Protein AF-0000000084874596 (afdb_homodimer)

Secondary structure (DSSP, 8-state):
-HHHHHHHHHHHHHHHHHHHHS-SSPSSPBPTTEEEEE--STTSHHHHHHHHHT--GGGTT--EEEEEE---------GGGG----HHHHHHHHHHHIIIIITTS--S-HHHHHHHHTTSSTTSPPPHHHHHHHHHHHHHHHTTT-HHHHHHHHHHHHHHHHHHHTT--S-HHHHHHHHHHHTTT---SS-TTTSHHHHHHHHHHHHHHHTTTS--TTS-B-HHHHHHHHHHHHHHHHHHHHHHHHHT---S--GGG--PPPP-GGGGTT-TT--HHHHHHHHHHHHHHHHHHHHHH-TT--HHHHHHHHHHHHHHHHHHHHT--GGGSPPSS---HHHHHHHHHHHHHHHHHHSPPTT--GGG--TTSS--HHHHHHHHHHHHHHHHHHHHTT-GGGS-THHHHHHHHHHHHHHHHTT-SSHHHHHHHHHHHHHHHHHHHHHTTT-HHHHHHHHHHH-GGGT-----------------------------------------------------------------------------------------------------GGGGGGG-------/-HHHHHHHHHHHHHHHHHHHHS-SS-SSPBPTTEEEEE--STTSHHHHHHHHHT--GGGTT--EEEEEE---------GGGG----HHHHHHHHHHHIIIIITTS--S-HHHHHHHHTTSSTTSPPPHHHHHHHHHHHHHHHTTT-HHHHHHHHHHHHHHHHHHHTT--S-HHHHHHHHHHHTTT---SS-TTTSHHHHHHHHHHHHHHHTTTS--TTS-B-HHHHHHHHHHHHHHHHHHHHHHHHHT---S--GGG--PPPP-GGGGTT-TT--HHHHHHHHHHHHHHHHHHHHHH-TT--HHHHHHHHHHHHHHHHHHHHT--GGGSPPSS---HHHHHHHHHHHHHHHHHHSPPTT--GGG--TTSS--HHHHHHHHHHHHHHHHHHHHTT-GGGS-THHHHHHHHHHHHHHHHTT-SSHHHHHHHHHHHHHHHHHHHHHTTT-HHHHHHHHHHH-GGGT------------------------------------------------------------------------------------------------------S-TT---------

Sequence (1156 aa):
MQDSAENEETYETRNLADFIGQDLPKIGEISRSERLFFIGTEFSNLNYLVRHRALRMDQKDVMHFGTRRLARKIPSVPEEALKLPPKALADVLVRAYFDHVNRGFPIVDEGEFMEIYTGLDVPKLVSLPLLNAIFLVGAHVLSSTREDCRASAHVFFRRAKLLFDYRFEQHRETYLQVALLLTWQCDNLEDIVSNSWHLVGVASRVAFGMGMHRETRPSTLNALDKRQWVRLWWCLFQFDVVVSASYGRPQAIHLEESDTPMLDESHFQGIPDGNATFAIEHTKLCIIFSRAMKRRVTLKATEADRAAATKQADEELAEFITQLPQSLQLPPSEPNSWQATLHLSYNNFLILLHRPRPHQEPSQFSADAATNLSICNDAAVTINSIFESLRSRNTLCDLWMPSMHVLFTCLLHVATELNSPNPLVAAKSSRMFDSLLHTLREISQYWIYAKSLLRLFEERAMWTKRPRSRTLGPEQRTSPDTDGADTSGFPLQPNPLGDPSSIQNAMQIPGGPAYGFNFDFGGGLGSQDAQQGLSYDAGFVGNDLDMTGDGDAEEMNLLPVPSVLEFLLAGVDNQYDFMQDSAENEETYETRNLADFIGQDLPKIGEISRSERLFFIGTEFSNLNYLVRHRALRMDQKDVMHFGTRRLARKIPSVPEEALKLPPKALADVLVRAYFDHVNRGFPIVDEGEFMEIYTGLDVPKLVSLPLLNAIFLVGAHVLSSTREDCRASAHVFFRRAKLLFDYRFEQHRETYLQVALLLTWQCDNLEDIVSNSWHLVGVASRVAFGMGMHRETRPSTLNALDKRQWVRLWWCLFQFDVVVSASYGRPQAIHLEESDTPMLDESHFQGIPDGNATFAIEHTKLCIIFSRAMKRRVTLKATEADRAAATKQADEELAEFITQLPQSLQLPPSEPNSWQATLHLSYNNFLILLHRPRPHQEPSQFSADAATNLSICNDAAVTINSIFESLRSRNTLCDLWMPSMHVLFTCLLHVATELNSPNPLVAAKSSRMFDSLLHTLREISQYWIYAKSLLRLFEERAMWTKRPRSRTLGPEQRTSPDTDGADTSGFPLQPNPLGDPSSIQNAMQIPGGPAYGFNFDFGGGLGSQDAQQGLSYDAGFVGNDLDMTGDGDAEEMNLLPVPSVLEFLLAGVDNQYDF

pLDDT: mean 72.84, std 29.37, range [15.01, 98.56]

Organism: Fusarium pseudograminearum (strain CS3096) (NCBI:txid1028729)

Solvent-accessible surface area (backbone atoms only — not comparable to full-atom values): 67450 Å² total; per-residue (Å²): 112,69,64,58,52,52,50,50,49,51,51,59,28,47,47,56,35,49,51,69,68,37,76,35,73,60,93,55,64,35,53,91,71,37,33,76,41,46,35,57,36,80,58,3,58,62,27,44,49,44,44,54,72,30,42,52,82,90,41,72,73,44,48,56,39,62,42,73,67,61,76,86,64,74,57,92,67,67,69,75,54,71,64,74,71,59,66,72,58,45,52,52,19,48,50,42,24,49,70,61,42,32,23,56,50,50,64,61,58,45,51,63,48,52,46,33,68,70,49,75,55,70,88,54,73,70,55,60,37,45,50,26,20,39,38,21,44,8,15,45,46,39,30,80,82,30,65,69,31,46,66,42,24,60,55,25,43,51,26,17,50,48,33,53,70,58,50,51,64,83,60,64,66,51,55,31,46,28,31,58,40,47,37,75,70,33,44,49,80,79,44,51,88,60,11,39,58,38,31,43,42,52,22,49,50,41,38,52,52,61,41,50,39,44,61,57,80,69,28,44,60,36,69,65,57,54,26,47,42,47,42,36,46,49,51,50,49,43,51,33,47,54,39,17,38,54,55,16,42,82,61,80,74,58,68,77,75,38,63,46,68,77,79,53,70,77,44,47,69,46,34,83,83,44,37,50,69,56,38,42,52,47,43,54,52,42,51,51,48,46,53,30,51,53,49,48,65,37,77,84,48,44,72,67,50,33,37,50,28,46,52,52,40,50,53,52,50,53,52,47,66,72,64,50,55,77,90,53,48,82,56,92,70,72,58,50,74,66,33,42,52,48,51,40,50,52,32,38,51,49,30,62,63,15,56,74,64,65,82,57,56,74,82,69,58,50,88,82,48,61,50,38,65,66,60,32,51,54,28,38,53,51,44,49,52,50,51,51,44,32,54,75,64,68,49,59,48,61,53,62,66,65,54,56,52,39,50,50,48,41,49,53,55,34,45,67,36,45,70,41,90,49,62,70,55,15,51,53,25,45,53,49,45,50,52,51,49,52,51,36,58,59,47,26,76,77,33,64,45,37,40,20,50,45,56,44,61,64,50,42,74,77,60,50,81,72,80,77,75,77,77,76,65,78,75,69,79,75,72,84,70,80,77,71,74,81,76,80,82,74,83,73,82,85,78,87,78,83,86,85,78,79,80,84,77,86,82,88,83,81,91,82,85,78,83,72,72,74,71,74,80,76,77,84,77,80,85,87,90,86,84,81,75,87,70,79,79,78,76,84,78,90,88,79,86,71,85,73,82,81,78,79,81,80,84,85,81,82,80,86,80,83,82,79,75,72,78,74,72,78,72,78,86,74,89,77,78,132,112,69,63,58,50,52,49,49,50,49,50,57,28,48,48,56,32,49,51,69,68,36,79,35,71,62,97,48,67,34,52,92,71,36,34,75,42,45,34,59,38,80,57,3,58,61,27,45,50,44,44,57,70,33,44,51,83,88,43,72,71,43,46,55,39,61,44,72,68,60,77,85,64,76,56,91,66,67,70,75,52,72,63,73,71,60,65,73,57,46,52,52,19,48,48,42,24,48,70,60,40,32,22,58,52,49,64,59,58,46,49,64,48,52,44,32,68,72,51,75,50,69,88,54,72,70,55,63,37,44,49,27,21,39,39,21,43,8,15,46,46,39,30,82,83,31,65,69,30,46,67,43,24,59,55,25,44,52,26,18,49,49,33,54,69,56,51,50,64,81,59,65,68,50,54,31,44,27,31,57,40,47,37,74,69,33,45,50,81,80,43,50,87,62,11,38,56,38,31,44,42,52,21,48,51,42,37,52,53,60,40,50,40,42,61,58,78,71,28,45,60,35,70,66,57,55,26,47,43,46,42,36,49,51,51,50,49,43,50,33,47,54,38,18,38,53,55,15,41,82,61,79,76,57,69,78,76,38,60,47,68,79,77,54,68,77,43,46,68,45,33,83,82,43,36,51,68,57,38,41,50,49,42,53,52,43,52,49,49,45,55,30,50,52,49,50,66,37,79,84,48,45,72,67,49,32,36,50,30,47,51,52,39,50,54,52,52,54,51,47,65,73,66,50,55,76,90,54,50,82,54,92,71,71,59,50,74,64,32,40,52,47,50,40,50,51,30,41,51,49,30,63,64,16,55,73,64,65,81,56,56,73,83,70,57,50,88,80,47,58,50,38,67,67,60,32,52,53,28,39,53,51,44,49,52,49,51,52,43,31,54,75,66,68,48,59,48,60,52,61,67,66,54,56,53,40,49,49,51,40,51,52,55,33,45,67,35,43,70,41,88,49,61,70,55,15,50,54,25,47,53,49,45,50,52,51,50,51,50,38,57,60,47,27,76,78,32,64,44,37,41,20,50,44,58,44,60,65,49,43,74,77,61,51,81,71,78,76,77,77,80,76,68,81,76,72,77,78,73,79,76,79,75,78,80,83,82,88,84,80,83,78,79,81,87,76,84,88,84,88,93,86,84,74,94,87,80,88,78,83,94,93,92,84,87,78,82,77,78,80,78,81,79,82,80,79,78,78,73,77,78,74,72,88,63,89,75,78,69,77,72,78,87,83,83,70,88,73,83,80,79,78,88,68,78,76,72,80,75,73,79,74,67,93,81,64,71,101,77,69,93,98,84,100,65,102,76,133

Structure (mmCIF, N/CA/C/O backbone):
data_AF-0000000084874596-model_v1
#
loop_
_entity.id
_entity.type
_entity.pdbx_description
1 polymer 'Transcription factor domain-containing protein'
#
loop_
_atom_site.group_PDB
_atom_site.id
_atom_site.type_symbol
_atom_site.label_atom_id
_atom_site.label_alt_id
_atom_site.label_comp_id
_atom_site.label_asym_id
_atom_site.label_entity_id
_atom_site.label_seq_id
_atom_site.pdbx_PDB_ins_code
_atom_site.Cartn_x
_atom_site.Cartn_y
_atom_site.Cartn_z
_atom_site.occupancy
_atom_site.B_iso_or_equiv
_atom_site.auth_seq_id
_atom_site.auth_comp_id
_atom_site.auth_asym_id
_atom_site.auth_atom_id
_atom_site.pdbx_PDB_model_num
ATOM 1 N N . MET A 1 1 ? 1.945 -1.214 -33.562 1 30.42 1 MET A N 1
ATOM 2 C CA . MET A 1 1 ? 1.475 -1.461 -32.219 1 30.42 1 MET A CA 1
ATOM 3 C C . MET A 1 1 ? 1.824 -2.877 -31.766 1 30.42 1 MET A C 1
ATOM 5 O O . MET A 1 1 ? 2.24 -3.086 -30.625 1 30.42 1 MET A O 1
ATOM 9 N N . GLN A 1 2 ? 1.674 -3.83 -32.688 1 35.94 2 GLN A N 1
ATOM 10 C CA . GLN A 1 2 ? 2.062 -5.223 -32.5 1 35.94 2 GLN A CA 1
ATOM 11 C C . GLN A 1 2 ? 3.576 -5.355 -32.344 1 35.94 2 GLN A C 1
ATOM 13 O O . GLN A 1 2 ? 4.059 -6.113 -31.516 1 35.94 2 GLN A O 1
ATOM 18 N N . ASP A 1 3 ? 4.203 -4.609 -33.062 1 39.16 3 ASP A N 1
ATOM 19 C CA . ASP A 1 3 ? 5.66 -4.707 -33.094 1 39.16 3 ASP A CA 1
ATOM 20 C C . ASP A 1 3 ? 6.281 -4.164 -31.812 1 39.16 3 ASP A C 1
ATOM 22 O O . ASP A 1 3 ? 7.258 -4.719 -31.312 1 39.16 3 ASP A O 1
ATOM 26 N N . SER A 1 4 ? 5.605 -3.176 -31.359 1 42.19 4 SER A N 1
ATOM 27 C CA . SER A 1 4 ? 6.148 -2.539 -30.156 1 42.19 4 SER A CA 1
ATOM 28 C C . SER A 1 4 ? 5.934 -3.408 -28.922 1 42.19 4 SER A C 1
ATOM 30 O O . SER A 1 4 ? 6.816 -3.512 -28.078 1 42.19 4 SER A O 1
ATOM 32 N N . ALA A 1 5 ? 4.875 -4.082 -28.812 1 46.53 5 ALA A N 1
ATOM 33 C CA . ALA A 1 5 ? 4.582 -5.039 -27.75 1 46.53 5 ALA A CA 1
ATOM 34 C C . ALA A 1 5 ? 5.5 -6.258 -27.844 1 46.53 5 ALA A C 1
ATOM 36 O O . ALA A 1 5 ? 5.941 -6.785 -26.812 1 46.53 5 ALA A O 1
ATOM 37 N N . GLU A 1 6 ? 5.688 -6.676 -29.031 1 45.22 6 GLU A N 1
ATOM 38 C CA . GLU A 1 6 ? 6.59 -7.805 -29.234 1 45.22 6 GLU A CA 1
ATOM 39 C C . GLU A 1 6 ? 8.008 -7.461 -28.797 1 45.22 6 GLU A C 1
ATOM 41 O O . GLU A 1 6 ? 8.711 -8.305 -28.219 1 45.22 6 GLU A O 1
ATOM 46 N N . ASN A 1 7 ? 8.352 -6.273 -28.984 1 47.41 7 ASN A N 1
ATOM 47 C CA . ASN A 1 7 ? 9.68 -5.82 -28.578 1 47.41 7 ASN A CA 1
ATOM 48 C C . ASN A 1 7 ? 9.797 -5.676 -27.078 1 47.41 7 ASN A C 1
ATOM 50 O O . ASN A 1 7 ? 10.828 -6.027 -26.484 1 47.41 7 ASN A O 1
ATOM 54 N N . GLU A 1 8 ? 8.703 -5.348 -26.531 1 54 8 GLU A N 1
ATOM 55 C CA . GLU A 1 8 ? 8.703 -5.207 -25.078 1 54 8 GLU A CA 1
ATOM 56 C C . GLU A 1 8 ? 8.766 -6.566 -24.391 1 54 8 GLU A C 1
ATOM 58 O O . GLU A 1 8 ? 9.5 -6.742 -23.406 1 54 8 GLU A O 1
ATOM 63 N N . GLU A 1 9 ? 8.07 -7.398 -25 1 55.91 9 GLU A N 1
ATOM 64 C CA . GLU A 1 9 ? 8.047 -8.758 -24.484 1 55.91 9 GLU A CA 1
ATOM 65 C C . GLU A 1 9 ? 9.414 -9.422 -24.609 1 55.91 9 GLU A C 1
ATOM 67 O O . GLU A 1 9 ? 9.859 -10.125 -23.688 1 55.91 9 GLU A O 1
ATOM 72 N N . THR A 1 10 ? 9.953 -9.109 -25.656 1 52.62 10 THR A N 1
ATOM 73 C CA . THR A 1 10 ? 11.266 -9.711 -25.875 1 52.62 10 THR A CA 1
ATOM 74 C C . THR A 1 10 ? 12.297 -9.133 -24.922 1 52.62 10 THR A C 1
ATOM 76 O O . THR A 1 10 ? 13.141 -9.867 -24.391 1 52.62 10 THR A O 1
ATOM 79 N N . TYR A 1 11 ? 12.117 -7.953 -24.688 1 54.91 11 TYR A N 1
ATOM 80 C CA . TYR A 1 11 ? 13.078 -7.301 -23.812 1 54.91 11 TYR A CA 1
ATOM 81 C C . TYR A 1 11 ? 12.898 -7.77 -22.375 1 54.91 11 TYR A C 1
ATOM 83 O O . TYR A 1 11 ? 13.875 -8.055 -21.672 1 54.91 11 TYR A O 1
ATOM 91 N N . GLU A 1 12 ? 11.75 -7.953 -21.984 1 59.94 12 GLU A N 1
ATOM 92 C CA . GLU A 1 12 ? 11.492 -8.344 -20.609 1 59.94 12 GLU A CA 1
ATOM 93 C C . GLU A 1 12 ? 11.938 -9.789 -20.344 1 59.94 12 GLU A C 1
ATOM 95 O O . GLU A 1 12 ? 12.477 -10.094 -19.281 1 59.94 12 GLU A O 1
ATOM 100 N N . THR A 1 13 ? 11.773 -10.602 -21.297 1 56.78 13 THR A N 1
ATOM 101 C CA . THR A 1 13 ? 12.094 -12.016 -21.141 1 56.78 13 THR A CA 1
ATOM 102 C C . THR A 1 13 ? 13.602 -12.234 -21.109 1 56.78 13 THR A C 1
ATOM 104 O O . THR A 1 13 ? 14.094 -13.094 -20.391 1 56.78 13 THR A O 1
ATOM 107 N N . ARG A 1 14 ? 14.297 -11.367 -21.766 1 56.78 14 ARG A N 1
ATOM 108 C CA . ARG A 1 14 ? 15.742 -11.555 -21.859 1 56.78 14 ARG A CA 1
ATOM 109 C C . ARG A 1 14 ? 16.438 -11.031 -20.609 1 56.78 14 ARG A C 1
ATOM 111 O O . ARG A 1 14 ? 17.516 -11.523 -20.25 1 56.78 14 ARG A O 1
ATOM 118 N N . ASN A 1 15 ? 15.695 -10.289 -19.938 1 62.5 15 ASN A N 1
ATOM 119 C CA . ASN A 1 15 ? 16.359 -9.586 -18.844 1 62.5 15 ASN A CA 1
ATOM 120 C C . ASN A 1 15 ? 16.594 -10.508 -17.641 1 62.5 15 ASN A C 1
ATOM 122 O O . ASN A 1 15 ? 17.672 -10.484 -17.047 1 62.5 15 ASN A O 1
ATOM 126 N N . LEU A 1 16 ? 15.703 -11.422 -17.422 1 65.5 16 LEU A N 1
ATOM 127 C CA . LEU A 1 16 ? 15.891 -12.273 -16.25 1 65.5 16 LEU A CA 1
ATOM 128 C C . LEU A 1 16 ? 17 -13.297 -16.5 1 65.5 16 LEU A C 1
ATOM 130 O O . LEU A 1 16 ? 17.859 -13.508 -15.633 1 65.5 16 LEU A O 1
ATOM 134 N N . ALA A 1 17 ? 16.953 -13.836 -17.688 1 64.06 17 ALA A N 1
ATOM 135 C CA . ALA A 1 17 ? 17.938 -14.852 -18.031 1 64.06 17 ALA A CA 1
ATOM 136 C C . ALA A 1 17 ? 19.344 -14.25 -18.078 1 64.06 17 ALA A C 1
ATOM 138 O O . ALA A 1 17 ? 20.312 -14.859 -17.594 1 64.06 17 ALA A O 1
ATOM 139 N N . ASP A 1 18 ? 19.281 -13.094 -18.594 1 67.75 18 ASP A N 1
ATOM 140 C CA . ASP A 1 18 ? 20.578 -12.398 -18.672 1 67.75 18 ASP A CA 1
ATOM 141 C C . ASP A 1 18 ? 21.078 -12.039 -17.281 1 67.75 18 ASP A C 1
ATOM 143 O O . ASP A 1 18 ? 22.281 -12.102 -17.016 1 67.75 18 ASP A O 1
ATOM 147 N N . PHE A 1 19 ? 20.203 -11.766 -16.516 1 67.12 19 PHE A N 1
ATOM 148 C CA . PHE A 1 19 ? 20.578 -11.391 -15.164 1 67.12 19 PHE A CA 1
ATOM 149 C C . PHE A 1 19 ? 21.125 -12.594 -14.406 1 67.12 19 PHE A C 1
ATOM 151 O O . PHE A 1 19 ? 22.156 -12.484 -13.719 1 67.12 19 PHE A O 1
ATOM 158 N N . ILE A 1 20 ? 20.484 -13.664 -14.531 1 66.06 20 ILE A N 1
ATOM 159 C CA . ILE A 1 20 ? 20.875 -14.852 -13.773 1 66.06 20 ILE A CA 1
ATOM 160 C C . ILE A 1 20 ? 22.125 -15.484 -14.398 1 66.06 20 ILE A C 1
ATOM 162 O O . ILE A 1 20 ? 22.953 -16.062 -13.695 1 66.06 20 ILE A O 1
ATOM 166 N N . GLY A 1 21 ? 22.141 -15.328 -15.719 1 60.09 21 GLY A N 1
ATOM 167 C CA . GLY A 1 21 ? 23.25 -15.938 -16.438 1 60.09 21 GLY A CA 1
ATOM 168 C C . GLY A 1 21 ? 24.547 -15.164 -16.312 1 60.09 21 GLY A C 1
ATOM 169 O O . GLY A 1 21 ? 25.625 -15.688 -16.594 1 60.09 21 GLY A O 1
ATOM 170 N N . GLN A 1 22 ? 24.359 -13.945 -16 1 56.81 22 GLN A N 1
ATOM 171 C CA . GLN A 1 22 ? 25.562 -13.141 -15.875 1 56.81 22 GLN A CA 1
ATOM 172 C C . GLN A 1 22 ? 26.281 -13.414 -14.555 1 56.81 22 GLN A C 1
ATOM 174 O O . GLN A 1 22 ? 25.672 -13.938 -13.617 1 56.81 22 GLN A O 1
ATOM 179 N N . ASP A 1 23 ? 27.547 -13.375 -14.602 1 54.03 23 ASP A N 1
ATOM 180 C CA . ASP A 1 23 ? 28.312 -13.43 -13.359 1 54.03 23 ASP A CA 1
ATOM 181 C C . ASP A 1 23 ? 27.844 -12.359 -12.375 1 54.03 23 ASP A C 1
ATOM 183 O O . ASP A 1 23 ? 27.891 -11.164 -12.68 1 54.03 23 ASP A O 1
ATOM 187 N N . LEU A 1 24 ? 26.969 -12.594 -11.562 1 56.19 24 LEU A N 1
ATOM 188 C CA . LEU A 1 24 ? 26.531 -11.672 -10.523 1 56.19 24 LEU A CA 1
ATOM 189 C C . LEU A 1 24 ? 27.359 -11.852 -9.258 1 56.19 24 LEU A C 1
ATOM 191 O O . LEU A 1 24 ? 27.828 -12.953 -8.961 1 56.19 24 LEU A O 1
ATOM 195 N N . PRO A 1 25 ? 27.484 -10.68 -8.461 1 55.28 25 PRO A N 1
ATOM 196 C CA . PRO A 1 25 ? 27.188 -9.305 -8.883 1 55.28 25 PRO A CA 1
ATOM 197 C C . PRO A 1 25 ? 28.219 -8.75 -9.859 1 55.28 25 PRO A C 1
ATOM 199 O O . PRO A 1 25 ? 29.375 -9.195 -9.852 1 55.28 25 PRO A O 1
ATOM 202 N N . LYS A 1 26 ? 27.812 -7.887 -10.836 1 55.97 26 LYS A N 1
ATOM 203 C CA . LYS A 1 26 ? 28.828 -7.148 -11.594 1 55.97 26 LYS A CA 1
ATOM 204 C C . LYS A 1 26 ? 29.875 -6.539 -10.664 1 55.97 26 LYS A C 1
ATOM 206 O O . LYS A 1 26 ? 29.547 -6.062 -9.578 1 55.97 26 LYS A O 1
ATOM 211 N N . ILE A 1 27 ? 31.047 -6.902 -10.961 1 57.97 27 ILE A N 1
ATOM 212 C CA . ILE A 1 27 ? 32.219 -6.305 -10.344 1 57.97 27 ILE A CA 1
ATOM 213 C C . ILE A 1 27 ? 32.188 -4.789 -10.516 1 57.97 27 ILE A C 1
ATOM 215 O O . ILE A 1 27 ? 32.156 -4.289 -11.641 1 57.97 27 ILE A O 1
ATOM 219 N N . GLY A 1 28 ? 31.312 -4.043 -9.617 1 68.31 28 GLY A N 1
ATOM 220 C CA . GLY A 1 28 ? 31.359 -2.588 -9.648 1 68.31 28 GLY A CA 1
ATOM 221 C C . GLY A 1 28 ? 30.141 -1.937 -9.016 1 68.31 28 GLY A C 1
ATOM 222 O O . GLY A 1 28 ? 29.172 -2.617 -8.68 1 68.31 28 GLY A O 1
ATOM 223 N N . GLU A 1 29 ? 30.375 -0.763 -8.93 1 81.06 29 GLU A N 1
ATOM 224 C CA . GLU A 1 29 ? 29.312 0.069 -8.359 1 81.06 29 GLU A CA 1
ATOM 225 C C . GLU A 1 29 ? 28.125 0.174 -9.305 1 81.06 29 GLU A C 1
ATOM 227 O O . GLU A 1 29 ? 28.297 0.285 -10.516 1 81.06 29 GLU A O 1
ATOM 232 N N . ILE A 1 30 ? 27 -0.093 -8.75 1 81.88 30 ILE A N 1
ATOM 233 C CA . ILE A 1 30 ? 25.766 0.062 -9.523 1 81.88 30 ILE A CA 1
ATOM 234 C C . ILE A 1 30 ? 25.547 1.536 -9.852 1 81.88 30 ILE A C 1
ATOM 236 O O . ILE A 1 30 ? 25.453 2.371 -8.945 1 81.88 30 ILE A O 1
ATOM 240 N N . SER A 1 31 ? 25.516 1.821 -11.109 1 75 31 SER A N 1
ATOM 241 C CA . SER A 1 31 ? 25.359 3.205 -11.547 1 75 31 SER A CA 1
ATOM 242 C C . SER A 1 31 ? 23.922 3.688 -11.352 1 75 31 SER A C 1
ATOM 244 O O . SER A 1 31 ? 23 2.877 -11.25 1 75 31 SER A O 1
ATOM 246 N N . ARG A 1 32 ? 23.781 4.98 -11.453 1 74.56 32 ARG A N 1
ATOM 247 C CA . ARG A 1 32 ? 22.484 5.617 -11.25 1 74.56 32 ARG A CA 1
ATOM 248 C C . ARG A 1 32 ? 21.516 5.277 -12.391 1 74.56 32 ARG A C 1
ATOM 250 O O . ARG A 1 32 ? 20.297 5.312 -12.211 1 74.56 32 ARG A O 1
ATOM 257 N N . SER A 1 33 ? 22.078 4.867 -13.461 1 69.25 33 SER A N 1
ATOM 258 C CA . SER A 1 33 ? 21.25 4.633 -14.648 1 69.25 33 SER A CA 1
ATOM 259 C C . SER A 1 33 ? 20.891 3.158 -14.781 1 69.25 33 SER A C 1
ATOM 261 O O . SER A 1 33 ? 20.062 2.791 -15.625 1 69.25 33 SER A O 1
ATOM 263 N N . GLU A 1 34 ? 21.453 2.406 -13.883 1 73.12 34 GLU A N 1
ATOM 264 C CA . GLU A 1 34 ? 21.203 0.973 -13.961 1 73.12 34 GLU A CA 1
ATOM 265 C C . GLU A 1 34 ? 19.906 0.605 -13.234 1 73.12 34 GLU A C 1
ATOM 267 O O . GLU A 1 34 ? 19.5 1.293 -12.289 1 73.12 34 GLU A O 1
ATOM 272 N N . ARG A 1 35 ? 19.375 -0.425 -13.742 1 74.12 35 ARG A N 1
ATOM 273 C CA . ARG A 1 35 ? 18.203 -0.955 -13.055 1 74.12 35 ARG A CA 1
ATOM 274 C C . ARG A 1 35 ? 18.609 -1.749 -11.812 1 74.12 35 ARG A C 1
ATOM 276 O O . ARG A 1 35 ? 19.625 -2.447 -11.828 1 74.12 35 ARG A O 1
ATOM 283 N N . LEU A 1 36 ? 17.891 -1.532 -10.836 1 80.31 36 LEU A N 1
ATOM 284 C CA . LEU A 1 36 ? 18.172 -2.182 -9.562 1 80.31 36 LEU A CA 1
ATOM 285 C C . LEU A 1 36 ? 17.203 -3.332 -9.305 1 80.31 36 LEU A C 1
ATOM 287 O O . LEU A 1 36 ? 16 -3.213 -9.586 1 80.31 36 LEU A O 1
ATOM 291 N N . PHE A 1 37 ? 17.828 -4.461 -8.883 1 80.69 37 PHE A N 1
ATOM 292 C CA . PHE A 1 37 ? 17.016 -5.633 -8.539 1 80.69 37 PHE A CA 1
ATOM 293 C C . PH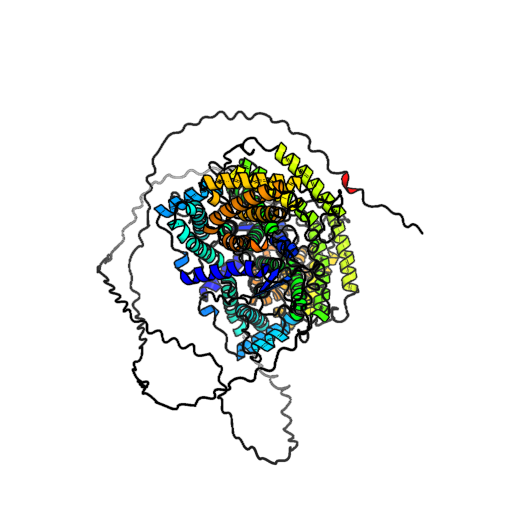E A 1 37 ? 17.141 -5.957 -7.059 1 80.69 37 PHE A C 1
ATOM 295 O O . PHE A 1 37 ? 18.25 -6.02 -6.523 1 80.69 37 PHE A O 1
ATOM 302 N N . PHE A 1 38 ? 16.094 -6.023 -6.469 1 90.19 38 PHE A N 1
ATOM 303 C CA . PHE A 1 38 ? 16.016 -6.477 -5.086 1 90.19 38 PHE A CA 1
ATOM 304 C C . PHE A 1 38 ? 15.516 -7.914 -5.016 1 90.19 38 PHE A C 1
ATOM 306 O O . PHE A 1 38 ? 14.422 -8.219 -5.508 1 90.19 38 PHE A O 1
ATOM 313 N N . ILE A 1 39 ? 16.219 -8.844 -4.367 1 87.25 39 ILE A N 1
ATOM 314 C CA . ILE A 1 39 ? 15.883 -10.258 -4.488 1 87.25 39 ILE A CA 1
ATOM 315 C C . ILE A 1 39 ? 15.016 -10.688 -3.309 1 87.25 39 ILE A C 1
ATOM 317 O O . ILE A 1 39 ? 14.422 -11.766 -3.328 1 87.25 39 ILE A O 1
ATOM 321 N N . GLY A 1 40 ? 14.914 -9.914 -2.266 1 89.75 40 GLY A N 1
ATOM 322 C CA . GLY A 1 40 ? 13.945 -10.172 -1.211 1 89.75 40 GLY A CA 1
ATOM 323 C C . GLY A 1 40 ? 14.375 -11.273 -0.263 1 89.75 40 GLY A C 1
ATOM 324 O O . GLY A 1 40 ? 15.555 -11.391 0.075 1 89.75 40 GLY A O 1
ATOM 325 N N . THR A 1 41 ? 13.391 -12.078 0.191 1 89.12 41 THR A N 1
ATOM 326 C CA . THR A 1 41 ? 13.617 -13.078 1.233 1 89.12 41 THR A CA 1
ATOM 327 C C . THR A 1 41 ? 13.852 -14.453 0.624 1 89.12 41 THR A C 1
ATOM 329 O O . THR A 1 41 ? 13.742 -14.625 -0.593 1 89.12 41 THR A O 1
ATOM 332 N N . GLU A 1 42 ? 14.039 -15.383 1.46 1 86.69 42 GLU A N 1
ATOM 333 C CA . GLU A 1 42 ? 14.414 -16.734 1.056 1 86.69 42 GLU A CA 1
ATOM 334 C C . GLU A 1 42 ? 13.242 -17.453 0.384 1 86.69 42 GLU A C 1
ATOM 336 O O . GLU A 1 42 ? 13.438 -18.469 -0.299 1 86.69 42 GLU A O 1
ATOM 341 N N . PHE A 1 43 ? 12.117 -17 0.519 1 91.5 43 PHE A N 1
ATOM 342 C CA . PHE A 1 43 ? 10.961 -17.672 -0.048 1 91.5 43 PHE A CA 1
ATOM 343 C C . PHE A 1 43 ? 10.836 -17.391 -1.54 1 91.5 43 PHE A C 1
ATOM 345 O O . PHE A 1 43 ? 10.141 -18.109 -2.26 1 91.5 43 PHE A O 1
ATOM 352 N N . SER A 1 44 ? 11.477 -16.328 -1.955 1 91 44 SER A N 1
ATOM 353 C CA . SER A 1 44 ? 11.469 -16.016 -3.381 1 91 44 SER A CA 1
ATOM 354 C C . SER A 1 44 ? 12.398 -16.953 -4.156 1 91 44 SER A C 1
ATOM 356 O O . SER A 1 44 ? 13.523 -17.203 -3.734 1 91 44 SER A O 1
ATOM 358 N N . ASN A 1 45 ? 11.883 -17.453 -5.227 1 89.94 45 ASN A N 1
ATOM 359 C CA . ASN A 1 45 ? 12.688 -18.312 -6.086 1 89.94 45 ASN A CA 1
ATOM 360 C C . ASN A 1 45 ? 13.844 -17.547 -6.723 1 89.94 45 ASN A C 1
ATOM 362 O O . ASN A 1 45 ? 14.914 -18.109 -6.957 1 89.94 45 ASN A O 1
ATOM 366 N N . LEU A 1 46 ? 13.625 -16.328 -6.918 1 84.12 46 LEU A N 1
ATOM 367 C CA . LEU A 1 46 ? 14.695 -15.5 -7.465 1 84.12 46 LEU A CA 1
ATOM 368 C C . LEU A 1 46 ? 15.844 -15.367 -6.473 1 84.12 46 LEU A C 1
ATOM 370 O O . LEU A 1 46 ? 17.016 -15.453 -6.852 1 84.12 46 LEU A O 1
ATOM 374 N N . ASN A 1 47 ? 15.484 -15.07 -5.277 1 87.88 47 ASN A N 1
ATOM 375 C CA . ASN A 1 47 ? 16.5 -15.031 -4.23 1 87.88 47 ASN A CA 1
ATOM 376 C C . ASN A 1 47 ? 17.266 -16.344 -4.152 1 87.88 47 ASN A C 1
ATOM 378 O O . ASN A 1 47 ? 18.5 -16.344 -4.082 1 87.88 47 ASN A O 1
ATOM 382 N N . TYR A 1 48 ? 16.547 -17.391 -4.215 1 87.62 48 TYR A N 1
ATOM 383 C CA . TYR A 1 48 ? 17.156 -18.719 -4.121 1 87.62 48 TYR A CA 1
ATOM 384 C C . TYR A 1 48 ? 18.125 -18.953 -5.273 1 87.62 48 TYR A C 1
ATOM 386 O O . TYR A 1 48 ? 19.234 -19.453 -5.066 1 87.62 48 TYR A O 1
ATOM 394 N N . LEU A 1 49 ? 17.688 -18.578 -6.359 1 83 49 LEU A N 1
ATOM 395 C CA . LEU A 1 49 ? 18.484 -18.797 -7.566 1 83 49 LEU A CA 1
ATOM 396 C C . LEU A 1 49 ? 19.75 -17.938 -7.547 1 83 49 LEU A C 1
ATOM 398 O O . LEU A 1 49 ? 20.828 -18.422 -7.875 1 83 49 LEU A O 1
ATOM 402 N N . VAL A 1 50 ? 19.625 -16.734 -7.23 1 80.75 50 VAL A N 1
ATOM 403 C CA . VAL A 1 50 ? 20.75 -15.82 -7.23 1 80.75 50 VAL A CA 1
ATOM 404 C C . VAL A 1 50 ? 21.766 -16.25 -6.172 1 80.75 50 VAL A C 1
ATOM 406 O O . VAL A 1 50 ? 22.984 -16.219 -6.414 1 80.75 50 VAL A O 1
ATOM 409 N N . ARG A 1 51 ? 21.328 -16.656 -5.105 1 81.88 51 ARG A N 1
ATOM 410 C CA . ARG A 1 51 ? 22.234 -17.062 -4.031 1 81.88 51 ARG A CA 1
ATOM 411 C C . ARG A 1 51 ? 22.922 -18.375 -4.375 1 81.88 51 ARG A C 1
ATOM 413 O O . ARG A 1 51 ? 24.078 -18.594 -3.99 1 81.88 51 ARG A O 1
ATOM 420 N N . HIS A 1 52 ? 22.297 -19.203 -5.008 1 73.88 52 HIS A N 1
ATOM 421 C CA . HIS A 1 52 ? 22.891 -20.469 -5.395 1 73.88 52 HIS A CA 1
ATOM 422 C C . HIS A 1 52 ? 23.906 -20.297 -6.508 1 73.88 52 HIS A C 1
ATOM 424 O O . HIS A 1 52 ? 24.938 -20.969 -6.523 1 73.88 52 HIS A O 1
ATOM 430 N N . ARG A 1 53 ? 23.672 -19.484 -7.32 1 67.19 53 ARG A N 1
ATOM 431 C CA . ARG A 1 53 ? 24.5 -19.438 -8.523 1 67.19 53 ARG A CA 1
ATOM 432 C C . ARG A 1 53 ? 25.5 -18.281 -8.445 1 67.19 53 ARG A C 1
ATOM 434 O O . ARG A 1 53 ? 26.594 -18.359 -9 1 67.19 53 ARG A O 1
ATOM 441 N N . ALA A 1 54 ? 25.016 -17.281 -7.926 1 59.56 54 ALA A N 1
ATOM 442 C CA . ALA A 1 54 ? 25.75 -16.062 -8.266 1 59.56 54 ALA A CA 1
ATOM 443 C C . ALA A 1 54 ? 26.578 -15.57 -7.078 1 59.56 54 ALA A C 1
ATOM 445 O O . ALA A 1 54 ? 27.578 -14.875 -7.254 1 59.56 54 ALA A O 1
ATOM 446 N N . LEU A 1 55 ? 26.188 -15.969 -5.953 1 62.84 55 LEU A N 1
ATOM 447 C CA . LEU A 1 55 ? 26.797 -15.203 -4.875 1 62.84 55 LEU A CA 1
ATOM 448 C C . LEU A 1 55 ? 27.906 -16.016 -4.203 1 62.84 55 LEU A C 1
ATOM 450 O O . LEU A 1 55 ? 27.734 -17.219 -3.971 1 62.84 55 LEU A O 1
ATOM 454 N N . ARG A 1 56 ? 28.969 -15.273 -4.289 1 62.06 56 ARG A N 1
ATOM 455 C CA . ARG A 1 56 ? 30.078 -15.781 -3.479 1 62.06 56 ARG A CA 1
ATOM 456 C C . ARG A 1 56 ? 29.734 -15.742 -1.993 1 62.06 56 ARG A C 1
ATOM 458 O O . ARG A 1 56 ? 28.781 -15.062 -1.592 1 62.06 56 ARG A O 1
ATOM 465 N N . MET A 1 57 ? 30.406 -16.516 -1.334 1 61.62 57 MET A N 1
ATOM 466 C CA . MET A 1 57 ? 30.156 -16.625 0.102 1 61.62 57 MET A CA 1
ATOM 467 C C . MET A 1 57 ? 30.25 -15.258 0.771 1 61.62 57 MET A C 1
ATOM 469 O O . MET A 1 57 ? 29.547 -14.992 1.751 1 61.62 57 MET A O 1
ATOM 473 N N . ASP A 1 58 ? 31.031 -14.352 0.226 1 63.88 58 ASP A N 1
ATOM 474 C CA . ASP A 1 58 ? 31.219 -13.039 0.828 1 63.88 58 ASP A CA 1
ATOM 475 C C . ASP A 1 58 ? 30.047 -12.109 0.513 1 63.88 58 ASP A C 1
ATOM 477 O O . ASP A 1 58 ? 29.922 -11.039 1.11 1 63.88 58 ASP A O 1
ATOM 481 N N . GLN A 1 59 ? 29.188 -12.617 -0.32 1 72 59 GLN A N 1
ATOM 482 C CA . GLN A 1 59 ? 28.078 -11.773 -0.757 1 72 59 GLN A CA 1
ATOM 483 C C . GLN A 1 59 ? 26.75 -12.273 -0.195 1 72 59 GLN A C 1
ATOM 485 O O . GLN A 1 59 ? 25.688 -11.992 -0.753 1 72 59 GLN A O 1
ATOM 490 N N . LYS A 1 60 ? 26.875 -12.891 0.879 1 73.62 60 LYS A N 1
ATOM 491 C CA . LYS A 1 60 ? 25.703 -13.555 1.456 1 73.62 60 LYS A CA 1
ATOM 492 C C . LYS A 1 60 ? 24.672 -12.531 1.911 1 73.62 60 LYS A C 1
ATOM 494 O O . LYS A 1 60 ? 23.469 -12.812 1.896 1 73.62 60 LYS A O 1
ATOM 499 N N . ASP A 1 61 ? 25.109 -11.32 2.145 1 79.38 61 ASP A N 1
ATOM 500 C CA . ASP A 1 61 ? 24.188 -10.352 2.721 1 79.38 61 ASP A CA 1
ATOM 501 C C . ASP A 1 61 ? 23.734 -9.336 1.675 1 79.38 61 ASP A C 1
ATOM 503 O O . ASP A 1 61 ? 22.984 -8.406 1.985 1 79.38 61 ASP A O 1
ATOM 507 N N . VAL A 1 62 ? 24.172 -9.555 0.437 1 83.94 62 VAL A N 1
ATOM 508 C CA . VAL A 1 62 ? 23.812 -8.602 -0.609 1 83.94 62 VAL A CA 1
ATOM 509 C C . VAL A 1 62 ? 22.406 -8.898 -1.118 1 83.94 62 VAL A C 1
ATOM 511 O O . VAL A 1 62 ? 22.094 -10.039 -1.48 1 83.94 62 VAL A O 1
ATOM 514 N N . MET A 1 63 ? 21.609 -7.883 -1.107 1 89 63 MET A N 1
ATOM 515 C CA . MET A 1 63 ? 20.219 -8.07 -1.543 1 89 63 MET A CA 1
ATOM 516 C C . MET A 1 63 ? 19.922 -7.215 -2.766 1 89 63 MET A C 1
ATOM 518 O O . MET A 1 63 ? 18.906 -7.43 -3.443 1 89 63 MET A O 1
ATOM 522 N N . HIS A 1 64 ? 20.719 -6.23 -3.021 1 89.06 64 HIS A N 1
ATOM 523 C CA . HIS A 1 64 ? 20.516 -5.309 -4.133 1 89.06 64 HIS A CA 1
ATOM 524 C C . HIS A 1 64 ? 21.547 -5.531 -5.23 1 89.06 64 HIS A C 1
ATOM 526 O O . HIS A 1 64 ? 22.75 -5.508 -4.965 1 89.06 64 HIS A O 1
ATOM 532 N N . PHE A 1 65 ? 21.016 -5.691 -6.43 1 83.12 65 PHE A N 1
ATOM 533 C CA . PHE A 1 65 ? 21.906 -5.977 -7.559 1 83.12 65 PHE A CA 1
ATOM 534 C C . PHE A 1 65 ? 21.578 -5.07 -8.734 1 83.12 65 PHE A C 1
ATOM 536 O O . PHE A 1 65 ? 20.438 -4.645 -8.914 1 83.12 65 PHE A O 1
ATOM 543 N N . GLY A 1 66 ? 22.609 -4.73 -9.43 1 77.31 66 GLY A N 1
ATOM 544 C CA . GLY A 1 66 ? 22.406 -3.953 -10.641 1 77.31 66 GLY A CA 1
ATOM 545 C C . GLY A 1 66 ? 22.234 -4.812 -11.875 1 77.31 66 GLY A C 1
ATOM 546 O O . GLY A 1 66 ? 22.797 -5.898 -11.977 1 77.31 66 GLY A O 1
ATOM 547 N N . THR A 1 67 ? 21.219 -4.512 -12.578 1 69.38 67 THR A N 1
ATOM 548 C CA . THR A 1 67 ? 21.078 -5.191 -13.859 1 69.38 67 THR A CA 1
ATOM 549 C C . THR A 1 67 ? 21.281 -4.215 -15.016 1 69.38 67 THR A C 1
ATOM 551 O O . THR A 1 67 ? 21.469 -3.016 -14.797 1 69.38 67 THR A O 1
ATOM 554 N N . ARG A 1 68 ? 21.172 -4.812 -16.266 1 61.09 68 ARG A N 1
ATOM 555 C CA . ARG A 1 68 ? 21.453 -4.027 -17.453 1 61.09 68 ARG A CA 1
ATOM 556 C C . ARG A 1 68 ? 20.516 -2.842 -17.578 1 61.09 68 ARG A C 1
ATOM 558 O O . ARG A 1 68 ? 19.453 -2.82 -16.938 1 61.09 68 ARG A O 1
ATOM 565 N N . ARG A 1 69 ? 20.984 -1.914 -18.375 1 56.16 69 ARG A N 1
ATOM 566 C CA . ARG A 1 69 ? 20.406 -0.589 -18.594 1 56.16 69 ARG A CA 1
ATOM 567 C C . ARG A 1 69 ? 18.953 -0.687 -19.031 1 56.16 69 ARG A C 1
ATOM 569 O O . ARG A 1 69 ? 18.578 -1.607 -19.75 1 56.16 69 ARG A O 1
ATOM 576 N N . LEU A 1 70 ? 18.156 -0.049 -18.312 1 53.81 70 LEU A N 1
ATOM 577 C CA . LEU A 1 70 ? 16.719 0.076 -18.562 1 53.81 70 LEU A CA 1
ATOM 578 C C . LEU A 1 70 ? 16.453 0.601 -19.969 1 53.81 70 LEU A C 1
ATOM 580 O O . LEU A 1 70 ? 17.078 1.579 -20.391 1 53.81 70 LEU A O 1
ATOM 584 N N . ALA A 1 71 ? 16.047 -0.271 -20.891 1 52.91 71 ALA A N 1
ATOM 585 C CA . ALA A 1 71 ? 15.594 0.349 -22.141 1 52.91 71 ALA A CA 1
ATOM 586 C C . ALA A 1 71 ? 14.469 1.348 -21.891 1 52.91 71 ALA A C 1
ATOM 588 O O . ALA A 1 71 ? 13.539 1.062 -21.125 1 52.91 71 ALA A O 1
ATOM 589 N N . ARG A 1 72 ? 14.789 2.646 -22.141 1 54.12 72 ARG A N 1
ATOM 590 C CA . ARG A 1 72 ? 13.844 3.732 -21.906 1 54.12 72 ARG A CA 1
ATOM 591 C C . ARG A 1 72 ? 12.547 3.496 -22.688 1 54.12 72 ARG A C 1
ATOM 593 O O . ARG A 1 72 ? 12.562 3.422 -23.922 1 54.12 72 ARG A O 1
ATOM 600 N N . LYS A 1 73 ? 11.469 2.783 -22.125 1 56.88 73 LYS A N 1
ATOM 601 C CA . LYS A 1 73 ? 10.148 2.775 -22.734 1 56.88 73 LYS A CA 1
ATOM 602 C C . LYS A 1 73 ? 9.414 4.09 -22.469 1 56.88 73 LYS A C 1
ATOM 604 O O . LYS A 1 73 ? 9.219 4.473 -21.328 1 56.88 73 LYS A O 1
ATOM 609 N N . ILE A 1 74 ? 9.406 5.008 -23.5 1 60 74 ILE A N 1
ATOM 610 C CA . ILE A 1 74 ? 8.633 6.227 -23.297 1 60 74 ILE A CA 1
ATOM 611 C C . ILE A 1 74 ? 7.18 5.992 -23.719 1 60 74 ILE A C 1
ATOM 613 O O . ILE A 1 74 ? 6.887 5.848 -24.906 1 60 74 ILE A O 1
ATOM 617 N N . PRO A 1 75 ? 6.363 5.77 -22.688 1 67.75 75 PRO A N 1
ATOM 618 C CA . PRO A 1 75 ? 4.945 5.617 -23.031 1 67.75 75 PRO A CA 1
ATOM 619 C C . PRO A 1 75 ? 4.371 6.855 -23.719 1 67.75 75 PRO A C 1
ATOM 621 O O . PRO A 1 75 ? 4.938 7.945 -23.609 1 67.75 75 PRO A O 1
ATOM 624 N N . SER A 1 76 ? 3.363 6.625 -24.453 1 73.44 76 SER A N 1
ATOM 625 C CA . SER A 1 76 ? 2.645 7.742 -25.062 1 73.44 76 SER A CA 1
ATOM 626 C C . SER A 1 76 ? 1.784 8.461 -24.031 1 73.44 76 SER A C 1
ATOM 628 O O . SER A 1 76 ? 0.9 7.859 -23.406 1 73.44 76 SER A O 1
ATOM 630 N N . VAL A 1 77 ? 2.186 9.672 -23.734 1 81.12 77 VAL A N 1
ATOM 631 C CA . VAL A 1 77 ? 1.443 10.469 -22.766 1 81.12 77 VAL A CA 1
ATOM 632 C C . VAL A 1 77 ? 0.813 11.672 -23.469 1 81.12 77 VAL A C 1
ATOM 634 O O . VAL A 1 77 ? 1.28 12.102 -24.531 1 81.12 77 VAL A O 1
ATOM 637 N N . PRO A 1 78 ? -0.29 12.211 -22.906 1 79.75 78 PRO A N 1
ATOM 638 C CA . PRO A 1 78 ? -0.849 13.453 -23.453 1 79.75 78 PRO A CA 1
ATOM 639 C C . PRO A 1 78 ? 0.172 14.586 -23.516 1 79.75 78 PRO A C 1
ATOM 641 O O . PRO A 1 78 ? 1.004 14.719 -22.609 1 79.75 78 PRO A O 1
ATOM 644 N N . GLU A 1 79 ? 0.108 15.414 -24.5 1 83.25 79 GLU A N 1
ATOM 645 C CA . GLU A 1 79 ? 1.074 16.484 -24.75 1 83.25 79 GLU A CA 1
ATOM 646 C C . GLU A 1 79 ? 1.115 17.469 -23.594 1 83.25 79 GLU A C 1
ATOM 648 O O . GLU A 1 79 ? 2.166 18.047 -23.297 1 83.25 79 GLU A O 1
ATOM 653 N N . GLU A 1 80 ? 0.007 17.625 -23 1 85.38 80 GLU A N 1
ATOM 654 C CA . GLU A 1 80 ? -0.068 18.578 -21.891 1 85.38 80 GLU A CA 1
ATOM 655 C C . GLU A 1 80 ? 0.89 18.203 -20.766 1 85.38 80 GLU A C 1
ATOM 657 O O . GLU A 1 80 ? 1.388 19.078 -20.062 1 85.38 80 GLU A O 1
ATOM 662 N N . ALA A 1 81 ? 1.144 16.969 -20.656 1 86.81 81 ALA A N 1
ATOM 663 C CA . ALA A 1 81 ? 1.984 16.484 -19.562 1 86.81 81 ALA A CA 1
ATOM 664 C C . ALA A 1 81 ? 3.455 16.797 -19.828 1 86.81 81 ALA A C 1
ATOM 666 O O . ALA A 1 81 ? 4.273 16.781 -18.891 1 86.81 81 ALA A O 1
ATOM 667 N N . LEU A 1 82 ? 3.781 17.156 -21.062 1 87.88 82 LEU A N 1
ATOM 668 C CA . LEU A 1 82 ? 5.176 17.359 -21.438 1 87.88 82 LEU A CA 1
ATOM 669 C C . LEU A 1 82 ? 5.52 18.844 -21.438 1 87.88 82 LEU A C 1
ATOM 671 O O . LEU A 1 82 ? 6.684 19.219 -21.625 1 87.88 82 LEU A O 1
ATOM 675 N N . LYS A 1 83 ? 4.559 19.672 -21.141 1 88.81 83 LYS A N 1
ATOM 676 C CA . LYS A 1 83 ? 4.777 21.125 -21.141 1 88.81 83 LYS A CA 1
ATOM 677 C C . LYS A 1 83 ? 5.535 21.562 -19.891 1 88.81 83 LYS A C 1
ATOM 679 O O . LYS A 1 83 ? 5.371 20.984 -18.828 1 88.81 83 LYS A O 1
ATOM 684 N N . LEU A 1 84 ? 6.398 22.578 -20.078 1 90.44 84 LEU A N 1
ATOM 685 C CA . LEU A 1 84 ? 7.156 23.156 -18.984 1 90.44 84 LEU A CA 1
ATOM 686 C C . LEU A 1 84 ? 6.859 24.641 -18.844 1 90.44 84 LEU A C 1
ATOM 688 O O . LEU A 1 84 ? 6.555 25.312 -19.844 1 90.44 84 LEU A O 1
ATOM 692 N N . PRO A 1 85 ? 6.91 25.125 -17.703 1 92.38 85 PRO A N 1
ATOM 693 C CA . PRO A 1 85 ? 6.77 26.578 -17.531 1 92.38 85 PRO A CA 1
ATOM 694 C C . PRO A 1 85 ? 7.977 27.344 -18.062 1 92.38 85 PRO A C 1
ATOM 696 O O . PRO A 1 85 ? 9.023 26.75 -18.312 1 92.38 85 PRO A O 1
ATOM 699 N N . PRO A 1 86 ? 7.77 28.688 -18.281 1 91 86 PRO A N 1
ATOM 700 C CA . PRO A 1 86 ? 8.938 29.484 -18.641 1 91 86 PRO A CA 1
ATOM 701 C C . PRO A 1 86 ? 10.102 29.328 -17.672 1 91 86 PRO A C 1
ATOM 703 O O . PRO A 1 86 ? 9.883 29.188 -16.469 1 91 86 PRO A O 1
ATOM 706 N N . LYS A 1 87 ? 11.336 29.438 -18.156 1 91.06 87 LYS A N 1
ATOM 707 C CA . LYS A 1 87 ? 12.539 29.141 -17.391 1 91.06 87 LYS A CA 1
ATOM 708 C C . LYS A 1 87 ? 12.625 30.031 -16.156 1 91.06 87 LYS A C 1
ATOM 710 O O . LYS A 1 87 ? 13.016 29.562 -15.078 1 91.06 87 LYS A O 1
ATOM 715 N N . ALA A 1 88 ? 12.297 31.234 -16.297 1 92.44 88 ALA A N 1
ATOM 716 C CA . ALA A 1 88 ? 12.367 32.188 -15.172 1 92.44 88 ALA A CA 1
ATOM 717 C C . ALA A 1 88 ? 11.461 31.719 -14.031 1 92.44 88 ALA A C 1
ATOM 719 O O . ALA A 1 88 ? 11.859 31.75 -12.867 1 92.44 88 ALA A O 1
ATOM 720 N N . LEU A 1 89 ? 10.312 31.312 -14.414 1 93.69 89 LEU A N 1
ATOM 721 C CA . LEU A 1 89 ? 9.383 30.812 -13.406 1 93.69 89 LEU A CA 1
ATOM 722 C C . LEU A 1 89 ? 9.859 29.484 -12.836 1 93.69 89 LEU A C 1
ATOM 724 O O . LEU A 1 89 ? 9.781 29.25 -11.625 1 93.69 89 LEU A O 1
ATOM 728 N N . ALA A 1 90 ? 10.297 28.625 -13.688 1 94.12 90 ALA A N 1
ATOM 729 C CA . ALA A 1 90 ? 10.805 27.312 -13.273 1 94.12 90 ALA A CA 1
ATOM 730 C C . ALA A 1 90 ? 11.914 27.469 -12.234 1 94.12 90 ALA A C 1
ATOM 732 O O . ALA A 1 90 ? 11.93 26.766 -11.219 1 94.12 90 ALA A O 1
ATOM 733 N N . ASP A 1 91 ? 12.82 28.375 -12.469 1 95.75 91 ASP A N 1
ATOM 734 C CA . ASP A 1 91 ? 13.945 28.594 -11.562 1 95.75 91 ASP A CA 1
ATOM 735 C C . ASP A 1 91 ? 13.469 29.062 -10.195 1 95.75 91 ASP A C 1
ATOM 737 O O . ASP A 1 91 ? 13.992 28.625 -9.164 1 95.75 91 ASP A O 1
ATOM 741 N N . VAL A 1 92 ? 12.516 29.906 -10.25 1 96.56 92 VAL A N 1
ATOM 742 C CA . VAL A 1 92 ? 11.984 30.438 -9 1 96.56 92 VAL A CA 1
ATOM 743 C C . VAL A 1 92 ? 11.289 29.328 -8.219 1 96.56 92 VAL A C 1
ATOM 745 O O . VAL A 1 92 ? 11.445 29.234 -6.996 1 96.56 92 VAL A O 1
ATOM 748 N N . LEU A 1 93 ? 10.547 28.5 -8.891 1 96.94 93 LEU A N 1
ATOM 749 C CA . LEU A 1 93 ? 9.82 27.422 -8.25 1 96.94 93 LEU A CA 1
ATOM 750 C C . LEU A 1 93 ? 10.781 26.391 -7.676 1 96.94 93 LEU A C 1
ATOM 752 O O . LEU A 1 93 ? 10.594 25.906 -6.555 1 96.94 93 LEU A O 1
ATOM 756 N N . VAL A 1 94 ? 11.789 26.031 -8.43 1 97.06 94 VAL A N 1
ATOM 757 C CA . VAL A 1 94 ? 12.789 25.062 -7.996 1 97.06 94 VAL A CA 1
ATOM 758 C C . VAL A 1 94 ? 13.508 25.578 -6.754 1 97.06 94 VAL A C 1
ATOM 760 O O . VAL A 1 94 ? 13.68 24.859 -5.773 1 97.06 94 VAL A O 1
ATOM 763 N N . ARG A 1 95 ? 13.844 26.797 -6.777 1 96.75 95 ARG A N 1
ATOM 764 C CA . ARG A 1 95 ? 14.539 27.391 -5.641 1 96.75 95 ARG A CA 1
ATOM 765 C C . ARG A 1 95 ? 13.641 27.422 -4.406 1 96.75 95 ARG A C 1
ATOM 767 O O . ARG A 1 95 ? 14.102 27.156 -3.293 1 96.75 95 ARG A O 1
ATOM 774 N N . ALA A 1 96 ? 12.445 27.766 -4.617 1 96.44 96 ALA A N 1
ATOM 775 C CA . ALA A 1 96 ? 11.5 27.812 -3.504 1 96.44 96 ALA A CA 1
ATOM 776 C C . ALA A 1 96 ? 11.359 26.453 -2.848 1 96.44 96 ALA A C 1
ATOM 778 O O . ALA A 1 96 ? 11.344 26.344 -1.618 1 96.44 96 ALA A O 1
ATOM 779 N N . TYR A 1 97 ? 11.25 25.438 -3.625 1 97.31 97 TYR A N 1
ATOM 780 C CA . TYR A 1 97 ? 11.133 24.078 -3.102 1 97.31 97 TYR A CA 1
ATOM 781 C C . TYR A 1 97 ? 12.352 23.719 -2.252 1 97.31 97 TYR A C 1
ATOM 783 O O . TYR A 1 97 ? 12.211 23.25 -1.126 1 97.31 97 TYR A O 1
ATOM 791 N N . PHE A 1 98 ? 13.523 23.859 -2.777 1 97.38 98 PHE A N 1
ATOM 792 C CA . PHE A 1 98 ? 14.734 23.406 -2.098 1 97.38 98 PHE A CA 1
ATOM 793 C C . PHE A 1 98 ? 15 24.25 -0.857 1 97.38 98 PHE A C 1
ATOM 795 O O . PHE A 1 98 ? 15.438 23.734 0.173 1 97.38 98 PHE A O 1
ATOM 802 N N . ASP A 1 99 ? 14.656 25.5 -0.857 1 95.62 99 ASP A N 1
ATOM 803 C CA . ASP A 1 99 ? 14.945 26.406 0.255 1 95.62 99 ASP A CA 1
ATOM 804 C C . ASP A 1 99 ? 13.969 26.188 1.406 1 95.62 99 ASP A C 1
ATOM 806 O O . ASP A 1 99 ? 14.352 26.25 2.576 1 95.62 99 ASP A O 1
ATOM 810 N N . HIS A 1 100 ? 12.766 25.906 1.071 1 94.62 100 HIS A N 1
ATOM 811 C CA . HIS A 1 100 ? 11.75 25.984 2.113 1 94.62 100 HIS A CA 1
ATOM 812 C C . HIS A 1 100 ? 11.289 24.578 2.523 1 94.62 100 HIS A C 1
ATOM 814 O O . HIS A 1 100 ? 10.711 24.406 3.598 1 94.62 100 HIS A O 1
ATOM 820 N N . VAL A 1 101 ? 11.5 23.594 1.693 1 95.75 101 VAL A N 1
ATOM 821 C CA . VAL A 1 101 ? 10.93 22.281 1.992 1 95.75 101 VAL A CA 1
ATOM 822 C C . VAL A 1 101 ? 12.039 21.234 2.062 1 95.75 101 VAL A C 1
ATOM 824 O O . VAL A 1 101 ? 12.195 20.547 3.082 1 95.75 101 VAL A O 1
ATOM 827 N N . ASN A 1 102 ? 12.883 21.125 1.097 1 97.69 102 ASN A N 1
ATOM 828 C CA . ASN A 1 102 ? 13.828 20.016 0.932 1 97.69 102 ASN A CA 1
ATOM 829 C C . ASN A 1 102 ? 14.922 20.047 1.998 1 97.69 102 ASN A C 1
ATOM 831 O O . ASN A 1 102 ? 15.57 19.031 2.26 1 97.69 102 ASN A O 1
ATOM 835 N N . ARG A 1 103 ? 15.141 21.156 2.652 1 95.94 103 ARG A N 1
ATOM 836 C CA . ARG A 1 103 ? 16.172 21.266 3.686 1 95.94 103 ARG A CA 1
ATOM 837 C C . ARG A 1 103 ? 15.75 20.5 4.941 1 95.94 103 ARG A C 1
ATOM 839 O O . ARG A 1 103 ? 16.609 20.047 5.703 1 95.94 103 ARG A O 1
ATOM 846 N N . GLY A 1 104 ? 14.469 20.438 5.215 1 95.62 104 GLY A N 1
ATOM 847 C CA . GLY A 1 104 ? 13.953 19.688 6.352 1 95.62 104 GLY A CA 1
ATOM 848 C C . GLY A 1 104 ? 13.461 18.297 5.984 1 95.62 104 GLY A C 1
ATOM 849 O O . GLY A 1 104 ? 13.648 17.359 6.746 1 95.62 104 GLY A O 1
ATOM 850 N N . PHE A 1 105 ? 12.836 18.234 4.852 1 96.38 105 PHE A N 1
ATOM 851 C CA . PHE A 1 105 ? 12.375 16.969 4.281 1 96.38 105 PHE A CA 1
ATOM 852 C C . PHE A 1 105 ? 13.133 16.656 2.996 1 96.38 105 PHE A C 1
ATOM 854 O O . PHE A 1 105 ? 12.602 16.844 1.897 1 96.38 105 PHE A O 1
ATOM 861 N N . PRO A 1 106 ? 14.289 16.078 3.178 1 97.56 106 PRO A N 1
ATOM 862 C CA . PRO A 1 106 ? 15.195 15.906 2.037 1 97.56 106 PRO A CA 1
ATOM 863 C C . PRO A 1 106 ? 14.797 14.742 1.136 1 97.56 106 PRO A C 1
ATOM 865 O O . PRO A 1 106 ? 15.484 13.719 1.105 1 97.56 106 PRO A O 1
ATOM 868 N N . ILE A 1 107 ? 13.836 14.938 0.343 1 97.5 107 ILE A N 1
ATOM 869 C CA . ILE A 1 107 ? 13.281 13.93 -0.549 1 97.5 107 ILE A CA 1
ATOM 870 C C . ILE A 1 107 ? 14.133 13.828 -1.812 1 97.5 107 ILE A C 1
ATOM 872 O O . ILE A 1 107 ? 14.281 12.742 -2.381 1 97.5 107 ILE A O 1
ATOM 876 N N . VAL A 1 108 ? 14.68 14.953 -2.258 1 97 108 VAL A N 1
ATOM 877 C CA . VAL A 1 108 ? 15.461 15.016 -3.488 1 97 108 VAL A CA 1
ATOM 878 C C . VAL A 1 108 ? 16.891 15.438 -3.17 1 97 108 VAL A C 1
ATOM 880 O O . VAL A 1 108 ? 17.109 16.359 -2.387 1 97 108 VAL A O 1
ATOM 883 N N . ASP A 1 109 ? 17.812 14.68 -3.689 1 95.62 109 ASP A N 1
ATOM 884 C CA . ASP A 1 109 ? 19.203 15.133 -3.586 1 95.62 109 ASP A CA 1
ATOM 885 C C . ASP A 1 109 ? 19.422 16.391 -4.422 1 95.62 109 ASP A C 1
ATOM 887 O O . ASP A 1 109 ? 19.531 16.328 -5.645 1 95.62 109 ASP A O 1
ATOM 891 N N . GLU A 1 110 ? 19.578 17.484 -3.775 1 96.38 110 GLU A N 1
ATOM 892 C CA . GLU A 1 110 ? 19.625 18.781 -4.434 1 96.38 110 GLU A CA 1
ATOM 893 C C . GLU A 1 110 ? 20.875 18.906 -5.312 1 96.38 110 GLU A C 1
ATOM 895 O O . GLU A 1 110 ? 20.797 19.438 -6.422 1 96.38 110 GLU A O 1
ATOM 900 N N . GLY A 1 111 ? 22 18.469 -4.766 1 93.19 111 GLY A N 1
ATOM 901 C CA . GLY A 1 111 ? 23.234 18.547 -5.543 1 93.19 111 GLY A CA 1
ATOM 902 C C . GLY A 1 111 ? 23.125 17.859 -6.891 1 93.19 111 GLY A C 1
ATOM 903 O O . GLY A 1 111 ? 23.438 18.453 -7.922 1 93.19 111 GLY A O 1
ATOM 904 N N . GLU A 1 112 ? 22.625 16.656 -6.863 1 89.81 112 GLU A N 1
ATOM 905 C CA . GLU A 1 112 ? 22.484 15.898 -8.102 1 89.81 112 GLU A CA 1
ATOM 906 C C . GLU A 1 112 ? 21.438 16.516 -9.016 1 89.81 112 GLU A C 1
ATOM 908 O O . GLU A 1 112 ? 21.641 16.641 -10.227 1 89.81 112 GLU A O 1
ATOM 913 N N . PHE A 1 113 ? 20.328 16.906 -8.484 1 93 113 PHE A N 1
ATOM 914 C CA . PHE A 1 113 ? 19.219 17.484 -9.258 1 93 113 PHE A CA 1
ATOM 915 C C . PHE A 1 113 ? 19.672 18.766 -9.953 1 93 113 PHE A C 1
ATOM 917 O O . PHE A 1 113 ? 19.391 18.953 -11.141 1 93 113 PHE A O 1
ATOM 924 N N . MET A 1 114 ? 20.312 19.641 -9.219 1 92.12 114 MET A N 1
ATOM 925 C CA . MET A 1 114 ? 20.703 20.938 -9.758 1 92.12 114 MET A CA 1
ATOM 926 C C . MET A 1 114 ? 21.797 20.766 -10.82 1 92.12 114 MET A C 1
ATOM 928 O O . MET A 1 114 ? 21.844 21.531 -11.781 1 92.12 114 MET A O 1
ATOM 932 N N . GLU A 1 115 ? 22.625 19.734 -10.641 1 88.19 115 GLU A N 1
ATOM 933 C CA . GLU A 1 115 ? 23.625 19.438 -11.664 1 88.19 115 GLU A CA 1
ATOM 934 C C . GLU A 1 115 ? 22.969 19.078 -12.992 1 88.19 115 GLU A C 1
ATOM 936 O O . GLU A 1 115 ? 23.406 19.531 -14.055 1 88.19 115 GLU A O 1
ATOM 941 N N . ILE A 1 116 ? 21.922 18.312 -12.875 1 86.12 116 ILE A N 1
ATOM 942 C CA . ILE A 1 116 ? 21.234 17.875 -14.078 1 86.12 116 ILE A CA 1
ATOM 943 C C . ILE A 1 116 ? 20.375 19.016 -14.617 1 86.12 116 ILE A C 1
ATOM 945 O O . ILE A 1 116 ? 20.359 19.281 -15.828 1 86.12 116 ILE A O 1
ATOM 949 N N . TYR A 1 117 ? 19.703 19.719 -13.758 1 89.62 117 TYR A N 1
ATOM 950 C CA . TYR A 1 117 ? 18.766 20.766 -14.109 1 89.62 117 TYR A CA 1
ATOM 951 C C . TYR A 1 117 ? 19.484 21.938 -14.781 1 89.62 117 TYR A C 1
ATOM 953 O O . TYR A 1 117 ? 18.969 22.531 -15.734 1 89.62 117 TYR A O 1
ATOM 961 N N . THR A 1 118 ? 20.594 22.297 -14.398 1 84 118 THR A N 1
ATOM 962 C CA . THR A 1 118 ? 21.312 23.438 -14.945 1 84 118 THR A CA 1
ATOM 963 C C . THR A 1 118 ? 22.188 23.016 -16.125 1 84 118 THR A C 1
ATOM 965 O O . THR A 1 118 ? 22.688 23.859 -16.875 1 84 118 THR A O 1
ATOM 968 N N . GLY A 1 119 ? 21.984 21.859 -16.875 1 69.31 119 GLY A N 1
ATOM 969 C CA . GLY A 1 119 ? 22.516 21.453 -18.172 1 69.31 119 GLY A CA 1
ATOM 970 C C . GLY A 1 119 ? 23.984 21.078 -18.109 1 69.31 119 GLY A C 1
ATOM 971 O O . GLY A 1 119 ? 24.641 20.969 -19.141 1 69.31 119 GLY A O 1
ATOM 972 N N . LEU A 1 120 ? 24.672 21.188 -17.109 1 53.09 120 LEU A N 1
ATOM 973 C CA . LEU A 1 120 ? 26.078 20.953 -17.359 1 53.09 120 LEU A CA 1
ATOM 974 C C . LEU A 1 120 ? 26.297 19.578 -17.984 1 53.09 120 LEU A C 1
ATOM 976 O O . LEU A 1 120 ? 27.219 19.391 -18.797 1 53.09 120 LEU A O 1
ATOM 980 N N . ASP A 1 121 ? 25.812 18.5 -17.625 1 47.91 121 ASP A N 1
ATOM 981 C CA . ASP A 1 121 ? 26.016 17.172 -18.172 1 47.91 121 ASP A CA 1
ATOM 982 C C . ASP A 1 121 ? 24.766 16.672 -18.906 1 47.91 121 ASP A C 1
ATOM 984 O O . ASP A 1 121 ? 23.719 16.5 -18.281 1 47.91 121 ASP A O 1
ATOM 988 N N . VAL A 1 122 ? 24.562 16.984 -20.156 1 44.09 122 VAL A N 1
ATOM 989 C CA . VAL A 1 122 ? 23.5 16.875 -21.156 1 44.09 122 VAL A CA 1
ATOM 990 C C . VAL A 1 122 ? 22.703 15.594 -20.938 1 44.09 122 VAL A C 1
ATOM 992 O O . VAL A 1 122 ? 21.484 15.57 -21.141 1 44.09 122 VAL A O 1
ATOM 995 N N . PRO A 1 123 ? 23.406 14.312 -20.938 1 44.91 123 PRO A N 1
ATOM 996 C CA . PRO A 1 123 ? 22.547 13.195 -21.328 1 44.91 123 PRO A CA 1
ATOM 997 C C . PRO A 1 123 ? 21.469 12.883 -20.297 1 44.91 123 PRO A C 1
ATOM 999 O O . PRO A 1 123 ? 20.531 12.125 -20.578 1 44.91 123 PRO A O 1
ATOM 1002 N N . LYS A 1 124 ? 21.719 13.398 -19.062 1 55.75 124 LYS A N 1
ATOM 1003 C CA . LYS A 1 124 ? 20.812 12.875 -18.047 1 55.75 124 LYS A CA 1
ATOM 1004 C C . LYS A 1 124 ? 19.562 13.758 -17.922 1 55.75 124 LYS A C 1
ATOM 1006 O O . LYS A 1 124 ? 19.672 14.977 -17.812 1 55.75 124 LYS A O 1
ATOM 1011 N N . LEU A 1 125 ? 18.422 13.297 -18.422 1 64.5 125 LEU A N 1
ATOM 1012 C CA . LEU A 1 125 ? 17.156 14.016 -18.438 1 64.5 125 LEU A CA 1
ATOM 1013 C C . LEU A 1 125 ? 16.5 13.992 -17.062 1 64.5 125 LEU A C 1
ATOM 1015 O O . LEU A 1 125 ? 16.594 12.992 -16.344 1 64.5 125 LEU A O 1
ATOM 1019 N N . VAL A 1 126 ? 16.328 15.258 -16.578 1 79.19 126 VAL A N 1
ATOM 1020 C CA . VAL A 1 126 ? 15.578 15.383 -15.336 1 79.19 126 VAL A CA 1
ATOM 1021 C C . VAL A 1 126 ? 14.258 14.633 -15.453 1 79.19 126 VAL A C 1
ATOM 1023 O O . VAL A 1 126 ? 13.617 14.633 -16.516 1 79.19 126 VAL A O 1
ATOM 1026 N N . SER A 1 127 ? 14 13.93 -14.492 1 88.38 127 SER A N 1
ATOM 1027 C CA . SER A 1 127 ? 12.703 13.266 -14.453 1 88.38 127 SER A CA 1
ATOM 1028 C C . SER A 1 127 ? 11.562 14.273 -14.531 1 88.38 127 SER A C 1
ATOM 1030 O O . SER A 1 127 ? 11.398 15.102 -13.633 1 88.38 127 SER A O 1
ATOM 1032 N N . LEU A 1 128 ? 10.758 14.164 -15.531 1 90.88 128 LEU A N 1
ATOM 1033 C CA . LEU A 1 128 ? 9.695 15.133 -15.758 1 90.88 128 LEU A CA 1
ATOM 1034 C C . LEU A 1 128 ? 8.648 15.07 -14.648 1 90.88 128 LEU A C 1
ATOM 1036 O O . LEU A 1 128 ? 8.195 16.094 -14.156 1 90.88 128 LEU A O 1
ATOM 1040 N N . PRO A 1 129 ? 8.203 13.852 -14.266 1 94.31 129 PRO A N 1
ATOM 1041 C CA . PRO A 1 129 ? 7.25 13.82 -13.148 1 94.31 129 PRO A CA 1
ATOM 1042 C C . PRO A 1 129 ? 7.816 14.438 -11.875 1 94.31 129 PRO A C 1
ATOM 1044 O O . PRO A 1 129 ? 7.094 15.133 -11.148 1 94.31 129 PRO A O 1
ATOM 1047 N N . LEU A 1 130 ? 9.07 14.234 -11.625 1 96.12 130 LEU A N 1
ATOM 1048 C CA . LEU A 1 130 ? 9.695 14.82 -10.445 1 96.12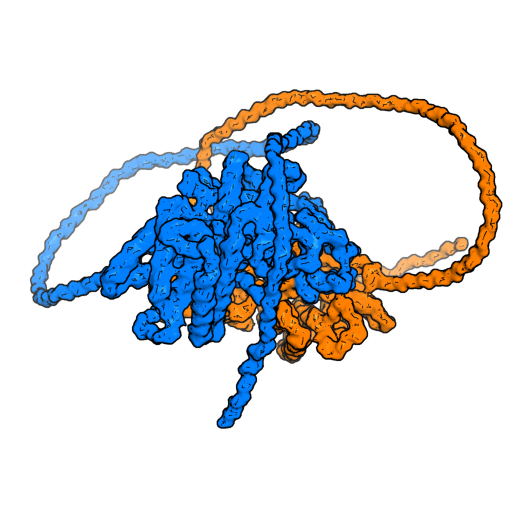 130 LEU A CA 1
ATOM 1049 C C . LEU A 1 130 ? 9.773 16.328 -10.562 1 96.12 130 LEU A C 1
ATOM 1051 O O . LEU A 1 130 ? 9.508 17.047 -9.594 1 96.12 130 LEU A O 1
ATOM 1055 N N . LEU A 1 131 ? 10.148 16.719 -11.711 1 95.94 131 LEU A N 1
ATOM 1056 C CA . LEU A 1 131 ? 10.25 18.156 -11.953 1 95.94 131 LEU A CA 1
ATOM 1057 C C . LEU A 1 131 ? 8.914 18.844 -11.734 1 95.94 131 LEU A C 1
ATOM 1059 O O . LEU A 1 131 ? 8.836 19.875 -11.055 1 95.94 131 LEU A O 1
ATOM 1063 N N . ASN A 1 132 ? 7.867 18.312 -12.305 1 96.31 132 ASN A N 1
ATOM 1064 C CA . ASN A 1 132 ? 6.543 18.891 -12.125 1 96.31 132 ASN A CA 1
ATOM 1065 C C . ASN A 1 132 ? 6.098 18.844 -10.672 1 96.31 132 ASN A C 1
ATOM 1067 O O . ASN A 1 132 ? 5.402 19.734 -10.188 1 96.31 132 ASN A O 1
ATOM 1071 N N . ALA A 1 133 ? 6.453 17.781 -9.984 1 97.25 133 ALA A N 1
ATOM 1072 C CA . ALA A 1 133 ? 6.133 17.688 -8.562 1 97.25 133 ALA A CA 1
ATOM 1073 C C . ALA A 1 133 ? 6.863 18.766 -7.762 1 97.25 133 ALA A C 1
ATOM 1075 O O . ALA A 1 133 ? 6.301 19.344 -6.828 1 97.25 133 ALA A O 1
ATOM 1076 N N . ILE A 1 134 ? 8.125 19 -8.117 1 97.81 134 ILE A N 1
ATOM 1077 C CA . ILE A 1 134 ? 8.906 20.047 -7.477 1 97.81 134 ILE A CA 1
ATOM 1078 C C . ILE A 1 134 ? 8.258 21.406 -7.758 1 97.81 134 ILE A C 1
ATOM 1080 O O . ILE A 1 134 ? 8.141 22.25 -6.855 1 97.81 134 ILE A O 1
ATOM 1084 N N . PHE A 1 135 ? 7.82 21.625 -9.016 1 97.5 135 PHE A N 1
ATOM 1085 C CA . PHE A 1 135 ? 7.113 22.844 -9.359 1 97.5 135 PHE A CA 1
ATOM 1086 C C . PHE A 1 135 ? 5.863 23.016 -8.508 1 97.5 135 PHE A C 1
ATOM 1088 O O . PHE A 1 135 ? 5.547 24.109 -8.062 1 97.5 135 PHE A O 1
ATOM 1095 N N . LEU A 1 136 ? 5.176 21.953 -8.312 1 96.5 136 LEU A N 1
ATOM 1096 C CA . LEU A 1 136 ? 3.955 21.969 -7.516 1 96.5 136 LEU A CA 1
ATOM 1097 C C . LEU A 1 136 ? 4.234 22.484 -6.105 1 96.5 136 LEU A C 1
ATOM 1099 O O . LEU A 1 136 ? 3.551 23.391 -5.621 1 96.5 136 LEU A O 1
ATOM 1103 N N . VAL A 1 137 ? 5.211 21.922 -5.453 1 96.56 137 VAL A N 1
ATOM 1104 C CA . VAL A 1 137 ? 5.52 22.281 -4.074 1 96.56 137 VAL A CA 1
ATOM 1105 C C . VAL A 1 137 ? 6.055 23.719 -4.027 1 96.56 137 VAL A C 1
ATOM 1107 O O . VAL A 1 137 ? 5.727 24.469 -3.115 1 96.56 137 VAL A O 1
ATOM 1110 N N . GLY A 1 138 ? 6.906 24 -5.008 1 97.06 138 GLY A N 1
ATOM 1111 C CA . GLY A 1 138 ? 7.375 25.375 -5.09 1 97.06 138 GLY A CA 1
ATOM 1112 C C . GLY A 1 138 ? 6.25 26.375 -5.25 1 97.06 138 GLY A C 1
ATOM 1113 O O . GLY A 1 138 ? 6.246 27.422 -4.602 1 97.06 138 GLY A O 1
ATOM 1114 N N . ALA A 1 139 ? 5.336 26.062 -6.078 1 95.56 139 ALA A N 1
ATOM 1115 C CA . ALA A 1 139 ? 4.184 26.938 -6.293 1 95.56 139 ALA A CA 1
ATOM 1116 C C . ALA A 1 139 ? 3.354 27.078 -5.02 1 95.56 139 ALA A C 1
ATOM 1118 O O . ALA A 1 139 ? 2.84 28.156 -4.719 1 95.56 139 ALA A O 1
ATOM 1119 N N . HIS A 1 140 ? 3.225 26.047 -4.309 1 93.06 140 HIS A N 1
ATOM 1120 C CA . HIS A 1 140 ? 2.475 26.078 -3.057 1 93.06 140 HIS A CA 1
ATOM 1121 C C . HIS A 1 140 ? 3.139 26.984 -2.035 1 93.06 140 HIS A C 1
ATOM 1123 O O . HIS A 1 140 ? 2.463 27.781 -1.377 1 93.06 140 HIS A O 1
ATOM 1129 N N . VAL A 1 141 ? 4.395 26.875 -1.901 1 93.25 141 VAL A N 1
ATOM 1130 C CA . VAL A 1 141 ? 5.148 27.656 -0.928 1 93.25 141 VAL A CA 1
ATOM 1131 C C . VAL A 1 141 ? 5.039 29.141 -1.266 1 93.25 141 VAL A C 1
ATOM 1133 O O . VAL A 1 141 ? 4.938 29.984 -0.369 1 93.25 141 VAL A O 1
ATOM 1136 N N . LEU A 1 142 ? 5.008 29.391 -2.539 1 93.88 142 LEU A N 1
ATOM 1137 C CA . LEU A 1 142 ? 5 30.781 -2.979 1 93.88 142 LEU A CA 1
ATOM 1138 C C . LEU A 1 142 ? 3.572 31.312 -3.121 1 93.88 142 LEU A C 1
ATOM 1140 O O . LEU A 1 142 ? 3.359 32.469 -3.449 1 93.88 142 LEU A O 1
ATOM 1144 N N . SER A 1 143 ? 2.611 30.5 -2.877 1 89.38 143 SER A N 1
ATOM 1145 C CA . SER A 1 143 ? 1.215 30.844 -3.117 1 89.38 143 SER A CA 1
ATOM 1146 C C . SER A 1 143 ? 0.771 32 -2.229 1 89.38 143 SER A C 1
ATOM 1148 O O . SER A 1 143 ? -0.151 32.75 -2.58 1 89.38 143 SER A O 1
ATOM 1150 N N . SER A 1 144 ? 1.403 32.188 -1.096 1 85.75 144 SER A N 1
ATOM 1151 C CA . SER A 1 144 ? 1.019 33.25 -0.186 1 85.75 144 SER A CA 1
ATOM 1152 C C . SER A 1 144 ? 1.433 34.625 -0.733 1 85.75 144 SER A C 1
ATOM 1154 O O . SER A 1 144 ? 0.777 35.625 -0.462 1 85.75 144 SER A O 1
ATOM 1156 N N . THR A 1 145 ? 2.428 34.656 -1.511 1 87.19 145 THR A N 1
ATOM 1157 C CA . THR A 1 145 ? 2.961 35.938 -1.984 1 87.19 145 THR A CA 1
ATOM 1158 C C . THR A 1 145 ? 2.674 36.125 -3.471 1 87.19 145 THR A C 1
ATOM 1160 O O . THR A 1 145 ? 2.676 37.25 -3.973 1 87.19 145 THR A O 1
ATOM 1163 N N . ARG A 1 146 ? 2.473 35.031 -4.105 1 89.81 146 ARG A N 1
ATOM 1164 C CA . ARG A 1 146 ? 2.311 35.062 -5.555 1 89.81 146 ARG A CA 1
ATOM 1165 C C . ARG A 1 146 ? 1.025 34.375 -5.988 1 89.81 146 ARG A C 1
ATOM 1167 O O . ARG A 1 146 ? 0.963 33.125 -6.023 1 89.81 146 ARG A O 1
ATOM 1174 N N . GLU A 1 147 ? 0.166 35.062 -6.527 1 86.38 147 GLU A N 1
ATOM 1175 C CA . GLU A 1 147 ? -1.128 34.531 -6.945 1 86.38 147 GLU A CA 1
ATOM 1176 C C . GLU A 1 147 ? -0.992 33.688 -8.203 1 86.38 147 GLU A C 1
ATOM 1178 O O . GLU A 1 147 ? -1.745 32.719 -8.391 1 86.38 147 GLU A O 1
ATOM 1183 N N . ASP A 1 148 ? -0.09 34.031 -9.016 1 86.88 148 ASP A N 1
ATOM 1184 C CA . ASP A 1 148 ? 0.143 33.25 -10.234 1 86.88 148 ASP A CA 1
ATOM 1185 C C . ASP A 1 148 ? 0.607 31.844 -9.906 1 86.88 148 ASP A C 1
ATOM 1187 O O . ASP A 1 148 ? 0.225 30.891 -10.578 1 86.88 148 ASP A O 1
ATOM 1191 N N . CYS A 1 149 ? 1.36 31.75 -8.852 1 87.81 149 CYS A N 1
ATOM 1192 C CA . CYS A 1 149 ? 1.834 30.438 -8.422 1 87.81 149 CYS A CA 1
ATOM 1193 C C . CYS A 1 149 ? 0.69 29.609 -7.863 1 87.81 149 CYS A C 1
ATOM 1195 O O . CYS A 1 149 ? 0.622 28.406 -8.102 1 87.81 149 CYS A O 1
ATOM 1197 N N . ARG A 1 150 ? -0.171 30.25 -7.25 1 83.62 150 ARG A N 1
ATOM 1198 C CA . ARG A 1 150 ? -1.327 29.562 -6.695 1 83.62 150 ARG A CA 1
ATOM 1199 C C . ARG A 1 150 ? -2.195 28.969 -7.801 1 83.62 150 ARG A C 1
ATOM 1201 O O . ARG A 1 150 ? -2.654 27.828 -7.695 1 83.62 150 ARG A O 1
ATOM 1208 N N . ALA A 1 151 ? -2.336 29.672 -8.805 1 83.56 151 ALA A N 1
ATOM 1209 C CA . ALA A 1 151 ? -3.186 29.25 -9.914 1 83.56 151 ALA A CA 1
ATOM 1210 C C . ALA A 1 151 ? -2.533 28.125 -10.711 1 83.56 151 ALA A C 1
ATOM 1212 O O . ALA A 1 151 ? -3.227 27.297 -11.289 1 83.56 151 ALA A O 1
ATOM 1213 N N . SER A 1 152 ? -1.229 28.109 -10.648 1 88.56 152 SER A N 1
ATOM 1214 C CA . SER A 1 152 ? -0.508 27.141 -11.469 1 88.56 152 SER A CA 1
ATOM 1215 C C . SER A 1 152 ? -0.281 25.828 -10.727 1 88.56 152 SER A C 1
ATOM 1217 O O . SER A 1 152 ? 0.089 24.828 -11.328 1 88.56 152 SER A O 1
ATOM 1219 N N . ALA A 1 153 ? -0.467 25.844 -9.461 1 89.94 153 ALA A N 1
ATOM 1220 C CA . ALA A 1 153 ? -0.18 24.656 -8.648 1 89.94 153 ALA A CA 1
ATOM 1221 C C . ALA A 1 153 ? -0.971 23.453 -9.141 1 89.94 153 ALA A C 1
ATOM 1223 O O . ALA A 1 153 ? -0.429 22.359 -9.25 1 89.94 153 ALA A O 1
ATOM 1224 N N . HIS A 1 154 ? -2.189 23.688 -9.516 1 87.19 154 HIS A N 1
ATOM 1225 C CA . HIS A 1 154 ? -3.057 22.594 -9.961 1 87.19 154 HIS A CA 1
ATOM 1226 C C . HIS A 1 154 ? -2.582 22.031 -11.297 1 87.19 154 HIS A C 1
ATOM 1228 O O . HIS A 1 154 ? -2.729 20.828 -11.555 1 87.19 154 HIS A O 1
ATOM 1234 N N . VAL A 1 155 ? -2.039 22.875 -12.102 1 92.25 155 VAL A N 1
ATOM 1235 C CA . VAL A 1 155 ? -1.537 22.438 -13.398 1 92.25 155 VAL A CA 1
ATOM 1236 C C . VAL A 1 155 ? -0.345 21.516 -13.211 1 92.25 155 VAL A C 1
ATOM 1238 O O . VAL A 1 155 ? -0.261 20.453 -13.852 1 92.25 155 VAL A O 1
ATOM 1241 N N . PHE A 1 156 ? 0.535 21.906 -12.336 1 95.25 156 PHE A N 1
ATOM 1242 C CA . PHE A 1 156 ? 1.705 21.078 -12.07 1 95.25 156 PHE A CA 1
ATOM 1243 C C . PHE A 1 156 ? 1.298 19.75 -11.422 1 95.25 156 PHE A C 1
ATOM 1245 O O . PHE A 1 156 ? 1.893 18.703 -11.703 1 95.25 156 PHE A O 1
ATOM 1252 N N . PHE A 1 157 ? 0.251 19.828 -10.625 1 93 157 PHE A N 1
ATOM 1253 C CA . PHE A 1 157 ? -0.265 18.609 -10.016 1 93 157 PHE A CA 1
ATOM 1254 C C . PHE A 1 157 ? -0.784 17.656 -11.078 1 93 157 PHE A C 1
ATOM 1256 O O . PHE A 1 157 ? -0.437 16.469 -11.078 1 93 157 PHE A O 1
ATOM 1263 N N . ARG A 1 158 ? -1.556 18.125 -11.891 1 89.94 158 ARG A N 1
ATOM 1264 C CA . ARG A 1 158 ? -2.156 17.297 -12.938 1 89.94 158 ARG A CA 1
ATOM 1265 C C . ARG A 1 158 ? -1.087 16.703 -13.844 1 89.94 158 ARG A C 1
ATOM 1267 O O . ARG A 1 158 ? -1.166 15.531 -14.219 1 89.94 158 ARG A O 1
ATOM 1274 N N . ARG A 1 159 ? -0.141 17.484 -14.164 1 93.25 159 ARG A N 1
ATOM 1275 C CA . ARG A 1 159 ? 0.932 17.016 -15.031 1 93.25 159 ARG A CA 1
ATOM 1276 C C . ARG A 1 159 ? 1.745 15.914 -14.344 1 93.25 159 ARG A C 1
ATOM 1278 O O . ARG A 1 159 ? 2.01 14.867 -14.938 1 93.25 159 ARG A O 1
ATOM 1285 N N . ALA A 1 160 ? 2.17 16.203 -13.117 1 94.12 160 ALA A N 1
ATOM 1286 C CA . ALA A 1 160 ? 2.938 15.211 -12.367 1 94.12 160 ALA A CA 1
ATOM 1287 C C . ALA A 1 160 ? 2.154 13.914 -12.203 1 94.12 160 ALA A C 1
ATOM 1289 O O . ALA A 1 160 ? 2.703 12.828 -12.375 1 94.12 160 ALA A O 1
ATOM 1290 N N . LYS A 1 161 ? 0.882 14.047 -11.914 1 91.38 161 LYS A N 1
ATOM 1291 C CA . LYS A 1 161 ? 0.026 12.883 -11.695 1 91.38 161 LYS A CA 1
ATOM 1292 C C . LYS A 1 161 ? -0.152 12.094 -12.992 1 91.38 161 LYS A C 1
ATOM 1294 O O . LYS A 1 161 ? -0.167 10.859 -12.969 1 91.38 161 LYS A O 1
ATOM 1299 N N . LEU A 1 162 ? -0.348 12.766 -14.055 1 89.25 162 LEU A N 1
ATOM 1300 C CA . LEU A 1 162 ? -0.49 12.109 -15.352 1 89.25 162 LEU A CA 1
ATOM 1301 C C . LEU A 1 162 ? 0.765 11.32 -15.703 1 89.25 162 LEU A C 1
ATOM 1303 O O . LEU A 1 162 ? 0.679 10.156 -16.109 1 89.25 162 LEU A O 1
ATOM 1307 N N . LEU A 1 163 ? 1.871 11.93 -15.578 1 90.94 163 LEU A N 1
ATOM 1308 C CA . LEU A 1 163 ? 3.137 11.266 -15.859 1 90.94 163 LEU A CA 1
ATOM 1309 C C . LEU A 1 163 ? 3.363 10.094 -14.906 1 90.94 163 LEU A C 1
ATOM 1311 O O . LEU A 1 163 ? 3.912 9.062 -15.305 1 90.94 163 LEU A O 1
ATOM 1315 N N . PHE A 1 164 ? 2.934 10.297 -13.734 1 91 164 PHE A N 1
ATOM 1316 C CA . PHE A 1 164 ? 3.014 9.266 -12.719 1 91 164 PHE A CA 1
ATOM 1317 C C . PHE A 1 164 ? 2.164 8.055 -13.102 1 91 164 PHE A C 1
ATOM 1319 O O . PHE A 1 164 ? 2.629 6.918 -13.047 1 91 164 PHE A O 1
ATOM 1326 N N . ASP A 1 165 ? 1.022 8.281 -13.539 1 86.25 165 ASP A N 1
ATOM 1327 C CA . ASP A 1 165 ? 0.07 7.219 -13.852 1 86.25 165 ASP A CA 1
ATOM 1328 C C . ASP A 1 165 ? 0.465 6.484 -15.133 1 86.25 165 ASP A C 1
ATOM 1330 O O . ASP A 1 165 ? 0.222 5.285 -15.266 1 86.25 165 ASP A O 1
ATOM 1334 N N . TYR A 1 166 ? 1.108 7.191 -15.992 1 84.12 166 TYR A N 1
ATOM 1335 C CA . TYR A 1 166 ? 1.531 6.582 -17.25 1 84.12 166 TYR A CA 1
ATOM 1336 C C . TYR A 1 166 ? 2.887 5.902 -17.094 1 84.12 166 TYR A C 1
ATOM 1338 O O . TYR A 1 166 ? 3.441 5.383 -18.062 1 84.12 166 TYR A O 1
ATOM 1346 N N . ARG A 1 167 ? 3.385 5.977 -15.914 1 84.25 167 ARG A N 1
ATOM 1347 C CA . ARG A 1 167 ? 4.676 5.352 -15.641 1 84.25 167 ARG A CA 1
ATOM 1348 C C . ARG A 1 167 ? 5.738 5.844 -16.609 1 84.25 167 ARG A C 1
ATOM 1350 O O . ARG A 1 167 ? 6.426 5.043 -17.25 1 84.25 167 ARG A O 1
ATOM 1357 N N . PHE A 1 168 ? 5.883 7.098 -16.656 1 82.19 168 PHE A N 1
ATOM 1358 C CA . PHE A 1 168 ? 6.75 7.75 -17.625 1 82.19 168 PHE A CA 1
ATOM 1359 C C . PHE A 1 168 ? 8.219 7.539 -17.266 1 82.19 168 PHE A C 1
ATOM 1361 O O . PHE A 1 168 ? 9.086 7.562 -18.156 1 82.19 168 PHE A O 1
ATOM 1368 N N . GLU A 1 169 ? 8.453 7.301 -16 1 78.19 169 GLU A N 1
ATOM 1369 C CA . GLU A 1 169 ? 9.828 7.227 -15.539 1 78.19 169 GLU A CA 1
ATOM 1370 C C . GLU A 1 169 ? 10.281 5.777 -15.375 1 78.19 169 GLU A C 1
ATOM 1372 O O . GLU A 1 169 ? 9.484 4.914 -15 1 78.19 169 GLU A O 1
ATOM 1377 N N . GLN A 1 170 ? 11.539 5.621 -15.57 1 74 170 GLN A N 1
ATOM 1378 C CA . GLN A 1 170 ? 12.102 4.281 -15.43 1 74 170 GLN A CA 1
ATOM 1379 C C . GLN A 1 170 ? 12.656 4.062 -14.023 1 74 170 GLN A C 1
ATOM 1381 O O . GLN A 1 170 ? 12.586 2.951 -13.492 1 74 170 GLN A O 1
ATOM 1386 N N . HIS A 1 171 ? 13.188 5.141 -13.516 1 76.69 171 HIS A N 1
ATOM 1387 C CA . HIS A 1 171 ? 13.719 5.016 -12.164 1 76.69 171 HIS A CA 1
ATOM 1388 C C . HIS A 1 171 ? 12.602 4.957 -11.125 1 76.69 171 HIS A C 1
ATOM 1390 O O . HIS A 1 171 ? 11.891 5.945 -10.922 1 76.69 171 HIS A O 1
ATOM 1396 N N . ARG A 1 172 ? 12.633 3.906 -10.461 1 81.31 172 ARG A N 1
ATOM 1397 C CA . ARG A 1 172 ? 11.469 3.621 -9.625 1 81.31 172 ARG A CA 1
ATOM 1398 C C . ARG A 1 172 ? 11.461 4.492 -8.375 1 81.31 172 ARG A C 1
ATOM 1400 O O . ARG A 1 172 ? 10.406 4.789 -7.824 1 81.31 172 ARG A O 1
ATOM 1407 N N . GLU A 1 173 ? 12.664 4.945 -7.941 1 89.38 173 GLU A N 1
ATOM 1408 C CA . GLU A 1 173 ? 12.711 5.801 -6.762 1 89.38 173 GLU A CA 1
ATOM 1409 C C . GLU A 1 173 ? 11.961 7.109 -6.992 1 89.38 173 GLU A C 1
ATOM 1411 O O . GLU A 1 173 ? 11.453 7.711 -6.047 1 89.38 173 GLU A O 1
ATOM 1416 N N . THR A 1 174 ? 11.891 7.508 -8.266 1 91.81 174 THR A N 1
ATOM 1417 C CA . THR A 1 174 ? 11.203 8.742 -8.625 1 91.81 174 THR A CA 1
ATOM 1418 C C . THR A 1 174 ? 9.727 8.672 -8.258 1 91.81 174 THR A C 1
ATOM 1420 O O . THR A 1 174 ? 9.133 9.672 -7.859 1 91.81 174 THR A O 1
ATOM 1423 N N . TYR A 1 175 ? 9.164 7.527 -8.352 1 93.12 175 TYR A N 1
ATOM 1424 C CA . TYR A 1 175 ? 7.742 7.379 -8.047 1 93.12 175 TYR A CA 1
ATOM 1425 C C . TYR A 1 175 ? 7.484 7.57 -6.559 1 93.12 175 TYR A C 1
ATOM 1427 O O . TYR A 1 175 ? 6.434 8.094 -6.164 1 93.12 175 TYR A O 1
ATOM 1435 N N . LEU A 1 176 ? 8.414 7.145 -5.781 1 96.25 176 LEU A N 1
ATOM 1436 C CA . LEU A 1 176 ? 8.336 7.406 -4.348 1 96.25 176 LEU A CA 1
ATOM 1437 C C . LEU A 1 176 ? 8.438 8.898 -4.059 1 96.25 176 LEU A C 1
ATOM 1439 O O . LEU A 1 176 ? 7.633 9.445 -3.307 1 96.25 176 LEU A O 1
ATOM 1443 N N . GLN A 1 177 ? 9.359 9.539 -4.652 1 97.62 177 GLN A N 1
ATOM 1444 C CA . GLN A 1 177 ? 9.578 10.969 -4.453 1 97.62 177 GLN A CA 1
ATOM 1445 C C . GLN A 1 177 ? 8.367 11.781 -4.918 1 97.62 177 GLN A C 1
ATOM 1447 O O . GLN A 1 177 ? 7.887 12.656 -4.195 1 97.62 177 GLN A O 1
ATOM 1452 N N . VAL A 1 178 ? 7.906 11.43 -6.094 1 97.06 178 VAL A N 1
ATOM 1453 C CA . VAL A 1 178 ? 6.781 12.156 -6.672 1 97.06 178 VAL A CA 1
ATOM 1454 C C . VAL A 1 178 ? 5.539 11.961 -5.801 1 97.06 178 VAL A C 1
ATOM 1456 O O . VAL A 1 178 ? 4.805 12.906 -5.531 1 97.06 178 VAL A O 1
ATOM 1459 N N . ALA A 1 179 ? 5.297 10.75 -5.359 1 96.25 179 ALA A N 1
ATOM 1460 C CA . ALA A 1 179 ? 4.141 10.469 -4.516 1 96.25 179 ALA A CA 1
ATOM 1461 C C . ALA A 1 179 ? 4.164 11.32 -3.252 1 96.25 179 ALA A C 1
ATOM 1463 O O . ALA A 1 179 ? 3.133 11.859 -2.844 1 96.25 179 ALA A O 1
ATOM 1464 N N . LEU A 1 180 ? 5.254 11.469 -2.621 1 96.88 180 LEU A N 1
ATOM 1465 C CA . LEU A 1 180 ? 5.379 12.273 -1.407 1 96.88 180 LEU A CA 1
ATOM 1466 C C . LEU A 1 180 ? 5.137 13.75 -1.704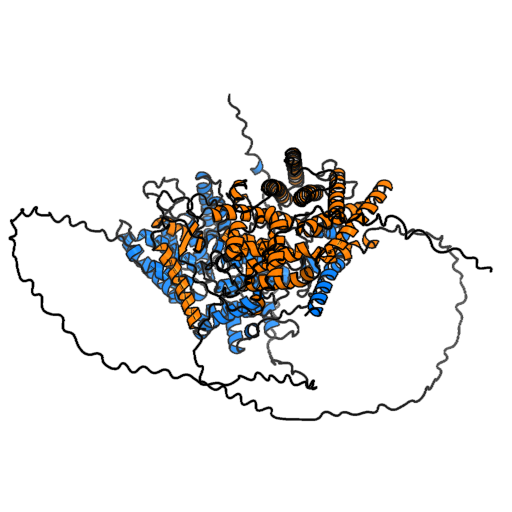 1 96.88 180 LEU A C 1
ATOM 1468 O O . LEU A 1 180 ? 4.453 14.43 -0.942 1 96.88 180 LEU A O 1
ATOM 1472 N N . LEU A 1 181 ? 5.68 14.18 -2.807 1 97.06 181 LEU A N 1
ATOM 1473 C CA . LEU A 1 181 ? 5.547 15.594 -3.145 1 97.06 181 LEU A CA 1
ATOM 1474 C C . LEU A 1 181 ? 4.117 15.914 -3.566 1 97.06 181 LEU A C 1
ATOM 1476 O O . LEU A 1 181 ? 3.629 17.016 -3.316 1 97.06 181 LEU A O 1
ATOM 1480 N N . LEU A 1 182 ? 3.424 14.969 -4.152 1 95.06 182 LEU A N 1
ATOM 1481 C CA . LEU A 1 182 ? 2.043 15.172 -4.574 1 95.06 182 LEU A CA 1
ATOM 1482 C C . LEU A 1 182 ? 1.134 15.398 -3.371 1 95.06 182 LEU A C 1
ATOM 1484 O O . LEU A 1 182 ? 0.035 15.938 -3.51 1 95.06 182 LEU A O 1
ATOM 1488 N N . THR A 1 183 ? 1.553 14.984 -2.184 1 93.31 183 THR A N 1
ATOM 1489 C CA . THR A 1 183 ? 0.74 15.156 -0.985 1 93.31 183 THR A CA 1
ATOM 1490 C C . THR A 1 183 ? 0.585 16.641 -0.646 1 93.31 183 THR A C 1
ATOM 1492 O O . THR A 1 183 ? -0.27 17.016 0.161 1 93.31 183 THR A O 1
ATOM 1495 N N . TRP A 1 184 ? 1.385 17.5 -1.235 1 90.81 184 TRP A N 1
ATOM 1496 C CA . TRP A 1 184 ? 1.323 18.922 -0.978 1 90.81 184 TRP A CA 1
ATOM 1497 C C . TRP A 1 184 ? 0.087 19.547 -1.623 1 90.81 184 TRP A C 1
ATOM 1499 O O . TRP A 1 184 ? -0.236 20.703 -1.374 1 90.81 184 TRP A O 1
ATOM 1509 N N . GLN A 1 185 ? -0.612 18.828 -2.453 1 82.31 185 GLN A N 1
ATOM 1510 C CA . GLN A 1 185 ? -1.873 19.297 -3.008 1 82.31 185 GLN A CA 1
ATOM 1511 C C . GLN A 1 185 ? -2.99 18.281 -2.797 1 82.31 185 GLN A C 1
ATOM 1513 O O . GLN A 1 185 ? -4.168 18.609 -2.947 1 82.31 185 GLN A O 1
ATOM 1518 N N . CYS A 1 186 ? -2.734 17.109 -2.461 1 63.25 186 CYS A N 1
ATOM 1519 C CA . CYS A 1 186 ? -3.752 16.078 -2.389 1 63.25 186 CYS A CA 1
ATOM 1520 C C . CYS A 1 186 ? -4.609 16.234 -1.139 1 63.25 186 CYS A C 1
ATOM 1522 O O . CYS A 1 186 ? -4.207 15.82 -0.049 1 63.25 186 CYS A O 1
ATOM 1524 N N . ASP A 1 187 ? -5.621 17.203 -1.179 1 61.12 187 ASP A N 1
ATOM 1525 C CA . ASP A 1 187 ? -6.215 17.438 0.136 1 61.12 187 ASP A CA 1
ATOM 1526 C C . ASP A 1 187 ? -7.676 16.984 0.161 1 61.12 187 ASP A C 1
ATOM 1528 O O . ASP A 1 187 ? -8.422 17.344 1.076 1 61.12 187 ASP A O 1
ATOM 1532 N N . ASN A 1 188 ? -7.988 15.914 -0.826 1 62.53 188 ASN A N 1
ATOM 1533 C CA . ASN A 1 188 ? -9.359 15.453 -0.624 1 62.53 188 ASN A CA 1
ATOM 1534 C C . ASN A 1 188 ? -9.422 14.328 0.4 1 62.53 188 ASN A C 1
ATOM 1536 O O . ASN A 1 188 ? -8.773 13.289 0.23 1 62.53 188 ASN A O 1
ATOM 1540 N N . LEU A 1 189 ? -9.977 14.664 1.524 1 62.38 189 LEU A N 1
ATOM 1541 C CA . LEU A 1 189 ? -10.031 13.711 2.625 1 62.38 189 LEU A CA 1
ATOM 1542 C C . LEU A 1 189 ? -10.891 12.5 2.252 1 62.38 189 LEU A C 1
ATOM 1544 O O . LEU A 1 189 ? -10.633 11.391 2.717 1 62.38 189 LEU A O 1
ATOM 1548 N N . GLU A 1 190 ? -11.766 12.734 1.377 1 64.56 190 GLU A N 1
ATOM 1549 C CA . GLU A 1 190 ? -12.797 11.719 1.236 1 64.56 190 GLU A CA 1
ATOM 1550 C C . GLU A 1 190 ? -12.406 10.664 0.199 1 64.56 190 GLU A C 1
ATOM 1552 O O . GLU A 1 190 ? -12.844 9.516 0.276 1 64.56 190 GLU A O 1
ATOM 1557 N N . ASP A 1 191 ? -11.57 11.086 -0.631 1 72.56 191 ASP A N 1
ATOM 1558 C CA . ASP A 1 191 ? -11.266 10.125 -1.687 1 72.56 191 ASP A CA 1
ATOM 1559 C C . ASP A 1 191 ? -10.086 9.234 -1.289 1 72.56 191 ASP A C 1
ATOM 1561 O O . ASP A 1 191 ? -8.93 9.602 -1.497 1 72.56 191 ASP A O 1
ATOM 1565 N N . ILE A 1 192 ? -10.406 8.055 -0.895 1 76.81 192 ILE A N 1
ATOM 1566 C CA . ILE A 1 192 ? -9.438 7.148 -0.292 1 76.81 192 ILE A CA 1
ATOM 1567 C C . ILE A 1 192 ? -8.492 6.613 -1.368 1 76.81 192 ILE A C 1
ATOM 1569 O O . ILE A 1 192 ? -7.426 6.078 -1.058 1 76.81 192 ILE A O 1
ATOM 1573 N N . VAL A 1 193 ? -8.805 6.766 -2.613 1 73.75 193 VAL A N 1
ATOM 1574 C CA . VAL A 1 193 ? -7.957 6.195 -3.652 1 73.75 193 VAL A CA 1
ATOM 1575 C C . VAL A 1 193 ? -7.059 7.285 -4.238 1 73.75 193 VAL A C 1
ATOM 1577 O O . VAL A 1 193 ? -6.324 7.039 -5.195 1 73.75 193 VAL A O 1
ATOM 1580 N N . SER A 1 194 ? -7.09 8.461 -3.582 1 77.44 194 SER A N 1
ATOM 1581 C CA . SER A 1 194 ? -6.266 9.516 -4.168 1 77.44 194 SER A CA 1
ATOM 1582 C C . SER A 1 194 ? -5.758 10.477 -3.1 1 77.44 194 SER A C 1
ATOM 1584 O O . SER A 1 194 ? -4.977 11.383 -3.395 1 77.44 194 SER A O 1
ATOM 1586 N N . ASN A 1 195 ? -6.133 10.305 -1.937 1 86.94 195 ASN A N 1
ATOM 1587 C CA . ASN A 1 195 ? -5.723 11.25 -0.906 1 86.94 195 ASN A CA 1
ATOM 1588 C C . ASN A 1 195 ? -4.281 11.008 -0.463 1 86.94 195 ASN A C 1
ATOM 1590 O O . ASN A 1 195 ? -3.592 10.156 -1.026 1 86.94 195 ASN A O 1
ATOM 1594 N N . SER A 1 196 ? -3.855 11.828 0.466 1 90.94 196 SER A N 1
ATOM 1595 C CA . SER A 1 196 ? -2.465 11.766 0.903 1 90.94 196 SER A CA 1
ATOM 1596 C C . SER A 1 196 ? -2.143 10.43 1.555 1 90.94 196 SER A C 1
ATOM 1598 O O . SER A 1 196 ? -1.037 9.906 1.402 1 90.94 196 SER A O 1
ATOM 1600 N N . TRP A 1 197 ? -3.074 9.883 2.338 1 93.19 197 TRP A N 1
ATOM 1601 C CA . TRP A 1 197 ? -2.855 8.578 2.955 1 93.19 197 TRP A CA 1
ATOM 1602 C C . TRP A 1 197 ? -2.617 7.508 1.896 1 93.19 197 TRP A C 1
ATOM 1604 O O . TRP A 1 197 ? -1.725 6.668 2.041 1 93.19 197 TRP A O 1
ATOM 1614 N N . HIS A 1 198 ? -3.412 7.547 0.842 1 92.69 198 HIS A N 1
ATOM 1615 C CA . HIS A 1 198 ? -3.254 6.609 -0.263 1 92.69 198 HIS A CA 1
ATOM 1616 C C . HIS A 1 198 ? -1.892 6.766 -0.928 1 92.69 198 HIS A C 1
ATOM 1618 O O . HIS A 1 198 ? -1.199 5.773 -1.177 1 92.69 198 HIS A O 1
ATOM 1624 N N . LEU A 1 199 ? -1.514 8 -1.215 1 93.75 199 LEU A N 1
ATOM 1625 C CA . LEU A 1 199 ? -0.255 8.273 -1.9 1 93.75 199 LEU A CA 1
ATOM 1626 C C . LEU A 1 199 ? 0.932 7.805 -1.067 1 93.75 199 LEU A C 1
ATOM 1628 O O . LEU A 1 199 ? 1.894 7.254 -1.606 1 93.75 199 LEU A O 1
ATOM 1632 N N . VAL A 1 200 ? 0.852 8.062 0.178 1 96 200 VAL A N 1
ATOM 1633 C CA . VAL A 1 200 ? 1.923 7.617 1.062 1 96 200 VAL A CA 1
ATOM 1634 C C . VAL A 1 200 ? 1.979 6.09 1.075 1 96 200 VAL A C 1
ATOM 1636 O O . VAL A 1 200 ? 3.061 5.504 1.157 1 96 200 VAL A O 1
ATOM 1639 N N . GLY A 1 201 ? 0.81 5.457 1.029 1 95.88 201 GLY A N 1
ATOM 1640 C CA . GLY A 1 201 ? 0.776 4.008 0.905 1 95.88 201 GLY A CA 1
ATOM 1641 C C . GLY A 1 201 ? 1.443 3.502 -0.36 1 95.88 201 GLY A C 1
ATOM 1642 O O . GLY A 1 201 ? 2.213 2.541 -0.321 1 95.88 201 GLY A O 1
ATOM 1643 N N . VAL A 1 202 ? 1.157 4.137 -1.421 1 93.69 202 VAL A N 1
ATOM 1644 C CA . VAL A 1 202 ? 1.763 3.775 -2.699 1 93.69 202 VAL A CA 1
ATOM 1645 C C . VAL A 1 202 ? 3.275 3.975 -2.629 1 93.69 202 VAL A C 1
ATOM 1647 O O . VAL A 1 202 ? 4.039 3.125 -3.09 1 93.69 202 VAL A O 1
ATOM 1650 N N . ALA A 1 203 ? 3.674 5.102 -2.072 1 96.88 203 ALA A N 1
ATOM 1651 C CA . ALA A 1 203 ? 5.098 5.367 -1.903 1 96.88 203 ALA A CA 1
ATOM 1652 C C . ALA A 1 203 ? 5.766 4.277 -1.065 1 96.88 203 ALA A C 1
ATOM 1654 O O . ALA A 1 203 ? 6.879 3.848 -1.371 1 96.88 203 ALA A O 1
ATOM 1655 N N . SER A 1 204 ? 5.098 3.869 -0.024 1 97.38 204 SER A N 1
ATOM 1656 C CA . SER A 1 204 ? 5.637 2.822 0.837 1 97.38 204 SER A CA 1
ATOM 1657 C C . SER A 1 204 ? 5.789 1.508 0.08 1 97.38 204 SER A C 1
ATOM 1659 O O . SER A 1 204 ? 6.77 0.785 0.273 1 97.38 204 SER A O 1
ATOM 1661 N N . ARG A 1 205 ? 4.793 1.239 -0.722 1 95.94 205 ARG A N 1
ATOM 1662 C CA . ARG A 1 205 ? 4.852 0.016 -1.516 1 95.94 205 ARG A CA 1
ATOM 1663 C C . ARG A 1 205 ? 6.043 0.033 -2.463 1 95.94 205 ARG A C 1
ATOM 1665 O O . ARG A 1 205 ? 6.703 -0.991 -2.66 1 95.94 205 ARG A O 1
ATOM 1672 N N . VAL A 1 206 ? 6.301 1.129 -3.059 1 94.88 206 VAL A N 1
ATOM 1673 C CA . VAL A 1 206 ? 7.445 1.28 -3.951 1 94.88 206 VAL A CA 1
ATOM 1674 C C . VAL A 1 206 ? 8.742 1.114 -3.162 1 94.88 206 VAL A C 1
ATOM 1676 O O . VAL A 1 206 ? 9.664 0.434 -3.613 1 94.88 206 VAL A O 1
ATOM 1679 N N . ALA A 1 207 ? 8.797 1.685 -2.012 1 96.88 207 ALA A N 1
ATOM 1680 C CA . ALA A 1 207 ? 9.984 1.586 -1.173 1 96.88 207 ALA A CA 1
ATOM 1681 C C . ALA A 1 207 ? 10.273 0.135 -0.8 1 96.88 207 ALA A C 1
ATOM 1683 O O . ALA A 1 207 ? 11.422 -0.321 -0.897 1 96.88 207 ALA A O 1
ATOM 1684 N N . PHE A 1 208 ? 9.258 -0.601 -0.415 1 96.19 208 PHE A N 1
ATOM 1685 C CA . PHE A 1 208 ? 9.414 -2.014 -0.091 1 96.19 208 PHE A CA 1
ATOM 1686 C C . PHE A 1 208 ? 9.82 -2.811 -1.327 1 96.19 208 PHE A C 1
ATOM 1688 O O . PHE A 1 208 ? 10.617 -3.742 -1.238 1 96.19 208 PHE A O 1
ATOM 1695 N N . GLY A 1 209 ? 9.18 -2.428 -2.42 1 93.56 209 GLY A N 1
ATOM 1696 C CA . GLY A 1 209 ? 9.516 -3.105 -3.664 1 93.56 209 GLY A CA 1
ATOM 1697 C C . GLY A 1 209 ? 10.977 -2.963 -4.047 1 93.56 209 GLY A C 1
ATOM 1698 O O . GLY A 1 209 ? 11.578 -3.895 -4.586 1 93.56 209 GLY A O 1
ATOM 1699 N N . MET A 1 210 ? 11.531 -1.851 -3.715 1 92.69 210 MET A N 1
ATOM 1700 C CA . MET A 1 210 ? 12.93 -1.58 -4.051 1 92.69 210 MET A CA 1
ATOM 1701 C C . MET A 1 210 ? 13.859 -2.121 -2.971 1 92.69 210 MET A C 1
ATOM 1703 O O . MET A 1 210 ? 15.078 -2.154 -3.156 1 92.69 210 MET A O 1
ATOM 1707 N N . GLY A 1 211 ? 13.352 -2.502 -1.85 1 94.69 211 GLY A N 1
ATOM 1708 C CA . GLY A 1 211 ? 14.148 -3.039 -0.76 1 94.69 211 GLY A CA 1
ATOM 1709 C C . GLY A 1 211 ? 14.766 -1.965 0.112 1 94.69 211 GLY A C 1
ATOM 1710 O O . GLY A 1 211 ? 15.789 -2.199 0.765 1 94.69 211 GLY A O 1
ATOM 1711 N N . MET A 1 212 ? 14.133 -0.78 0.173 1 96 212 MET A N 1
ATOM 1712 C CA . MET A 1 212 ? 14.688 0.327 0.946 1 96 212 MET A CA 1
ATOM 1713 C C . MET A 1 212 ? 14.602 0.042 2.441 1 96 212 MET A C 1
ATOM 1715 O O . MET A 1 212 ? 15.258 0.71 3.242 1 96 212 MET A O 1
ATOM 1719 N N . HIS A 1 213 ? 13.766 -0.888 2.871 1 96.5 213 HIS A N 1
ATOM 1720 C CA . HIS A 1 213 ? 13.609 -1.24 4.277 1 96.5 213 HIS A CA 1
ATOM 1721 C C . HIS A 1 213 ? 14.781 -2.098 4.762 1 96.5 213 HIS A C 1
ATOM 1723 O O . HIS A 1 213 ? 14.898 -2.373 5.957 1 96.5 213 HIS A O 1
ATOM 1729 N N . ARG A 1 214 ? 15.617 -2.498 3.803 1 95.06 214 ARG A N 1
ATOM 1730 C CA . ARG A 1 214 ? 16.766 -3.316 4.145 1 95.06 214 ARG A CA 1
ATOM 1731 C C . ARG A 1 214 ? 18.062 -2.516 4.023 1 95.06 214 ARG A C 1
ATOM 1733 O O . ARG A 1 214 ? 18.188 -1.649 3.156 1 95.06 214 ARG A O 1
ATOM 1740 N N . GLU A 1 215 ? 19.016 -2.861 4.836 1 92.44 215 GLU A N 1
ATOM 1741 C CA . GLU A 1 215 ? 20.297 -2.156 4.809 1 92.44 215 GLU A CA 1
ATOM 1742 C C . GLU A 1 215 ? 21.016 -2.361 3.477 1 92.44 215 GLU A C 1
ATOM 1744 O O . GLU A 1 215 ? 21.047 -3.475 2.949 1 92.44 215 GLU A O 1
ATOM 1749 N N . THR A 1 216 ? 21.609 -1.354 2.955 1 92.38 216 THR A N 1
ATOM 1750 C CA . THR A 1 216 ? 22.234 -1.397 1.631 1 92.38 216 THR A CA 1
ATOM 1751 C C . THR A 1 216 ? 23.75 -1.452 1.74 1 92.38 216 THR A C 1
ATOM 1753 O O . THR A 1 216 ? 24.438 -1.598 0.733 1 92.38 216 THR A O 1
ATOM 1756 N N . ARG A 1 217 ? 24.375 -1.438 2.859 1 88 217 ARG A N 1
ATOM 1757 C CA . ARG A 1 217 ? 25.828 -1.368 3.066 1 88 217 ARG A CA 1
ATOM 1758 C C . ARG A 1 217 ? 26.531 -2.543 2.4 1 88 217 ARG A C 1
ATOM 1760 O O . ARG A 1 217 ? 27.562 -2.367 1.756 1 88 217 ARG A O 1
ATOM 1767 N N . PRO A 1 218 ? 25.906 -3.713 2.453 1 85.81 218 PRO A N 1
ATOM 1768 C CA . PRO A 1 218 ? 26.609 -4.844 1.833 1 85.81 218 PRO A CA 1
ATOM 1769 C C . PRO A 1 218 ? 26.562 -4.801 0.308 1 85.81 218 PRO A C 1
ATOM 1771 O O . PRO A 1 218 ? 27.297 -5.527 -0.358 1 85.81 218 PRO A O 1
ATOM 1774 N N . SER A 1 219 ? 25.734 -3.953 -0.224 1 86.19 219 SER A N 1
ATOM 1775 C CA . SER A 1 219 ? 25.578 -3.904 -1.674 1 86.19 219 SER A CA 1
ATOM 1776 C C . SER A 1 219 ? 26.609 -2.986 -2.312 1 86.19 219 SER A C 1
ATOM 1778 O O . SER A 1 219 ? 27.375 -2.311 -1.61 1 86.19 219 SER A O 1
ATOM 1780 N N . THR A 1 220 ? 26.594 -3.01 -3.609 1 84.88 220 THR A N 1
ATOM 1781 C CA . THR A 1 220 ? 27.516 -2.15 -4.348 1 84.88 220 THR A CA 1
ATOM 1782 C C . THR A 1 220 ? 26.797 -0.916 -4.879 1 84.88 220 THR A C 1
ATOM 1784 O O . THR A 1 220 ? 27.188 -0.35 -5.898 1 84.88 220 THR A O 1
ATOM 1787 N N . LEU A 1 221 ? 25.797 -0.593 -4.227 1 87.94 221 LEU A N 1
ATOM 1788 C CA . LEU A 1 221 ? 25.094 0.646 -4.566 1 87.94 221 LEU A CA 1
ATOM 1789 C C . LEU A 1 221 ? 26.031 1.848 -4.398 1 87.94 221 LEU A C 1
ATOM 1791 O O . LEU A 1 221 ? 26.875 1.864 -3.5 1 87.94 221 LEU A O 1
ATOM 1795 N N . ASN A 1 222 ? 25.875 2.787 -5.285 1 88.81 222 ASN A N 1
ATOM 1796 C CA . ASN A 1 222 ? 26.703 3.982 -5.156 1 88.81 222 ASN A CA 1
ATOM 1797 C C . ASN A 1 222 ? 26.375 4.758 -3.885 1 88.81 222 ASN A C 1
ATOM 1799 O O . ASN A 1 222 ? 25.281 4.629 -3.338 1 88.81 222 ASN A O 1
ATOM 1803 N N . ALA A 1 223 ? 27.281 5.539 -3.506 1 90.38 223 ALA A N 1
ATOM 1804 C CA . ALA A 1 223 ? 27.188 6.234 -2.227 1 90.38 223 ALA A CA 1
ATOM 1805 C C . ALA A 1 223 ? 26 7.199 -2.209 1 90.38 223 ALA A C 1
ATOM 1807 O O . ALA A 1 223 ? 25.359 7.375 -1.174 1 90.38 223 ALA A O 1
ATOM 1808 N N . LEU A 1 224 ? 25.766 7.836 -3.256 1 91.25 224 LEU A N 1
ATOM 1809 C CA . LEU A 1 224 ? 24.672 8.789 -3.34 1 91.25 224 LEU A CA 1
ATOM 1810 C C . LEU A 1 224 ? 23.328 8.086 -3.117 1 91.25 224 LEU A C 1
ATOM 1812 O O . LEU A 1 224 ? 22.5 8.555 -2.34 1 91.25 224 LEU A O 1
ATOM 1816 N N . ASP A 1 225 ? 23.172 6.973 -3.779 1 91.69 225 ASP A N 1
ATOM 1817 C CA . ASP A 1 225 ? 21.922 6.219 -3.629 1 91.69 225 ASP A CA 1
ATOM 1818 C C . ASP A 1 225 ? 21.766 5.711 -2.197 1 91.69 225 ASP A C 1
ATOM 1820 O O . ASP A 1 225 ? 20.656 5.719 -1.656 1 91.69 225 ASP A O 1
ATOM 1824 N N . LYS A 1 226 ? 22.812 5.277 -1.631 1 94 226 LYS A N 1
ATOM 1825 C CA . LYS A 1 226 ? 22.75 4.777 -0.261 1 94 226 LYS A CA 1
ATOM 1826 C C . LYS A 1 226 ? 22.281 5.871 0.7 1 94 226 LYS A C 1
ATOM 1828 O O . LYS A 1 226 ? 21.406 5.637 1.535 1 94 226 LYS A O 1
ATOM 1833 N N . ARG A 1 227 ? 22.812 7.031 0.58 1 95.31 227 ARG A N 1
ATOM 1834 C CA . ARG A 1 227 ? 22.422 8.148 1.439 1 95.31 227 ARG A CA 1
ATOM 1835 C C . ARG A 1 227 ? 20.984 8.578 1.164 1 95.31 227 ARG A C 1
ATOM 1837 O O . ARG A 1 227 ? 20.203 8.805 2.096 1 95.31 227 ARG A O 1
ATOM 1844 N N . GLN A 1 228 ? 20.688 8.703 -0.069 1 95.38 228 GLN A N 1
ATOM 1845 C CA . GLN A 1 228 ? 19.359 9.148 -0.455 1 95.38 228 GLN A CA 1
ATOM 1846 C C . GLN A 1 228 ? 18.297 8.172 0.018 1 95.38 228 GLN A C 1
ATOM 1848 O O . GLN A 1 228 ? 17.219 8.578 0.451 1 95.38 228 GLN A O 1
ATOM 1853 N N . TRP A 1 229 ? 18.531 6.879 -0.095 1 96.44 229 TRP A N 1
ATOM 1854 C CA . TRP A 1 229 ? 17.562 5.863 0.298 1 96.44 229 TRP A CA 1
ATOM 1855 C C . TRP A 1 229 ? 17.266 5.945 1.791 1 96.44 229 TRP A C 1
ATOM 1857 O O . TRP A 1 229 ? 16.125 5.793 2.211 1 96.44 229 TRP A O 1
ATOM 1867 N N . VAL A 1 230 ? 18.281 6.168 2.57 1 97.81 230 VAL A N 1
ATOM 1868 C CA . VAL A 1 230 ? 18.078 6.289 4.012 1 97.81 230 VAL A CA 1
ATOM 1869 C C . VAL A 1 230 ? 17.234 7.527 4.312 1 97.81 230 VAL A C 1
ATOM 1871 O O . VAL A 1 230 ? 16.281 7.465 5.094 1 97.81 230 VAL A O 1
ATOM 1874 N N . ARG A 1 231 ? 17.531 8.633 3.678 1 97.56 231 ARG A N 1
ATOM 1875 C CA . ARG A 1 231 ? 16.75 9.859 3.869 1 97.56 231 ARG A CA 1
ATOM 1876 C C . ARG A 1 231 ? 15.305 9.656 3.443 1 97.56 231 ARG A C 1
ATOM 1878 O O . ARG A 1 231 ? 14.383 10.023 4.168 1 97.56 231 ARG A O 1
ATOM 1885 N N . LEU A 1 232 ? 15.164 9.039 2.314 1 97.69 232 LEU A N 1
ATOM 1886 C CA . LEU A 1 232 ? 13.828 8.82 1.764 1 97.69 232 LEU A CA 1
ATOM 1887 C C . LEU A 1 232 ? 13.016 7.902 2.662 1 97.69 232 LEU A C 1
ATOM 1889 O O . LEU A 1 232 ? 11.82 8.133 2.883 1 97.69 232 LEU A O 1
ATOM 1893 N N . TRP A 1 233 ? 13.625 6.879 3.137 1 98.38 233 TRP A N 1
ATOM 1894 C CA . TRP A 1 233 ? 12.938 5.914 3.986 1 98.38 233 TRP A CA 1
ATOM 1895 C C . TRP A 1 233 ? 12.367 6.594 5.227 1 98.38 233 TRP A C 1
ATOM 1897 O O . TRP A 1 233 ? 11.195 6.402 5.562 1 98.38 233 TRP A O 1
ATOM 1907 N N . TRP A 1 234 ? 13.125 7.371 5.848 1 98.5 234 TRP A N 1
ATOM 1908 C CA . TRP A 1 234 ? 12.695 7.984 7.102 1 98.5 234 TRP A CA 1
ATOM 1909 C C . TRP A 1 234 ? 11.734 9.133 6.84 1 98.5 234 TRP A C 1
ATOM 1911 O O . TRP A 1 234 ? 10.82 9.375 7.633 1 98.5 234 TRP A O 1
ATOM 1921 N N . CYS A 1 235 ? 11.945 9.914 5.742 1 97.94 235 CYS A N 1
ATOM 1922 C CA . CYS A 1 235 ? 10.938 10.891 5.348 1 97.94 235 CYS A CA 1
ATOM 1923 C C . CYS A 1 235 ? 9.586 10.211 5.113 1 97.94 235 CYS A C 1
ATOM 1925 O O . CYS A 1 235 ? 8.555 10.703 5.578 1 97.94 235 CYS A O 1
ATOM 1927 N N . LEU A 1 236 ? 9.656 9.109 4.395 1 98.5 236 LEU A N 1
ATOM 1928 C CA . LEU A 1 236 ? 8.461 8.32 4.121 1 98.5 236 LEU A CA 1
ATOM 1929 C C . LEU A 1 236 ? 7.805 7.855 5.418 1 98.5 236 LEU A C 1
ATOM 1931 O O . LEU A 1 236 ? 6.582 7.918 5.559 1 98.5 236 LEU A O 1
ATOM 1935 N N . PHE A 1 237 ? 8.617 7.406 6.387 1 98.44 237 PHE A N 1
ATOM 1936 C CA . PHE A 1 237 ? 8.102 6.945 7.668 1 98.44 237 PHE A CA 1
ATOM 1937 C C . PHE A 1 237 ? 7.402 8.078 8.414 1 98.44 237 PHE A C 1
ATOM 1939 O O . PHE A 1 237 ? 6.328 7.879 8.984 1 98.44 237 PHE A O 1
ATOM 1946 N N . GLN A 1 238 ? 7.988 9.25 8.398 1 98 238 GLN A N 1
ATOM 1947 C CA . GLN A 1 238 ? 7.375 10.406 9.047 1 98 238 GLN A CA 1
ATOM 1948 C C . GLN A 1 238 ? 6.008 10.711 8.445 1 98 238 GLN A C 1
ATOM 1950 O O . GLN A 1 238 ? 5.035 10.922 9.18 1 98 238 GLN A O 1
ATOM 1955 N N . PHE A 1 239 ? 5.973 10.727 7.125 1 97.44 239 PHE A N 1
ATOM 1956 C CA . PHE A 1 239 ? 4.715 10.984 6.434 1 97.44 239 PHE A CA 1
ATOM 1957 C C . PHE A 1 239 ? 3.674 9.93 6.793 1 97.44 239 PHE A C 1
ATOM 1959 O O . PHE A 1 239 ? 2.51 10.25 7.039 1 97.44 239 PHE A O 1
ATOM 1966 N N . ASP A 1 240 ? 4.109 8.719 6.797 1 97.75 240 ASP A N 1
ATOM 1967 C CA . ASP A 1 240 ? 3.211 7.605 7.082 1 97.75 240 ASP A CA 1
ATOM 1968 C C . ASP A 1 240 ? 2.607 7.727 8.477 1 97.75 240 ASP A C 1
ATOM 1970 O O . ASP A 1 240 ? 1.411 7.492 8.664 1 97.75 240 ASP A O 1
ATOM 1974 N N . VAL A 1 241 ? 3.381 8.102 9.453 1 97.75 241 VAL A N 1
ATOM 1975 C CA . VAL A 1 241 ? 2.918 8.227 10.828 1 97.75 241 VAL A CA 1
ATOM 1976 C C . VAL A 1 241 ? 1.86 9.32 10.922 1 97.75 241 VAL A C 1
ATOM 1978 O O . VAL A 1 241 ? 0.782 9.102 11.484 1 97.75 241 VAL A O 1
ATOM 1981 N N . VAL A 1 242 ? 2.162 10.414 10.383 1 94.88 242 VAL A N 1
ATOM 1982 C CA . VAL A 1 242 ? 1.31 11.586 10.539 1 94.88 242 VAL A CA 1
ATOM 1983 C C . VAL A 1 242 ? -0.005 11.375 9.789 1 94.88 242 VAL A C 1
ATOM 1985 O O . VAL A 1 242 ? -1.081 11.656 10.32 1 94.88 242 VAL A O 1
ATOM 1988 N N . VAL A 1 243 ? 0.052 10.859 8.57 1 93.25 243 VAL A N 1
ATOM 1989 C CA . VAL A 1 243 ? -1.167 10.703 7.781 1 93.25 243 VAL A CA 1
ATOM 1990 C C . VAL A 1 243 ? -2.01 9.57 8.359 1 93.25 243 VAL A C 1
ATOM 1992 O O . VAL A 1 243 ? -3.242 9.633 8.352 1 93.25 243 VAL A O 1
ATOM 1995 N N . SER A 1 244 ? -1.36 8.523 8.773 1 95.38 244 SER A N 1
ATOM 1996 C CA . SER A 1 244 ? -2.111 7.418 9.367 1 95.38 244 SER A CA 1
ATOM 1997 C C . SER A 1 244 ? -2.838 7.863 10.633 1 95.38 244 SER A C 1
ATOM 1999 O O . SER A 1 244 ? -3.988 7.484 10.859 1 95.38 244 SER A O 1
ATOM 2001 N N . ALA A 1 245 ? -2.203 8.648 11.453 1 95.06 245 ALA A N 1
ATOM 2002 C CA . ALA A 1 245 ? -2.842 9.188 12.648 1 95.06 245 ALA A CA 1
ATOM 2003 C C . ALA A 1 245 ? -4.008 10.102 12.289 1 95.06 245 ALA A C 1
ATOM 2005 O O . ALA A 1 245 ? -5.086 10.008 12.875 1 95.06 245 ALA A O 1
ATOM 2006 N N . SER A 1 246 ? -3.783 10.961 11.328 1 92.44 246 SER A N 1
ATOM 2007 C CA . SER A 1 246 ? -4.777 11.969 10.953 1 92.44 246 SER A CA 1
ATOM 2008 C C . SER A 1 246 ? -6.012 11.312 10.336 1 92.44 246 SER A C 1
ATOM 2010 O O . SER A 1 246 ? -7.133 11.766 10.562 1 92.44 246 SER A O 1
ATOM 2012 N N . TYR A 1 247 ? -5.789 10.25 9.594 1 90.81 247 TYR A N 1
ATOM 2013 C CA . TYR A 1 247 ? -6.902 9.609 8.898 1 90.81 247 TYR A CA 1
ATOM 2014 C C . TYR A 1 247 ? -7.453 8.445 9.711 1 90.81 247 TYR A C 1
ATOM 2016 O O . TYR A 1 247 ? -8.516 7.906 9.391 1 90.81 247 TYR A O 1
ATOM 2024 N N . GLY A 1 248 ? -6.762 8.086 10.758 1 92.44 248 GLY A N 1
ATOM 2025 C CA . GLY A 1 248 ? -7.207 6.988 11.594 1 92.44 248 GLY A CA 1
ATOM 2026 C C . GLY A 1 248 ? -7.113 5.637 10.914 1 92.44 248 GLY A C 1
ATOM 2027 O O . GLY A 1 248 ? -8.023 4.812 11.023 1 92.44 248 GLY A O 1
ATOM 2028 N N . ARG A 1 249 ? -6.133 5.473 10.172 1 93.88 249 ARG A N 1
ATOM 2029 C CA . ARG A 1 249 ? -5.926 4.234 9.422 1 93.88 249 ARG A CA 1
ATOM 2030 C C . ARG A 1 249 ? -4.566 3.625 9.742 1 93.88 249 ARG A C 1
ATOM 2032 O O . ARG A 1 249 ? -3.684 4.305 10.273 1 93.88 249 ARG A O 1
ATOM 2039 N N . PRO A 1 250 ? -4.383 2.338 9.453 1 93.5 250 PRO A N 1
ATOM 2040 C CA . PRO A 1 250 ? -3.121 1.684 9.805 1 93.5 250 PRO A CA 1
ATOM 2041 C C . PRO A 1 250 ? -1.937 2.215 9.008 1 93.5 250 PRO A C 1
ATOM 2043 O O . PRO A 1 250 ? -2.096 2.598 7.844 1 93.5 250 PRO A O 1
ATOM 2046 N N . GLN A 1 251 ? -0.825 2.189 9.656 1 96.12 251 GLN A N 1
ATOM 2047 C CA . GLN A 1 251 ? 0.418 2.566 8.992 1 96.12 251 GLN A CA 1
ATOM 2048 C C . GLN A 1 251 ? 0.822 1.526 7.953 1 96.12 251 GLN A C 1
ATOM 2050 O O . GLN A 1 251 ? 0.527 0.339 8.102 1 96.12 251 GLN A O 1
ATOM 2055 N N . ALA A 1 252 ? 1.49 1.981 6.934 1 96.5 252 ALA A N 1
ATOM 2056 C CA . ALA A 1 252 ? 2.031 1.089 5.91 1 96.5 252 ALA A CA 1
ATOM 2057 C C . ALA A 1 252 ? 3.35 0.469 6.367 1 96.5 252 ALA A C 1
ATOM 2059 O O . ALA A 1 252 ? 3.676 -0.659 5.988 1 96.5 252 ALA A O 1
ATOM 2060 N N . ILE A 1 253 ? 4.074 1.192 7.176 1 97.31 253 ILE A N 1
ATOM 2061 C CA . ILE A 1 253 ? 5.422 0.765 7.539 1 97.31 253 ILE A CA 1
ATOM 2062 C C . ILE A 1 253 ? 5.434 0.261 8.977 1 97.31 253 ILE A C 1
ATOM 2064 O O . ILE A 1 253 ? 4.969 0.952 9.891 1 97.31 253 ILE A O 1
ATOM 2068 N N . HIS A 1 254 ? 5.902 -0.933 9.141 1 94.31 254 HIS A N 1
ATOM 2069 C CA . HIS A 1 254 ? 6.23 -1.506 10.438 1 94.31 254 HIS A CA 1
ATOM 2070 C C . HIS A 1 254 ? 7.738 -1.61 10.633 1 94.31 254 HIS A C 1
ATOM 2072 O O . HIS A 1 254 ? 8.406 -2.379 9.938 1 94.31 254 HIS A O 1
ATOM 2078 N N . LEU A 1 255 ? 8.211 -0.92 11.578 1 93.94 255 LEU A N 1
ATOM 2079 C CA . LEU A 1 255 ? 9.656 -0.787 11.727 1 93.94 255 LEU A CA 1
ATOM 2080 C C . LEU A 1 255 ? 10.289 -2.123 12.102 1 93.94 255 LEU A C 1
ATOM 2082 O O . LEU A 1 255 ? 11.492 -2.312 11.938 1 93.94 255 LEU A O 1
ATOM 2086 N N . GLU A 1 256 ? 9.523 -3.021 12.594 1 90.69 256 GLU A N 1
ATOM 2087 C CA . GLU A 1 256 ? 10.031 -4.352 12.922 1 90.69 256 GLU A CA 1
ATOM 2088 C C . GLU A 1 256 ? 10.516 -5.078 11.672 1 90.69 256 GLU A C 1
ATOM 2090 O O . GLU A 1 256 ? 11.312 -6.016 11.766 1 90.69 256 GLU A O 1
ATOM 2095 N N . GLU A 1 257 ? 10.039 -4.648 10.578 1 91.38 257 GLU A N 1
ATOM 2096 C CA . GLU A 1 257 ? 10.391 -5.293 9.312 1 91.38 257 GLU A CA 1
ATOM 2097 C C . GLU A 1 257 ? 11.539 -4.559 8.625 1 91.38 257 GLU A C 1
ATOM 2099 O O . GLU A 1 257 ? 11.898 -4.879 7.492 1 91.38 257 GLU A O 1
ATOM 2104 N N . SER A 1 258 ? 12.094 -3.59 9.273 1 95.62 258 SER A N 1
ATOM 2105 C CA . SER A 1 258 ? 13.109 -2.758 8.633 1 95.62 258 SER A CA 1
ATOM 2106 C C . SER A 1 258 ? 14.406 -2.758 9.438 1 95.62 258 SER A C 1
ATOM 2108 O O . SER A 1 258 ? 14.383 -2.768 10.664 1 95.62 258 SER A O 1
ATOM 2110 N N . ASP A 1 259 ? 15.516 -2.85 8.789 1 95.62 259 ASP A N 1
ATOM 2111 C CA . ASP A 1 259 ? 16.828 -2.668 9.414 1 95.62 259 ASP A CA 1
ATOM 2112 C C . ASP A 1 259 ? 17.578 -1.5 8.789 1 95.62 259 ASP A C 1
ATOM 2114 O O . ASP A 1 259 ? 18.812 -1.47 8.805 1 95.62 259 ASP A O 1
ATOM 2118 N N . THR A 1 260 ? 16.828 -0.617 8.125 1 96.62 260 THR A N 1
ATOM 2119 C CA . THR A 1 260 ? 17.422 0.611 7.605 1 96.62 260 THR A CA 1
ATOM 2120 C C . THR A 1 260 ? 18.094 1.409 8.727 1 96.62 260 THR A C 1
ATOM 2122 O O . THR A 1 260 ? 17.5 1.591 9.797 1 96.62 260 THR A O 1
ATOM 2125 N N . PRO A 1 261 ? 19.281 1.888 8.477 1 96.56 261 PRO A N 1
ATOM 2126 C CA . PRO A 1 261 ? 19.953 2.635 9.539 1 96.56 261 PRO A CA 1
ATOM 2127 C C . PRO A 1 261 ? 19.25 3.943 9.891 1 96.56 261 PRO A C 1
ATOM 2129 O O . PRO A 1 261 ? 18.594 4.543 9.031 1 96.56 261 PRO A O 1
ATOM 2132 N N . MET A 1 262 ? 19.469 4.355 11.109 1 97.5 262 MET A N 1
ATOM 2133 C CA . MET A 1 262 ? 18.922 5.641 11.547 1 97.5 262 MET A CA 1
ATOM 2134 C C . MET A 1 262 ? 19.594 6.797 10.812 1 97.5 262 MET A C 1
ATOM 2136 O O . MET A 1 262 ? 20.734 6.676 10.375 1 97.5 262 MET A O 1
ATOM 2140 N N . LEU A 1 263 ? 18.875 7.875 10.703 1 97 263 LEU A N 1
ATOM 2141 C CA . LEU A 1 263 ? 19.406 9.07 10.055 1 97 263 LEU A CA 1
ATOM 2142 C C . LEU A 1 263 ? 20.594 9.617 10.828 1 97 263 LEU A C 1
ATOM 2144 O O . LEU A 1 263 ? 20.609 9.617 12.062 1 97 263 LEU A O 1
ATOM 2148 N N . ASP A 1 264 ? 21.547 10.023 10.07 1 95.62 264 ASP A N 1
ATOM 2149 C CA . ASP A 1 264 ? 22.703 10.711 10.617 1 95.62 264 ASP A CA 1
ATOM 2150 C C . ASP A 1 264 ? 23.172 11.836 9.695 1 95.62 264 ASP A C 1
ATOM 2152 O O . ASP A 1 264 ? 22.688 11.961 8.562 1 95.62 264 ASP A O 1
ATOM 2156 N N . GLU A 1 265 ? 24.047 12.68 10.117 1 95.62 265 GLU A N 1
ATOM 2157 C CA . GLU A 1 265 ? 24.484 13.867 9.383 1 95.62 265 GLU A CA 1
ATOM 2158 C C . GLU A 1 265 ? 25.125 13.492 8.055 1 95.62 265 GLU A C 1
ATOM 2160 O O . GLU A 1 265 ? 25.031 14.234 7.078 1 95.62 265 GLU A O 1
ATOM 2165 N N . SER A 1 266 ? 25.734 12.367 8.008 1 95.38 266 SER A N 1
ATOM 2166 C CA . SER A 1 266 ? 26.422 11.938 6.797 1 95.38 266 SER A CA 1
ATOM 2167 C C . SER A 1 266 ? 25.453 11.688 5.652 1 95.38 266 SER A C 1
ATOM 2169 O O . SER A 1 266 ? 25.828 11.766 4.48 1 95.38 266 SER A O 1
ATOM 2171 N N . HIS A 1 267 ? 24.25 11.414 6.02 1 96.5 267 HIS A N 1
ATOM 2172 C CA . HIS A 1 267 ? 23.25 11.125 5 1 96.5 267 HIS A CA 1
ATOM 2173 C C . HIS A 1 267 ? 22.812 12.398 4.285 1 96.5 267 HIS A C 1
ATOM 2175 O O . HIS A 1 267 ? 22.125 12.336 3.262 1 96.5 267 HIS A O 1
ATOM 2181 N N . PHE A 1 268 ? 23.188 13.555 4.73 1 96.88 268 PHE A N 1
ATOM 2182 C CA . PHE A 1 268 ? 22.734 14.82 4.18 1 96.88 268 PHE A CA 1
ATOM 2183 C C . PHE A 1 268 ? 23.781 15.438 3.273 1 96.88 268 PHE A C 1
ATOM 2185 O O . PHE A 1 268 ? 23.656 16.594 2.848 1 96.88 268 PHE A O 1
ATOM 2192 N N . GLN A 1 269 ? 24.781 14.539 2.988 1 94 269 GLN A N 1
ATOM 2193 C CA . GLN A 1 269 ? 25.703 14.977 1.949 1 94 269 GLN A CA 1
ATOM 2194 C C . GLN A 1 269 ? 24.984 15.172 0.618 1 94 269 GLN A C 1
ATOM 2196 O O . GLN A 1 269 ? 24.25 14.289 0.172 1 94 269 GLN A O 1
ATOM 2201 N N . GLY A 1 270 ? 24.984 16.266 0.027 1 92.12 270 GLY A N 1
ATOM 2202 C CA . GLY A 1 270 ? 24.281 16.562 -1.212 1 92.12 270 GLY A CA 1
ATOM 2203 C C . GLY A 1 270 ? 23.094 17.484 -1.015 1 92.12 270 GLY A C 1
ATOM 2204 O O . GLY A 1 270 ? 22.438 17.875 -1.982 1 92.12 270 GLY A O 1
ATOM 2205 N N . ILE A 1 271 ? 22.797 17.719 0.213 1 96.25 271 ILE A N 1
ATOM 2206 C CA . ILE A 1 271 ? 21.734 18.656 0.562 1 96.25 271 ILE A CA 1
ATOM 2207 C C . ILE A 1 271 ? 22.312 19.922 1.151 1 96.25 271 ILE A C 1
ATOM 2209 O O . ILE A 1 271 ? 22.406 20.078 2.373 1 96.25 271 ILE A O 1
ATOM 2213 N N . PRO A 1 272 ? 22.594 20.875 0.29 1 93.38 272 PRO A N 1
ATOM 2214 C CA . PRO A 1 272 ? 23.125 22.125 0.834 1 93.38 272 PRO A CA 1
ATOM 2215 C C . PRO A 1 272 ? 22.203 22.781 1.861 1 93.38 272 PRO A C 1
ATOM 2217 O O . PRO A 1 272 ? 21 22.859 1.643 1 93.38 272 PRO A O 1
ATOM 2220 N N . ASP A 1 273 ? 22.688 23.141 3.01 1 93 273 ASP A N 1
ATOM 2221 C CA . ASP A 1 273 ? 21.969 23.797 4.094 1 93 273 ASP A CA 1
ATOM 2222 C C . ASP A 1 273 ? 20.859 22.906 4.641 1 93 273 ASP A C 1
ATOM 2224 O O . ASP A 1 273 ? 19.812 23.406 5.051 1 93 273 ASP A O 1
ATOM 2228 N N . GLY A 1 274 ? 21.094 21.656 4.449 1 94 274 GLY A N 1
ATOM 2229 C CA . GLY A 1 274 ? 20.141 20.734 5.02 1 94 274 GLY A CA 1
ATOM 2230 C C . GLY A 1 274 ? 20.047 20.812 6.531 1 94 274 GLY A C 1
ATOM 2231 O O . GLY A 1 274 ? 21.062 21 7.207 1 94 274 GLY A O 1
ATOM 2232 N N . ASN A 1 275 ? 18.812 20.734 7.027 1 95.44 275 ASN A N 1
ATOM 2233 C CA . ASN A 1 275 ? 18.625 20.719 8.477 1 95.44 275 ASN A CA 1
ATOM 2234 C C . ASN A 1 275 ? 18.609 19.297 9.016 1 95.44 275 ASN A C 1
ATOM 2236 O O . ASN A 1 275 ? 17.562 18.797 9.43 1 95.44 275 ASN A O 1
ATOM 2240 N N . ALA A 1 276 ? 19.719 18.734 9.133 1 96.69 276 ALA A N 1
ATOM 2241 C CA . ALA A 1 276 ? 19.875 17.344 9.57 1 96.69 276 ALA A CA 1
ATOM 2242 C C . ALA A 1 276 ? 19.359 17.156 10.992 1 96.69 276 ALA A C 1
ATOM 2244 O O . ALA A 1 276 ? 18.734 16.141 11.297 1 96.69 276 ALA A O 1
ATOM 2245 N N . THR A 1 277 ? 19.641 18.141 11.812 1 97.25 277 THR A N 1
ATOM 2246 C CA . THR A 1 277 ? 19.219 18.047 13.211 1 97.25 277 THR A CA 1
ATOM 2247 C C . THR A 1 277 ? 17.703 17.922 13.305 1 97.25 277 THR A C 1
ATOM 2249 O O . THR A 1 277 ? 17.188 17.094 14.07 1 97.25 277 THR A O 1
ATOM 2252 N N . PHE A 1 278 ? 17.031 18.75 12.562 1 97.5 278 PHE A N 1
ATOM 2253 C CA . PHE A 1 278 ? 15.578 18.672 12.555 1 97.5 278 PHE A CA 1
ATOM 2254 C C . PHE A 1 278 ? 15.109 17.312 12.062 1 97.5 278 PHE A C 1
ATOM 2256 O O . PHE A 1 278 ? 14.25 16.688 12.688 1 97.5 278 PHE A O 1
ATOM 2263 N N . ALA A 1 279 ? 15.641 16.859 10.945 1 97.88 279 ALA A N 1
ATOM 2264 C CA . ALA A 1 279 ? 15.195 15.609 10.344 1 97.88 279 ALA A CA 1
ATOM 2265 C C . ALA A 1 279 ? 15.406 14.438 11.297 1 97.88 279 ALA A C 1
ATOM 2267 O O . ALA A 1 279 ? 14.539 13.57 11.422 1 97.88 279 ALA A O 1
ATOM 2268 N N . ILE A 1 280 ? 16.484 14.414 11.93 1 98.19 280 ILE A N 1
ATOM 2269 C CA . ILE A 1 280 ? 16.844 13.336 12.852 1 98.19 280 ILE A CA 1
ATOM 2270 C C . ILE A 1 280 ? 15.898 13.352 14.047 1 98.19 280 ILE A C 1
ATOM 2272 O O . ILE A 1 280 ? 15.312 12.328 14.398 1 98.19 280 ILE A O 1
ATOM 2276 N N . GLU A 1 281 ? 15.688 14.5 14.633 1 98.31 281 GLU A N 1
ATOM 2277 C CA . GLU A 1 281 ? 14.883 14.594 15.844 1 98.31 281 GLU A CA 1
ATOM 2278 C C . GLU A 1 281 ? 13.398 14.375 15.539 1 98.31 281 GLU A C 1
ATOM 2280 O O . GLU A 1 281 ? 12.688 13.758 16.328 1 98.31 281 GLU A O 1
ATOM 2285 N N . HIS A 1 282 ? 12.977 14.953 14.469 1 98.12 282 HIS A N 1
ATOM 2286 C CA . HIS A 1 282 ? 11.586 14.734 14.094 1 98.12 282 HIS A CA 1
ATOM 2287 C C . HIS A 1 282 ? 11.312 13.258 13.828 1 98.12 282 HIS A C 1
ATOM 2289 O O . HIS A 1 282 ? 10.227 12.758 14.125 1 98.12 282 HIS A O 1
ATOM 2295 N N . THR A 1 283 ? 12.289 12.547 13.258 1 98.38 283 THR A N 1
ATOM 2296 C CA . THR A 1 283 ? 12.172 11.102 13.062 1 98.38 283 THR A CA 1
ATOM 2297 C C . THR A 1 283 ? 12.023 10.391 14.398 1 98.38 283 THR A C 1
ATOM 2299 O O . THR A 1 283 ? 11.164 9.516 14.555 1 98.38 283 THR A O 1
ATOM 2302 N N . LYS A 1 284 ? 12.836 10.75 15.32 1 98.44 284 LYS A N 1
ATOM 2303 C CA . LYS A 1 284 ? 12.75 10.156 16.656 1 98.44 284 LYS A CA 1
ATOM 2304 C C . LYS A 1 284 ? 11.375 10.383 17.266 1 98.44 284 LYS A C 1
ATOM 2306 O O . LYS A 1 284 ? 10.805 9.477 17.891 1 98.44 284 LYS A O 1
ATOM 2311 N N . LEU A 1 285 ? 10.922 11.617 17.125 1 98.56 285 LEU A N 1
ATOM 2312 C CA . LEU A 1 285 ? 9.602 11.961 17.641 1 98.56 285 LEU A CA 1
ATOM 2313 C C . LEU A 1 285 ? 8.523 11.086 17.016 1 98.56 285 LEU A C 1
ATOM 2315 O O . LEU A 1 285 ? 7.648 10.57 17.703 1 98.56 285 LEU A O 1
ATOM 2319 N N . CYS A 1 286 ? 8.602 10.891 15.711 1 98.38 286 CYS A N 1
ATOM 2320 C CA . CYS A 1 286 ? 7.625 10.078 14.992 1 98.38 286 CYS A CA 1
ATOM 2321 C C . CYS A 1 286 ? 7.715 8.617 15.414 1 98.38 286 CYS A C 1
ATOM 2323 O O . CYS A 1 286 ? 6.699 7.922 15.469 1 98.38 286 CYS A O 1
ATOM 2325 N N . ILE A 1 287 ? 8.875 8.109 15.703 1 98.5 287 ILE A N 1
ATOM 2326 C CA . ILE A 1 287 ? 9.055 6.734 16.156 1 98.5 287 ILE A CA 1
ATOM 2327 C C . ILE A 1 287 ? 8.336 6.539 17.484 1 98.5 287 ILE A C 1
ATOM 2329 O O . ILE A 1 287 ? 7.621 5.551 17.672 1 98.5 287 ILE A O 1
ATOM 2333 N N . ILE A 1 288 ? 8.531 7.477 18.391 1 98.44 288 ILE A N 1
ATOM 2334 C CA . ILE A 1 288 ? 7.898 7.41 19.688 1 98.44 288 ILE A CA 1
ATOM 2335 C C . ILE A 1 288 ? 6.379 7.367 19.531 1 98.44 288 ILE A C 1
ATOM 2337 O O . ILE A 1 288 ? 5.711 6.508 20.109 1 98.44 288 ILE A O 1
ATOM 2341 N N . PHE A 1 289 ? 5.887 8.281 18.797 1 97.88 289 PHE A N 1
ATOM 2342 C CA . PHE A 1 289 ? 4.441 8.375 18.641 1 97.88 289 PHE A CA 1
ATOM 2343 C C . PHE A 1 289 ? 3.893 7.145 17.922 1 97.88 289 PHE A C 1
ATOM 2345 O O . PHE A 1 289 ? 2.82 6.645 18.266 1 97.88 289 PHE A O 1
ATOM 2352 N N . SER A 1 290 ? 4.586 6.719 16.875 1 98 290 SER A N 1
ATOM 2353 C CA . SER A 1 290 ? 4.16 5.535 16.141 1 98 290 SER A CA 1
ATOM 2354 C C . SER A 1 290 ? 4.02 4.328 17.062 1 98 290 SER A C 1
ATOM 2356 O O . SER A 1 290 ? 3.045 3.582 16.969 1 98 290 SER A O 1
ATOM 2358 N N . ARG A 1 291 ? 4.93 4.102 17.906 1 96.94 291 ARG A N 1
ATOM 2359 C CA . ARG A 1 291 ? 4.883 2.992 18.859 1 96.94 291 ARG A CA 1
ATOM 2360 C C . ARG A 1 291 ? 3.686 3.117 19.781 1 96.94 291 ARG A C 1
ATOM 2362 O O . ARG A 1 291 ? 2.984 2.135 20.047 1 96.94 291 ARG A O 1
ATOM 2369 N N . ALA A 1 292 ? 3.484 4.277 20.297 1 96.12 292 ALA A N 1
ATOM 2370 C CA . ALA A 1 292 ? 2.355 4.52 21.188 1 96.12 292 ALA A CA 1
ATOM 2371 C C . ALA A 1 292 ? 1.027 4.293 20.469 1 96.12 292 ALA A C 1
ATOM 2373 O O . ALA A 1 292 ? 0.119 3.662 21.016 1 96.12 292 ALA A O 1
ATOM 2374 N N . MET A 1 293 ? 0.941 4.859 19.328 1 95.31 293 MET A N 1
ATOM 2375 C CA . MET A 1 293 ? -0.28 4.75 18.531 1 95.31 293 MET A CA 1
ATOM 2376 C C . MET A 1 293 ? -0.606 3.291 18.234 1 95.31 293 MET A C 1
ATOM 2378 O O . MET A 1 293 ? -1.748 2.857 18.406 1 95.31 293 MET A O 1
ATOM 2382 N N . LYS A 1 294 ? 0.347 2.518 17.844 1 93.94 294 LYS A N 1
ATOM 2383 C CA . LYS 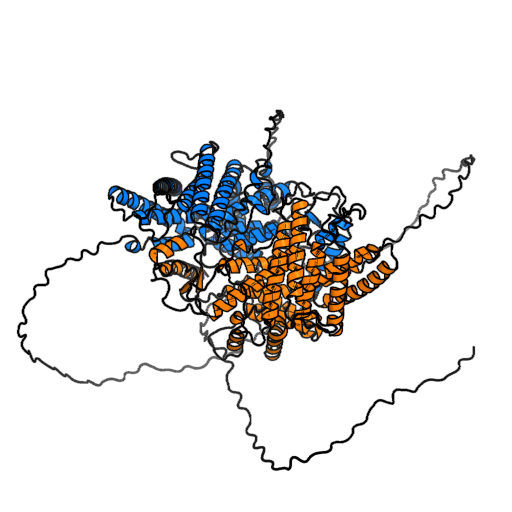A 1 294 ? 0.145 1.112 17.5 1 93.94 294 LYS A CA 1
ATOM 2384 C C . LYS A 1 294 ? -0.313 0.311 18.719 1 93.94 294 LYS A C 1
ATOM 2386 O O . LYS A 1 294 ? -1.214 -0.525 18.609 1 93.94 294 LYS A O 1
ATOM 2391 N N . ARG A 1 295 ? 0.262 0.549 19.828 1 93.62 295 ARG A N 1
ATOM 2392 C CA . ARG A 1 295 ? -0.095 -0.167 21.047 1 93.62 295 ARG A CA 1
ATOM 2393 C C . ARG A 1 295 ? -1.508 0.188 21.5 1 93.62 295 ARG A C 1
ATOM 2395 O O . ARG A 1 295 ? -2.24 -0.67 21.984 1 93.62 295 ARG A O 1
ATOM 2402 N N . ARG A 1 296 ? -1.847 1.385 21.266 1 92.06 296 ARG A N 1
ATOM 2403 C CA . ARG A 1 296 ? -3.146 1.857 21.734 1 92.06 296 ARG A CA 1
ATOM 2404 C C . ARG A 1 296 ? -4.27 1.338 20.844 1 92.06 296 ARG A C 1
ATOM 2406 O O . ARG A 1 296 ? -5.379 1.086 21.312 1 92.06 296 ARG A O 1
ATOM 2413 N N . VAL A 1 297 ? -3.988 1.199 19.594 1 90.88 297 VAL A N 1
ATOM 2414 C CA . VAL A 1 297 ? -5.074 0.884 18.672 1 90.88 297 VAL A CA 1
ATOM 2415 C C . VAL A 1 297 ? -5.117 -0.622 18.406 1 90.88 297 VAL A C 1
ATOM 2417 O O . VAL A 1 297 ? -5.98 -1.109 17.672 1 90.88 297 VAL A O 1
ATOM 2420 N N . THR A 1 298 ? -4.25 -1.33 19.047 1 89.81 298 THR A N 1
ATOM 2421 C CA . THR A 1 298 ? -4.273 -2.779 18.891 1 89.81 298 THR A CA 1
ATOM 2422 C C . THR A 1 298 ? -5.629 -3.35 19.281 1 89.81 298 THR A C 1
ATOM 2424 O O . THR A 1 298 ? -6.188 -2.973 20.312 1 89.81 298 THR A O 1
ATOM 2427 N N . LEU A 1 299 ? -6.227 -4.25 18.516 1 87.94 299 LEU A N 1
ATOM 2428 C CA . LEU A 1 299 ? -7.578 -4.77 18.688 1 87.94 299 LEU A CA 1
ATOM 2429 C C . LEU A 1 299 ? -7.719 -5.512 20.016 1 87.94 299 LEU A C 1
ATOM 2431 O O . LEU A 1 299 ? -8.758 -5.426 20.672 1 87.94 299 LEU A O 1
ATOM 2435 N N . LYS A 1 300 ? -6.762 -6.18 20.547 1 85.19 300 LYS A N 1
ATOM 2436 C CA . LYS A 1 300 ? -6.848 -6.98 21.766 1 85.19 300 LYS A CA 1
ATOM 2437 C C . LYS A 1 300 ? -6.32 -6.207 22.969 1 85.19 300 LYS A C 1
ATOM 2439 O O . LYS A 1 300 ? -6.207 -6.758 24.078 1 85.19 300 LYS A O 1
ATOM 2444 N N . ALA A 1 301 ? -6.148 -4.945 22.734 1 88.19 301 ALA A N 1
ATOM 2445 C CA . ALA A 1 301 ? -5.582 -4.152 23.828 1 88.19 301 ALA A CA 1
ATOM 2446 C C . ALA A 1 301 ? -6.617 -3.904 24.922 1 88.19 301 ALA A C 1
ATOM 2448 O O . ALA A 1 301 ? -7.762 -3.549 24.641 1 88.19 301 ALA A O 1
ATOM 2449 N N . THR A 1 302 ? -6.234 -4.168 26.109 1 89.81 302 THR A N 1
ATOM 2450 C CA . THR A 1 302 ? -7.066 -3.859 27.266 1 89.81 302 THR A CA 1
ATOM 2451 C C . THR A 1 302 ? -6.902 -2.398 27.672 1 89.81 302 THR A C 1
ATOM 2453 O O . THR A 1 302 ? -6.023 -1.7 27.172 1 89.81 302 THR A O 1
ATOM 2456 N N . GLU A 1 303 ? -7.77 -1.959 28.516 1 87.5 303 GLU A N 1
ATOM 2457 C CA . GLU A 1 303 ? -7.645 -0.598 29.031 1 87.5 303 GLU A CA 1
ATOM 2458 C C . GLU A 1 303 ? -6.328 -0.408 29.781 1 87.5 303 GLU A C 1
ATOM 2460 O O . GLU A 1 303 ? -5.734 0.672 29.734 1 87.5 303 GLU A O 1
ATOM 2465 N N . ALA A 1 304 ? -5.938 -1.477 30.422 1 90.56 304 ALA A N 1
ATOM 2466 C CA . ALA A 1 304 ? -4.66 -1.435 31.125 1 90.56 304 ALA A CA 1
ATOM 2467 C C . ALA A 1 304 ? -3.494 -1.308 30.141 1 90.56 304 ALA A C 1
ATOM 2469 O O . ALA A 1 304 ? -2.527 -0.591 30.406 1 90.56 304 ALA A O 1
ATOM 2470 N N . ASP A 1 305 ? -3.574 -1.991 29.031 1 91.12 305 ASP A N 1
ATOM 2471 C CA . ASP A 1 305 ? -2.551 -1.901 28 1 91.12 305 ASP A CA 1
ATOM 2472 C C . ASP A 1 305 ? -2.473 -0.489 27.422 1 91.12 305 ASP A C 1
ATOM 2474 O O . ASP A 1 305 ? -1.381 0.03 27.188 1 91.12 305 ASP A O 1
ATOM 2478 N N . ARG A 1 306 ? -3.604 0.05 27.234 1 90.44 306 ARG A N 1
ATOM 2479 C CA . ARG A 1 306 ? -3.676 1.39 26.656 1 90.44 306 ARG A CA 1
ATOM 2480 C C . ARG A 1 306 ? -3.109 2.43 27.625 1 90.44 306 ARG A C 1
ATOM 2482 O O . ARG A 1 306 ? -2.406 3.352 27.203 1 90.44 306 ARG A O 1
ATOM 2489 N N . ALA A 1 307 ? -3.471 2.297 28.891 1 90.5 307 ALA A N 1
ATOM 2490 C CA . ALA A 1 307 ? -2.924 3.195 29.906 1 90.5 307 ALA A CA 1
ATOM 2491 C C . ALA A 1 307 ? -1.407 3.064 30 1 90.5 307 ALA A C 1
ATOM 2493 O O . ALA A 1 307 ? -0.699 4.062 30.141 1 90.5 307 ALA A O 1
ATOM 2494 N N . ALA A 1 308 ? -0.96 1.834 29.922 1 93.31 308 ALA A N 1
ATOM 2495 C CA . ALA A 1 308 ? 0.479 1.589 29.969 1 93.31 308 ALA A CA 1
ATOM 2496 C C . ALA A 1 308 ? 1.179 2.197 28.766 1 93.31 308 ALA A C 1
ATOM 2498 O O . ALA A 1 308 ? 2.291 2.719 28.875 1 93.31 308 ALA A O 1
ATOM 2499 N N . ALA A 1 309 ? 0.543 2.078 27.641 1 93.25 309 ALA A N 1
ATOM 2500 C CA . ALA A 1 309 ? 1.094 2.658 26.422 1 93.25 309 ALA A CA 1
ATOM 2501 C C . ALA A 1 309 ? 1.212 4.176 26.531 1 93.25 309 ALA A C 1
ATOM 2503 O O . ALA A 1 309 ? 2.207 4.762 26.094 1 93.25 309 ALA A O 1
ATOM 2504 N N . THR A 1 310 ? 0.252 4.809 27.078 1 93.31 310 THR A N 1
ATOM 2505 C CA . THR A 1 310 ? 0.265 6.254 27.266 1 93.31 310 THR A CA 1
ATOM 2506 C C . THR A 1 310 ? 1.352 6.668 28.25 1 93.31 310 THR A C 1
ATOM 2508 O O . THR A 1 310 ? 2.062 7.648 28.031 1 93.31 310 THR A O 1
ATOM 2511 N N . LYS A 1 311 ? 1.446 5.922 29.281 1 94.75 311 LYS A N 1
ATOM 2512 C CA . LYS A 1 311 ? 2.465 6.227 30.297 1 94.75 311 LYS A CA 1
ATOM 2513 C C . LYS A 1 311 ? 3.867 6.129 29.703 1 94.75 311 LYS A C 1
ATOM 2515 O O . LYS A 1 311 ? 4.711 6.992 29.938 1 94.75 311 LYS A O 1
ATOM 2520 N N . GLN A 1 312 ? 4.062 5.094 28.969 1 96.31 312 GLN A N 1
ATOM 2521 C CA . GLN A 1 312 ? 5.359 4.926 28.328 1 96.31 312 GLN A CA 1
ATOM 2522 C C . GLN A 1 312 ? 5.629 6.051 27.344 1 96.31 312 GLN A C 1
ATOM 2524 O O . GLN A 1 312 ? 6.75 6.555 27.25 1 96.31 312 GLN A O 1
ATOM 2529 N N . ALA A 1 313 ? 4.668 6.398 26.578 1 96.56 313 ALA A N 1
ATOM 2530 C CA . ALA A 1 313 ? 4.801 7.496 25.625 1 96.56 313 ALA A CA 1
ATOM 2531 C C . ALA A 1 313 ? 5.129 8.805 26.328 1 96.56 313 ALA A C 1
ATOM 2533 O O . ALA A 1 313 ? 5.953 9.586 25.859 1 96.56 313 ALA A O 1
ATOM 2534 N N . ASP A 1 314 ? 4.504 9.047 27.469 1 96.06 314 ASP A N 1
ATOM 2535 C CA . ASP A 1 314 ? 4.75 10.258 28.25 1 96.06 314 ASP A CA 1
ATOM 2536 C C . ASP A 1 314 ? 6.211 10.328 28.703 1 96.06 314 ASP A C 1
ATOM 2538 O O . ASP A 1 314 ? 6.832 11.391 28.625 1 96.06 314 ASP A O 1
ATOM 2542 N N . GLU A 1 315 ? 6.633 9.211 29.141 1 97.62 315 GLU A N 1
ATOM 2543 C CA . GLU A 1 315 ? 8.023 9.164 29.578 1 97.62 315 GLU A CA 1
ATOM 2544 C C . GLU A 1 315 ? 8.984 9.453 28.438 1 97.62 315 GLU A C 1
ATOM 2546 O O . GLU A 1 315 ? 9.922 10.234 28.578 1 97.62 315 GLU A O 1
ATOM 2551 N N . GLU A 1 316 ? 8.734 8.867 27.328 1 98.12 316 GLU A N 1
ATOM 2552 C CA . GLU A 1 316 ? 9.609 9.039 26.172 1 98.12 316 GLU A CA 1
ATOM 2553 C C . GLU A 1 316 ? 9.508 10.461 25.609 1 98.12 316 GLU A C 1
ATOM 2555 O O . GLU A 1 316 ? 10.516 11.039 25.203 1 98.12 316 GLU A O 1
ATOM 2560 N N . LEU A 1 317 ? 8.336 11.016 25.562 1 97.94 317 LEU A N 1
ATOM 2561 C CA . LEU A 1 317 ? 8.133 12.375 25.062 1 97.94 317 LEU A CA 1
ATOM 2562 C C . LEU A 1 317 ? 8.781 13.398 26 1 97.94 317 LEU A C 1
ATOM 2564 O O . LEU A 1 317 ? 9.336 14.398 25.531 1 97.94 317 LEU A O 1
ATOM 2568 N N . ALA A 1 318 ? 8.633 13.148 27.297 1 97.5 318 ALA A N 1
ATOM 2569 C CA . ALA A 1 318 ? 9.281 14.031 28.266 1 97.5 318 ALA A CA 1
ATOM 2570 C C . ALA A 1 318 ? 10.797 14.023 28.094 1 97.5 318 ALA A C 1
ATOM 2572 O O . ALA A 1 318 ? 11.438 15.078 28.125 1 97.5 318 ALA A O 1
ATOM 2573 N N . GLU A 1 319 ? 11.305 12.82 27.922 1 98.06 319 GLU A N 1
ATOM 2574 C CA . GLU A 1 319 ? 12.742 12.703 27.688 1 98.06 319 GLU A CA 1
ATOM 2575 C C . GLU A 1 319 ? 13.148 13.375 26.391 1 98.06 319 GLU A C 1
ATOM 2577 O O . GLU A 1 319 ? 14.188 14.023 26.312 1 98.06 319 GLU A O 1
ATOM 2582 N N . PHE A 1 320 ? 12.43 13.25 25.391 1 98.19 320 PHE A N 1
ATOM 2583 C CA . PHE A 1 320 ? 12.695 13.812 24.078 1 98.19 320 PHE A CA 1
ATOM 2584 C C . PHE A 1 320 ? 12.797 15.328 24.141 1 98.19 320 PHE A C 1
ATOM 2586 O O . PHE A 1 320 ? 13.766 15.914 23.656 1 98.19 320 PHE A O 1
ATOM 2593 N N . ILE A 1 321 ? 11.797 15.961 24.75 1 97.19 321 ILE A N 1
ATOM 2594 C CA . ILE A 1 321 ? 11.711 17.422 24.734 1 97.19 321 ILE A CA 1
ATOM 2595 C C . ILE A 1 321 ? 12.812 18 25.609 1 97.19 321 ILE A C 1
ATOM 2597 O O . ILE A 1 321 ? 13.328 19.094 25.328 1 97.19 321 ILE A O 1
ATOM 2601 N N . THR A 1 322 ? 13.219 17.297 26.625 1 96.44 322 THR A N 1
ATOM 2602 C CA . THR A 1 322 ? 14.258 17.766 27.531 1 96.44 322 THR A CA 1
ATOM 2603 C C . THR A 1 322 ? 15.633 17.656 26.891 1 96.44 322 THR A C 1
ATOM 2605 O O . THR A 1 322 ? 16.547 18.406 27.219 1 96.44 322 THR A O 1
ATOM 2608 N N . GLN A 1 323 ? 15.773 16.703 25.938 1 96.62 323 GLN A N 1
ATOM 2609 C CA . GLN A 1 323 ? 17.062 16.453 25.312 1 96.62 323 GLN A CA 1
ATOM 2610 C C . GLN A 1 323 ? 17.156 17.125 23.953 1 96.62 323 GLN A C 1
ATOM 2612 O O . GLN A 1 323 ? 18.109 16.922 23.203 1 96.62 323 GLN A O 1
ATOM 2617 N N . LEU A 1 324 ? 16.203 17.891 23.672 1 97 324 LEU A N 1
ATOM 2618 C CA . LEU A 1 324 ? 16.156 18.531 22.359 1 97 324 LEU A CA 1
ATOM 2619 C C . LEU A 1 324 ? 17.344 19.484 22.188 1 97 324 LEU A C 1
ATOM 2621 O O . LEU A 1 324 ? 17.625 20.281 23.062 1 97 324 LEU A O 1
ATOM 2625 N N . PRO A 1 325 ? 18.062 19.375 21.078 1 96.19 325 PRO A N 1
ATOM 2626 C CA . PRO A 1 325 ? 19.141 20.328 20.812 1 96.19 325 PRO A CA 1
ATOM 2627 C C . PRO A 1 325 ? 18.672 21.781 20.859 1 96.19 325 PRO A C 1
ATOM 2629 O O . PRO A 1 325 ? 17.516 22.078 20.531 1 96.19 325 PRO A O 1
ATOM 2632 N N . GLN A 1 326 ? 19.547 22.703 21.141 1 93.88 326 GLN A N 1
ATOM 2633 C CA . GLN A 1 326 ? 19.25 24.109 21.328 1 93.88 326 GLN A CA 1
ATOM 2634 C C . GLN A 1 326 ? 18.656 24.734 20.078 1 93.88 326 GLN A C 1
ATOM 2636 O O . GLN A 1 326 ? 17.75 25.578 20.141 1 93.88 326 GLN A O 1
ATOM 2641 N N . SER A 1 327 ? 19.125 24.281 18.984 1 93.88 327 SER A N 1
ATOM 2642 C CA . SER A 1 327 ? 18.703 24.859 17.719 1 93.88 327 SER A CA 1
ATOM 2643 C C . SER A 1 327 ? 17.234 24.547 17.438 1 93.88 327 SER A C 1
ATOM 2645 O O . SER A 1 327 ? 16.594 25.203 16.609 1 93.88 327 SER A O 1
ATOM 2647 N N . LEU A 1 328 ? 16.656 23.578 18.203 1 96.69 328 LEU A N 1
ATOM 2648 C CA . LEU A 1 328 ? 15.297 23.156 17.906 1 96.69 328 LEU A CA 1
ATOM 2649 C C . LEU A 1 328 ? 14.367 23.484 19.062 1 96.69 328 LEU A C 1
ATOM 2651 O O . LEU A 1 328 ? 13.156 23.234 18.984 1 96.69 328 LEU A O 1
ATOM 2655 N N . GLN A 1 329 ? 14.898 24.062 20.062 1 96.06 329 GLN A N 1
ATOM 2656 C CA . GLN A 1 329 ? 14.039 24.5 21.156 1 96.06 329 GLN A CA 1
ATOM 2657 C C . GLN A 1 329 ? 13.133 25.641 20.734 1 96.06 329 GLN A C 1
ATOM 2659 O O . GLN A 1 329 ? 13.461 26.391 19.828 1 96.06 329 GLN A O 1
ATOM 2664 N N . LEU A 1 330 ? 12.008 25.688 21.312 1 93.44 330 LEU A N 1
ATOM 2665 C CA . LEU A 1 330 ? 11.031 26.719 20.938 1 93.44 330 LEU A CA 1
ATOM 2666 C C . LEU A 1 330 ? 11.469 28.078 21.453 1 93.44 330 LEU A C 1
ATOM 2668 O O . LEU A 1 330 ? 11.617 28.281 22.656 1 93.44 330 LEU A O 1
ATOM 2672 N N . PRO A 1 331 ? 11.641 28.984 20.531 1 88.75 331 PRO A N 1
ATOM 2673 C CA . PRO A 1 331 ? 12 30.328 20.969 1 88.75 331 PRO A CA 1
ATOM 2674 C C . PRO A 1 331 ? 10.812 31.109 21.531 1 88.75 331 PRO A C 1
ATOM 2676 O O . PRO A 1 331 ? 9.656 30.734 21.297 1 88.75 331 PRO A O 1
ATOM 2679 N N . PRO A 1 332 ? 11.07 32.156 22.125 1 81.5 332 PRO A N 1
ATOM 2680 C CA . PRO A 1 332 ? 9.992 32.938 22.75 1 81.5 332 PRO A CA 1
ATOM 2681 C C . PRO A 1 332 ? 9.102 33.625 21.703 1 81.5 332 PRO A C 1
ATOM 2683 O O . PRO A 1 332 ? 7.898 33.781 21.938 1 81.5 332 PRO A O 1
ATOM 2686 N N . SER A 1 333 ? 9.625 34.031 20.594 1 83.81 333 SER A N 1
ATOM 2687 C CA . SER A 1 333 ? 8.68 34.812 19.797 1 83.81 333 SER A CA 1
ATOM 2688 C C . SER A 1 333 ? 8.672 34.375 18.344 1 83.81 333 SER A C 1
ATOM 2690 O O . SER A 1 333 ? 7.633 34.375 17.688 1 83.81 333 SER A O 1
ATOM 2692 N N . GLU A 1 334 ? 9.68 33.906 17.797 1 91.62 334 GLU A N 1
ATOM 2693 C CA . GLU A 1 334 ? 9.68 33.688 16.359 1 91.62 334 GLU A CA 1
ATOM 2694 C C . GLU A 1 334 ? 10.344 32.375 15.992 1 91.62 334 GLU A C 1
ATOM 2696 O O . GLU A 1 334 ? 11.469 32.344 15.484 1 91.62 334 GLU A O 1
ATOM 2701 N N . PRO A 1 335 ? 9.547 31.359 16.109 1 94.12 335 PRO A N 1
ATOM 2702 C CA . PRO A 1 335 ? 10.117 30.078 15.68 1 94.12 335 PRO A CA 1
ATOM 2703 C C . PRO A 1 335 ? 10.258 29.969 14.156 1 94.12 335 PRO A C 1
ATOM 2705 O O . PRO A 1 335 ? 9.391 30.453 13.422 1 94.12 335 PRO A O 1
ATOM 2708 N N . ASN A 1 336 ? 11.375 29.422 13.734 1 92.38 336 ASN A N 1
ATOM 2709 C CA . ASN A 1 336 ? 11.5 29.141 12.305 1 92.38 336 ASN A CA 1
ATOM 2710 C C . ASN A 1 336 ? 10.609 27.969 11.891 1 92.38 336 ASN A C 1
ATOM 2712 O O . ASN A 1 336 ? 9.93 27.375 12.727 1 92.38 336 ASN A O 1
ATOM 2716 N N . SER A 1 337 ? 10.578 27.688 10.664 1 91.94 337 SER A N 1
ATOM 2717 C CA . SER A 1 337 ? 9.656 26.703 10.117 1 91.94 337 SER A CA 1
ATOM 2718 C C . SER A 1 337 ? 9.922 25.312 10.688 1 91.94 337 SER A C 1
ATOM 2720 O O . SER A 1 337 ? 8.992 24.547 10.906 1 91.94 337 SER A O 1
ATOM 2722 N N . TRP A 1 338 ? 11.133 24.953 10.961 1 94.75 338 TRP A N 1
ATOM 2723 C CA . TRP A 1 338 ? 11.492 23.625 11.453 1 94.75 338 TRP A CA 1
ATOM 2724 C C . TRP A 1 338 ? 11.18 23.5 12.938 1 94.75 338 TRP A C 1
ATOM 2726 O O . TRP A 1 338 ? 10.672 22.469 13.383 1 94.75 338 TRP A O 1
ATOM 2736 N N . GLN A 1 339 ? 11.5 24.547 13.68 1 95.88 339 GLN A N 1
ATOM 2737 C CA . GLN A 1 339 ? 11.078 24.594 15.078 1 95.88 339 GLN A CA 1
ATOM 2738 C C . GLN A 1 339 ? 9.562 24.469 15.203 1 95.88 339 GLN A C 1
ATOM 2740 O O . GLN A 1 339 ? 9.062 23.703 16.016 1 95.88 339 GLN A O 1
ATOM 2745 N N . ALA A 1 340 ? 8.93 25.281 14.375 1 96.25 340 ALA A N 1
ATOM 2746 C CA . ALA A 1 340 ? 7.473 25.266 14.398 1 96.25 340 ALA A CA 1
ATOM 2747 C C . ALA A 1 340 ? 6.926 23.875 14.094 1 96.25 340 ALA A C 1
ATOM 2749 O O . ALA A 1 340 ? 6.07 23.375 14.82 1 96.25 340 ALA A O 1
ATOM 2750 N N . THR A 1 341 ? 7.41 23.25 13.023 1 96.25 341 THR A N 1
ATOM 2751 C CA . THR A 1 341 ? 6.934 21.922 12.617 1 96.25 341 THR A CA 1
ATOM 2752 C C . THR A 1 341 ? 7.145 20.906 13.727 1 96.25 341 THR A C 1
ATOM 2754 O O . THR A 1 341 ? 6.25 20.109 14.023 1 96.25 341 THR A O 1
ATOM 2757 N N . LEU A 1 342 ? 8.289 20.875 14.297 1 97.44 342 LEU A N 1
ATOM 2758 C CA . LEU A 1 342 ? 8.617 19.906 15.344 1 97.44 342 LEU A CA 1
ATOM 2759 C C . LEU A 1 342 ? 7.707 20.078 16.547 1 97.44 342 LEU A C 1
ATOM 2761 O O . LEU A 1 342 ? 7.148 19.109 17.062 1 97.44 342 LEU A O 1
ATOM 2765 N N . HIS A 1 343 ? 7.52 21.297 16.984 1 97.56 343 HIS A N 1
ATOM 2766 C CA . HIS A 1 343 ? 6.734 21.562 18.188 1 97.56 343 HIS A CA 1
ATOM 2767 C C . HIS A 1 343 ? 5.242 21.406 17.922 1 97.56 343 HIS A C 1
ATOM 2769 O O . HIS A 1 343 ? 4.477 21.031 18.797 1 97.56 343 HIS A O 1
ATOM 2775 N N . LEU A 1 344 ? 4.848 21.766 16.719 1 97.56 344 LEU A N 1
ATOM 2776 C CA . LEU A 1 344 ? 3.471 21.469 16.344 1 97.56 344 LEU A CA 1
ATOM 2777 C C . LEU A 1 344 ? 3.201 19.969 16.406 1 97.56 344 LEU A C 1
ATOM 2779 O O . LEU A 1 344 ? 2.184 19.531 16.969 1 97.56 344 LEU A O 1
ATOM 2783 N N . SER A 1 345 ? 4.121 19.156 15.906 1 97.56 345 SER A N 1
ATOM 2784 C CA . SER A 1 345 ? 3.973 17.703 15.953 1 97.56 345 SER A CA 1
ATOM 2785 C C . SER A 1 345 ? 3.963 17.188 17.391 1 97.56 345 SER A C 1
ATOM 2787 O O . SER A 1 345 ? 3.104 16.391 17.766 1 97.56 345 SER A O 1
ATOM 2789 N N . TYR A 1 346 ? 4.926 17.688 18.125 1 98.12 346 TYR A N 1
ATOM 2790 C CA . TYR A 1 346 ? 5.055 17.266 19.5 1 98.12 346 TYR A CA 1
ATOM 2791 C C . TYR A 1 346 ? 3.775 17.547 20.281 1 98.12 346 TYR A C 1
ATOM 2793 O O . TYR A 1 346 ? 3.232 16.656 20.938 1 98.12 346 TYR A O 1
ATOM 2801 N N . ASN A 1 347 ? 3.289 18.75 20.234 1 97.94 347 ASN A N 1
ATOM 2802 C CA . ASN A 1 347 ? 2.109 19.141 20.984 1 97.94 347 ASN A CA 1
ATOM 2803 C C . ASN A 1 347 ? 0.845 18.484 20.438 1 97.94 347 ASN A C 1
ATOM 2805 O O . ASN A 1 347 ? -0.078 18.172 21.203 1 97.94 347 ASN A O 1
ATOM 2809 N N . ASN A 1 348 ? 0.8 18.297 19.141 1 97.81 348 ASN A N 1
ATOM 2810 C CA . ASN A 1 348 ? -0.305 17.531 18.578 1 97.81 348 ASN A CA 1
ATOM 2811 C C . ASN A 1 348 ? -0.378 16.125 19.156 1 97.81 348 ASN A C 1
ATOM 2813 O O . ASN A 1 348 ? -1.46 15.648 19.5 1 97.81 348 ASN A O 1
ATOM 2817 N N . PHE A 1 349 ? 0.779 15.461 19.25 1 97.31 349 PHE A N 1
ATOM 2818 C CA . PHE A 1 349 ? 0.84 14.102 19.781 1 97.31 349 PHE A CA 1
ATOM 2819 C C . PHE A 1 349 ? 0.385 14.062 21.234 1 97.31 349 PHE A C 1
ATOM 2821 O O . PHE A 1 349 ? -0.303 13.125 21.656 1 97.31 349 PHE A O 1
ATOM 2828 N N . LEU A 1 350 ? 0.72 15.086 21.953 1 97.31 350 LEU A N 1
ATOM 2829 C CA . LEU A 1 350 ? 0.282 15.172 23.344 1 97.31 350 LEU A CA 1
ATOM 2830 C C . LEU A 1 350 ? -1.238 15.25 23.438 1 97.31 350 LEU A C 1
ATOM 2832 O O . LEU A 1 350 ? -1.856 14.555 24.234 1 97.31 350 LEU A O 1
ATOM 2836 N N . ILE A 1 351 ? -1.855 16.062 22.594 1 96.62 351 ILE A N 1
ATOM 2837 C CA . ILE A 1 351 ? -3.309 16.203 22.641 1 96.62 351 ILE A CA 1
ATOM 2838 C C . ILE A 1 351 ? -3.957 14.883 22.234 1 96.62 351 ILE A C 1
ATOM 2840 O O . ILE A 1 351 ? -4.895 14.414 22.891 1 96.62 351 ILE A O 1
ATOM 2844 N N . LEU A 1 352 ? -3.469 14.273 21.219 1 95.75 352 LEU A N 1
ATOM 2845 C CA . LEU A 1 352 ? -4.051 13.039 20.719 1 95.75 352 LEU A CA 1
ATOM 2846 C C . LEU A 1 352 ? -3.971 11.93 21.75 1 95.75 352 LEU A C 1
ATOM 2848 O O . LEU A 1 352 ? -4.855 11.07 21.828 1 95.75 352 LEU A O 1
ATOM 2852 N N . LEU A 1 353 ? -2.947 11.922 22.578 1 94.88 353 LEU A N 1
ATOM 2853 C CA . LEU A 1 353 ? -2.736 10.867 23.578 1 94.88 353 LEU A CA 1
ATOM 2854 C C . LEU A 1 353 ? -3.582 11.109 24.812 1 94.88 353 LEU A C 1
ATOM 2856 O O . LEU A 1 353 ? -3.963 10.164 25.516 1 94.88 353 LEU A O 1
ATOM 2860 N N . HIS A 1 354 ? -3.967 12.391 25.031 1 93.94 354 HIS A N 1
ATOM 2861 C CA . HIS A 1 354 ? -4.527 12.688 26.359 1 93.94 354 HIS A CA 1
ATOM 2862 C C . HIS A 1 354 ? -5.953 13.211 26.234 1 93.94 354 HIS A C 1
ATOM 2864 O O . HIS A 1 354 ? -6.629 13.414 27.25 1 93.94 354 HIS A O 1
ATOM 2870 N N . ARG A 1 355 ? -6.414 13.461 25.062 1 90.56 355 ARG A N 1
ATOM 2871 C CA . ARG A 1 355 ? -7.762 14.008 24.938 1 90.56 355 ARG A CA 1
ATOM 2872 C C . ARG A 1 355 ? -8.805 13.031 25.469 1 90.56 355 ARG A C 1
ATOM 2874 O O . ARG A 1 355 ? -8.633 11.812 25.359 1 90.56 355 ARG A O 1
ATOM 2881 N N . PRO A 1 356 ? -9.797 13.539 26 1 84.69 356 PRO A N 1
ATOM 2882 C CA . PRO A 1 356 ? -10.836 12.68 26.578 1 84.69 356 PRO A CA 1
ATOM 2883 C C . PRO A 1 356 ? -11.617 11.914 25.5 1 84.69 356 PRO A C 1
ATOM 2885 O O . PRO A 1 356 ? -11.883 12.453 24.422 1 84.69 356 PRO A O 1
ATOM 2888 N N . ARG A 1 357 ? -12.016 10.719 25.891 1 78.56 357 ARG A N 1
ATOM 2889 C CA . ARG A 1 357 ? -12.828 9.922 24.984 1 78.56 357 ARG A CA 1
ATOM 2890 C C . ARG A 1 357 ? -14.219 10.523 24.812 1 78.56 357 ARG A C 1
ATOM 2892 O O . ARG A 1 357 ? -14.766 11.102 25.75 1 78.56 357 ARG A O 1
ATOM 2899 N N . PRO A 1 358 ? -14.742 10.273 23.609 1 71.38 358 PRO A N 1
ATOM 2900 C CA . PRO A 1 358 ? -16.094 10.812 23.406 1 71.38 358 PRO A CA 1
ATOM 2901 C C . PRO A 1 358 ? -17.125 10.195 24.344 1 71.38 358 PRO A C 1
ATOM 2903 O O . PRO A 1 358 ? -17.062 9 24.625 1 71.38 358 PRO A O 1
ATOM 2906 N N . HIS A 1 359 ? -18.109 10.891 24.859 1 62.75 359 HIS A N 1
ATOM 2907 C CA . HIS A 1 359 ? -19.25 10.555 25.703 1 62.75 359 HIS A CA 1
ATOM 2908 C C . HIS A 1 359 ? -18.781 10.156 27.109 1 62.75 359 HIS A C 1
ATOM 2910 O O . HIS A 1 359 ? -19.531 9.516 27.844 1 62.75 359 HIS A O 1
ATOM 2916 N N . GLN A 1 360 ? -17.578 10.234 27.359 1 54.22 360 GLN A N 1
ATOM 2917 C CA . GLN A 1 360 ? -17.219 9.969 28.75 1 54.22 360 GLN A CA 1
ATOM 2918 C C . GLN A 1 360 ? -17.688 11.109 29.656 1 54.22 360 GLN A C 1
ATOM 2920 O O . GLN A 1 360 ? -17.5 12.289 29.328 1 54.22 360 GLN A O 1
ATOM 2925 N N . GLU A 1 361 ? -18.75 10.766 30.391 1 50.47 361 GLU A N 1
ATOM 2926 C CA . GLU A 1 361 ? -19.109 11.734 31.422 1 50.47 361 GLU A CA 1
ATOM 2927 C C . GLU A 1 361 ? -17.875 12.195 32.188 1 50.47 361 GLU A C 1
ATOM 2929 O O . GLU A 1 361 ? -17.031 11.375 32.594 1 50.47 361 GLU A O 1
ATOM 2934 N N . PRO A 1 362 ? -17.625 13.453 32.062 1 47.88 362 PRO A N 1
ATOM 2935 C CA . PRO A 1 362 ? -16.484 13.977 32.812 1 47.88 362 PRO A CA 1
ATOM 2936 C C . PRO A 1 362 ? -16.344 13.352 34.219 1 47.88 362 PRO A C 1
ATOM 2938 O O . PRO A 1 362 ? -15.227 13.211 34.719 1 47.88 362 PRO A O 1
ATOM 2941 N N . SER A 1 363 ? -17.469 13.109 34.812 1 46.56 363 SER A N 1
ATOM 2942 C CA . SER A 1 363 ? -17.438 12.609 36.188 1 46.56 363 SER A CA 1
ATOM 2943 C C . SER A 1 363 ? -16.75 11.25 36.25 1 46.56 363 SER A C 1
ATOM 2945 O O . SER A 1 363 ? -16.406 10.789 37.344 1 46.56 363 SER A O 1
ATOM 2947 N N . GLN A 1 364 ? -16.875 10.539 35.281 1 46.06 364 GLN A N 1
ATOM 2948 C CA . GLN A 1 364 ? -16.297 9.195 35.406 1 46.06 364 GLN A CA 1
ATOM 2949 C C . GLN A 1 364 ? -14.812 9.203 35.062 1 46.06 364 GLN A C 1
ATOM 2951 O O . GLN A 1 364 ? -14.297 8.242 34.5 1 46.06 364 GLN A O 1
ATOM 2956 N N . PHE A 1 365 ? -14.281 10.273 35.094 1 44.38 365 PHE A N 1
ATOM 2957 C CA . PHE A 1 365 ? -12.836 10.375 34.969 1 44.38 365 PHE A CA 1
ATOM 2958 C C . PHE A 1 365 ? -12.141 9.555 36.031 1 44.38 365 PHE A C 1
ATOM 2960 O O . PHE A 1 365 ? -12.156 9.922 37.219 1 44.38 365 PHE A O 1
ATOM 2967 N N . SER A 1 366 ? -12.234 8.375 36.062 1 45.34 366 SER A N 1
ATOM 2968 C CA . SER A 1 366 ? -11.344 7.684 36.969 1 45.34 366 SER A CA 1
ATOM 2969 C C . SER A 1 366 ? -9.914 8.211 36.875 1 45.34 366 SER A C 1
ATOM 2971 O O . SER A 1 366 ? -9.422 8.453 35.75 1 45.34 366 SER A O 1
ATOM 2973 N N . ALA A 1 367 ? -9.398 8.883 37.969 1 44.34 367 ALA A N 1
ATOM 2974 C CA . ALA A 1 367 ? -8.023 9.344 38.188 1 44.34 367 ALA A CA 1
ATOM 2975 C C . ALA A 1 367 ? -7.047 8.594 37.281 1 44.34 367 ALA A C 1
ATOM 2977 O O . ALA A 1 367 ? -6.039 9.156 36.844 1 44.34 367 ALA A O 1
ATOM 2978 N N . ASP A 1 368 ? -7.289 7.348 37.094 1 46.78 368 ASP A N 1
ATOM 2979 C CA . ASP A 1 368 ? -6.328 6.441 36.5 1 46.78 368 ASP A CA 1
ATOM 2980 C C . ASP A 1 368 ? -6.402 6.512 34.969 1 46.78 368 ASP A C 1
ATOM 2982 O O . ASP A 1 368 ? -5.676 5.801 34.281 1 46.78 368 ASP A O 1
ATOM 2986 N N . ALA A 1 369 ? -7.414 7.355 34.531 1 51.72 369 ALA A N 1
ATOM 2987 C CA . ALA A 1 369 ? -7.66 7.344 33.094 1 51.72 369 ALA A CA 1
ATOM 2988 C C . ALA A 1 369 ? -6.645 8.211 32.344 1 51.72 369 ALA A C 1
ATOM 2990 O O . ALA A 1 369 ? -6.18 9.227 32.875 1 51.72 369 ALA A O 1
ATOM 2991 N N . ALA A 1 370 ? -5.883 7.781 31.297 1 59.25 370 ALA A N 1
ATOM 2992 C CA . ALA A 1 370 ? -4.91 8.242 30.312 1 59.25 370 ALA A CA 1
ATOM 2993 C C . ALA A 1 370 ? -5.266 9.633 29.797 1 59.25 370 ALA A C 1
ATOM 2995 O O . ALA A 1 370 ? -4.543 10.203 28.969 1 59.25 370 ALA A O 1
ATOM 2996 N N . THR A 1 371 ? -6.246 10.336 30.5 1 72.06 371 THR A N 1
ATOM 2997 C CA . THR A 1 371 ? -6.648 11.648 30.016 1 72.06 371 THR A CA 1
ATOM 2998 C C . THR A 1 371 ? -6.156 12.75 30.953 1 72.06 371 THR A C 1
ATOM 3000 O O . THR A 1 371 ? -6.238 12.617 32.188 1 72.06 371 THR A O 1
ATOM 3003 N N . ASN A 1 372 ? -5.441 13.656 30.422 1 85.06 372 ASN A N 1
ATOM 3004 C CA . ASN A 1 372 ? -4.918 14.82 31.125 1 85.06 372 ASN A CA 1
ATOM 3005 C C . ASN A 1 372 ? -5.266 16.125 30.406 1 85.06 372 ASN A C 1
ATOM 3007 O O . ASN A 1 372 ? -4.566 16.531 29.484 1 85.06 372 ASN A O 1
ATOM 3011 N N . LEU A 1 373 ? -6.27 16.781 30.906 1 87.12 373 LEU A N 1
ATOM 3012 C CA . LEU A 1 373 ? -6.773 17.984 30.25 1 87.12 373 LEU A CA 1
ATOM 3013 C C . LEU A 1 373 ? -5.762 19.125 30.344 1 87.12 373 LEU A C 1
ATOM 3015 O O . LEU A 1 373 ? -5.684 19.969 29.453 1 87.12 373 LEU A O 1
ATOM 3019 N N . SER A 1 374 ? -5.047 19.156 31.438 1 90.31 374 SER A N 1
ATOM 3020 C CA . SER A 1 374 ? -4.047 20.203 31.594 1 90.31 374 SER A CA 1
ATOM 3021 C C . SER A 1 374 ? -2.971 20.125 30.531 1 90.31 374 SER A C 1
ATOM 3023 O O . SER A 1 374 ? -2.553 21.156 29.984 1 90.31 374 SER A O 1
ATOM 3025 N N . ILE A 1 375 ? -2.58 18.891 30.234 1 94.31 375 ILE A N 1
ATOM 3026 C CA . ILE A 1 375 ? -1.585 18.688 29.188 1 94.31 375 ILE A CA 1
ATOM 3027 C C . ILE A 1 375 ? -2.15 19.141 27.844 1 94.31 375 ILE A C 1
ATOM 3029 O O . ILE A 1 375 ? -1.465 19.812 27.078 1 94.31 375 ILE A O 1
ATOM 3033 N N . CYS A 1 376 ? -3.363 18.812 27.625 1 95 376 CYS A N 1
ATOM 3034 C CA . CYS A 1 376 ? -4.008 19.203 26.375 1 95 376 CYS A CA 1
ATOM 3035 C C . CYS A 1 376 ? -4.121 20.719 26.266 1 95 376 CYS A C 1
ATOM 3037 O O . CYS A 1 376 ? -3.873 21.281 25.203 1 95 376 CYS A O 1
ATOM 3039 N N . ASN A 1 377 ? -4.469 21.406 27.328 1 93.75 377 ASN A N 1
ATOM 3040 C CA . ASN A 1 377 ? -4.613 22.859 27.328 1 93.75 377 ASN A CA 1
ATOM 3041 C C . ASN A 1 377 ? -3.279 23.547 27.062 1 93.75 377 ASN A C 1
ATOM 3043 O O . ASN A 1 377 ? -3.211 24.484 26.266 1 93.75 377 ASN A O 1
ATOM 3047 N N . ASP A 1 378 ? -2.285 23.078 27.75 1 95.69 378 ASP A N 1
ATOM 3048 C CA . ASP A 1 378 ? -0.962 23.672 27.547 1 95.69 378 ASP A CA 1
ATOM 3049 C C . ASP A 1 378 ? -0.493 23.484 26.094 1 95.69 378 ASP A C 1
ATOM 3051 O O . ASP A 1 378 ? 0.094 24.391 25.516 1 95.69 378 ASP A O 1
ATOM 3055 N N . ALA A 1 379 ? -0.712 22.281 25.609 1 97.44 379 ALA A N 1
ATOM 3056 C CA . ALA A 1 379 ? -0.342 22 24.234 1 97.44 379 ALA A CA 1
ATOM 3057 C C . ALA A 1 379 ? -1.102 22.891 23.25 1 97.44 379 ALA A C 1
ATOM 3059 O O . ALA A 1 379 ? -0.529 23.375 22.281 1 97.44 379 ALA A O 1
ATOM 3060 N N . ALA A 1 380 ? -2.346 23.094 23.516 1 97.19 380 ALA A N 1
ATOM 3061 C CA . ALA A 1 380 ? -3.174 23.938 22.656 1 97.19 380 ALA A CA 1
ATOM 3062 C C . ALA A 1 380 ? -2.674 25.375 22.656 1 97.19 380 ALA A C 1
ATOM 3064 O O . ALA A 1 380 ? -2.656 26.031 21.609 1 97.19 380 ALA A O 1
ATOM 3065 N N . VAL A 1 381 ? -2.316 25.875 23.828 1 96.44 381 VAL A N 1
ATOM 3066 C CA . VAL A 1 381 ? -1.801 27.234 23.938 1 96.44 381 VAL A CA 1
ATOM 3067 C C . VAL A 1 381 ? -0.53 27.375 23.109 1 96.44 381 VAL A C 1
ATOM 3069 O O . VAL A 1 381 ? -0.356 28.359 22.391 1 96.44 381 VAL A O 1
ATOM 3072 N N . THR A 1 382 ? 0.325 26.391 23.203 1 97.12 382 THR A N 1
ATOM 3073 C CA . THR A 1 382 ? 1.578 26.406 22.453 1 97.12 382 THR A CA 1
ATOM 3074 C C . THR A 1 382 ? 1.312 26.375 20.953 1 97.12 382 THR A C 1
ATOM 3076 O O . THR A 1 382 ? 1.918 27.125 20.188 1 97.12 382 THR A O 1
ATOM 3079 N N . ILE A 1 383 ? 0.479 25.469 20.484 1 97.81 383 ILE A N 1
ATOM 3080 C CA . ILE A 1 383 ? 0.123 25.359 19.078 1 97.81 383 ILE A CA 1
ATOM 3081 C C . ILE A 1 383 ? -0.421 26.688 18.562 1 97.81 383 ILE A C 1
ATOM 3083 O O . ILE A 1 383 ? -0.003 27.188 17.516 1 97.81 383 ILE A O 1
ATOM 3087 N N . ASN A 1 384 ? -1.316 27.281 19.359 1 97.19 384 ASN A N 1
ATOM 3088 C CA . ASN A 1 384 ? -1.906 28.562 18.969 1 97.19 384 ASN A CA 1
ATOM 3089 C C . ASN A 1 384 ? -0.845 29.641 18.828 1 97.19 384 ASN A C 1
ATOM 3091 O O . ASN A 1 384 ? -0.88 30.438 17.891 1 97.19 384 ASN A O 1
ATOM 3095 N N . SER A 1 385 ? 0.012 29.672 19.781 1 96.62 385 SER A N 1
ATOM 3096 C CA . SER A 1 385 ? 1.071 30.672 19.766 1 96.62 385 SER A CA 1
ATOM 3097 C C . SER A 1 385 ? 1.944 30.531 18.516 1 96.62 385 SER A C 1
ATOM 3099 O O . SER A 1 385 ? 2.328 31.531 17.906 1 96.62 385 SER A O 1
ATOM 3101 N N . ILE A 1 386 ? 2.287 29.359 18.141 1 96.94 386 ILE A N 1
ATOM 3102 C CA . ILE A 1 386 ? 3.115 29.094 16.969 1 96.94 386 ILE A CA 1
ATOM 3103 C C . ILE A 1 386 ? 2.379 29.531 15.711 1 96.94 386 ILE A C 1
ATOM 3105 O O . ILE A 1 386 ? 2.947 30.219 14.859 1 96.94 386 ILE A O 1
ATOM 3109 N N . PHE A 1 387 ? 1.137 29.188 15.609 1 96.62 387 PHE A N 1
ATOM 3110 C CA . PHE A 1 387 ? 0.356 29.531 14.422 1 96.62 387 PHE A CA 1
ATOM 3111 C C . PHE A 1 387 ? 0.188 31.047 14.312 1 96.62 387 PHE A C 1
ATOM 3113 O O . PHE A 1 387 ? 0.224 31.609 13.211 1 96.62 387 PHE A O 1
ATOM 3120 N N . GLU A 1 388 ? -0.018 31.703 15.453 1 95.75 388 GLU A N 1
ATOM 3121 C CA . GLU A 1 388 ? -0.126 33.156 15.438 1 95.75 388 GLU A CA 1
ATOM 3122 C C . GLU A 1 388 ? 1.153 33.812 14.914 1 95.75 388 GLU A C 1
ATOM 3124 O O . GLU A 1 388 ? 1.1 34.75 14.125 1 95.75 388 GLU A O 1
ATOM 3129 N N . SER A 1 389 ? 2.203 33.25 15.391 1 95.69 389 SER A N 1
ATOM 3130 C CA . SER A 1 389 ? 3.492 33.781 14.953 1 95.69 389 SER A CA 1
ATOM 3131 C C . SER A 1 389 ? 3.695 33.562 13.453 1 95.69 389 SER A C 1
ATOM 3133 O O . SER A 1 389 ? 4.113 34.5 12.742 1 95.69 389 SER A O 1
ATOM 3135 N N . LEU A 1 390 ? 3.402 32.406 12.961 1 94.56 390 LEU A N 1
ATOM 3136 C CA . LEU A 1 390 ? 3.568 32.094 11.555 1 94.56 390 LEU A CA 1
ATOM 3137 C C . LEU A 1 390 ? 2.621 32.906 10.688 1 94.56 390 LEU A C 1
ATOM 3139 O O . LEU A 1 390 ? 2.998 33.375 9.609 1 94.56 390 LEU A O 1
ATOM 3143 N N . ARG A 1 391 ? 1.425 33.062 11.133 1 94.06 391 ARG A N 1
ATOM 3144 C CA . ARG A 1 391 ? 0.426 33.844 10.406 1 94.06 391 ARG A CA 1
ATOM 3145 C C . ARG A 1 391 ? 0.855 35.312 10.281 1 94.06 391 ARG A C 1
ATOM 3147 O O . ARG A 1 391 ? 0.739 35.906 9.211 1 94.06 391 ARG A O 1
ATOM 3154 N N . SER A 1 392 ? 1.342 35.844 11.336 1 93.88 392 SER A N 1
ATOM 3155 C CA . SER A 1 392 ? 1.758 37.219 11.344 1 93.88 392 SER A CA 1
ATOM 3156 C C . SER A 1 392 ? 2.926 37.469 10.391 1 93.88 392 SER A C 1
ATOM 3158 O O . SER A 1 392 ? 3.076 38.562 9.844 1 93.88 392 SER A O 1
ATOM 3160 N N . ARG A 1 393 ? 3.678 36.406 10.133 1 92.38 393 ARG A N 1
ATOM 3161 C CA . ARG A 1 393 ? 4.848 36.531 9.266 1 92.38 393 ARG A CA 1
ATOM 3162 C C . ARG A 1 393 ? 4.543 36 7.863 1 92.38 393 ARG A C 1
ATOM 3164 O O . ARG A 1 393 ? 5.43 35.969 7.008 1 92.38 393 ARG A O 1
ATOM 3171 N N . ASN A 1 394 ? 3.402 35.594 7.633 1 89.75 394 ASN A N 1
ATOM 3172 C CA . ASN A 1 394 ? 2.945 35.094 6.344 1 89.75 394 ASN A CA 1
ATOM 3173 C C . ASN A 1 394 ? 3.775 33.906 5.887 1 89.75 394 ASN A C 1
ATOM 3175 O O . ASN A 1 394 ? 4.215 33.844 4.738 1 89.75 394 ASN A O 1
ATOM 3179 N N . THR A 1 395 ? 4.043 32.938 6.832 1 90.81 395 THR A N 1
ATOM 3180 C CA . THR A 1 395 ? 4.883 31.797 6.516 1 90.81 395 THR A CA 1
ATOM 3181 C C . THR A 1 395 ? 4.109 30.5 6.707 1 90.81 395 THR A C 1
ATOM 3183 O O . THR A 1 395 ? 4.707 29.422 6.816 1 90.81 395 THR A O 1
ATOM 3186 N N . LEU A 1 396 ? 2.812 30.562 6.695 1 90.69 396 LEU A N 1
ATOM 3187 C CA . LEU A 1 396 ? 1.979 29.375 6.895 1 90.69 396 LEU A CA 1
ATOM 3188 C C . LEU A 1 396 ? 2.133 28.406 5.73 1 90.69 396 LEU A C 1
ATOM 3190 O O . LEU A 1 396 ? 2.037 27.188 5.918 1 90.69 396 LEU A O 1
ATOM 3194 N N . CYS A 1 397 ? 2.465 28.891 4.598 1 86.62 397 CYS A N 1
ATOM 3195 C CA . CYS A 1 397 ? 2.531 28.078 3.389 1 86.62 397 CYS A CA 1
ATOM 3196 C C . CYS A 1 397 ? 3.789 27.219 3.377 1 86.62 397 CYS A C 1
ATOM 3198 O O . CYS A 1 397 ? 3.902 26.281 2.578 1 86.62 397 CYS A O 1
ATOM 3200 N N . ASP A 1 398 ? 4.668 27.453 4.324 1 85.75 398 ASP A N 1
ATOM 3201 C CA . ASP A 1 398 ? 5.887 26.656 4.422 1 85.75 398 ASP A CA 1
ATOM 3202 C C . ASP A 1 398 ? 5.621 25.328 5.125 1 85.75 398 ASP A C 1
ATOM 3204 O O . ASP A 1 398 ? 6.453 24.422 5.082 1 85.75 398 ASP A O 1
ATOM 3208 N N . LEU A 1 399 ? 4.457 25.328 5.672 1 87.69 399 LEU A N 1
ATOM 3209 C CA . LEU A 1 399 ? 4.145 24.141 6.445 1 87.69 399 LEU A CA 1
ATOM 3210 C C . LEU A 1 399 ? 3.473 23.078 5.566 1 87.69 399 LEU A C 1
ATOM 3212 O O . LEU A 1 399 ? 2.656 23.422 4.703 1 87.69 399 LEU A O 1
ATOM 3216 N N . TRP A 1 400 ? 3.877 21.875 5.781 1 85.69 400 TRP A N 1
ATOM 3217 C CA . TRP A 1 400 ? 3.264 20.75 5.098 1 85.69 400 TRP A CA 1
ATOM 3218 C C . TRP A 1 400 ? 1.876 20.453 5.66 1 85.69 400 TRP A C 1
ATOM 3220 O O . TRP A 1 400 ? 1.466 21.047 6.656 1 85.69 400 TRP A O 1
ATOM 3230 N N . MET A 1 401 ? 1.16 19.469 5.102 1 81.5 401 MET A N 1
ATOM 3231 C CA . MET A 1 401 ? -0.245 19.125 5.312 1 81.5 401 MET A CA 1
ATOM 3232 C C . MET A 1 401 ? -0.509 18.766 6.773 1 81.5 401 MET A C 1
ATOM 3234 O O . MET A 1 401 ? -1.55 19.141 7.324 1 81.5 401 MET A O 1
ATOM 3238 N N . PRO A 1 402 ? 0.35 18.203 7.52 1 82.38 402 PRO A N 1
ATOM 3239 C CA . PRO A 1 402 ? 0.06 17.844 8.906 1 82.38 402 PRO A CA 1
ATOM 3240 C C . PRO A 1 402 ? -0.292 19.047 9.773 1 82.38 402 PRO A C 1
ATOM 3242 O O . PRO A 1 402 ? -0.974 18.906 10.789 1 82.38 402 PRO A O 1
ATOM 3245 N N . SER A 1 403 ? 0.18 20.203 9.375 1 89.12 403 SER A N 1
ATOM 3246 C CA . SER A 1 403 ? -0.134 21.391 10.156 1 89.12 403 SER A CA 1
ATOM 3247 C C . SER A 1 403 ? -1.636 21.656 10.188 1 89.12 403 SER A C 1
ATOM 3249 O O . SER A 1 403 ? -2.17 22.125 11.188 1 89.12 403 SER A O 1
ATOM 3251 N N . MET A 1 404 ? -2.271 21.359 9.203 1 89.38 404 MET A N 1
ATOM 3252 C CA . MET A 1 404 ? -3.723 21.516 9.148 1 89.38 404 MET A CA 1
ATOM 3253 C C . MET A 1 404 ? -4.41 20.547 10.117 1 89.38 404 MET A C 1
ATOM 3255 O O . MET A 1 404 ? -5.402 20.906 10.75 1 89.38 404 MET A O 1
ATOM 3259 N N . HIS A 1 405 ? -3.896 19.422 10.148 1 91.19 405 HIS A N 1
ATOM 3260 C CA . HIS A 1 405 ? -4.469 18.453 11.07 1 91.19 405 HIS A CA 1
ATOM 3261 C C . HIS A 1 405 ? -4.195 18.844 12.523 1 91.19 405 HIS A C 1
ATOM 3263 O O . HIS A 1 405 ? -5.016 18.578 13.406 1 91.19 405 HIS A O 1
ATOM 3269 N N . VAL A 1 406 ? -3.031 19.422 12.703 1 96.06 406 VAL A N 1
ATOM 3270 C CA . VAL A 1 406 ? -2.721 19.938 14.031 1 96.06 406 VAL A CA 1
ATOM 3271 C C . VAL A 1 406 ? -3.709 21.031 14.406 1 96.06 406 VAL A C 1
ATOM 3273 O O . VAL A 1 406 ? -4.211 21.062 15.531 1 96.06 406 VAL A O 1
ATOM 3276 N N . LEU A 1 407 ? -3.934 21.891 13.438 1 95.62 407 LEU A N 1
ATOM 3277 C CA . LEU A 1 407 ? -4.906 22.953 13.648 1 95.62 407 LEU A CA 1
ATOM 3278 C C . LEU A 1 407 ? -6.289 22.391 13.938 1 95.62 407 LEU A C 1
ATOM 3280 O O . LEU A 1 407 ? -6.996 22.875 14.82 1 95.62 407 LEU A O 1
ATOM 3284 N N . PHE A 1 408 ? -6.66 21.375 13.227 1 93.56 408 PHE A N 1
ATOM 3285 C CA . PHE A 1 408 ? -7.93 20.688 13.43 1 93.56 408 PHE A CA 1
ATOM 3286 C C . PHE A 1 408 ? -8.023 20.125 14.844 1 93.56 408 PHE A C 1
ATOM 3288 O O . PHE A 1 408 ? -9.031 20.312 15.531 1 93.56 408 PHE A O 1
ATOM 3295 N N . THR A 1 409 ? -6.977 19.469 15.281 1 95.56 409 THR A N 1
ATOM 3296 C CA . THR A 1 409 ? -6.918 18.891 16.609 1 95.56 409 THR A CA 1
ATOM 3297 C C . THR A 1 409 ? -7.09 19.969 17.672 1 95.56 409 THR A C 1
ATOM 3299 O O . THR A 1 409 ? -7.855 19.812 18.625 1 95.56 409 THR A O 1
ATOM 3302 N N . CYS A 1 410 ? -6.402 21.016 17.469 1 96.31 410 CYS A N 1
ATOM 3303 C CA . CYS A 1 410 ? -6.426 22.109 18.438 1 96.31 410 CYS A CA 1
ATOM 3304 C C . CYS A 1 410 ? -7.797 22.781 18.469 1 96.31 410 CYS A C 1
ATOM 3306 O O . CYS A 1 410 ? -8.328 23.062 19.547 1 96.31 410 CYS A O 1
ATOM 3308 N N . LEU A 1 411 ? -8.359 23.031 17.328 1 94.5 411 LEU A N 1
ATOM 3309 C CA . LEU A 1 411 ? -9.68 23.641 17.25 1 94.5 411 LEU A CA 1
ATOM 3310 C C . LEU A 1 411 ? -10.727 22.766 17.922 1 94.5 411 LEU A C 1
ATOM 3312 O O . LEU A 1 411 ? -11.609 23.281 18.625 1 94.5 411 LEU A O 1
ATOM 3316 N N . LEU A 1 412 ? -10.656 21.516 17.703 1 91.56 412 LEU A N 1
ATOM 3317 C CA . LEU A 1 412 ? -11.594 20.594 18.328 1 91.56 412 LEU A CA 1
ATOM 3318 C C . LEU A 1 412 ? -11.461 20.625 19.844 1 91.56 412 LEU A C 1
ATOM 3320 O O . LEU A 1 412 ? -12.461 20.625 20.562 1 91.56 412 LEU A O 1
ATOM 3324 N N . HIS A 1 413 ? -10.266 20.594 20.297 1 92.12 413 HIS A N 1
ATOM 3325 C CA . HIS A 1 413 ? -10.039 20.641 21.734 1 92.12 413 HIS A CA 1
ATOM 3326 C C . HIS A 1 413 ? -10.586 21.938 22.344 1 92.12 413 HIS A C 1
ATOM 3328 O O . HIS A 1 413 ? -11.281 21.906 23.359 1 92.12 413 HIS A O 1
ATOM 3334 N N . VAL A 1 414 ? -10.305 23.031 21.719 1 93.38 414 VAL A N 1
ATOM 3335 C CA . VAL A 1 414 ? -10.727 24.328 22.234 1 93.38 414 VAL A CA 1
ATOM 3336 C C . VAL A 1 414 ? -12.25 24.453 22.141 1 93.38 414 VAL A C 1
ATOM 3338 O O . VAL A 1 414 ? -12.875 25.047 23.016 1 93.38 414 VAL A O 1
ATOM 3341 N N . ALA A 1 415 ? -12.781 23.875 21.125 1 88.25 415 ALA A N 1
ATOM 3342 C CA . ALA A 1 415 ? -14.227 23.906 20.953 1 88.25 415 ALA A CA 1
ATOM 3343 C C . ALA A 1 415 ? -14.938 23.203 22.094 1 88.25 415 ALA A C 1
ATOM 3345 O O . ALA A 1 415 ? -16.016 23.609 22.516 1 88.25 415 ALA A O 1
ATOM 3346 N N . THR A 1 416 ? -14.383 22.141 22.562 1 83.31 416 THR A N 1
ATOM 3347 C CA . THR A 1 416 ? -14.984 21.422 23.672 1 83.31 416 THR A CA 1
ATOM 3348 C C . THR A 1 416 ? -14.93 22.25 24.953 1 83.31 416 THR A C 1
ATOM 3350 O O . THR A 1 416 ? -15.742 22.047 25.859 1 83.31 416 THR A O 1
ATOM 3353 N N . GLU A 1 417 ? -14.047 23.203 25.016 1 85.12 417 GLU A N 1
ATOM 3354 C CA . GLU A 1 417 ? -13.836 24 26.219 1 85.12 417 GLU A CA 1
ATOM 3355 C C . GLU A 1 417 ? -14.625 25.312 26.172 1 85.12 417 GLU A C 1
ATOM 3357 O O . GLU A 1 417 ? -14.672 26.047 27.141 1 85.12 417 GLU A O 1
ATOM 3362 N N . LEU A 1 418 ? -15.242 25.547 25.062 1 86.25 418 LEU A N 1
ATOM 3363 C CA . LEU A 1 418 ? -16 26.766 24.906 1 86.25 418 LEU A CA 1
ATOM 3364 C C . LEU A 1 418 ? -17.156 26.828 25.891 1 86.25 418 LEU A C 1
ATOM 3366 O O . LEU A 1 418 ? -17.562 27.906 26.328 1 86.25 418 LEU A O 1
ATOM 3370 N N . ASN A 1 419 ? -17.641 25.609 26.266 1 81.31 419 ASN A N 1
ATOM 3371 C CA . ASN A 1 419 ? -18.812 25.547 27.141 1 81.31 419 ASN A CA 1
ATOM 3372 C C . ASN A 1 419 ? -18.406 25.219 28.578 1 81.31 419 ASN A C 1
ATOM 3374 O O . ASN A 1 419 ? -19.203 24.703 29.359 1 81.31 419 ASN A O 1
ATOM 3378 N N . SER A 1 420 ? -17.234 25.484 28.859 1 83.06 420 SER A N 1
ATOM 3379 C CA . SER A 1 420 ? -16.766 25.266 30.219 1 83.06 420 SER A CA 1
ATOM 3380 C C . SER A 1 420 ? -17.562 26.109 31.219 1 83.06 420 SER A C 1
ATOM 3382 O O . SER A 1 420 ? -17.891 27.266 30.953 1 83.06 420 SER A O 1
ATOM 3384 N N . PRO A 1 421 ? -17.938 25.516 32.344 1 86.25 421 PRO A N 1
ATOM 3385 C CA . PRO A 1 421 ? -18.656 26.266 33.375 1 86.25 421 PRO A CA 1
ATOM 3386 C C . PRO A 1 421 ? -17.828 27.391 33.969 1 86.25 421 PRO A C 1
ATOM 3388 O O . PRO A 1 421 ? -18.375 28.359 34.531 1 86.25 421 PRO A O 1
ATOM 3391 N N . ASN A 1 422 ? -16.562 27.281 33.906 1 89 422 ASN A N 1
ATOM 3392 C CA . ASN A 1 422 ? -15.68 28.359 34.375 1 89 422 ASN A CA 1
ATOM 3393 C C . ASN A 1 422 ? -15.586 29.484 33.344 1 89 422 ASN A C 1
ATOM 3395 O O . ASN A 1 422 ? -15.008 29.297 32.25 1 89 422 ASN A O 1
ATOM 3399 N N . PRO A 1 423 ? -16.109 30.609 33.688 1 89.31 423 PRO A N 1
ATOM 3400 C CA . PRO A 1 423 ? -16.172 31.703 32.719 1 89.31 423 PRO A CA 1
ATOM 3401 C C . PRO A 1 423 ? -14.789 32.125 32.219 1 89.31 423 PRO A C 1
ATOM 3403 O O . PRO A 1 423 ? -14.648 32.594 31.078 1 89.31 423 PRO A O 1
ATOM 3406 N N . LEU A 1 424 ? -13.82 32.094 33.125 1 90.25 424 LEU A N 1
ATOM 3407 C CA . LEU A 1 424 ? -12.469 32.5 32.719 1 90.25 424 LEU A CA 1
ATOM 3408 C C . LEU A 1 424 ? -11.93 31.547 31.656 1 90.25 424 LEU A C 1
ATOM 3410 O O . LEU A 1 424 ? -11.281 31.969 30.703 1 90.25 424 LEU A O 1
ATOM 3414 N N . VAL A 1 425 ? -12.211 30.312 31.906 1 86.88 425 VAL A N 1
ATOM 3415 C CA . VAL A 1 425 ? -11.773 29.297 30.953 1 86.88 425 VAL A CA 1
ATOM 3416 C C . VAL A 1 425 ? -12.555 29.453 29.656 1 86.88 425 VAL A C 1
ATOM 3418 O O . VAL A 1 425 ? -11.984 29.328 28.562 1 86.88 425 VAL A O 1
ATOM 3421 N N . ALA A 1 426 ? -13.75 29.672 29.688 1 89.06 426 ALA A N 1
ATOM 3422 C CA . ALA A 1 426 ? -14.602 29.844 28.516 1 89.06 426 ALA A CA 1
ATOM 3423 C C . ALA A 1 426 ? -14.156 31.047 27.672 1 89.06 426 ALA A C 1
ATOM 3425 O O . ALA A 1 426 ? -14.125 30.969 26.438 1 89.06 426 ALA A O 1
ATOM 3426 N N . ALA A 1 427 ? -13.844 32.156 28.359 1 92.06 427 ALA A N 1
ATOM 3427 C CA . ALA A 1 427 ? -13.406 33.344 27.656 1 92.06 427 ALA A CA 1
ATOM 3428 C C . ALA A 1 427 ? -12.07 33.125 26.953 1 92.06 427 ALA A C 1
ATOM 3430 O O . ALA A 1 427 ? -11.891 33.531 25.812 1 92.06 427 ALA A O 1
ATOM 3431 N N . LYS A 1 428 ? -11.141 32.562 27.672 1 91.94 428 LYS A N 1
ATOM 3432 C CA . LYS A 1 428 ? -9.836 32.25 27.094 1 91.94 428 LYS A CA 1
ATOM 3433 C C . LYS A 1 428 ? -9.984 31.344 25.875 1 91.94 428 LYS A C 1
ATOM 3435 O O . LYS A 1 428 ? -9.312 31.531 24.859 1 91.94 428 LYS A O 1
ATOM 3440 N N . SER A 1 429 ? -10.828 30.359 26.047 1 91.88 429 SER A N 1
ATOM 3441 C CA . SER A 1 429 ? -11.062 29.422 24.953 1 91.88 429 SER A CA 1
ATOM 3442 C C . SER A 1 429 ? -11.719 30.109 23.766 1 91.88 429 SER A C 1
ATOM 3444 O O . SER A 1 429 ? -11.422 29.766 22.609 1 91.88 429 SER A O 1
ATOM 3446 N N . SER A 1 430 ? -12.57 30.969 24.016 1 92.81 430 SER A N 1
ATOM 3447 C CA . SER A 1 430 ? -13.234 31.703 22.953 1 92.81 430 SER A CA 1
ATOM 3448 C C . SER A 1 430 ? -12.234 32.531 22.141 1 92.81 430 SER A C 1
ATOM 3450 O O . SER A 1 430 ? -12.281 32.562 20.906 1 92.81 430 SER A O 1
ATOM 3452 N N . ARG A 1 431 ? -11.383 33.219 22.828 1 95 431 ARG A N 1
ATOM 3453 C CA . ARG A 1 431 ? -10.359 34 22.156 1 95 431 ARG A CA 1
ATOM 3454 C C . ARG A 1 431 ? -9.438 33.125 21.328 1 95 431 ARG A C 1
ATOM 3456 O O . ARG A 1 431 ? -9.086 33.469 20.188 1 95 431 ARG A O 1
ATOM 3463 N N . MET A 1 432 ? -9.047 32.062 21.922 1 95.75 432 MET A N 1
ATOM 3464 C CA . MET A 1 432 ? -8.188 31.125 21.219 1 95.75 432 MET A CA 1
ATOM 3465 C C . MET A 1 432 ? -8.891 30.547 20 1 95.75 432 MET A C 1
ATOM 3467 O O . MET A 1 432 ? -8.281 30.391 18.938 1 95.75 432 MET A O 1
ATOM 3471 N N . PHE A 1 433 ? -10.117 30.203 20.203 1 95.12 433 PHE A N 1
ATOM 3472 C CA . PHE A 1 433 ? -10.922 29.672 19.109 1 95.12 433 PHE A CA 1
ATOM 3473 C C . PHE A 1 433 ? -10.953 30.656 17.938 1 95.12 433 PHE A C 1
ATOM 3475 O O . PHE A 1 433 ? -10.766 30.25 16.781 1 95.12 433 PHE A O 1
ATOM 3482 N N . ASP A 1 434 ? -11.125 31.875 18.234 1 95.44 434 ASP A N 1
ATOM 3483 C CA . ASP A 1 434 ? -11.172 32.906 17.188 1 95.44 434 ASP A CA 1
ATOM 3484 C C . ASP A 1 434 ? -9.828 33.031 16.484 1 95.44 434 ASP A C 1
ATOM 3486 O O . ASP A 1 434 ? -9.766 33.219 15.273 1 95.44 434 ASP A O 1
ATOM 3490 N N . SER A 1 435 ? -8.836 33 17.266 1 96.81 435 SER A N 1
ATOM 3491 C CA . SER A 1 435 ? -7.492 33.062 16.703 1 96.81 435 SER A CA 1
ATOM 3492 C C . SER A 1 435 ? -7.211 31.891 15.773 1 96.81 435 SER A C 1
ATOM 3494 O O . SER A 1 435 ? -6.676 32.094 14.672 1 96.81 435 SER A O 1
ATOM 3496 N N . LEU A 1 436 ? -7.531 30.75 16.203 1 96.75 436 LEU A N 1
ATOM 3497 C CA . LEU A 1 436 ? -7.312 29.547 15.422 1 96.75 436 LEU A CA 1
ATOM 3498 C C . LEU A 1 436 ? -8.18 29.547 14.164 1 96.75 436 LEU A C 1
ATOM 3500 O O . LEU A 1 436 ? -7.742 29.109 13.102 1 96.75 436 LEU A O 1
ATOM 3504 N N . LEU A 1 437 ? -9.344 30.031 14.305 1 95.12 437 LEU A N 1
ATOM 3505 C CA . LEU A 1 437 ? -10.234 30.141 13.148 1 95.12 437 LEU A CA 1
ATOM 3506 C C . LEU A 1 437 ? -9.656 31.094 12.117 1 95.12 437 LEU A C 1
ATOM 3508 O O . LEU A 1 437 ? -9.797 30.875 10.914 1 95.12 437 LEU A O 1
ATOM 3512 N N . HIS A 1 438 ? -9.117 32.125 12.625 1 96.06 438 HIS A N 1
ATOM 3513 C CA . HIS A 1 438 ? -8.469 33.062 11.727 1 96.06 438 HIS A CA 1
ATOM 3514 C C . HIS A 1 438 ? -7.32 32.406 10.969 1 96.06 438 HIS A C 1
ATOM 3516 O O . HIS A 1 438 ? -7.145 32.625 9.773 1 96.06 438 HIS A O 1
ATOM 3522 N N . THR A 1 439 ? -6.555 31.641 11.688 1 96.12 439 THR A N 1
ATOM 3523 C CA . THR A 1 439 ? -5.484 30.875 11.055 1 96.12 439 THR A CA 1
ATOM 3524 C C . THR A 1 439 ? -6.043 29.922 10 1 96.12 439 THR A C 1
ATOM 3526 O O . THR A 1 439 ? -5.488 29.797 8.906 1 96.12 439 THR A O 1
ATOM 3529 N N . LEU A 1 440 ? -7.094 29.25 10.328 1 94.12 440 LEU A N 1
ATOM 3530 C CA . LEU A 1 440 ? -7.734 28.312 9.414 1 94.12 440 LEU A CA 1
ATOM 3531 C C . LEU A 1 440 ? -8.219 29.031 8.156 1 94.12 440 LEU A C 1
ATOM 3533 O O . LEU A 1 440 ? -8.125 28.484 7.055 1 94.12 440 LEU A O 1
ATOM 3537 N N . ARG A 1 441 ? -8.742 30.188 8.312 1 94.19 441 ARG A N 1
ATOM 3538 C CA . ARG A 1 441 ? -9.195 30.984 7.18 1 94.19 441 ARG A CA 1
ATOM 3539 C C . ARG A 1 441 ? -8.031 31.312 6.242 1 94.19 441 ARG A C 1
ATOM 3541 O O . ARG A 1 441 ? -8.172 31.234 5.02 1 94.19 441 ARG A O 1
ATOM 3548 N N . GLU A 1 442 ? -6.957 31.594 6.824 1 92.5 442 GLU A N 1
ATOM 3549 C CA . GLU A 1 442 ? -5.781 31.906 6.016 1 92.5 442 GLU A CA 1
ATOM 3550 C C . GLU A 1 442 ? -5.285 30.656 5.277 1 92.5 442 GLU A C 1
ATOM 3552 O O . GLU A 1 442 ? -4.961 30.719 4.09 1 92.5 442 GLU A O 1
ATOM 3557 N N . ILE A 1 443 ? -5.25 29.594 5.961 1 90.44 443 ILE A N 1
ATOM 3558 C CA . ILE A 1 443 ? -4.746 28.344 5.387 1 90.44 443 ILE A CA 1
ATOM 3559 C C . ILE A 1 443 ? -5.719 27.828 4.328 1 90.44 443 ILE A C 1
ATOM 3561 O O . ILE A 1 443 ? -5.312 27.172 3.371 1 90.44 443 ILE A O 1
ATOM 3565 N N . SER A 1 444 ? -6.992 28.109 4.457 1 88.38 444 SER A N 1
ATOM 3566 C CA . SER A 1 444 ? -8.031 27.625 3.557 1 88.38 444 SER A CA 1
ATOM 3567 C C . SER A 1 444 ? -7.852 28.188 2.15 1 88.38 444 SER A C 1
ATOM 3569 O O . SER A 1 444 ? -8.414 27.656 1.188 1 88.38 444 SER A O 1
ATOM 3571 N N . GLN A 1 445 ? -7.016 29.125 2.021 1 84.5 445 GLN A N 1
ATOM 3572 C CA . GLN A 1 445 ? -6.75 29.719 0.711 1 84.5 445 GLN A CA 1
ATOM 3573 C C . GLN A 1 445 ? -5.859 28.812 -0.127 1 84.5 445 GLN A C 1
ATOM 3575 O O . GLN A 1 445 ? -5.859 28.891 -1.357 1 84.5 445 GLN A O 1
ATOM 3580 N N . TYR A 1 446 ? -5.188 27.969 0.66 1 82.5 446 TYR A N 1
ATOM 3581 C CA . TYR A 1 446 ? -4.176 27.188 -0.044 1 82.5 446 TYR A CA 1
ATOM 3582 C C . TYR A 1 446 ? -4.48 25.703 0.028 1 82.5 446 TYR A C 1
ATOM 3584 O O . TYR A 1 446 ? -3.939 24.906 -0.748 1 82.5 446 TYR A O 1
ATOM 3592 N N . TRP A 1 447 ? -5.238 25.328 0.977 1 82.75 447 TRP A N 1
ATOM 3593 C CA . TRP A 1 447 ? -5.598 23.922 1.162 1 82.75 447 TRP A CA 1
ATOM 3594 C C . TRP A 1 447 ? -7.109 23.734 1.053 1 82.75 447 TRP A C 1
ATOM 3596 O O . TRP A 1 447 ? -7.875 24.359 1.783 1 82.75 447 TRP A O 1
ATOM 3606 N N . ILE A 1 448 ? -7.512 22.844 0.194 1 76.56 448 ILE A N 1
ATOM 3607 C CA . ILE A 1 448 ? -8.938 22.625 -0.02 1 76.56 448 ILE A CA 1
ATOM 3608 C C . ILE A 1 448 ? -9.555 22.016 1.239 1 76.56 448 ILE A C 1
ATOM 3610 O O . ILE A 1 448 ? -10.695 22.328 1.587 1 76.56 448 ILE A O 1
ATOM 3614 N N . TYR A 1 449 ? -8.906 21.188 1.894 1 78.75 449 TYR A N 1
ATOM 3615 C CA . TYR A 1 449 ? -9.422 20.578 3.113 1 78.75 449 TYR A CA 1
ATOM 3616 C C . TYR A 1 449 ? -9.688 21.625 4.184 1 78.75 449 TYR A C 1
ATOM 3618 O O . TYR A 1 449 ? -10.648 21.5 4.949 1 78.75 449 TYR A O 1
ATOM 3626 N N . ALA A 1 450 ? -8.859 22.578 4.262 1 85.38 450 ALA A N 1
ATOM 3627 C CA . ALA A 1 450 ? -9.031 23.641 5.246 1 85.38 450 ALA A CA 1
ATOM 3628 C C . ALA A 1 450 ? -10.312 24.422 4.988 1 85.38 450 ALA A C 1
ATOM 3630 O O . ALA A 1 450 ? -10.953 24.922 5.926 1 85.38 450 ALA A O 1
ATOM 3631 N N . LYS A 1 451 ? -10.695 24.453 3.76 1 82.5 451 LYS A N 1
ATOM 3632 C CA . LYS A 1 451 ? -11.953 25.109 3.432 1 82.5 451 LYS A CA 1
ATOM 3633 C C . LYS A 1 451 ? -13.141 24.328 3.998 1 82.5 451 LYS A C 1
ATOM 3635 O O . LYS A 1 451 ? -14.094 24.922 4.496 1 82.5 451 LYS A O 1
ATOM 3640 N N . SER A 1 452 ? -13.031 23.094 3.869 1 80.31 452 SER A N 1
ATOM 3641 C CA . SER A 1 452 ? -14.086 22.25 4.422 1 80.31 452 SER A CA 1
ATOM 3642 C C . SER A 1 452 ? -14.148 22.359 5.941 1 80.31 452 SER A C 1
ATOM 3644 O O . SER A 1 452 ? -15.234 22.406 6.52 1 80.31 452 SER A O 1
ATOM 3646 N N . LEU A 1 453 ? -13.055 22.438 6.559 1 84.38 453 LEU A N 1
ATOM 3647 C CA . LEU A 1 453 ? -12.992 22.578 8.008 1 84.38 453 LEU A CA 1
ATOM 3648 C C . LEU A 1 453 ? -13.523 23.938 8.445 1 84.38 453 LEU A C 1
ATOM 3650 O O . LEU A 1 453 ? -14.188 24.047 9.484 1 84.38 453 LEU A O 1
ATOM 3654 N N . LEU A 1 454 ? -13.172 24.906 7.633 1 87.81 454 LEU A N 1
ATOM 3655 C CA . LEU A 1 454 ? -13.633 26.25 7.953 1 87.81 454 LEU A CA 1
ATOM 3656 C C . LEU A 1 454 ? -15.156 26.312 7.973 1 87.81 454 LEU A C 1
ATOM 3658 O O . LEU A 1 454 ? -15.742 26.922 8.867 1 87.81 454 LEU A O 1
ATOM 3662 N N . ARG A 1 455 ? -15.727 25.672 7.051 1 82.69 455 ARG A N 1
ATOM 3663 C CA . ARG A 1 455 ? -17.188 25.641 7 1 82.69 455 ARG A CA 1
ATOM 3664 C C . ARG A 1 455 ? -17.766 24.922 8.219 1 82.69 455 ARG A C 1
ATOM 3666 O O . ARG A 1 455 ? -18.781 25.344 8.766 1 82.69 455 ARG A O 1
ATOM 3673 N N . LEU A 1 456 ? -17.125 23.969 8.602 1 81.12 456 LEU A N 1
ATOM 3674 C CA . LEU A 1 456 ? -17.562 23.172 9.75 1 81.12 456 LEU A CA 1
ATOM 3675 C C . LEU A 1 456 ? -17.5 24 11.031 1 81.12 456 LEU A C 1
ATOM 3677 O O . LEU A 1 456 ? -18.438 24 11.82 1 81.12 456 LEU A O 1
ATOM 3681 N N . PHE A 1 457 ? -16.5 24.766 11.227 1 86.5 457 PHE A N 1
ATOM 3682 C CA . PHE A 1 457 ? -16.281 25.453 12.5 1 86.5 457 PHE A CA 1
ATOM 3683 C C . PHE A 1 457 ? -16.953 26.812 12.492 1 86.5 457 PHE A C 1
ATOM 3685 O O . PHE A 1 457 ? -17.234 27.375 13.555 1 86.5 457 PHE A O 1
ATOM 3692 N N . GLU A 1 458 ? -17.156 27.312 11.328 1 82.25 458 GLU A N 1
ATOM 3693 C CA . GLU A 1 458 ? -17.859 28.594 11.266 1 82.25 458 GLU A CA 1
ATOM 3694 C C . GLU A 1 458 ? -19.344 28.422 11.602 1 82.25 458 GLU A C 1
ATOM 3696 O O . GLU A 1 458 ? -20 29.375 12.031 1 82.25 458 GLU A O 1
ATOM 3701 N N . GLU A 1 459 ? -19.844 27.312 11.32 1 71.75 459 GLU A N 1
ATOM 3702 C CA . GLU A 1 459 ? -21.188 27.062 11.82 1 71.75 459 GLU A CA 1
ATOM 3703 C C . GLU A 1 459 ? -21.188 26.891 13.336 1 71.75 459 GLU A C 1
ATOM 3705 O O . GLU A 1 459 ? -21.406 25.781 13.836 1 71.75 459 GLU A O 1
ATOM 3710 N N . ARG A 1 460 ? -20.859 28.031 14.094 1 57.16 460 ARG A N 1
ATOM 3711 C CA . ARG A 1 460 ? -20.562 28.141 15.523 1 57.16 460 ARG A CA 1
ATOM 3712 C C . ARG A 1 460 ? -21.703 27.594 16.359 1 57.16 460 ARG A C 1
ATOM 3714 O O . ARG A 1 460 ? -21.469 27.031 17.438 1 57.16 460 ARG A O 1
ATOM 3721 N N . ALA A 1 461 ? -22.875 27.922 15.852 1 53.91 461 ALA A N 1
ATOM 3722 C CA . ALA A 1 461 ? -24.078 27.484 16.578 1 53.91 461 ALA A CA 1
ATOM 3723 C C . ALA A 1 461 ? -24 26 16.922 1 53.91 461 ALA A C 1
ATOM 3725 O O . ALA A 1 461 ? -24.594 25.562 17.906 1 53.91 461 ALA A O 1
ATOM 3726 N N . MET A 1 462 ? -23.156 25.406 16.234 1 60.38 462 MET A N 1
ATOM 3727 C CA . MET A 1 462 ? -23.031 23.969 16.453 1 60.38 462 MET A CA 1
ATOM 3728 C C . MET A 1 462 ? -22.203 23.688 17.703 1 60.38 462 MET A C 1
ATOM 3730 O O . MET A 1 462 ? -22.328 22.625 18.312 1 60.38 462 MET A O 1
ATOM 3734 N N . TRP A 1 463 ? -21.406 24.734 18.078 1 65.19 463 TRP A N 1
ATOM 3735 C CA . TRP A 1 463 ? -20.469 24.469 19.172 1 65.19 463 TRP A CA 1
ATOM 3736 C C . TRP A 1 463 ? -20.875 25.203 20.438 1 65.19 463 TRP A C 1
ATOM 3738 O O . TRP A 1 463 ? -20.344 24.938 21.516 1 65.19 463 TRP A O 1
ATOM 3748 N N . THR A 1 464 ? -21.859 26.219 20.391 1 59.84 464 THR A N 1
ATOM 3749 C CA . THR A 1 464 ? -22.328 26.953 21.547 1 59.84 464 THR A CA 1
ATOM 3750 C C . THR A 1 464 ? -23.734 26.5 21.953 1 59.84 464 THR A C 1
ATOM 3752 O O . THR A 1 464 ? -24.625 26.391 21.109 1 59.84 464 THR A O 1
ATOM 3755 N N . LYS A 1 465 ? -23.938 25.641 22.922 1 54.41 465 LYS A N 1
ATOM 3756 C CA . LYS A 1 465 ? -25.234 25.359 23.516 1 54.41 465 LYS A CA 1
ATOM 3757 C C . LYS A 1 465 ? -25.953 26.641 23.906 1 54.41 465 LYS A C 1
ATOM 3759 O O . LYS A 1 465 ? -25.484 27.391 24.75 1 54.41 465 LYS A O 1
ATOM 3764 N N . ARG A 1 466 ? -26.641 27.438 23.234 1 44 466 ARG A N 1
ATOM 3765 C CA . ARG A 1 466 ? -27.516 28.406 23.875 1 44 466 ARG A CA 1
ATOM 3766 C C . ARG A 1 466 ? -28.406 27.734 24.922 1 44 466 ARG A C 1
ATOM 3768 O O . ARG A 1 466 ? -29.031 26.719 24.656 1 44 466 ARG A O 1
ATOM 3775 N N . PRO A 1 467 ? -28.219 28.016 26.234 1 38.94 467 PRO A N 1
ATOM 3776 C CA . PRO A 1 467 ? -29.266 27.594 27.172 1 38.94 467 PRO A CA 1
ATOM 3777 C C . PRO A 1 467 ? -30.672 27.922 26.688 1 38.94 467 PRO A C 1
ATOM 3779 O O . PRO A 1 467 ? -30.969 29.062 26.312 1 38.94 467 PRO A O 1
ATOM 3782 N N . ARG A 1 468 ? -31.344 27.125 26.016 1 37.78 468 ARG A N 1
ATOM 3783 C CA . ARG A 1 468 ? -32.781 27.375 25.922 1 37.78 468 ARG A CA 1
ATOM 3784 C C . ARG A 1 468 ? -33.344 27.75 27.281 1 37.78 468 ARG A C 1
ATOM 3786 O O . ARG A 1 468 ? -33.312 26.938 28.219 1 37.78 468 ARG A O 1
ATOM 3793 N N . SER A 1 469 ? -33.312 28.969 27.781 1 31.44 469 SER A N 1
ATOM 3794 C CA . SER A 1 469 ? -34.188 29.484 28.812 1 31.44 469 SER A CA 1
ATOM 3795 C C . SER A 1 469 ? -35.625 29.016 28.609 1 31.44 469 SER A C 1
ATOM 3797 O O . SER A 1 469 ? -36.25 29.297 27.578 1 31.44 469 SER A O 1
ATOM 3799 N N . ARG A 1 470 ? -35.969 27.875 29.109 1 33.47 470 ARG A N 1
ATOM 3800 C CA . ARG A 1 470 ? -37.344 27.516 29.344 1 33.47 470 ARG A CA 1
ATOM 3801 C C . ARG A 1 470 ? -38.094 28.609 30.125 1 33.47 470 ARG A C 1
ATOM 3803 O O . ARG A 1 470 ? -37.875 28.75 31.328 1 33.47 470 ARG A O 1
ATOM 3810 N N . THR A 1 471 ? -38.344 29.891 29.719 1 30.53 471 THR A N 1
ATOM 3811 C CA . THR A 1 471 ? -39.375 30.766 30.281 1 30.53 471 THR A CA 1
ATOM 3812 C C . THR A 1 471 ? -40.719 30.016 30.422 1 30.53 471 THR A C 1
ATOM 3814 O O . THR A 1 471 ? -41.312 29.641 29.422 1 30.53 471 THR A O 1
ATOM 3817 N N . LEU A 1 472 ? -40.781 29.219 31.531 1 31.39 472 LEU A N 1
ATOM 3818 C CA . LEU A 1 472 ? -42.031 28.703 32.094 1 31.39 472 LEU A CA 1
ATOM 3819 C C . LEU A 1 472 ? -43.031 29.828 32.312 1 31.39 472 LEU A C 1
ATOM 3821 O O . LEU A 1 472 ? -42.938 30.578 33.281 1 31.39 472 LEU A O 1
ATOM 3825 N N . GLY A 1 473 ? -43.25 30.703 31.375 1 26.44 473 GLY A N 1
ATOM 3826 C CA . GLY A 1 473 ? -44.344 31.641 31.625 1 26.44 473 GLY A CA 1
ATOM 3827 C C . GLY A 1 473 ? -45.625 30.969 32.125 1 26.44 473 GLY A C 1
ATOM 3828 O O . GLY A 1 473 ? -45.844 29.797 31.828 1 26.44 473 GLY A O 1
ATOM 3829 N N . PRO A 1 474 ? -46.031 31.375 33.344 1 28.97 474 PRO A N 1
ATOM 3830 C CA . PRO A 1 474 ? -47.219 30.859 34.031 1 28.97 474 PRO A CA 1
ATOM 3831 C C . PRO A 1 474 ? -48.438 30.75 33.094 1 28.97 474 PRO A C 1
ATOM 3833 O O . PRO A 1 474 ? -48.812 31.734 32.438 1 28.97 474 PRO A O 1
ATOM 3836 N N . GLU A 1 475 ? -48.469 29.766 32.344 1 26.33 475 GLU A N 1
ATOM 3837 C CA . GLU A 1 475 ? -49.625 29.609 31.469 1 26.33 475 GLU A CA 1
ATOM 3838 C C . GLU A 1 475 ? -50.938 29.766 32.219 1 26.33 475 GLU A C 1
ATOM 3840 O O . GLU A 1 475 ? -51.219 29.016 33.156 1 26.33 475 GLU A O 1
ATOM 3845 N N . GLN A 1 476 ? -51.25 31.094 32.562 1 21.55 476 GLN A N 1
ATOM 3846 C CA . GLN A 1 476 ? -52.594 31.438 33.031 1 21.55 476 GLN A CA 1
ATOM 3847 C C . GLN A 1 476 ? -53.656 30.609 32.344 1 21.55 476 GLN A C 1
ATOM 3849 O O . GLN A 1 476 ? -53.688 30.547 31.109 1 21.55 476 GLN A O 1
ATOM 3854 N N . ARG A 1 477 ? -54.25 29.797 33.219 1 24.78 477 ARG A N 1
ATOM 3855 C CA . ARG A 1 477 ? -55.406 28.938 32.906 1 24.78 477 ARG A CA 1
ATOM 3856 C C . ARG A 1 477 ? -56.531 29.734 32.312 1 24.78 477 ARG A C 1
ATOM 3858 O O . ARG A 1 477 ? -57.375 30.281 33.031 1 24.78 477 ARG A O 1
ATOM 3865 N N . THR A 1 478 ? -56.188 30.859 31.453 1 21.61 478 THR A N 1
ATOM 3866 C CA . THR A 1 478 ? -57.375 31.672 31.156 1 21.61 478 THR A CA 1
ATOM 3867 C C . THR A 1 478 ? -58.531 30.797 30.703 1 21.61 478 THR A C 1
ATOM 3869 O O . THR A 1 478 ? -58.344 29.781 30.047 1 21.61 478 THR A O 1
ATOM 3872 N N . SER A 1 479 ? -59.656 30.969 31.375 1 21.7 479 SER A N 1
ATOM 3873 C CA . SER A 1 479 ? -61.031 30.484 31.453 1 21.7 479 SER A CA 1
ATOM 3874 C C . SER A 1 479 ? -61.656 30.359 30.062 1 21.7 479 SER A C 1
ATOM 3876 O O . SER A 1 479 ? -61.188 31 29.109 1 21.7 479 SER A O 1
ATOM 3878 N N . PRO A 1 480 ? -62.719 29.453 29.953 1 23.69 480 PRO A N 1
ATOM 3879 C CA . PRO A 1 480 ? -63.375 28.781 28.844 1 23.69 480 PRO A CA 1
ATOM 3880 C C . PRO A 1 480 ? -64.062 29.766 27.859 1 23.69 480 PRO A C 1
ATOM 3882 O O . PRO A 1 480 ? -64.688 29.344 26.922 1 23.69 480 PRO A O 1
ATOM 3885 N N . ASP A 1 481 ? -63.719 31.062 28.031 1 20.98 481 ASP A N 1
ATOM 3886 C CA . ASP A 1 481 ? -64.938 31.812 27.656 1 20.98 481 ASP A CA 1
ATOM 3887 C C . ASP A 1 481 ? -65.438 31.391 26.281 1 20.98 481 ASP A C 1
ATOM 3889 O O . ASP A 1 481 ? -64.688 30.891 25.453 1 20.98 481 ASP A O 1
ATOM 3893 N N . THR A 1 482 ? -66.812 31.516 26.156 1 20.55 482 THR A N 1
ATOM 3894 C CA . THR A 1 482 ? -67.938 31.156 25.328 1 20.55 482 THR A CA 1
ATOM 3895 C C . THR A 1 482 ? -67.875 31.781 23.938 1 20.55 482 THR A C 1
ATOM 3897 O O . THR A 1 482 ? -68.188 32.938 23.766 1 20.55 482 THR A O 1
ATOM 3900 N N . ASP A 1 483 ? -66.688 31.703 23.344 1 19.03 483 ASP A N 1
ATOM 3901 C CA . ASP A 1 483 ? -66.438 32.562 22.188 1 19.03 483 ASP A CA 1
ATOM 3902 C C . ASP A 1 483 ? -67.5 32.375 21.125 1 19.03 483 ASP A C 1
ATOM 3904 O O . ASP A 1 483 ? -67.812 31.25 20.719 1 19.03 483 ASP A O 1
ATOM 3908 N N . GLY A 1 484 ? -68.375 33.312 21.109 1 17.09 484 GLY A N 1
ATOM 3909 C CA . GLY A 1 484 ? -69.5 33.531 20.219 1 17.09 484 GLY A CA 1
ATOM 3910 C C . GLY A 1 484 ? -69.188 33.312 18.766 1 17.09 484 GLY A C 1
ATOM 3911 O O . GLY A 1 484 ? -68.062 33.344 18.359 1 17.09 484 GLY A O 1
ATOM 3912 N N . ALA A 1 485 ? -70.125 32.719 18.078 1 18.33 485 ALA A N 1
ATOM 3913 C CA . ALA A 1 485 ? -70.375 32.094 16.781 1 18.33 485 ALA A CA 1
ATOM 3914 C C . ALA A 1 485 ? -70.125 33.062 15.648 1 18.33 485 ALA A C 1
ATOM 3916 O O . ALA A 1 485 ? -70.375 32.781 14.484 1 18.33 485 ALA A O 1
ATOM 3917 N N . ASP A 1 486 ? -69.25 34.125 15.773 1 15.67 486 ASP A N 1
ATOM 3918 C CA . ASP A 1 486 ? -69.688 35.062 14.727 1 15.67 486 ASP A CA 1
ATOM 3919 C C . ASP A 1 486 ? -69.562 34.438 13.344 1 15.67 486 ASP A C 1
ATOM 3921 O O . ASP A 1 486 ? -68.562 33.781 13.047 1 15.67 486 ASP A O 1
ATOM 3925 N N . THR A 1 487 ? -70.625 34.5 12.508 1 16.36 487 THR A N 1
ATOM 3926 C CA . THR A 1 487 ? -71.25 33.906 11.32 1 16.36 487 THR A CA 1
ATOM 3927 C C . THR A 1 487 ? -70.5 34.344 10.062 1 16.36 487 THR A C 1
ATOM 3929 O O . THR A 1 487 ? -70.688 33.812 8.977 1 16.36 487 THR A O 1
ATOM 3932 N N . SER A 1 488 ? -69.562 35.469 10.148 1 15.59 488 SER A N 1
ATOM 3933 C CA . SER A 1 488 ? -69.812 36.281 8.969 1 15.59 488 SER A CA 1
ATOM 3934 C C . SER A 1 488 ? -69.562 35.531 7.684 1 15.59 488 SER A C 1
ATOM 3936 O O . SER A 1 488 ? -68.938 34.469 7.711 1 15.59 488 SER A O 1
ATOM 3938 N N . GLY A 1 489 ? -69.188 36.375 6.574 1 15.52 489 GLY A N 1
ATOM 3939 C CA . GLY A 1 489 ? -69.625 36.75 5.23 1 15.52 489 GLY A CA 1
ATOM 3940 C C . GLY A 1 489 ? -68.875 36 4.145 1 15.52 489 GLY A C 1
ATOM 3941 O O . GLY A 1 489 ? -67.625 35.875 4.223 1 15.52 489 GLY A O 1
ATOM 3942 N N . PHE A 1 490 ? -69.438 35.125 3.439 1 16.31 490 PHE A N 1
ATOM 3943 C CA . PHE A 1 490 ? -69.125 34.125 2.422 1 16.31 490 PHE A CA 1
ATOM 3944 C C . PHE A 1 490 ? -68.625 34.781 1.148 1 16.31 490 PHE A C 1
ATOM 3946 O O . PHE A 1 490 ? -68.25 34.094 0.201 1 16.31 490 PHE A O 1
ATOM 3953 N N . PRO A 1 491 ? -68.125 36.094 1.039 1 16.38 491 PRO A N 1
ATOM 3954 C CA . PRO A 1 491 ? -68.562 36.5 -0.295 1 16.38 491 PRO A CA 1
ATOM 3955 C C . PRO A 1 491 ? -67.938 35.688 -1.407 1 16.38 491 PRO A C 1
ATOM 3957 O O . PRO A 1 491 ? -66.75 35.344 -1.314 1 16.38 491 PRO A O 1
ATOM 3960 N N . LEU A 1 492 ? -68.688 35.062 -2.326 1 15.87 492 LEU A N 1
ATOM 3961 C CA . LEU A 1 492 ? -68.625 34.094 -3.398 1 15.87 492 LEU A CA 1
ATOM 3962 C C . LEU A 1 492 ? -67.938 34.656 -4.633 1 15.87 492 LEU A C 1
ATOM 3964 O O . LEU A 1 492 ? -67.75 33.938 -5.613 1 15.87 492 LEU A O 1
ATOM 3968 N N . GLN A 1 493 ? -67.5 35.938 -4.695 1 16.17 493 GLN A N 1
ATOM 3969 C CA . GLN A 1 493 ? -67.812 36.406 -6.035 1 16.17 493 GLN A CA 1
ATOM 3970 C C . GLN A 1 493 ? -67.062 35.625 -7.098 1 16.17 493 GLN A C 1
ATOM 3972 O O . GLN A 1 493 ? -65.938 35.125 -6.84 1 16.17 493 GLN A O 1
ATOM 3977 N N . PRO A 1 494 ? -67.438 35.844 -8.375 1 16.42 494 PRO A N 1
ATOM 3978 C CA . PRO A 1 494 ? -67.625 35.156 -9.656 1 16.42 494 PRO A CA 1
ATOM 3979 C C . PRO A 1 494 ? -66.312 34.969 -10.422 1 16.42 494 PRO A C 1
ATOM 3981 O O . PRO A 1 494 ? -65.312 35.656 -10.125 1 16.42 494 PRO A O 1
ATOM 3984 N N . ASN A 1 495 ? -66.312 34.156 -11.508 1 16.84 495 ASN A N 1
ATOM 3985 C CA . ASN A 1 495 ? -65.625 33.219 -12.391 1 16.84 495 ASN A CA 1
ATOM 3986 C C . ASN A 1 495 ? -64.938 33.906 -13.539 1 16.84 495 ASN A C 1
ATOM 3988 O O . ASN A 1 495 ? -64.5 33.25 -14.508 1 16.84 495 ASN A O 1
ATOM 3992 N N . PRO A 1 496 ? -64.625 35.188 -13.57 1 16.33 496 PRO A N 1
ATOM 3993 C CA . PRO A 1 496 ? -64.75 35.594 -14.977 1 16.33 496 PRO A CA 1
ATOM 3994 C C . PRO A 1 496 ? -63.688 34.906 -15.867 1 16.33 496 PRO A C 1
ATOM 3996 O O . PRO A 1 496 ? -62.625 34.5 -15.391 1 16.33 496 PRO A O 1
ATOM 3999 N N . LEU A 1 497 ? -63.938 34.844 -17.25 1 16.81 497 LEU A N 1
ATOM 4000 C CA . LEU A 1 497 ? -63.75 34.031 -18.453 1 16.81 497 LEU A CA 1
ATOM 4001 C C . LEU A 1 497 ? -62.375 34.281 -19.078 1 16.81 497 LEU A C 1
ATOM 4003 O O . LEU A 1 497 ? -61.688 33.344 -19.484 1 16.81 497 LEU A O 1
ATOM 4007 N N . GLY A 1 498 ? -61.938 35.625 -19.344 1 15.8 498 GLY A N 1
ATOM 4008 C CA . GLY A 1 498 ? -61.844 35.844 -20.781 1 15.8 498 GLY A CA 1
ATOM 4009 C C . GLY A 1 498 ? -60.562 35.312 -21.406 1 15.8 498 GLY A C 1
ATOM 4010 O O . GLY A 1 498 ? -60.375 34.094 -21.5 1 15.8 498 GLY A O 1
ATOM 4011 N N . ASP A 1 499 ? -59.656 36.188 -22.031 1 17.31 499 ASP A N 1
ATOM 4012 C CA . ASP A 1 499 ? -59.281 36.344 -23.438 1 17.31 499 ASP A CA 1
ATOM 4013 C C . ASP A 1 499 ? -57.969 35.594 -23.75 1 17.31 499 ASP A C 1
ATOM 4015 O O . ASP A 1 499 ? -57.062 35.594 -22.938 1 17.31 499 ASP A O 1
ATOM 4019 N N . PRO A 1 500 ? -57.844 34.844 -24.938 1 17.23 500 PRO A N 1
ATOM 4020 C CA . PRO A 1 500 ? -57.125 33.688 -25.516 1 17.23 500 PRO A CA 1
ATOM 4021 C C . PRO A 1 500 ? -55.688 34.062 -25.953 1 17.23 500 PRO A C 1
ATOM 4023 O O . PRO A 1 500 ? -55 33.219 -26.5 1 17.23 500 PRO A O 1
ATOM 4026 N N . SER A 1 501 ? -55.219 35.312 -25.641 1 16.78 501 SER A N 1
ATOM 4027 C CA . SER A 1 501 ? -54.438 35.844 -26.766 1 16.78 501 SER A CA 1
ATOM 4028 C C . SER A 1 501 ? -53.281 34.906 -27.125 1 16.78 501 SER A C 1
ATOM 4030 O O . SER A 1 501 ? -52.844 34.094 -26.297 1 16.78 501 SER A O 1
ATOM 4032 N N . SER A 1 502 ? -52.469 35.281 -28.281 1 16.41 502 SER A N 1
ATOM 4033 C CA . SER A 1 502 ? -51.875 34.875 -29.547 1 16.41 502 SER A CA 1
ATOM 4034 C C . SER A 1 502 ? -50.438 34.406 -29.375 1 16.41 502 SER A C 1
ATOM 4036 O O . SER A 1 502 ? -49.5 35.156 -29.641 1 16.41 502 SER A O 1
ATOM 4038 N N . ILE A 1 503 ? -50.125 33.812 -28.328 1 16.83 503 ILE A N 1
ATOM 4039 C CA . ILE A 1 503 ? -48.719 33.562 -28.141 1 16.83 503 ILE A CA 1
ATOM 4040 C C . ILE A 1 503 ? -48.156 32.812 -29.344 1 16.83 503 ILE A C 1
ATOM 4042 O O . ILE A 1 503 ? -48.594 31.688 -29.641 1 16.83 503 ILE A O 1
ATOM 4046 N N . GLN A 1 504 ? -47.688 33.688 -30.344 1 16.19 504 GLN A N 1
ATOM 4047 C CA . GLN A 1 504 ? -47.125 33.406 -31.656 1 16.19 504 GLN A CA 1
ATOM 4048 C C . GLN A 1 504 ? -46.156 32.219 -31.609 1 16.19 504 GLN A C 1
ATOM 4050 O O . GLN A 1 504 ? -45.25 32.188 -30.781 1 16.19 504 GLN A O 1
ATOM 4055 N N . ASN A 1 505 ? -46.469 31.156 -32.312 1 15.8 505 ASN A N 1
ATOM 4056 C CA . ASN A 1 505 ? -46.281 29.719 -32.5 1 15.8 505 ASN A CA 1
ATOM 4057 C C . ASN A 1 505 ? -44.844 29.406 -32.938 1 15.8 505 ASN A C 1
ATOM 4059 O O . ASN A 1 505 ? -44.219 28.484 -32.438 1 15.8 505 ASN A O 1
ATOM 4063 N N . ALA A 1 506 ? -44.312 29.906 -34.125 1 15.72 506 ALA A N 1
ATOM 4064 C CA . ALA A 1 506 ? -44.219 29.031 -35.312 1 15.72 506 ALA A CA 1
ATOM 4065 C C . ALA A 1 506 ? -42.969 28.172 -35.281 1 15.72 506 ALA A C 1
ATOM 4067 O O . ALA A 1 506 ? -41.969 28.547 -34.625 1 15.72 506 ALA A O 1
ATOM 4068 N N . MET A 1 507 ? -42.719 27.141 -36.406 1 16.84 507 MET A N 1
ATOM 4069 C CA . MET A 1 507 ? -42.312 25.781 -36.719 1 16.84 507 MET A CA 1
ATOM 4070 C C . MET A 1 507 ? -40.844 25.734 -37.094 1 16.84 507 MET A C 1
ATOM 4072 O O . MET A 1 507 ? -40.188 24.688 -37.031 1 16.84 507 MET A O 1
ATOM 4076 N N . GLN A 1 508 ? -40.125 26.828 -37.531 1 16.28 508 GLN A N 1
ATOM 4077 C CA . GLN A 1 508 ? -39.406 26.688 -38.781 1 16.28 508 GLN A CA 1
ATOM 4078 C C . GLN A 1 508 ? -38.281 25.703 -38.688 1 16.28 508 GLN A C 1
ATOM 4080 O O . GLN A 1 508 ? -37.531 25.719 -37.688 1 16.28 508 GLN A O 1
ATOM 4085 N N . ILE A 1 509 ? -38.156 24.781 -39.75 1 17.14 509 ILE A N 1
ATOM 4086 C CA . ILE A 1 509 ? -37.719 23.422 -40.094 1 17.14 509 ILE A CA 1
ATOM 4087 C C . ILE A 1 509 ? -36.188 23.359 -40.094 1 17.14 509 ILE A C 1
ATOM 4089 O O . ILE A 1 509 ? -35.594 22.5 -39.406 1 17.14 509 ILE A O 1
ATOM 4093 N N . PRO A 1 510 ? -35.375 23.953 -41.125 1 17.02 510 PRO A N 1
ATOM 4094 C CA . PRO A 1 510 ? -34.906 23.156 -42.25 1 17.02 510 PRO A CA 1
ATOM 4095 C C . PRO A 1 510 ? -33.469 22.703 -42.125 1 17.02 510 PRO A C 1
ATOM 4097 O O . PRO A 1 510 ? -33.125 21.578 -42.5 1 17.02 510 PRO A O 1
ATOM 4100 N N . GLY A 1 511 ? -32.406 23.656 -42.062 1 17.02 511 GLY A N 1
ATOM 4101 C CA . GLY A 1 511 ? -31.359 23.734 -43.062 1 17.02 511 GLY A CA 1
ATOM 4102 C C . GLY A 1 511 ? -30.312 22.641 -42.906 1 17.02 511 GLY A C 1
ATOM 4103 O O . GLY A 1 511 ? -30.141 22.109 -41.812 1 17.02 511 GLY A O 1
ATOM 4104 N N . GLY A 1 512 ? -29.719 22.047 -44.062 1 16.91 512 GLY A N 1
ATOM 4105 C CA . GLY A 1 512 ? -29.234 20.812 -44.656 1 16.91 512 GLY A CA 1
ATOM 4106 C C . GLY A 1 512 ? -27.875 20.375 -44.125 1 16.91 512 GLY A C 1
ATOM 4107 O O . GLY A 1 512 ? -27.781 19.391 -43.375 1 16.91 512 GLY A O 1
ATOM 4108 N N . PRO A 1 513 ? -26.75 20.969 -44.625 1 16.94 513 PRO A N 1
ATOM 4109 C CA . PRO A 1 513 ? -25.828 20.281 -45.531 1 16.94 513 PRO A CA 1
ATOM 4110 C C . PRO A 1 513 ? -24.703 19.547 -44.812 1 16.94 513 PRO A C 1
ATOM 4112 O O . PRO A 1 513 ? -24.406 19.844 -43.656 1 16.94 513 PRO A O 1
ATOM 4115 N N . ALA A 1 514 ? -24.062 18.594 -45.469 1 17.56 514 ALA A N 1
ATOM 4116 C CA . ALA A 1 514 ? -23.391 17.312 -45.5 1 17.56 514 ALA A CA 1
ATOM 4117 C C . ALA A 1 514 ? -21.906 17.453 -45.156 1 17.56 514 ALA A C 1
ATOM 4119 O O . ALA A 1 514 ? -21.172 18.203 -45.812 1 17.56 514 ALA A O 1
ATOM 4120 N N . TYR A 1 515 ? -21.562 17.406 -44 1 16.7 515 TYR A N 1
ATOM 4121 C CA . TYR A 1 515 ? -20.266 17.781 -43.438 1 16.7 515 TYR A CA 1
ATOM 4122 C C . TYR A 1 515 ? -19.156 16.875 -43.938 1 16.7 515 TYR A C 1
ATOM 4124 O O . TYR A 1 515 ? -19.109 15.688 -43.625 1 16.7 515 TYR A O 1
ATOM 4132 N N . GLY A 1 516 ? -18.844 17.016 -45.219 1 16.94 516 GLY A N 1
ATOM 4133 C CA . GLY A 1 516 ? -17.984 16.219 -46.062 1 16.94 516 GLY A CA 1
ATOM 4134 C C . GLY A 1 516 ? -16.578 16.047 -45.531 1 16.94 516 GLY A C 1
ATOM 4135 O O . GLY A 1 516 ? -15.898 17.031 -45.219 1 16.94 516 GLY A O 1
ATOM 4136 N N . PHE A 1 517 ? -16.5 15.094 -44.875 1 17.62 517 PHE A N 1
ATOM 4137 C CA . PHE A 1 517 ? -15.312 14.773 -44.125 1 17.62 517 PHE A CA 1
ATOM 4138 C C . PHE A 1 517 ? -14.156 14.398 -45.031 1 17.62 517 PHE A C 1
ATOM 4140 O O . PHE A 1 517 ? -13.266 13.641 -44.656 1 17.62 517 PHE A O 1
ATOM 4147 N N . ASN A 1 518 ? -13.906 15.195 -46 1 17.64 518 ASN A N 1
ATOM 4148 C CA . ASN A 1 518 ? -13.078 14.602 -47.031 1 17.64 518 ASN A CA 1
ATOM 4149 C C . ASN A 1 518 ? -11.633 14.445 -46.594 1 17.64 518 ASN A C 1
ATOM 4151 O O . ASN A 1 518 ? -10.906 15.438 -46.469 1 17.64 518 ASN A O 1
ATOM 4155 N N . PHE A 1 519 ? -11.344 13.898 -45.625 1 16.94 519 PHE A N 1
ATOM 4156 C CA . PHE A 1 519 ? -9.977 14.133 -45.156 1 16.94 519 PHE A CA 1
ATOM 4157 C C . PHE A 1 519 ? -8.977 13.461 -46.094 1 16.94 519 PHE A C 1
ATOM 4159 O O . PHE A 1 519 ? -9.078 12.258 -46.375 1 16.94 519 PHE A O 1
ATOM 4166 N N . ASP A 1 520 ? -8.609 14.172 -47.031 1 17.06 520 ASP A N 1
ATOM 4167 C CA . ASP A 1 520 ? -7.719 13.703 -48.094 1 17.06 520 ASP A CA 1
ATOM 4168 C C . ASP A 1 520 ? -6.32 13.414 -47.562 1 17.06 520 ASP A C 1
ATOM 4170 O O . ASP A 1 520 ? -5.66 14.297 -47.031 1 17.06 520 ASP A O 1
ATOM 4174 N N . PHE A 1 521 ? -6.188 12.352 -47.031 1 17.7 521 PHE A N 1
ATOM 4175 C CA . PHE A 1 521 ? -4.977 11.867 -46.375 1 17.7 521 PHE A CA 1
ATOM 4176 C C . PHE A 1 521 ? -3.816 11.812 -47.375 1 17.7 521 PHE A C 1
ATOM 4178 O O . PHE A 1 521 ? -3.729 10.898 -48.188 1 17.7 521 PHE A O 1
ATOM 4185 N N . GLY A 1 522 ? -3.527 13.117 -47.844 1 16.28 522 GLY A N 1
ATOM 4186 C CA . GLY A 1 522 ? -2.518 13.125 -48.906 1 16.28 522 GLY A CA 1
ATOM 4187 C C . GLY A 1 522 ? -1.208 12.492 -48.469 1 16.28 522 GLY A C 1
ATOM 4188 O O . GLY A 1 522 ? -0.937 12.359 -47.281 1 16.28 522 GLY A O 1
ATOM 4189 N N . GLY A 1 523 ? -0.455 11.719 -49.344 1 17.64 523 GLY A N 1
ATOM 4190 C CA . GLY A 1 523 ? 0.646 10.781 -49.5 1 17.64 523 GLY A CA 1
ATOM 4191 C C . GLY A 1 523 ? 1.987 11.375 -49.094 1 17.64 523 GLY A C 1
ATOM 4192 O O . GLY A 1 523 ? 2.863 10.664 -48.594 1 17.64 523 GLY A O 1
ATOM 4193 N N . GLY A 1 524 ? 2.301 12.688 -49.25 1 16.73 524 GLY A N 1
ATOM 4194 C CA . GLY A 1 524 ? 3.65 12.742 -49.812 1 16.73 524 GLY A CA 1
ATOM 4195 C C . GLY A 1 524 ? 4.719 12.727 -48.719 1 16.73 524 GLY A C 1
ATOM 4196 O O . GLY A 1 524 ? 4.559 13.344 -47.656 1 16.73 524 GLY A O 1
ATOM 4197 N N . LEU A 1 525 ? 5.539 11.695 -48.469 1 18.61 525 LEU A N 1
ATOM 4198 C CA . LEU A 1 525 ? 6.691 11.211 -47.719 1 18.61 525 LEU A CA 1
ATOM 4199 C C . LEU A 1 525 ? 7.844 12.211 -47.812 1 18.61 525 LEU A C 1
ATOM 4201 O O . LEU A 1 525 ? 8.992 11.852 -47.531 1 18.61 525 LEU A O 1
ATOM 4205 N N . GLY A 1 526 ? 7.516 13.664 -47.938 1 16.33 526 GLY A N 1
ATOM 4206 C CA . GLY A 1 526 ? 8.828 14.18 -48.281 1 16.33 526 GLY A CA 1
ATOM 4207 C C . GLY A 1 526 ? 9.836 14.086 -47.156 1 16.33 526 GLY A C 1
ATOM 4208 O O . GLY A 1 526 ? 9.469 13.82 -46 1 16.33 526 GLY A O 1
ATOM 4209 N N . SER A 1 527 ? 11.188 14.742 -47.188 1 17.38 527 SER A N 1
ATOM 4210 C CA . SER A 1 527 ? 12.617 14.539 -47 1 17.38 527 SER A CA 1
ATOM 4211 C C . SER A 1 527 ? 13.086 15.117 -45.656 1 17.38 527 SER A C 1
ATOM 4213 O O . SER A 1 527 ? 13.859 14.492 -44.938 1 17.38 527 SER A O 1
ATOM 4215 N N . GLN A 1 528 ? 12.836 16.562 -45.219 1 16.52 528 GLN A N 1
ATOM 4216 C CA . GLN A 1 528 ? 14.078 17.281 -44.938 1 16.52 528 GLN A CA 1
ATOM 4217 C C . GLN A 1 528 ? 14.477 17.141 -43.5 1 16.52 528 GLN A C 1
ATOM 4219 O O . GLN A 1 528 ? 13.711 16.625 -42.688 1 16.52 528 GLN A O 1
ATOM 4224 N N . ASP A 1 529 ? 14.797 18.391 -42.625 1 17.3 529 ASP A N 1
ATOM 4225 C CA . ASP A 1 529 ? 16 18.969 -42.031 1 17.3 529 ASP A CA 1
ATOM 4226 C C . ASP A 1 529 ? 16.047 18.734 -40.531 1 17.3 529 ASP A C 1
ATOM 4228 O O . ASP A 1 529 ? 15.016 18.484 -39.906 1 17.3 529 ASP A O 1
ATOM 4232 N N . ALA A 1 530 ? 17.328 18.891 -39.812 1 18.72 530 ALA A N 1
ATOM 4233 C CA . ALA A 1 530 ? 18.266 18.609 -38.75 1 18.72 530 ALA A CA 1
ATOM 4234 C C . ALA A 1 530 ? 17.922 19.422 -37.5 1 18.72 530 ALA A C 1
ATOM 4236 O O . ALA A 1 530 ? 17.938 20.656 -37.531 1 18.72 530 ALA A O 1
ATOM 4237 N N . GLN A 1 531 ? 17.188 18.969 -36.5 1 17.53 531 GLN A N 1
ATOM 4238 C CA . GLN A 1 531 ? 16.594 19.578 -35.312 1 17.53 531 GLN A CA 1
ATOM 4239 C C . GLN A 1 531 ? 17.656 20.156 -34.375 1 17.53 531 GLN A C 1
ATOM 4241 O O . GLN A 1 531 ? 18.562 19.438 -33.938 1 17.53 531 GLN A O 1
ATOM 4246 N N . GLN A 1 532 ? 17.922 21.469 -34.406 1 19.08 532 GLN A N 1
ATOM 4247 C CA . GLN A 1 532 ? 18.844 22.328 -33.656 1 19.08 532 GLN A CA 1
ATOM 4248 C C . GLN A 1 532 ? 18.609 22.25 -32.156 1 19.08 532 GLN A C 1
ATOM 4250 O O . GLN A 1 532 ? 17.469 22.234 -31.703 1 19.08 532 GLN A O 1
ATOM 4255 N N . GLY A 1 533 ? 19.625 21.75 -31.375 1 19.59 533 GLY A N 1
ATOM 4256 C CA . GLY A 1 533 ? 19.953 21.484 -29.984 1 19.59 533 GLY A CA 1
ATOM 4257 C C . GLY A 1 533 ? 19.766 22.688 -29.078 1 19.59 533 GLY A C 1
ATOM 4258 O O . GLY A 1 533 ? 20.125 23.812 -29.469 1 19.59 533 GLY A O 1
ATOM 4259 N N . LEU A 1 534 ? 18.656 22.812 -28.438 1 19.17 534 LEU A N 1
ATOM 4260 C CA . LEU A 1 534 ? 18.375 24 -27.656 1 19.17 534 LEU A CA 1
ATOM 4261 C C . LEU A 1 534 ? 19.422 24.203 -26.562 1 19.17 534 LEU A C 1
ATOM 4263 O O . LEU A 1 534 ? 19.578 23.375 -25.672 1 19.17 534 LEU A O 1
ATOM 4267 N N . SER A 1 535 ? 20.734 24.719 -26.875 1 19.7 535 SER A N 1
ATOM 4268 C CA . SER A 1 535 ? 21.906 24.953 -26.031 1 19.7 535 SER A CA 1
ATOM 4269 C C . SER A 1 535 ? 21.641 26.047 -25.016 1 19.7 535 SER A C 1
ATOM 4271 O O . SER A 1 535 ? 21.281 27.172 -25.375 1 19.7 535 SER A O 1
ATOM 4273 N N . TYR A 1 536 ? 20.969 25.891 -23.953 1 17.8 536 TYR A N 1
ATOM 4274 C CA . TYR A 1 536 ? 21.047 27.062 -23.094 1 17.8 536 TYR A CA 1
ATOM 4275 C C . TYR A 1 536 ? 22.484 27.328 -22.656 1 17.8 536 TYR A C 1
ATOM 4277 O O . TYR A 1 536 ? 23.219 26.406 -22.328 1 17.8 536 TYR A O 1
ATOM 4285 N N . ASP A 1 537 ? 23.297 28.312 -23.125 1 17.98 537 ASP A N 1
ATOM 4286 C CA . ASP A 1 537 ? 24.672 28.812 -23.016 1 17.98 537 ASP A CA 1
ATOM 4287 C C . ASP A 1 537 ? 24.984 29.234 -21.578 1 17.98 537 ASP A C 1
ATOM 4289 O O . ASP A 1 537 ? 25.188 30.422 -21.312 1 17.98 537 ASP A O 1
ATOM 4293 N N . ALA A 1 538 ? 24.781 28.469 -20.547 1 18.53 538 ALA A N 1
ATOM 4294 C CA . ALA A 1 538 ? 25.125 29.047 -19.25 1 18.53 538 ALA A CA 1
ATOM 4295 C C . ALA A 1 538 ? 26.641 29.25 -19.109 1 18.53 538 ALA A C 1
ATOM 4297 O O . ALA A 1 538 ? 27.406 28.297 -19.203 1 18.53 538 ALA A O 1
ATOM 4298 N N . GLY A 1 539 ? 27.281 30.312 -19.438 1 17.44 539 GLY A N 1
ATOM 4299 C CA . GLY A 1 539 ? 28.656 30.75 -19.219 1 17.44 539 GLY A CA 1
ATOM 4300 C C . GLY A 1 539 ? 29.016 30.875 -17.75 1 17.44 539 GLY A C 1
ATOM 4301 O O . GLY A 1 539 ? 29.578 31.891 -17.328 1 17.44 539 GLY A O 1
ATOM 4302 N N . PHE A 1 540 ? 28.531 30 -16.844 1 16.92 540 PHE A N 1
ATOM 4303 C CA . PHE A 1 540 ? 28.766 30.438 -15.477 1 16.92 540 PHE A CA 1
ATOM 4304 C C . PHE A 1 540 ? 30.25 30.422 -15.148 1 16.92 540 PHE A C 1
ATOM 4306 O O . PHE A 1 540 ? 30.953 29.469 -15.461 1 16.92 540 PHE A O 1
ATOM 4313 N N . VAL A 1 541 ? 30.812 31.469 -14.602 1 17.56 541 VAL A N 1
ATOM 4314 C CA . VAL A 1 541 ? 32.156 32.031 -14.367 1 17.56 541 VAL A CA 1
ATOM 4315 C C . VAL A 1 541 ? 32.844 31.266 -13.242 1 17.56 541 VAL A C 1
ATOM 4317 O O . VAL A 1 541 ? 33.969 30.797 -13.398 1 17.56 541 VAL A O 1
ATOM 4320 N N . GLY A 1 542 ? 32.625 31.609 -11.797 1 17.34 542 GLY A N 1
ATOM 4321 C CA . GLY A 1 542 ? 33.656 32.281 -11.008 1 17.34 542 GLY A CA 1
ATOM 4322 C C . GLY A 1 542 ? 34.594 31.297 -10.32 1 17.34 542 GLY A C 1
ATOM 4323 O O . GLY A 1 542 ? 34.406 30.078 -10.422 1 17.34 542 GLY A O 1
ATOM 4324 N N . ASN A 1 543 ? 35 31.578 -8.797 1 18.44 543 ASN A N 1
ATOM 4325 C CA . ASN A 1 543 ? 36.219 31.859 -8.023 1 18.44 543 ASN A CA 1
ATOM 4326 C C . ASN A 1 543 ? 36.75 30.609 -7.328 1 18.44 543 ASN A C 1
ATOM 4328 O O . ASN A 1 543 ? 36 29.641 -7.16 1 18.44 543 ASN A O 1
ATOM 4332 N N . ASP A 1 544 ? 38 30.656 -6.633 1 19.27 544 ASP A N 1
ATOM 4333 C CA . ASP A 1 544 ? 39.219 30 -6.203 1 19.27 544 ASP A CA 1
ATOM 4334 C C . ASP A 1 544 ? 39.062 29.359 -4.832 1 19.27 544 ASP A C 1
ATOM 4336 O O . ASP A 1 544 ? 40.031 28.984 -4.188 1 19.27 544 ASP A O 1
ATOM 4340 N N . LEU A 1 545 ? 37.812 29.125 -4.145 1 18.66 545 LEU A N 1
ATOM 4341 C CA . LEU A 1 545 ? 38.031 29.109 -2.699 1 18.66 545 LEU A CA 1
ATOM 4342 C C . LEU A 1 545 ? 38.844 27.891 -2.285 1 18.66 545 LEU A C 1
ATOM 4344 O O . LEU A 1 545 ? 38.562 26.766 -2.699 1 18.66 545 LEU A O 1
ATOM 4348 N N . ASP A 1 546 ? 40.062 28.047 -1.698 1 19.86 546 ASP A N 1
ATOM 4349 C CA . ASP A 1 546 ? 41.219 27.328 -1.207 1 19.86 546 ASP A CA 1
ATOM 4350 C C . ASP A 1 546 ? 40.906 26.562 0.067 1 19.86 546 ASP A C 1
ATOM 4352 O O . ASP A 1 546 ? 41.781 26 0.713 1 19.86 546 ASP A O 1
ATOM 4356 N N . MET A 1 547 ? 39.656 26.172 0.48 1 18.97 547 MET A N 1
ATOM 4357 C CA . MET A 1 547 ? 39.562 25.906 1.913 1 18.97 547 MET A CA 1
ATOM 4358 C C . MET A 1 547 ? 40.406 24.703 2.303 1 18.97 547 MET A C 1
ATOM 4360 O O . MET A 1 547 ? 40.219 23.609 1.781 1 18.97 547 MET A O 1
ATOM 4364 N N . THR A 1 548 ? 41.594 24.844 2.926 1 19.45 548 THR A N 1
ATOM 4365 C CA . THR A 1 548 ? 42.656 23.953 3.404 1 19.45 548 THR A CA 1
ATOM 4366 C C . THR A 1 548 ? 42.219 23.219 4.66 1 19.45 548 THR A C 1
ATOM 4368 O O . THR A 1 548 ? 43 22.484 5.266 1 19.45 548 THR A O 1
ATOM 4371 N N . GLY A 1 549 ? 40.938 23.266 5.156 1 18.97 549 GLY A N 1
ATOM 4372 C CA . GLY A 1 549 ? 40.875 23.031 6.59 1 18.97 549 GLY A CA 1
ATOM 4373 C C . GLY A 1 549 ? 41.375 21.656 6.992 1 18.97 549 GLY A C 1
ATOM 4374 O O . GLY A 1 549 ? 41.281 20.703 6.207 1 18.97 549 GLY A O 1
ATOM 4375 N N . ASP A 1 550 ? 42.25 21.531 8.008 1 19.84 550 ASP A N 1
ATOM 4376 C CA . ASP A 1 550 ? 43.062 20.594 8.773 1 19.84 550 ASP A CA 1
ATOM 4377 C C . ASP A 1 550 ? 42.188 19.656 9.594 1 19.84 550 ASP A C 1
ATOM 4379 O O . ASP A 1 550 ? 41.406 20.094 10.453 1 19.84 550 ASP A O 1
ATOM 4383 N N . GLY A 1 551 ? 41.625 18.578 9.125 1 19.11 551 GLY A N 1
ATOM 4384 C CA . GLY A 1 551 ? 40.719 17.562 9.617 1 19.11 551 GLY A CA 1
ATOM 4385 C C . GLY A 1 551 ? 41.25 16.797 10.812 1 19.11 551 GLY A C 1
ATOM 4386 O O . GLY A 1 551 ? 41.719 15.672 10.672 1 19.11 551 GLY A O 1
ATOM 4387 N N . ASP A 1 552 ? 41.562 17.375 11.961 1 18.7 552 ASP A N 1
ATOM 4388 C CA . ASP A 1 552 ? 42.094 16.562 13.047 1 18.7 552 ASP A CA 1
ATOM 4389 C C . ASP A 1 552 ? 41.062 15.562 13.539 1 18.7 552 ASP A C 1
ATOM 4391 O O . ASP A 1 552 ? 39.906 15.938 13.844 1 18.7 552 ASP A O 1
ATOM 4395 N N . ALA A 1 553 ? 41.156 14.242 13.352 1 19.22 553 ALA A N 1
ATOM 4396 C CA . ALA A 1 553 ? 40.438 12.984 13.539 1 19.22 553 ALA A CA 1
ATOM 4397 C C . ALA A 1 553 ? 40.25 12.664 15.023 1 19.22 553 ALA A C 1
ATOM 4399 O O . ALA A 1 553 ? 41.188 12.18 15.672 1 19.22 553 ALA A O 1
ATOM 4400 N N . GLU A 1 554 ? 39.781 13.523 15.992 1 17.94 554 GLU A N 1
ATOM 4401 C CA . GLU A 1 554 ? 39.844 13.07 17.375 1 17.94 554 GLU A CA 1
ATOM 4402 C C . GLU A 1 554 ? 39 11.82 17.594 1 17.94 554 GLU A C 1
ATOM 4404 O O . GLU A 1 554 ? 38.031 11.594 16.891 1 17.94 554 GLU A O 1
ATOM 4409 N N . GLU A 1 555 ? 39.312 10.836 18.656 1 18.92 555 GLU A N 1
ATOM 4410 C CA . GLU A 1 555 ? 39.25 9.469 19.156 1 18.92 555 GLU A CA 1
ATOM 4411 C C . GLU A 1 555 ? 37.906 9.203 19.859 1 18.92 555 GLU A C 1
ATOM 4413 O O . GLU A 1 555 ? 37.844 9.234 21.094 1 18.92 555 GLU A O 1
ATOM 4418 N N . MET A 1 556 ? 36.688 9.633 19.391 1 18.86 556 MET A N 1
ATOM 4419 C CA . MET A 1 556 ? 35.594 9.539 20.375 1 18.86 556 MET A CA 1
ATOM 4420 C C . MET A 1 556 ? 35.406 8.102 20.844 1 18.86 556 MET A C 1
ATOM 4422 O O . MET A 1 556 ? 35.469 7.172 20.031 1 18.86 556 MET A O 1
ATOM 4426 N N . ASN A 1 557 ? 35.312 7.805 22.188 1 19.12 557 ASN A N 1
ATOM 4427 C CA . ASN A 1 557 ? 35.219 6.734 23.172 1 19.12 557 ASN A CA 1
ATOM 4428 C C . ASN A 1 557 ? 33.906 5.965 23.062 1 19.12 557 ASN A C 1
ATOM 4430 O O . ASN A 1 557 ? 32.844 6.57 22.984 1 19.12 557 ASN A O 1
ATOM 4434 N N . LEU A 1 558 ? 33.812 4.723 22.641 1 19.3 558 LEU A N 1
ATOM 4435 C CA . LEU A 1 558 ? 32.906 3.656 22.266 1 19.3 558 LEU A CA 1
ATOM 4436 C C . LEU A 1 558 ? 32.062 3.232 23.453 1 19.3 558 LEU A C 1
ATOM 4438 O O . LEU A 1 558 ? 32.594 2.738 24.453 1 19.3 558 LEU A O 1
ATOM 4442 N N . LEU A 1 559 ? 30.969 3.99 23.922 1 18.73 559 LEU A N 1
ATOM 4443 C CA . LEU A 1 559 ? 30.234 3.568 25.109 1 18.73 559 LEU A CA 1
ATOM 4444 C C . LEU A 1 559 ? 29.656 2.168 24.922 1 18.73 559 LEU A C 1
ATOM 4446 O O . LEU A 1 559 ? 29.266 1.799 23.812 1 18.73 559 LEU A O 1
ATOM 4450 N N . PRO A 1 560 ? 29.625 1.178 25.969 1 20.41 560 PRO A N 1
ATOM 4451 C CA . PRO A 1 560 ? 29.359 -0.26 26.047 1 20.41 560 PRO A CA 1
ATOM 4452 C C . PRO A 1 560 ? 27.859 -0.585 25.969 1 20.41 560 PRO A C 1
ATOM 4454 O O . PRO A 1 560 ? 27.047 0.077 26.625 1 20.41 560 PRO A O 1
ATOM 4457 N N . VAL A 1 561 ? 27.219 -0.954 24.906 1 21.17 561 VAL A N 1
ATOM 4458 C CA . VAL A 1 561 ? 25.812 -1.261 24.656 1 21.17 561 VAL A CA 1
ATOM 4459 C C . VAL A 1 561 ? 25.391 -2.479 25.469 1 21.17 561 VAL A C 1
ATOM 4461 O O . VAL A 1 561 ? 25.984 -3.549 25.359 1 21.17 561 VAL A O 1
ATOM 4464 N N . PRO A 1 562 ? 24.578 -2.354 26.609 1 21.19 562 PRO A N 1
ATOM 4465 C CA . PRO A 1 562 ? 24.172 -3.441 27.5 1 21.19 562 PRO A CA 1
ATOM 4466 C C . PRO A 1 562 ? 23.359 -4.516 26.781 1 21.19 562 PRO A C 1
ATOM 4468 O O . PRO A 1 562 ? 22.766 -4.246 25.75 1 21.19 562 PRO A O 1
ATOM 4471 N N . SER A 1 563 ? 23.516 -5.859 27.172 1 20.28 563 SER A N 1
ATOM 4472 C CA . SER A 1 563 ? 23.125 -7.18 26.688 1 20.28 563 SER A CA 1
ATOM 4473 C C . SER A 1 563 ? 21.641 -7.422 26.891 1 20.28 563 SER A C 1
ATOM 4475 O O . SER A 1 563 ? 21.109 -7.234 27.984 1 20.28 563 SER A O 1
ATOM 4477 N N . VAL A 1 564 ? 20.719 -7.25 25.969 1 20.53 564 VAL A N 1
ATOM 4478 C CA . VAL A 1 564 ? 19.266 -7.355 25.922 1 20.53 564 VAL A CA 1
ATOM 4479 C C . VAL A 1 564 ? 18.828 -8.789 26.203 1 20.53 564 VAL A C 1
ATOM 4481 O O . VAL A 1 564 ? 17.656 -9.141 26.062 1 20.53 564 VAL A O 1
ATOM 4484 N N . LEU A 1 565 ? 19.547 -9.805 26.797 1 20.02 565 LEU A N 1
ATOM 4485 C CA . LEU A 1 565 ? 19.109 -11.172 27 1 20.02 565 LEU A CA 1
ATOM 4486 C C . LEU A 1 565 ? 17.922 -11.219 27.969 1 20.02 565 LEU A C 1
ATOM 4488 O O . LEU A 1 565 ? 17.031 -12.062 27.828 1 20.02 565 LEU A O 1
ATOM 4492 N N . GLU A 1 566 ? 17.766 -10.445 29.016 1 21.47 566 GLU A N 1
ATOM 4493 C CA . GLU A 1 566 ? 17 -10.82 30.203 1 21.47 566 GLU A CA 1
ATOM 4494 C C . GLU A 1 566 ? 15.508 -10.844 29.922 1 21.47 566 GLU A C 1
ATOM 4496 O O . GLU A 1 566 ? 14.766 -11.602 30.547 1 21.47 566 GLU A O 1
ATOM 4501 N N . PHE A 1 567 ? 14.945 -10.055 29.109 1 21.8 567 PHE A N 1
ATOM 4502 C CA . PHE A 1 567 ? 13.531 -9.836 29.406 1 21.8 567 PHE A CA 1
ATOM 4503 C C . PHE A 1 567 ? 12.68 -10.969 28.844 1 21.8 567 PHE A C 1
ATOM 4505 O O . PHE A 1 567 ? 11.445 -10.914 28.922 1 21.8 567 PHE A O 1
ATOM 4512 N N . LEU A 1 568 ? 13.133 -11.984 28.219 1 20.66 568 LEU A N 1
ATOM 4513 C CA . LEU A 1 568 ? 12.25 -12.945 27.578 1 20.66 568 LEU A CA 1
ATOM 4514 C C . LEU A 1 568 ? 11.492 -13.773 28.609 1 20.66 568 LEU A C 1
ATOM 4516 O O . LEU A 1 568 ? 10.5 -14.422 28.281 1 20.66 568 LEU A O 1
ATOM 4520 N N . LEU A 1 569 ? 11.867 -14.047 29.859 1 21.64 569 LEU A N 1
ATOM 4521 C CA . LEU A 1 569 ? 11.461 -15.211 30.641 1 21.64 569 LEU A CA 1
ATOM 4522 C C . LEU A 1 569 ? 10.047 -15.023 31.188 1 21.64 569 LEU A C 1
ATOM 4524 O O . LEU A 1 569 ? 9.523 -15.891 31.875 1 21.64 569 LEU A O 1
ATOM 4528 N N . ALA A 1 570 ? 9.32 -13.945 31.234 1 22.39 570 ALA A N 1
ATOM 4529 C CA . ALA A 1 570 ? 8.297 -13.898 32.281 1 22.39 570 ALA A CA 1
ATOM 4530 C C . ALA A 1 570 ? 7.059 -14.688 31.859 1 22.39 570 ALA A C 1
ATOM 4532 O O . ALA A 1 570 ? 6.012 -14.602 32.5 1 22.39 570 ALA A O 1
ATOM 4533 N N . GLY A 1 571 ? 6.836 -15.477 30.875 1 21.08 571 GLY A N 1
ATOM 4534 C CA . GLY A 1 571 ? 5.492 -15.961 30.594 1 21.08 571 GLY A CA 1
ATOM 4535 C C . GLY A 1 571 ? 5.039 -17.047 31.547 1 21.08 571 GLY A C 1
ATOM 4536 O O . GLY A 1 571 ? 3.865 -17.422 31.562 1 21.08 571 GLY A O 1
ATOM 4537 N N . VAL A 1 572 ? 5.672 -18.031 32.188 1 22.7 572 VAL A N 1
ATOM 4538 C CA . VAL A 1 572 ? 5.105 -19.375 32.25 1 22.7 572 VAL A CA 1
ATOM 4539 C C . VAL A 1 572 ? 4.133 -19.469 33.438 1 22.7 572 VAL A C 1
ATOM 4541 O O . VAL A 1 572 ? 4.34 -20.25 34.344 1 22.7 572 VAL A O 1
ATOM 4544 N N . ASP A 1 573 ? 3.467 -18.609 34.094 1 21.11 573 ASP A N 1
ATOM 4545 C CA . ASP A 1 573 ? 2.902 -19.125 35.344 1 21.11 573 ASP A CA 1
ATOM 4546 C C . ASP A 1 573 ? 1.851 -20.203 35.062 1 21.11 573 ASP A C 1
ATOM 4548 O O . ASP A 1 573 ? 1.044 -20.062 34.125 1 21.11 573 ASP A O 1
ATOM 4552 N N . ASN A 1 574 ? 1.841 -21.531 35.688 1 21.44 574 ASN A N 1
ATOM 4553 C CA . ASN A 1 574 ? 1.377 -22.906 35.812 1 21.44 574 ASN A CA 1
ATOM 4554 C C . ASN A 1 574 ? -0.019 -22.984 36.406 1 21.44 574 ASN A C 1
ATOM 4556 O O . ASN A 1 574 ? -0.628 -24.047 36.469 1 21.44 574 ASN A O 1
ATOM 4560 N N . GLN A 1 575 ? -0.721 -22.125 37.312 1 21.28 575 GLN A N 1
ATOM 4561 C CA . GLN A 1 575 ? -1.492 -22.734 38.406 1 21.28 575 GLN A CA 1
ATOM 4562 C C . GLN A 1 575 ? -2.797 -23.328 37.875 1 21.28 575 GLN A C 1
ATOM 4564 O O . GLN A 1 575 ? -3.641 -22.609 37.344 1 21.28 575 GLN A O 1
ATOM 4569 N N . TYR A 1 576 ? -2.848 -24.641 37.469 1 20.22 576 TYR A N 1
ATOM 4570 C CA . TYR A 1 576 ? -3.979 -25.562 37.375 1 20.22 576 TYR A CA 1
ATOM 4571 C C . TYR A 1 576 ? -4.66 -25.719 38.719 1 20.22 576 TYR A C 1
ATOM 4573 O O . TYR A 1 576 ? -4.164 -26.438 39.594 1 20.22 576 TYR A O 1
ATOM 4581 N N . ASP A 1 577 ? -5.062 -24.75 39.594 1 20.66 577 ASP A N 1
ATOM 4582 C CA . ASP A 1 577 ? -5.801 -25.234 40.75 1 20.66 577 ASP A CA 1
ATOM 4583 C C . ASP A 1 577 ? -7.105 -25.906 40.344 1 20.66 577 ASP A C 1
ATOM 4585 O O . ASP A 1 577 ? -7.801 -25.438 39.438 1 20.66 577 ASP A O 1
ATOM 4589 N N . PHE A 1 578 ? -7.391 -27.141 40.875 1 20.94 578 PHE A N 1
ATOM 4590 C CA . PHE A 1 578 ? -8.539 -27.984 41.156 1 20.94 578 PHE A CA 1
ATOM 4591 C C . PHE A 1 578 ? -9.57 -27.25 41.969 1 20.94 578 PHE A C 1
ATOM 4593 O O . PHE A 1 578 ? -9.219 -26.422 42.844 1 20.94 578 PHE A O 1
ATOM 4600 N N . MET B 1 1 ? -13.047 25.016 -17.641 1 30.73 1 MET B N 1
ATOM 4601 C CA . MET B 1 1 ? -12.086 24.219 -16.891 1 30.73 1 MET B CA 1
ATOM 4602 C C . MET B 1 1 ? -11.977 24.703 -15.445 1 30.73 1 MET B C 1
ATOM 4604 O O . MET B 1 1 ? -11.906 23.906 -14.516 1 30.73 1 MET B O 1
ATOM 4608 N N . GLN B 1 2 ? -12 26.047 -15.305 1 36 2 GLN B N 1
ATOM 4609 C CA . GLN B 1 2 ? -12.023 26.719 -14.016 1 36 2 GLN B CA 1
ATOM 4610 C C . GLN B 1 2 ? -13.336 26.453 -13.281 1 36 2 GLN B C 1
ATOM 4612 O O . GLN B 1 2 ? -13.336 26.219 -12.07 1 36 2 GLN B O 1
ATOM 4617 N N . ASP B 1 3 ? -14.297 26.391 -13.984 1 39.34 3 ASP B N 1
ATOM 4618 C CA . ASP B 1 3 ? -15.633 26.25 -13.398 1 39.34 3 ASP B CA 1
ATOM 4619 C C . ASP B 1 3 ? -15.852 24.844 -12.859 1 39.34 3 ASP B C 1
ATOM 4621 O O . ASP B 1 3 ? -16.469 24.672 -11.812 1 39.34 3 ASP B O 1
ATOM 4625 N N . SER B 1 4 ? -15.266 23.984 -13.586 1 42.06 4 SER B N 1
ATOM 4626 C CA . SER B 1 4 ? -15.445 22.594 -13.188 1 42.06 4 SER B CA 1
ATOM 4627 C C . SER B 1 4 ? -14.648 22.281 -11.922 1 42.06 4 SER B C 1
ATOM 4629 O O . SER B 1 4 ? -15.133 21.562 -11.047 1 42.06 4 SER B O 1
ATOM 4631 N N . ALA B 1 5 ? -13.516 22.812 -11.773 1 45.78 5 ALA B N 1
ATOM 4632 C CA . ALA B 1 5 ? -12.703 22.703 -10.57 1 45.78 5 ALA B CA 1
ATOM 4633 C C . ALA B 1 5 ? -13.367 23.391 -9.383 1 45.78 5 ALA B C 1
ATOM 4635 O O . ALA B 1 5 ? -13.32 22.906 -8.258 1 45.78 5 ALA B O 1
ATOM 4636 N N . GLU B 1 6 ? -13.875 24.516 -9.688 1 44.59 6 GLU B N 1
ATOM 4637 C CA . GLU B 1 6 ? -14.594 25.25 -8.648 1 44.59 6 GLU B CA 1
ATOM 4638 C C . GLU B 1 6 ? -15.797 24.469 -8.148 1 44.59 6 GLU B C 1
ATOM 4640 O O . GLU B 1 6 ? -16.109 24.484 -6.953 1 44.59 6 GLU B O 1
ATOM 4645 N N . ASN B 1 7 ? -16.375 23.766 -9.023 1 46.97 7 ASN B N 1
ATOM 4646 C CA . ASN B 1 7 ? -17.547 22.969 -8.656 1 46.97 7 ASN B CA 1
ATOM 4647 C C . ASN B 1 7 ? -17.141 21.734 -7.863 1 46.97 7 ASN B C 1
ATOM 4649 O O . ASN B 1 7 ? -17.812 21.359 -6.906 1 46.97 7 ASN B O 1
ATOM 4653 N N . GLU B 1 8 ? -16.016 21.281 -8.211 1 53.56 8 GLU B N 1
ATOM 4654 C CA . GLU B 1 8 ? -15.531 20.109 -7.488 1 53.56 8 GLU B CA 1
ATOM 4655 C C . GLU B 1 8 ? -15.117 20.484 -6.066 1 53.56 8 GLU B C 1
ATOM 4657 O O . GLU B 1 8 ? -15.414 19.75 -5.117 1 53.56 8 GLU B O 1
ATOM 4662 N N . GLU B 1 9 ? -14.562 21.594 -6.055 1 55.69 9 GLU B N 1
ATOM 4663 C CA . GLU B 1 9 ? -14.117 22.094 -4.758 1 55.69 9 GLU B CA 1
ATOM 4664 C C . GLU B 1 9 ? -15.312 22.391 -3.848 1 55.69 9 GLU B C 1
ATOM 4666 O O . GLU B 1 9 ? -15.273 22.094 -2.652 1 55.69 9 GLU B O 1
ATOM 4671 N N . THR B 1 10 ? -16.234 22.875 -4.496 1 52.53 10 THR B N 1
ATOM 4672 C CA . THR B 1 10 ? -17.422 23.219 -3.715 1 52.53 10 THR B CA 1
ATOM 4673 C C . THR B 1 10 ? -18.125 21.969 -3.225 1 52.53 10 THR B C 1
ATOM 4675 O O . THR B 1 10 ? -18.594 21.906 -2.082 1 52.53 10 THR B O 1
ATOM 4678 N N . TYR B 1 11 ? -18.078 21.047 -4.043 1 54.59 11 TYR B N 1
ATOM 4679 C CA . TYR B 1 11 ? -18.766 19.812 -3.684 1 54.59 11 TYR B CA 1
ATOM 4680 C C . TYR B 1 11 ? -18.016 19.078 -2.578 1 54.59 11 TYR B C 1
ATOM 4682 O O . TYR B 1 11 ? -18.625 18.578 -1.63 1 54.59 11 TYR B O 1
ATOM 4690 N N . GLU B 1 12 ? -16.812 19.078 -2.623 1 59.69 12 GLU B N 1
ATOM 4691 C CA . GLU B 1 12 ? -16.031 18.359 -1.631 1 59.69 12 GLU B CA 1
ATOM 4692 C C . GLU B 1 12 ? -16.094 19.031 -0.266 1 59.69 12 GLU B C 1
ATOM 4694 O O . GLU B 1 12 ? -16.188 18.359 0.763 1 59.69 12 GLU B O 1
ATOM 4699 N N . THR B 1 13 ? -16.125 20.312 -0.272 1 56.78 13 THR B N 1
ATOM 4700 C CA . THR B 1 13 ? -16.125 21.062 0.974 1 56.78 13 THR B CA 1
ATOM 4701 C C . THR B 1 13 ? -17.469 20.938 1.68 1 56.78 13 THR B C 1
ATOM 4703 O O . THR B 1 13 ? -17.531 20.859 2.908 1 56.78 13 THR B O 1
ATOM 4706 N N . ARG B 1 14 ? -18.484 20.766 0.891 1 57 14 ARG B N 1
ATOM 4707 C CA . ARG B 1 14 ? -19.828 20.703 1.472 1 57 14 ARG B CA 1
ATOM 4708 C C . ARG B 1 14 ? -20.109 19.328 2.051 1 57 14 ARG B C 1
ATOM 4710 O O . ARG B 1 14 ? -20.875 19.188 3.004 1 57 14 ARG B O 1
ATOM 4717 N N . ASN B 1 15 ? -19.328 18.438 1.609 1 62.31 15 ASN B N 1
ATOM 4718 C CA . ASN B 1 15 ? -19.641 17.062 1.956 1 62.31 15 ASN B CA 1
ATOM 4719 C C . ASN B 1 15 ? -19.281 16.734 3.402 1 62.31 15 ASN B C 1
ATOM 4721 O O . ASN B 1 15 ? -20.047 16.109 4.121 1 62.31 15 ASN B O 1
ATOM 4725 N N . LEU B 1 16 ? -18.234 17.297 3.887 1 65.25 16 LEU B N 1
ATOM 4726 C CA . LEU B 1 16 ? -17.844 16.969 5.25 1 65.25 16 LEU B CA 1
ATOM 4727 C C . LEU B 1 16 ? -18.75 17.641 6.266 1 65.25 16 LEU B C 1
ATOM 4729 O O . LEU B 1 16 ? -19.203 17.016 7.227 1 65.25 16 LEU B O 1
ATOM 4733 N N . ALA B 1 17 ? -19.047 18.906 5.961 1 64.19 17 ALA B N 1
ATOM 4734 C CA . ALA B 1 17 ? -19.906 19.656 6.875 1 64.19 17 ALA B CA 1
ATOM 4735 C C . ALA B 1 17 ? -21.312 19.062 6.918 1 64.19 17 ALA B C 1
ATOM 4737 O O . ALA B 1 17 ? -21.922 18.953 7.988 1 64.19 17 ALA B O 1
ATOM 4738 N N . ASP B 1 18 ? -21.656 18.688 5.758 1 67.25 18 ASP B N 1
ATOM 4739 C CA . ASP B 1 18 ? -22.984 18.094 5.672 1 67.25 18 ASP B CA 1
ATOM 4740 C C . ASP B 1 18 ? -23.016 16.734 6.379 1 67.25 18 ASP B C 1
ATOM 4742 O O . ASP B 1 18 ? -24 16.391 7.016 1 67.25 18 ASP B O 1
ATOM 4746 N N . PHE B 1 19 ? -21.969 16.125 6.289 1 66.56 19 PHE B N 1
ATOM 4747 C CA . PHE B 1 19 ? -21.875 14.82 6.93 1 66.56 19 PHE B CA 1
ATOM 4748 C C . PHE B 1 19 ? -21.906 14.953 8.445 1 66.56 19 PHE B C 1
ATOM 4750 O O . PHE B 1 19 ? -22.609 14.203 9.125 1 66.56 19 PHE B O 1
ATOM 4757 N N . ILE B 1 20 ? -21.172 15.859 8.922 1 65.5 20 ILE B N 1
ATOM 4758 C CA . ILE B 1 20 ? -21.047 16.016 10.367 1 65.5 20 ILE B CA 1
ATOM 4759 C C . ILE B 1 20 ? -22.312 16.672 10.922 1 65.5 20 ILE B C 1
ATOM 4761 O O . ILE B 1 20 ? -22.734 16.391 12.047 1 65.5 20 ILE B O 1
ATOM 4765 N N . GLY B 1 21 ? -22.812 17.594 10.078 1 59.75 21 GLY B N 1
ATOM 4766 C CA . GLY B 1 21 ? -23.984 18.328 10.516 1 59.75 21 GLY B CA 1
ATOM 4767 C C . GLY B 1 21 ? -25.266 17.5 10.477 1 59.75 21 GLY B C 1
ATOM 4768 O O . GLY B 1 21 ? -26.266 17.859 11.109 1 59.75 21 GLY B O 1
ATOM 4769 N N . GLN B 1 22 ? -25.219 16.547 9.625 1 55.59 22 GLN B N 1
ATOM 4770 C CA . GLN B 1 22 ? -26.406 15.719 9.539 1 55.59 22 GLN B CA 1
ATOM 4771 C C . GLN B 1 22 ? -26.531 14.789 10.742 1 55.59 22 GLN B C 1
ATOM 4773 O O . GLN B 1 22 ? -25.547 14.492 11.414 1 55.59 22 GLN B O 1
ATOM 4778 N N . ASP B 1 23 ? -27.703 14.672 11.25 1 53.22 23 ASP B N 1
ATOM 4779 C CA . ASP B 1 23 ? -27.953 13.664 12.266 1 53.22 23 ASP B CA 1
ATOM 4780 C C . ASP B 1 23 ? -27.391 12.305 11.859 1 53.22 23 ASP B C 1
ATOM 4782 O O . ASP B 1 23 ? -27.891 11.672 10.922 1 53.22 23 ASP B O 1
ATOM 4786 N N . LEU B 1 24 ? -26.219 12.055 11.953 1 55.12 24 LEU B N 1
ATOM 4787 C CA . LEU B 1 24 ? -25.609 10.75 11.695 1 55.12 24 LEU B CA 1
ATOM 4788 C C . LEU B 1 24 ? -25.891 9.781 12.844 1 55.12 24 LEU B C 1
ATOM 4790 O O . LEU B 1 24 ? -26.016 10.203 13.992 1 55.12 24 LEU B O 1
ATOM 4794 N N . PRO B 1 25 ? -25.891 8.344 12.477 1 53.75 25 PRO B N 1
ATOM 4795 C CA . PRO B 1 25 ? -26.016 7.734 11.156 1 53.75 25 PRO B CA 1
ATOM 4796 C C . PRO B 1 25 ? -27.438 7.848 10.594 1 53.75 25 PRO B C 1
ATOM 4798 O O . PRO B 1 25 ? -28.406 7.938 11.352 1 53.75 25 PRO B O 1
ATOM 4801 N N . LYS B 1 26 ? -27.578 7.984 9.32 1 56 26 LYS B N 1
ATOM 4802 C CA . LYS B 1 26 ? -28.891 7.816 8.719 1 56 26 LYS B CA 1
ATOM 4803 C C . LYS B 1 26 ? -29.562 6.535 9.203 1 56 26 LYS B C 1
ATOM 4805 O O . LYS B 1 26 ? -28.922 5.488 9.289 1 56 26 LYS B O 1
ATOM 4810 N N . ILE B 1 27 ? -30.578 6.629 9.969 1 57.62 27 ILE B N 1
ATOM 4811 C CA . ILE B 1 27 ? -31.375 5.539 10.5 1 57.62 27 ILE B CA 1
ATOM 4812 C C . ILE B 1 27 ? -31.625 4.496 9.414 1 57.62 27 ILE B C 1
ATOM 4814 O O . ILE B 1 27 ? -31.906 3.332 9.719 1 57.62 27 ILE B O 1
ATOM 4818 N N . GLY B 1 28 ? -30.875 4.621 8.25 1 68.62 28 GLY B N 1
ATOM 4819 C CA . GLY B 1 28 ? -31.219 3.668 7.199 1 68.62 28 GLY B CA 1
ATOM 4820 C C . GLY B 1 28 ? -30 2.945 6.645 1 68.62 28 GLY B C 1
ATOM 4821 O O . GLY B 1 28 ? -28.859 3.291 6.973 1 68.62 28 GLY B O 1
ATOM 4822 N N . GLU B 1 29 ? -30.406 1.832 6.074 1 81.19 29 GLU B N 1
ATOM 4823 C CA . GLU B 1 29 ? -29.391 1.022 5.406 1 81.19 29 GLU B CA 1
ATOM 4824 C C . GLU B 1 29 ? -28.641 1.837 4.359 1 81.19 29 GLU B C 1
ATOM 4826 O O . GLU B 1 29 ? -29.234 2.643 3.643 1 81.19 29 GLU B O 1
ATOM 4831 N N . ILE B 1 30 ? -27.359 1.728 4.469 1 82 30 ILE B N 1
ATOM 4832 C CA . ILE B 1 30 ? -26.531 2.387 3.473 1 82 30 ILE B CA 1
ATOM 4833 C C . ILE B 1 30 ? -26.688 1.693 2.123 1 82 30 ILE B C 1
ATOM 4835 O O . ILE B 1 30 ? -26.422 0.497 1.995 1 82 30 ILE B O 1
ATOM 4839 N N . SER B 1 31 ? -27.156 2.447 1.173 1 75.19 31 SER B N 1
ATOM 4840 C CA . SER B 1 31 ? -27.406 1.883 -0.15 1 75.19 31 SER B CA 1
ATOM 4841 C C . SER B 1 31 ? -26.094 1.666 -0.912 1 75.19 31 SER B C 1
ATOM 4843 O O . SER B 1 31 ? -25.078 2.27 -0.584 1 75.19 31 SER B O 1
ATOM 4845 N N . ARG B 1 32 ? -26.234 0.914 -1.98 1 74.5 32 ARG B N 1
ATOM 4846 C CA . ARG B 1 32 ? -25.078 0.567 -2.805 1 74.5 32 ARG B CA 1
ATOM 4847 C C . ARG B 1 32 ? -24.547 1.79 -3.543 1 74.5 32 ARG B C 1
ATOM 4849 O O . ARG B 1 32 ? -23.359 1.839 -3.906 1 74.5 32 ARG B O 1
ATOM 4856 N N . SER B 1 33 ? -25.359 2.762 -3.658 1 69.44 33 SER B N 1
ATOM 4857 C CA . SER B 1 33 ? -24.984 3.928 -4.453 1 69.44 33 SER B CA 1
ATOM 4858 C C . SER B 1 33 ? -24.453 5.051 -3.572 1 69.44 33 SER B C 1
ATOM 4860 O O . SER B 1 33 ? -23.953 6.055 -4.078 1 69.44 33 SER B O 1
ATOM 4862 N N . GLU B 1 34 ? -24.516 4.777 -2.301 1 73.25 34 GLU B N 1
ATOM 4863 C CA . GLU B 1 34 ? -24.062 5.82 -1.384 1 73.25 34 GLU B CA 1
ATOM 4864 C C . GLU B 1 34 ? -22.562 5.738 -1.156 1 73.25 34 GLU B C 1
ATOM 4866 O O . GLU B 1 34 ? -21.969 4.664 -1.274 1 73.25 34 GLU B O 1
ATOM 4871 N N . ARG B 1 35 ? -22.078 6.887 -0.862 1 74.19 35 ARG B N 1
ATOM 4872 C CA . ARG B 1 35 ? -20.672 6.918 -0.497 1 74.19 35 ARG B CA 1
ATOM 4873 C C . ARG B 1 35 ? -20.469 6.453 0.94 1 74.19 35 ARG B C 1
ATOM 4875 O O . ARG B 1 35 ? -21.281 6.742 1.815 1 74.19 35 ARG B O 1
ATOM 4882 N N . LEU B 1 36 ? -19.484 5.715 1.087 1 80.19 36 LEU B N 1
ATOM 4883 C CA . LEU B 1 36 ? -19.188 5.141 2.395 1 80.19 36 LEU B CA 1
ATOM 4884 C C . LEU B 1 36 ? -18 5.863 3.041 1 80.19 36 LEU B C 1
ATOM 4886 O O . LEU B 1 36 ? -17.031 6.191 2.367 1 80.19 36 LEU B O 1
ATOM 4890 N N . PHE B 1 37 ? -18.219 6.184 4.352 1 80.69 37 PHE B N 1
ATOM 4891 C CA . PHE B 1 37 ? -17.172 6.824 5.125 1 80.69 37 PHE B CA 1
ATOM 4892 C C . PHE B 1 37 ? -16.703 5.914 6.254 1 80.69 37 PHE B C 1
ATOM 4894 O O . PHE B 1 37 ? -17.516 5.363 6.996 1 80.69 37 PHE B O 1
ATOM 4901 N N . PHE B 1 38 ? -15.508 5.707 6.277 1 90.06 38 PHE B N 1
ATOM 4902 C CA . PHE B 1 38 ? -14.867 4.988 7.371 1 90.06 38 PHE B CA 1
ATOM 4903 C C . PHE B 1 38 ? -14.141 5.957 8.297 1 90.06 38 PHE B C 1
ATOM 4905 O O . PHE B 1 38 ? -13.266 6.711 7.859 1 90.06 38 PHE B O 1
ATOM 4912 N N . ILE B 1 39 ? -14.414 5.977 9.602 1 87.06 39 ILE B N 1
ATOM 4913 C CA . ILE B 1 39 ? -13.891 7.031 10.461 1 87.06 39 ILE B CA 1
ATOM 4914 C C . ILE B 1 39 ? -12.609 6.559 11.133 1 87.06 39 ILE B C 1
ATOM 4916 O O . ILE B 1 39 ? -11.852 7.367 11.68 1 87.06 39 ILE B O 1
ATOM 4920 N N . GLY B 1 40 ? -12.297 5.305 11.156 1 89.31 40 GLY B N 1
ATOM 4921 C CA . GLY B 1 40 ? -10.992 4.828 11.586 1 89.31 40 GLY B CA 1
ATOM 4922 C C . GLY B 1 40 ? -10.836 4.789 13.094 1 89.31 40 GLY B C 1
ATOM 4923 O O . GLY B 1 40 ? -11.781 4.438 13.805 1 89.31 40 GLY B O 1
ATOM 4924 N N . THR B 1 41 ? -9.633 5.148 13.578 1 88.88 41 THR B N 1
ATOM 4925 C CA . THR B 1 41 ? -9.273 4.992 14.984 1 88.88 41 THR B CA 1
ATOM 4926 C C . THR B 1 41 ? -9.492 6.301 15.742 1 88.88 41 THR B C 1
ATOM 4928 O O . THR B 1 41 ? -9.812 7.328 15.148 1 88.88 41 THR B O 1
ATOM 4931 N N . GLU B 1 42 ? -9.203 6.254 16.969 1 86.62 42 GLU B N 1
ATOM 4932 C CA . GLU B 1 42 ? -9.469 7.367 17.875 1 86.62 42 GLU B CA 1
ATOM 4933 C C . GLU B 1 42 ? -8.523 8.531 17.609 1 86.62 42 GLU B C 1
ATOM 4935 O O . GLU B 1 42 ? -8.773 9.656 18.047 1 86.62 42 GLU B O 1
ATOM 4940 N N . PHE B 1 43 ? -7.516 8.32 16.953 1 91.5 43 PHE B N 1
ATOM 4941 C CA . PHE B 1 43 ? -6.539 9.383 16.719 1 91.5 43 PHE B CA 1
ATOM 4942 C C . PHE B 1 43 ? -7.012 10.32 15.617 1 91.5 43 PHE B C 1
ATOM 4944 O O . PHE B 1 43 ? -6.504 11.438 15.484 1 91.5 43 PHE B O 1
ATOM 4951 N N . SER B 1 44 ? -7.926 9.836 14.828 1 91 44 SER B N 1
ATOM 4952 C CA . SER B 1 44 ? -8.477 10.688 13.781 1 91 44 SER B CA 1
ATOM 4953 C C . SER B 1 44 ? -9.445 11.719 14.359 1 91 44 SER B C 1
ATOM 4955 O O . SER B 1 44 ? -10.297 11.383 15.188 1 91 44 SER B O 1
ATOM 4957 N N . ASN B 1 45 ? -9.273 12.938 13.945 1 90 45 ASN B N 1
ATOM 4958 C CA . ASN B 1 45 ? -10.172 14 14.383 1 90 45 ASN B CA 1
ATOM 4959 C C . ASN B 1 45 ? -11.594 13.773 13.867 1 90 45 ASN B C 1
ATOM 4961 O O . ASN B 1 45 ? -12.562 14.141 14.539 1 90 45 ASN B O 1
ATOM 4965 N N . LEU B 1 46 ? -11.672 13.141 12.773 1 84.06 46 LEU B N 1
ATOM 4966 C CA . LEU B 1 46 ? -12.992 12.844 12.242 1 84.06 46 LEU B CA 1
ATOM 4967 C C . LEU B 1 46 ? -13.719 11.828 13.125 1 84.06 46 LEU B C 1
ATOM 4969 O O . LEU B 1 46 ? -14.914 11.969 13.383 1 84.06 46 LEU B O 1
ATOM 4973 N N . ASN B 1 47 ? -13.016 10.812 13.461 1 87.81 47 ASN B N 1
ATOM 4974 C CA . ASN B 1 47 ? -13.586 9.844 14.398 1 87.81 47 ASN B CA 1
ATOM 4975 C C . ASN B 1 47 ? -14.039 10.523 15.688 1 87.81 47 ASN B C 1
ATOM 4977 O O . ASN B 1 47 ? -15.148 10.266 16.172 1 87.81 47 ASN B O 1
ATOM 4981 N N . TYR B 1 48 ? -13.219 11.359 16.172 1 87.5 48 TYR B N 1
ATOM 4982 C CA . TYR B 1 48 ? -13.508 12.055 17.422 1 87.5 48 TYR B CA 1
ATOM 4983 C C . TYR B 1 48 ? -14.758 12.914 17.297 1 87.5 48 TYR B C 1
ATOM 4985 O O . TYR B 1 48 ? -15.617 12.898 18.172 1 87.5 48 TYR B O 1
ATOM 4993 N N . LEU B 1 49 ? -14.805 13.547 16.234 1 83 49 LEU B N 1
ATOM 4994 C CA . LEU B 1 49 ? -15.922 14.453 15.977 1 83 49 LEU B CA 1
ATOM 4995 C C . LEU B 1 49 ? -17.234 13.68 15.812 1 83 49 LEU B C 1
ATOM 4997 O O . LEU B 1 49 ? -18.25 14.062 16.375 1 83 49 LEU B O 1
ATOM 5001 N N . VAL B 1 50 ? -17.219 12.672 15.062 1 80.38 50 VAL B N 1
ATOM 5002 C CA . VAL B 1 50 ? -18.406 11.883 14.789 1 80.38 50 VAL B CA 1
ATOM 5003 C C . VAL B 1 50 ? -18.891 11.211 16.078 1 80.38 50 VAL B C 1
ATOM 5005 O O . VAL B 1 50 ? -20.094 11.156 16.344 1 80.38 50 VAL B O 1
ATOM 5008 N N . ARG B 1 51 ? -18.047 10.758 16.828 1 81.94 51 ARG B N 1
ATOM 5009 C CA . ARG B 1 51 ? -18.422 10.078 18.062 1 81.94 51 ARG B CA 1
ATOM 5010 C C . ARG B 1 51 ? -18.953 11.07 19.094 1 81.94 51 ARG B C 1
ATOM 5012 O O . ARG B 1 51 ? -19.844 10.734 19.891 1 81.94 51 ARG B O 1
ATOM 5019 N N . HIS B 1 52 ? -18.469 12.172 19.125 1 73.69 52 HIS B N 1
ATOM 5020 C CA . HIS B 1 52 ? -18.938 13.188 20.062 1 73.69 52 HIS B CA 1
ATOM 5021 C C . HIS B 1 52 ? -20.297 13.734 19.656 1 73.69 52 HIS B C 1
ATOM 5023 O O . HIS B 1 52 ? -21.141 14.008 20.516 1 73.69 52 HIS B O 1
ATOM 5029 N N . ARG B 1 53 ? -20.484 13.859 18.516 1 66.38 53 ARG B N 1
ATOM 5030 C CA . ARG B 1 53 ? -21.672 14.594 18.078 1 66.38 53 ARG B CA 1
ATOM 5031 C C . ARG B 1 53 ? -22.766 13.633 17.609 1 66.38 53 ARG B C 1
ATOM 5033 O O . ARG B 1 53 ? -23.953 13.938 17.734 1 66.38 53 ARG B O 1
ATOM 5040 N N . ALA B 1 54 ? -22.312 12.648 17.031 1 58.78 54 ALA B N 1
ATOM 5041 C CA . ALA B 1 54 ? -23.328 11.992 16.203 1 58.78 54 ALA B CA 1
ATOM 5042 C C . ALA B 1 54 ? -23.75 10.656 16.797 1 58.78 54 ALA B C 1
ATOM 5044 O O . ALA B 1 54 ? -24.859 10.172 16.547 1 58.78 54 ALA B O 1
ATOM 5045 N N . LEU B 1 55 ? -22.906 10.148 17.562 1 62.59 55 LEU B N 1
ATOM 5046 C CA . LEU B 1 55 ? -23.234 8.75 17.828 1 62.59 55 LEU B CA 1
ATOM 5047 C C . LEU B 1 55 ? -23.859 8.578 19.203 1 62.59 55 LEU B C 1
ATOM 5049 O O . LEU B 1 55 ? -23.406 9.195 20.172 1 62.59 55 LEU B O 1
ATOM 5053 N N . ARG B 1 56 ? -25 7.992 19 1 62.38 56 ARG B N 1
ATOM 5054 C CA . ARG B 1 56 ? -25.625 7.516 20.219 1 62.38 56 ARG B CA 1
ATOM 5055 C C . ARG B 1 56 ? -24.781 6.449 20.906 1 62.38 56 ARG B C 1
ATOM 5057 O O . ARG B 1 56 ? -23.891 5.867 20.281 1 62.38 56 ARG B O 1
ATOM 5064 N N . MET B 1 57 ? -25.016 6.359 22.078 1 61.94 57 MET B N 1
ATOM 5065 C CA . MET B 1 57 ? -24.266 5.402 22.875 1 61.94 57 MET B CA 1
ATOM 5066 C C . MET B 1 57 ? -24.344 4.004 22.281 1 61.94 57 MET B C 1
ATOM 5068 O O . MET B 1 57 ? -23.406 3.219 22.391 1 61.94 57 MET B O 1
ATOM 5072 N N . ASP B 1 58 ? -25.406 3.707 21.594 1 64.69 58 ASP B N 1
ATOM 5073 C CA . ASP B 1 58 ? -25.609 2.375 21.031 1 64.69 58 ASP B CA 1
ATOM 5074 C C . ASP B 1 58 ? -24.797 2.195 19.75 1 64.69 58 ASP B C 1
ATOM 5076 O O . ASP B 1 58 ? -24.656 1.077 19.25 1 64.69 58 ASP B O 1
ATOM 5080 N N . GLN B 1 59 ? -24.203 3.27 19.328 1 72.31 59 GLN B N 1
ATOM 5081 C CA . GLN B 1 59 ? -23.484 3.219 18.062 1 72.31 59 GLN B CA 1
ATOM 5082 C C . GLN B 1 59 ? -21.984 3.354 18.281 1 72.31 59 GLN B C 1
ATOM 5084 O O . GLN B 1 59 ? -21.25 3.775 17.375 1 72.31 59 GLN B O 1
ATOM 5089 N N . LYS B 1 60 ? -21.609 2.947 19.391 1 74 60 LYS B N 1
ATOM 5090 C CA . LYS B 1 60 ? -20.219 3.146 19.797 1 74 60 LYS B CA 1
ATOM 5091 C C . LYS B 1 60 ? -19.281 2.316 18.922 1 74 60 LYS B C 1
ATOM 5093 O O . LYS B 1 60 ? -18.125 2.709 18.688 1 74 60 LYS B O 1
ATOM 5098 N N . ASP B 1 61 ? -19.812 1.27 18.328 1 79.56 61 ASP B N 1
ATOM 5099 C CA . ASP B 1 61 ? -18.922 0.364 17.609 1 79.56 61 ASP B CA 1
ATOM 5100 C C . ASP B 1 61 ? -19.062 0.543 16.094 1 79.56 61 ASP B C 1
ATOM 5102 O O . ASP B 1 61 ? -18.438 -0.174 15.32 1 79.56 61 ASP B O 1
ATOM 5106 N N . VAL B 1 62 ? -19.875 1.529 15.703 1 84.19 62 VAL B N 1
ATOM 5107 C CA . VAL B 1 62 ? -20.094 1.737 14.273 1 84.19 62 VAL B CA 1
ATOM 5108 C C . VAL B 1 62 ? -18.922 2.541 13.695 1 84.19 62 VAL B C 1
ATOM 5110 O O . VAL B 1 62 ? -18.578 3.605 14.211 1 84.19 62 VAL B O 1
ATOM 5113 N N . MET B 1 63 ? -18.359 1.996 12.664 1 89.12 63 MET B N 1
ATOM 5114 C CA . MET B 1 63 ? -17.203 2.67 12.055 1 89.12 63 MET B CA 1
ATOM 5115 C C . MET B 1 63 ? -17.516 3.066 10.617 1 89.12 63 MET B C 1
ATOM 5117 O O . MET B 1 63 ? -16.797 3.881 10.023 1 89.12 63 MET B O 1
ATOM 5121 N N . HIS B 1 64 ? -18.5 2.477 10.023 1 89.19 64 HIS B N 1
ATOM 5122 C CA . HIS B 1 64 ? -18.875 2.73 8.633 1 89.19 64 HIS B CA 1
ATOM 5123 C C . HIS B 1 64 ? -20.172 3.52 8.547 1 89.19 64 HIS B C 1
ATOM 5125 O O . HIS B 1 64 ? -21.188 3.105 9.094 1 89.19 64 HIS B O 1
ATOM 5131 N N . PHE B 1 65 ? -20.078 4.617 7.797 1 83.19 65 PHE B N 1
ATOM 5132 C CA . PHE B 1 65 ? -21.234 5.496 7.684 1 83.19 65 PHE B CA 1
ATOM 5133 C C . PHE B 1 65 ? -21.516 5.828 6.227 1 83.19 65 PHE B C 1
ATOM 5135 O O . PHE B 1 65 ? -20.609 5.855 5.398 1 83.19 65 PHE B O 1
ATOM 5142 N N . GLY B 1 66 ? -22.766 5.957 5.945 1 77.44 66 GLY B N 1
ATOM 5143 C CA . GLY B 1 66 ? -23.156 6.375 4.605 1 77.44 66 GLY B CA 1
ATOM 5144 C C . GLY B 1 66 ? -23.297 7.879 4.469 1 77.44 66 GLY B C 1
ATOM 5145 O O . GLY B 1 66 ? -23.672 8.562 5.422 1 77.44 66 GLY B O 1
ATOM 5146 N N . THR B 1 67 ? -22.672 8.375 3.482 1 69.62 67 THR B N 1
ATOM 5147 C CA . THR B 1 67 ? -22.906 9.789 3.197 1 69.62 67 THR B CA 1
ATOM 5148 C C . THR B 1 67 ? -23.688 9.961 1.902 1 69.62 67 THR B C 1
ATOM 5150 O O . THR B 1 67 ? -24.016 8.977 1.229 1 69.62 67 THR B O 1
ATOM 5153 N N . ARG B 1 68 ? -23.891 11.289 1.553 1 61.25 68 ARG B N 1
ATOM 5154 C CA . ARG B 1 68 ? -24.734 11.617 0.409 1 61.25 68 ARG B CA 1
ATOM 5155 C C . ARG B 1 68 ? -24.156 11.039 -0.879 1 61.25 68 ARG B C 1
ATOM 5157 O O . ARG B 1 68 ? -22.984 10.672 -0.932 1 61.25 68 ARG B O 1
ATOM 5164 N N . ARG B 1 69 ? -25.047 11 -1.81 1 56.72 69 ARG B N 1
ATOM 5165 C CA . ARG B 1 69 ? -24.875 10.367 -3.113 1 56.72 69 ARG B CA 1
ATOM 5166 C C . ARG B 1 69 ? -23.656 10.914 -3.828 1 56.72 69 ARG B C 1
ATOM 5168 O O . ARG B 1 69 ? -23.328 12.102 -3.715 1 56.72 69 ARG B O 1
ATOM 5175 N N . LEU B 1 70 ? -22.859 10.023 -4.262 1 55.28 70 LEU B N 1
ATOM 5176 C CA . LEU B 1 70 ? -21.625 10.266 -5.023 1 55.28 70 LEU B CA 1
ATOM 5177 C C . LEU B 1 70 ? -21.922 11.086 -6.277 1 55.28 70 LEU B C 1
ATOM 5179 O O . LEU B 1 70 ? -22.859 10.766 -7.027 1 55.28 70 LEU B O 1
ATOM 5183 N N . ALA B 1 71 ? -21.641 12.406 -6.242 1 53.44 71 ALA B N 1
ATOM 5184 C CA . ALA B 1 71 ? -21.75 13.07 -7.539 1 53.44 71 ALA B CA 1
ATOM 5185 C C . ALA B 1 71 ? -20.797 12.438 -8.555 1 53.44 71 ALA B C 1
ATOM 5187 O O . ALA B 1 71 ? -19.625 12.203 -8.258 1 53.44 71 ALA B O 1
ATOM 5188 N N . ARG B 1 72 ? -21.422 11.742 -9.562 1 54.56 72 ARG B N 1
ATOM 5189 C CA . ARG B 1 72 ? -20.656 11.039 -10.594 1 54.56 72 ARG B CA 1
ATOM 5190 C C . ARG B 1 72 ? -19.703 11.992 -11.312 1 54.56 72 ARG B C 1
ATOM 5192 O O . ARG B 1 72 ? -20.156 12.953 -11.953 1 54.56 72 ARG B O 1
ATOM 5199 N N . LYS B 1 73 ? -18.406 12.25 -10.844 1 56.84 73 LYS B N 1
ATOM 5200 C CA . LYS B 1 73 ? -17.391 12.938 -11.648 1 56.84 73 LYS B CA 1
ATOM 5201 C C . LYS B 1 73 ? -16.828 12.008 -12.719 1 56.84 73 LYS B C 1
ATOM 5203 O O . LYS B 1 73 ? -16.297 10.945 -12.406 1 56.84 73 LYS B O 1
ATOM 5208 N N . ILE B 1 74 ? -17.312 12.18 -14.008 1 59.84 74 ILE B N 1
ATOM 5209 C CA . ILE B 1 74 ? -16.719 11.359 -15.055 1 59.84 74 ILE B CA 1
ATOM 5210 C C . ILE B 1 74 ? -15.492 12.078 -15.625 1 59.84 74 ILE B C 1
ATOM 5212 O O . ILE B 1 74 ? -15.625 13.102 -16.297 1 59.84 74 ILE B O 1
ATOM 5216 N N . PRO B 1 75 ? -14.336 11.617 -15.164 1 68.06 75 PRO B N 1
ATOM 5217 C CA . PRO B 1 75 ? -13.133 12.211 -15.75 1 68.06 75 PRO B CA 1
ATOM 5218 C C . PRO B 1 75 ? -13.055 12.008 -17.266 1 68.06 75 PRO B C 1
ATOM 5220 O O . PRO B 1 75 ? -13.719 11.125 -17.812 1 68.06 75 PRO B O 1
ATOM 5223 N N . SER B 1 76 ? -12.359 12.875 -17.875 1 73.31 76 SER B N 1
ATOM 5224 C CA . SER B 1 76 ? -12.102 12.711 -19.297 1 73.31 76 SER B CA 1
ATOM 5225 C C . SER B 1 76 ? -11.07 11.625 -19.562 1 73.31 76 SER B C 1
ATOM 5227 O O . SER B 1 76 ? -9.938 11.711 -19.078 1 73.31 76 SER B O 1
ATOM 5229 N N . VAL B 1 77 ? -11.555 10.562 -20.156 1 81.31 77 VAL B N 1
ATOM 5230 C CA . VAL B 1 77 ? -10.672 9.445 -20.469 1 81.31 77 VAL B CA 1
ATOM 5231 C C . VAL B 1 77 ? -10.555 9.289 -21.984 1 81.31 77 VAL B C 1
ATOM 5233 O O . VAL B 1 77 ? -11.43 9.719 -22.734 1 81.31 77 VAL B O 1
ATOM 5236 N N . PRO B 1 78 ? -9.438 8.727 -22.484 1 79.94 78 PRO B N 1
ATOM 5237 C CA . PRO B 1 78 ? -9.336 8.414 -23.906 1 79.94 78 PRO B CA 1
ATOM 5238 C C . PRO B 1 78 ? -10.492 7.547 -24.406 1 79.94 78 PRO B C 1
ATOM 5240 O O . PRO B 1 78 ? -10.953 6.656 -23.703 1 79.94 78 PRO B O 1
ATOM 5243 N N . GLU B 1 79 ? -10.922 7.762 -25.609 1 83.44 79 GLU B N 1
ATOM 5244 C CA . GLU B 1 79 ? -12.086 7.094 -26.203 1 83.44 79 GLU B CA 1
ATOM 5245 C C . GLU B 1 79 ? -11.883 5.582 -26.266 1 83.44 79 GLU B C 1
ATOM 5247 O O . GLU B 1 79 ? -12.836 4.816 -26.141 1 83.44 79 GLU B O 1
ATOM 5252 N N . GLU B 1 80 ? -10.688 5.234 -26.422 1 85.5 80 GLU B N 1
ATOM 5253 C CA . GLU B 1 80 ? -10.391 3.811 -26.547 1 85.5 80 GLU B CA 1
ATOM 5254 C C . GLU B 1 80 ? -10.805 3.059 -25.281 1 85.5 80 GLU B C 1
ATOM 5256 O O . GLU B 1 80 ? -11.156 1.878 -25.344 1 85.5 80 GLU B O 1
ATOM 5261 N N . ALA B 1 81 ? -10.781 3.723 -24.203 1 87 81 ALA B N 1
ATOM 5262 C CA . ALA B 1 81 ? -11.078 3.092 -22.922 1 87 81 ALA B CA 1
ATOM 5263 C C . ALA B 1 81 ? -12.57 2.83 -22.766 1 87 81 ALA B C 1
ATOM 5265 O O . ALA B 1 81 ? -12.984 2.029 -21.938 1 87 81 ALA B O 1
ATOM 5266 N N . LEU B 1 82 ? -13.359 3.482 -23.609 1 87.88 82 LEU B N 1
ATOM 5267 C CA . LEU B 1 82 ? -14.812 3.387 -23.469 1 87.88 82 LEU B CA 1
ATOM 5268 C C . LEU B 1 82 ? -15.383 2.373 -24.453 1 87.88 82 LEU B C 1
ATOM 5270 O O . LEU B 1 82 ? -16.578 2.078 -24.422 1 87.88 82 LEU B O 1
ATOM 5274 N N . LYS B 1 83 ? -14.539 1.77 -25.234 1 88.75 83 LYS B N 1
ATOM 5275 C CA . LYS B 1 83 ? -14.984 0.793 -26.219 1 88.75 83 LYS B CA 1
ATOM 5276 C C . LYS B 1 83 ? -15.312 -0.545 -25.562 1 88.75 83 LYS B C 1
ATOM 5278 O O . LYS B 1 83 ? -14.68 -0.927 -24.578 1 88.75 83 LYS B O 1
ATOM 5283 N N . LEU B 1 84 ? -16.344 -1.207 -26.109 1 90.44 84 LEU B N 1
ATOM 5284 C CA . LEU B 1 84 ? -16.75 -2.529 -25.641 1 90.44 84 LEU B CA 1
ATOM 5285 C C . LEU B 1 84 ? -16.688 -3.551 -26.766 1 90.44 84 LEU B C 1
ATOM 5287 O O . LEU B 1 84 ? -16.875 -3.203 -27.938 1 90.44 84 LEU B O 1
ATOM 5291 N N . PRO B 1 85 ? -16.375 -4.715 -26.453 1 92.38 85 PRO B N 1
ATOM 5292 C CA . PRO B 1 85 ? -16.438 -5.758 -27.484 1 92.38 85 PRO B CA 1
ATOM 5293 C C . PRO B 1 85 ? -17.859 -6.078 -27.922 1 92.38 85 PRO B C 1
ATOM 5295 O O . PRO B 1 85 ? -18.812 -5.68 -27.25 1 92.38 85 PRO B O 1
ATOM 5298 N N . PRO B 1 86 ? -17.984 -6.754 -29.109 1 91 86 PRO B N 1
ATOM 5299 C CA . PRO B 1 86 ? -19.328 -7.195 -29.5 1 91 86 PRO B CA 1
ATOM 5300 C C . PRO B 1 86 ? -20.016 -8.016 -28.406 1 91 86 PRO B C 1
ATOM 5302 O O . PRO B 1 86 ? -19.359 -8.773 -27.688 1 91 86 PRO B O 1
ATOM 5305 N N . LYS B 1 87 ? -21.328 -7.914 -28.328 1 91.25 87 LYS B N 1
ATOM 5306 C CA . LYS B 1 87 ? -22.125 -8.5 -27.25 1 91.25 87 LYS B CA 1
ATOM 5307 C C . LYS B 1 87 ? -21.906 -10.008 -27.156 1 91.25 87 LYS B C 1
ATOM 5309 O O . LYS B 1 87 ? -21.797 -10.562 -26.062 1 91.25 87 LYS B O 1
ATOM 5314 N N . ALA B 1 88 ? -21.844 -10.641 -28.25 1 92 88 ALA B N 1
ATOM 5315 C CA . ALA B 1 88 ? -21.656 -12.086 -28.266 1 92 88 ALA B CA 1
ATOM 5316 C C . ALA B 1 88 ? -20.344 -12.484 -27.609 1 92 88 ALA B C 1
ATOM 5318 O O . ALA B 1 88 ? -20.297 -13.438 -26.828 1 92 88 ALA B O 1
ATOM 5319 N N . LEU B 1 89 ? -19.375 -11.742 -27.938 1 93.69 89 LEU B N 1
ATOM 5320 C CA . LEU B 1 89 ? -18.078 -12.008 -27.328 1 93.69 89 LEU B CA 1
ATOM 5321 C C . LEU B 1 89 ? -18.094 -11.641 -25.859 1 93.69 89 LEU B C 1
ATOM 5323 O O . LEU B 1 89 ? -17.547 -12.375 -25.031 1 93.69 89 LEU B O 1
ATOM 5327 N N . ALA B 1 90 ? -18.656 -10.539 -25.547 1 94.25 90 ALA B N 1
ATOM 5328 C CA . ALA B 1 90 ? -18.75 -10.086 -24.156 1 94.25 90 ALA B CA 1
ATOM 5329 C C . ALA B 1 90 ? -19.422 -11.141 -23.281 1 94.25 90 ALA B C 1
ATOM 5331 O O . ALA B 1 90 ? -18.953 -11.43 -22.188 1 94.25 90 ALA B O 1
ATOM 5332 N N . ASP B 1 91 ? -20.484 -11.703 -23.766 1 95.81 91 ASP B N 1
ATOM 5333 C CA . ASP B 1 91 ? -21.234 -12.703 -23 1 95.81 91 ASP B CA 1
ATOM 5334 C C . ASP B 1 91 ? -20.375 -13.945 -22.75 1 95.81 91 ASP B C 1
ATOM 5336 O O . ASP B 1 91 ? -20.422 -14.516 -21.656 1 95.81 91 ASP B O 1
ATOM 5340 N N . VAL B 1 92 ? -19.656 -14.289 -23.734 1 96.5 92 VAL B N 1
ATOM 5341 C CA . VAL B 1 92 ? -18.812 -15.469 -23.625 1 96.5 92 VAL B CA 1
ATOM 5342 C C . VAL B 1 92 ? -17.703 -15.211 -22.594 1 96.5 92 VAL B C 1
ATOM 5344 O O . VAL B 1 92 ? -17.391 -16.078 -21.781 1 96.5 92 VAL B O 1
ATOM 5347 N N . LEU B 1 93 ? -17.125 -14.047 -22.641 1 96.94 93 LEU B N 1
ATOM 5348 C CA . LEU B 1 93 ? -16.047 -13.695 -21.719 1 96.94 93 LEU B CA 1
ATOM 5349 C C . LEU B 1 93 ? -16.547 -13.602 -20.281 1 96.94 93 LEU B C 1
ATOM 5351 O O . LEU B 1 93 ? -15.898 -14.094 -19.359 1 96.94 93 LEU B O 1
ATOM 5355 N N . VAL B 1 94 ? -17.688 -12.992 -20.109 1 97.12 94 VAL B N 1
ATOM 5356 C CA . VAL B 1 94 ? -18.281 -12.852 -18.781 1 97.12 94 VAL B CA 1
ATOM 5357 C C . VAL B 1 94 ? -18.594 -14.227 -18.203 1 97.12 94 VAL B C 1
ATOM 5359 O O . VAL B 1 94 ? -18.266 -14.5 -17.047 1 97.12 94 VAL B O 1
ATOM 5362 N N . ARG B 1 95 ? -19.109 -15.047 -18.984 1 96.69 95 ARG B N 1
ATOM 5363 C CA . ARG B 1 95 ? -19.438 -16.391 -18.531 1 96.69 95 ARG B CA 1
ATOM 5364 C C . ARG B 1 95 ? -18.188 -17.172 -18.172 1 96.69 95 ARG B C 1
ATOM 5366 O O . ARG B 1 95 ? -18.156 -17.906 -17.172 1 96.69 95 ARG B O 1
ATOM 5373 N N . ALA B 1 96 ? -17.219 -17.047 -18.984 1 96.38 96 ALA B N 1
ATOM 5374 C CA . ALA B 1 96 ? -15.953 -17.734 -18.719 1 96.38 96 ALA B CA 1
ATOM 5375 C C . ALA B 1 96 ? -15.367 -17.312 -17.375 1 96.38 96 ALA B C 1
ATOM 5377 O O . ALA B 1 96 ? -14.891 -18.141 -16.609 1 96.38 96 ALA B O 1
ATOM 5378 N N . TYR B 1 97 ? -15.367 -16.062 -17.125 1 97.31 97 TYR B N 1
ATOM 5379 C CA . TYR B 1 97 ? -14.852 -15.547 -15.859 1 97.31 97 TYR B CA 1
ATOM 5380 C C . TYR B 1 97 ? -15.602 -16.141 -14.672 1 97.31 97 TYR B C 1
ATOM 5382 O O . TYR B 1 97 ? -14.992 -16.641 -13.727 1 97.31 97 TYR B O 1
ATOM 5390 N N . PHE B 1 98 ? -16.891 -16.062 -14.648 1 97.31 98 PHE B N 1
ATOM 5391 C CA . PHE B 1 98 ? -17.688 -16.469 -13.5 1 97.31 98 PHE B CA 1
ATOM 5392 C C . PHE B 1 98 ? -17.625 -17.984 -13.32 1 97.31 98 PHE B C 1
ATOM 5394 O O . PHE B 1 98 ? -17.562 -18.484 -12.195 1 97.31 98 PHE B O 1
ATOM 5401 N N . ASP B 1 99 ? -17.516 -18.734 -14.367 1 95.56 99 ASP B N 1
ATOM 5402 C CA . ASP B 1 99 ? -17.547 -20.188 -14.297 1 95.56 99 ASP B CA 1
ATOM 5403 C C . ASP B 1 99 ? -16.188 -20.734 -13.828 1 95.56 99 ASP B C 1
ATOM 5405 O O . ASP B 1 99 ? -16.141 -21.703 -13.07 1 95.56 99 ASP B O 1
ATOM 5409 N N . HIS B 1 100 ? -15.164 -20.094 -14.25 1 94.56 100 HIS B N 1
ATOM 5410 C CA . HIS B 1 100 ? -13.867 -20.734 -14.07 1 94.56 100 HIS B CA 1
ATOM 5411 C C . HIS B 1 100 ? -13.062 -20.062 -12.969 1 94.56 100 HIS B C 1
ATOM 5413 O O . HIS B 1 100 ? -12.117 -20.641 -12.43 1 94.56 100 HIS B O 1
ATOM 5419 N N . VAL B 1 101 ? -13.383 -18.844 -12.633 1 95.69 101 VAL B N 1
ATOM 5420 C CA . VAL B 1 101 ? -12.531 -18.109 -11.703 1 95.69 101 VAL B CA 1
ATOM 5421 C C . VAL B 1 101 ? -13.344 -17.672 -10.484 1 95.69 101 VAL B C 1
ATOM 5423 O O . VAL B 1 101 ? -13.008 -18.016 -9.352 1 95.69 101 VAL B O 1
ATOM 5426 N N . ASN B 1 102 ? -14.461 -17.031 -10.648 1 97.69 102 ASN B N 1
ATOM 5427 C CA . ASN B 1 102 ? -15.195 -16.344 -9.586 1 97.69 102 ASN B CA 1
ATOM 5428 C C . ASN B 1 102 ? -15.828 -17.344 -8.617 1 97.69 102 ASN B C 1
ATOM 5430 O O . ASN B 1 102 ? -16.156 -16.984 -7.48 1 97.69 102 ASN B O 1
ATOM 5434 N N . ARG B 1 103 ? -15.977 -18.578 -8.984 1 95.94 103 ARG B N 1
ATOM 5435 C CA . ARG B 1 103 ? -16.562 -19.578 -8.109 1 95.94 103 ARG B CA 1
ATOM 5436 C C . ARG B 1 103 ? -15.609 -19.953 -6.98 1 95.94 103 ARG B C 1
ATOM 5438 O O . ARG B 1 103 ? -16.047 -20.391 -5.906 1 95.94 103 ARG B O 1
ATOM 5445 N N . GLY B 1 104 ? -14.32 -19.891 -7.242 1 95.62 104 GLY B N 1
ATOM 5446 C CA . GLY B 1 104 ? -13.32 -20.172 -6.223 1 95.62 104 GLY B CA 1
ATOM 5447 C C . GLY B 1 104 ? -12.766 -18.906 -5.578 1 95.62 104 GLY B C 1
ATOM 5448 O O . GLY B 1 104 ? -12.508 -18.891 -4.371 1 95.62 104 GLY B O 1
ATOM 5449 N N . PHE B 1 105 ? -12.578 -17.922 -6.398 1 96.38 105 PHE B N 1
ATOM 5450 C CA . PHE B 1 105 ? -12.148 -16.594 -5.949 1 96.38 105 PHE B CA 1
ATOM 5451 C C . PHE B 1 105 ? -13.25 -15.57 -6.176 1 96.38 105 PHE B C 1
ATOM 5453 O O . PHE B 1 105 ? -13.203 -14.797 -7.133 1 96.38 105 PHE B O 1
ATOM 5460 N N . PRO B 1 106 ? -14.164 -15.523 -5.234 1 97.56 106 PRO B N 1
ATOM 5461 C CA . PRO B 1 106 ? -15.375 -14.719 -5.434 1 97.56 106 PRO B CA 1
ATOM 5462 C C . PRO B 1 106 ? -15.141 -13.227 -5.227 1 97.56 106 PRO B C 1
ATOM 5464 O O . PRO B 1 106 ? -15.602 -12.656 -4.238 1 97.56 106 PRO B O 1
ATOM 5467 N N . ILE B 1 107 ? -14.578 -12.602 -6.164 1 97.5 107 ILE B N 1
ATOM 5468 C CA . ILE B 1 107 ? -14.211 -11.195 -6.125 1 97.5 107 ILE B CA 1
ATOM 5469 C C . ILE B 1 107 ? -15.43 -10.336 -6.465 1 97.5 107 ILE B C 1
ATOM 5471 O O . ILE B 1 107 ? -15.586 -9.234 -5.93 1 97.5 107 ILE B O 1
ATOM 5475 N N . VAL B 1 108 ? -16.266 -10.828 -7.359 1 96.94 108 VAL B N 1
ATOM 5476 C CA . VAL B 1 108 ? -17.438 -10.094 -7.828 1 96.94 108 VAL B CA 1
ATOM 5477 C C . VAL B 1 108 ? -18.703 -10.844 -7.445 1 96.94 108 VAL B C 1
ATOM 5479 O O . VAL B 1 108 ? -18.797 -12.062 -7.602 1 96.94 108 VAL B O 1
ATOM 5482 N N . ASP B 1 109 ? -19.625 -10.109 -6.844 1 95.69 109 ASP B N 1
ATOM 5483 C CA . ASP B 1 109 ? -20.938 -10.719 -6.629 1 95.69 109 ASP B CA 1
ATOM 5484 C C . ASP B 1 109 ? -21.641 -10.961 -7.957 1 95.69 109 ASP B C 1
ATOM 5486 O O . ASP B 1 109 ? -22.172 -10.023 -8.57 1 95.69 109 ASP B O 1
ATOM 5490 N N . GLU B 1 110 ? -21.734 -12.172 -8.336 1 96.31 110 GLU B N 1
ATOM 5491 C CA . GLU B 1 110 ? -22.234 -12.539 -9.656 1 96.31 110 GLU B CA 1
ATOM 5492 C C . GLU B 1 110 ? -23.719 -12.18 -9.805 1 96.31 110 GLU B C 1
ATOM 5494 O O . GLU B 1 110 ? -24.141 -11.688 -10.852 1 96.31 110 GLU B O 1
ATOM 5499 N N . GLY B 1 111 ? -24.484 -12.492 -8.781 1 93.25 111 GLY B N 1
ATOM 5500 C CA . GLY B 1 111 ? -25.906 -12.172 -8.844 1 93.25 111 GLY B CA 1
ATOM 5501 C C . GLY B 1 111 ? -26.172 -10.703 -9.141 1 93.25 111 GLY B C 1
ATOM 5502 O O . GLY B 1 111 ? -26.922 -10.375 -10.055 1 93.25 111 GLY B O 1
ATOM 5503 N N . GLU B 1 112 ? -25.5 -9.867 -8.406 1 89.94 112 GLU B N 1
ATOM 5504 C CA . GLU B 1 112 ? -25.688 -8.43 -8.594 1 89.94 112 GLU B CA 1
ATOM 5505 C C . GLU B 1 112 ? -25.156 -7.977 -9.953 1 89.94 112 GLU B C 1
ATOM 5507 O O . GLU B 1 112 ? -25.797 -7.188 -10.641 1 89.94 112 GLU B O 1
ATOM 5512 N N . PHE B 1 113 ? -24 -8.438 -10.336 1 93.12 113 PHE B N 1
ATOM 5513 C CA . PHE B 1 113 ? -23.375 -8.055 -11.586 1 93.12 113 PHE B CA 1
ATOM 5514 C C . PHE B 1 113 ? -24.25 -8.445 -12.773 1 93.12 113 PHE B C 1
ATOM 5516 O O . PHE B 1 113 ? -24.453 -7.641 -13.688 1 93.12 113 PHE B O 1
ATOM 5523 N N . MET B 1 114 ? -24.75 -9.664 -12.766 1 92.12 114 MET B N 1
ATOM 5524 C CA . MET B 1 114 ? -25.516 -10.164 -13.898 1 92.12 114 MET B CA 1
ATOM 5525 C C . MET B 1 114 ? -26.859 -9.461 -13.992 1 92.12 114 MET B C 1
ATOM 5527 O O . MET B 1 114 ? -27.391 -9.258 -15.094 1 92.12 114 MET B O 1
ATOM 5531 N N . GLU B 1 115 ? -27.391 -9.047 -12.82 1 88.44 115 GLU B N 1
ATOM 5532 C CA . GLU B 1 115 ? -28.625 -8.273 -12.828 1 88.44 115 GLU B CA 1
ATOM 5533 C C . GLU B 1 115 ? -28.438 -6.938 -13.547 1 88.44 115 GLU B C 1
ATOM 5535 O O . GLU B 1 115 ? -29.297 -6.523 -14.328 1 88.44 115 GLU B O 1
ATOM 5540 N N . ILE B 1 116 ? -27.312 -6.355 -13.297 1 86.12 116 ILE B N 1
ATOM 5541 C CA . ILE B 1 116 ? -27.016 -5.062 -13.914 1 86.12 116 ILE B CA 1
ATOM 5542 C C . ILE B 1 116 ? -26.625 -5.266 -15.375 1 86.12 116 ILE B C 1
ATOM 5544 O O . ILE B 1 116 ? -27.094 -4.539 -16.266 1 86.12 116 ILE B O 1
ATOM 5548 N N . TYR B 1 117 ? -25.828 -6.25 -15.633 1 89.69 117 TYR B N 1
ATOM 5549 C CA . TYR B 1 117 ? -25.266 -6.523 -16.953 1 89.69 117 TYR B CA 1
ATOM 5550 C C . TYR B 1 117 ? -26.359 -6.906 -17.938 1 89.69 117 TYR B C 1
ATOM 5552 O O . TYR B 1 117 ? -26.328 -6.512 -19.094 1 89.69 117 TYR B O 1
ATOM 5560 N N . THR B 1 118 ? -27.344 -7.59 -17.562 1 84.44 118 THR B N 1
ATOM 5561 C CA . THR B 1 118 ? -28.406 -8.055 -18.453 1 84.44 118 THR B CA 1
ATOM 5562 C C . THR B 1 118 ? -29.547 -7.051 -18.5 1 84.44 118 THR B C 1
ATOM 5564 O O . THR B 1 118 ? -30.438 -7.152 -19.344 1 84.44 118 THR B O 1
ATOM 5567 N N . GLY B 1 119 ? -29.359 -5.695 -18.109 1 70.31 119 GLY B N 1
ATOM 5568 C CA . GLY B 1 119 ? -30.266 -4.578 -18.312 1 70.31 119 GLY B CA 1
ATOM 5569 C C . GLY B 1 119 ? -31.5 -4.656 -17.453 1 70.31 119 GLY B C 1
ATOM 5570 O O . GLY B 1 119 ? -32.469 -3.908 -17.672 1 70.31 119 GLY B O 1
ATOM 5571 N N . LEU B 1 120 ? -31.719 -5.598 -16.703 1 54.59 120 LEU B N 1
ATOM 5572 C CA . LEU B 1 120 ? -33 -5.594 -16.031 1 54.59 120 LEU B CA 1
ATOM 5573 C C . LEU B 1 120 ? -33.188 -4.328 -15.188 1 54.59 120 LEU B C 1
ATOM 5575 O O . LEU B 1 120 ? -34.312 -3.838 -15.016 1 54.59 120 LEU B O 1
ATOM 5579 N N . ASP B 1 121 ? -32.344 -3.826 -14.508 1 49.62 121 ASP B N 1
ATOM 5580 C CA . ASP B 1 121 ? -32.469 -2.617 -13.703 1 49.62 121 ASP B CA 1
ATOM 5581 C C . ASP B 1 121 ? -31.578 -1.496 -14.258 1 49.62 121 ASP B C 1
ATOM 5583 O O . ASP B 1 121 ? -30.344 -1.581 -14.195 1 49.62 121 ASP B O 1
ATOM 5587 N N . VAL B 1 122 ? -32 -0.745 -15.234 1 44.88 122 VAL B N 1
ATOM 5588 C CA . VAL B 1 122 ? -31.484 0.256 -16.156 1 44.88 122 VAL B CA 1
ATOM 5589 C C . VAL B 1 122 ? -30.469 1.148 -15.43 1 44.88 122 VAL B C 1
ATOM 5591 O O . VAL B 1 122 ? -29.453 1.532 -15.992 1 44.88 122 VAL B O 1
ATOM 5594 N N . PRO B 1 123 ? -30.891 1.806 -14.203 1 45.41 123 PRO B N 1
ATOM 5595 C CA . PRO B 1 123 ? -30.094 2.992 -13.898 1 45.41 123 PRO B CA 1
ATOM 5596 C C . PRO B 1 123 ? -28.656 2.645 -13.484 1 45.41 123 PRO B C 1
ATOM 5598 O O . PRO B 1 123 ? -27.797 3.527 -13.43 1 45.41 123 PRO B O 1
ATOM 5601 N N . LYS B 1 124 ? -28.5 1.354 -13.156 1 56.06 124 LYS B N 1
ATOM 5602 C CA . LYS B 1 124 ? -27.188 1.121 -12.547 1 56.06 124 LYS B CA 1
ATOM 5603 C C . LYS B 1 124 ? -26.172 0.688 -13.594 1 56.06 124 LYS B C 1
ATOM 5605 O O . LYS B 1 124 ? -26.422 -0.211 -14.391 1 56.06 124 LYS B O 1
ATOM 5610 N N . LEU B 1 125 ? -25.234 1.571 -13.945 1 64.75 125 LEU B N 1
ATOM 5611 C CA . LEU B 1 125 ? -24.203 1.342 -14.953 1 64.75 125 LEU B CA 1
ATOM 5612 C C . LEU B 1 125 ? -23.094 0.446 -14.406 1 64.75 125 LEU B C 1
ATOM 5614 O O . LEU B 1 125 ? -22.75 0.528 -13.227 1 64.75 125 LEU B O 1
ATOM 5618 N N . VAL B 1 126 ? -22.984 -0.697 -15.141 1 79.12 126 VAL B N 1
ATOM 5619 C CA . VAL B 1 126 ? -21.859 -1.578 -14.812 1 79.12 126 VAL B CA 1
ATOM 5620 C C . VAL B 1 126 ? -20.562 -0.779 -14.789 1 79.12 126 VAL B C 1
ATOM 5622 O O . VAL B 1 126 ? -20.359 0.108 -15.625 1 79.12 126 VAL B O 1
ATOM 5625 N N . SER B 1 127 ? -19.859 -0.998 -13.812 1 88.5 127 SER B N 1
ATOM 5626 C CA . SER B 1 127 ? -18.547 -0.377 -13.766 1 88.5 127 SER B CA 1
ATOM 5627 C C . SER B 1 127 ? -17.703 -0.781 -14.961 1 88.5 127 SER B C 1
ATOM 5629 O O . SER B 1 127 ? -17.359 -1.956 -15.125 1 88.5 127 SER B O 1
ATOM 5631 N N . LEU B 1 128 ? -17.297 0.163 -15.75 1 91 128 LEU B N 1
ATOM 5632 C CA . LEU B 1 128 ? -16.562 -0.122 -16.984 1 91 128 LEU B CA 1
ATOM 5633 C C . LEU B 1 128 ? -15.188 -0.724 -16.672 1 91 128 LEU B C 1
ATOM 5635 O O . LEU B 1 128 ? -14.773 -1.689 -17.312 1 91 128 LEU B O 1
ATOM 5639 N N . PRO B 1 129 ? -14.438 -0.14 -15.711 1 94.25 129 PRO B N 1
ATOM 5640 C CA . PRO B 1 129 ? -13.156 -0.784 -15.398 1 94.25 129 PRO B CA 1
ATOM 5641 C C . PRO B 1 129 ? -13.328 -2.227 -14.922 1 94.25 129 PRO B C 1
ATOM 5643 O O . PRO B 1 129 ? -12.523 -3.094 -15.281 1 94.25 129 PRO B O 1
ATOM 5646 N N . LEU B 1 130 ? -14.359 -2.488 -14.18 1 96.12 130 LEU B N 1
ATOM 5647 C CA . LEU B 1 130 ? -14.609 -3.846 -13.711 1 96.12 130 LEU B CA 1
ATOM 5648 C C . LEU B 1 130 ? -14.977 -4.762 -14.867 1 96.12 130 LEU B C 1
ATOM 5650 O O . LEU B 1 130 ? -14.508 -5.898 -14.945 1 96.12 130 LEU B O 1
ATOM 5654 N N . LEU B 1 131 ? -15.797 -4.223 -15.68 1 96.06 131 LEU B N 1
ATOM 5655 C CA . LEU B 1 131 ? -16.219 -4.996 -16.844 1 96.06 131 LEU B CA 1
ATOM 5656 C C . LEU B 1 131 ? -15.031 -5.383 -17.703 1 96.06 131 LEU B C 1
ATOM 5658 O O . LEU B 1 131 ? -14.891 -6.539 -18.109 1 96.06 131 LEU B O 1
ATOM 5662 N N . ASN B 1 132 ? -14.188 -4.434 -18.016 1 96.38 132 ASN B N 1
ATOM 5663 C CA . ASN B 1 132 ? -13.008 -4.727 -18.812 1 96.38 132 ASN B CA 1
ATOM 5664 C C . ASN B 1 132 ? -12.07 -5.691 -18.094 1 96.38 132 ASN B C 1
ATOM 5666 O O . ASN B 1 132 ? -11.406 -6.512 -18.734 1 96.38 132 ASN B O 1
ATOM 5670 N N . ALA B 1 133 ? -11.969 -5.57 -16.797 1 97.31 133 ALA B N 1
ATOM 5671 C CA . ALA B 1 133 ? -11.148 -6.508 -16.031 1 97.31 133 ALA B CA 1
ATOM 5672 C C . ALA B 1 133 ? -11.711 -7.922 -16.125 1 97.31 133 ALA B C 1
ATOM 5674 O O . ALA B 1 133 ? -10.961 -8.891 -16.219 1 97.31 133 ALA B O 1
ATOM 5675 N N . ILE B 1 134 ? -13.039 -8.016 -16.031 1 97.81 134 ILE B N 1
ATOM 5676 C CA . ILE B 1 134 ? -13.703 -9.312 -16.172 1 97.81 134 ILE B CA 1
ATOM 5677 C C . ILE B 1 134 ? -13.445 -9.875 -17.578 1 97.81 134 ILE B C 1
ATOM 5679 O O . ILE B 1 134 ? -13.148 -11.062 -17.719 1 97.81 134 ILE B O 1
ATOM 5683 N N . PHE B 1 135 ? -13.523 -9.016 -18.594 1 97.56 135 PHE B N 1
ATOM 5684 C CA . PHE B 1 135 ? -13.203 -9.438 -19.953 1 97.56 135 PHE B CA 1
ATOM 5685 C C . PHE B 1 135 ? -11.773 -9.961 -20.047 1 97.56 135 PHE B C 1
ATOM 5687 O O . PHE B 1 135 ? -11.516 -10.961 -20.719 1 97.56 135 PHE B O 1
ATOM 5694 N N . LEU B 1 136 ? -10.891 -9.305 -19.391 1 96.5 136 LEU B N 1
ATOM 5695 C CA . LEU B 1 136 ? -9.492 -9.703 -19.391 1 96.5 136 LEU B CA 1
ATOM 5696 C C . LEU B 1 136 ? -9.328 -11.125 -18.859 1 96.5 136 LEU B C 1
ATOM 5698 O O . LEU B 1 136 ? -8.68 -11.961 -19.5 1 96.5 136 LEU B O 1
ATOM 5702 N N . VAL B 1 137 ? -9.891 -11.398 -17.719 1 96.62 137 VAL B N 1
ATOM 5703 C CA . VAL B 1 137 ? -9.742 -12.711 -17.094 1 96.62 137 VAL B CA 1
ATOM 5704 C C . VAL B 1 137 ? -10.461 -13.766 -17.922 1 96.62 137 VAL B C 1
ATOM 5706 O O . VAL B 1 137 ? -9.953 -14.883 -18.094 1 96.62 137 VAL B O 1
ATOM 5709 N N . GLY B 1 138 ? -11.641 -13.375 -18.391 1 97.06 138 GLY B N 1
ATOM 5710 C CA . GLY B 1 138 ? -12.336 -14.289 -19.297 1 97.06 138 GLY B CA 1
ATOM 5711 C C . GLY B 1 138 ? -11.523 -14.633 -20.531 1 97.06 138 GLY B C 1
ATOM 5712 O O . GLY B 1 138 ? -11.469 -15.797 -20.938 1 97.06 138 GLY B O 1
ATOM 5713 N N . ALA B 1 139 ? -10.93 -13.656 -21.094 1 95.56 139 ALA B N 1
ATOM 5714 C CA . ALA B 1 139 ? -10.094 -13.875 -22.266 1 95.56 139 ALA B CA 1
ATOM 5715 C C . ALA B 1 139 ? -8.898 -14.766 -21.938 1 95.56 139 ALA B C 1
ATOM 5717 O O . ALA B 1 139 ? -8.5 -15.602 -22.75 1 95.56 139 ALA B O 1
ATOM 5718 N N . HIS B 1 140 ? -8.359 -14.602 -20.828 1 93 140 HIS B N 1
ATOM 5719 C CA . HIS B 1 140 ? -7.227 -15.414 -20.391 1 93 140 HIS B CA 1
ATOM 5720 C C . HIS B 1 140 ? -7.625 -16.875 -20.25 1 93 140 HIS B C 1
ATOM 5722 O O . HIS B 1 140 ? -6.902 -17.766 -20.703 1 93 140 HIS B O 1
ATOM 5728 N N . VAL B 1 141 ? -8.703 -17.109 -19.641 1 93.25 141 VAL B N 1
ATOM 5729 C CA . VAL B 1 141 ? -9.18 -18.469 -19.391 1 93.25 141 VAL B CA 1
ATOM 5730 C C . VAL B 1 141 ? -9.453 -19.172 -20.734 1 93.25 141 VAL B C 1
ATOM 5732 O O . VAL B 1 141 ? -9.188 -20.359 -20.875 1 93.25 141 VAL B O 1
ATOM 5735 N N . LEU B 1 142 ? -9.922 -18.391 -21.656 1 93.75 142 LEU B N 1
ATOM 5736 C CA . LEU B 1 142 ? -10.305 -18.969 -22.938 1 93.75 142 LEU B CA 1
ATOM 5737 C C . LEU B 1 142 ? -9.133 -18.953 -23.922 1 93.75 142 LEU B C 1
ATOM 5739 O O . LEU B 1 142 ? -9.25 -19.438 -25.047 1 93.75 142 LEU B O 1
ATOM 5743 N N . SER B 1 143 ? -8.023 -18.453 -23.531 1 89.25 143 SER B N 1
ATOM 5744 C CA . SER B 1 143 ? -6.887 -18.266 -24.422 1 89.25 143 SER B CA 1
ATOM 5745 C C . SER B 1 143 ? -6.355 -19.594 -24.922 1 89.25 143 SER B C 1
ATOM 5747 O O . SER B 1 143 ? -5.758 -19.656 -26 1 89.25 143 SER B O 1
ATOM 5749 N N . SER B 1 144 ? -6.562 -20.656 -24.188 1 85.38 144 SER B N 1
ATOM 5750 C CA . SER B 1 144 ? -6.062 -21.969 -24.594 1 85.38 144 SER B CA 1
ATOM 5751 C C . SER B 1 144 ? -6.871 -22.531 -25.766 1 85.38 144 SER B C 1
ATOM 5753 O O . SER B 1 144 ? -6.344 -23.266 -26.594 1 85.38 144 SER B O 1
ATOM 5755 N N . THR B 1 145 ? -8.07 -22.141 -25.891 1 86.69 145 THR B N 1
ATOM 5756 C CA . THR B 1 145 ? -8.945 -22.703 -26.906 1 86.69 145 THR B CA 1
ATOM 5757 C C . THR B 1 145 ? -9.258 -21.688 -27.984 1 86.69 145 THR B C 1
ATOM 5759 O O . THR B 1 145 ? -9.625 -22.047 -29.109 1 86.69 145 THR B O 1
ATOM 5762 N N . ARG B 1 146 ? -9.125 -20.453 -27.609 1 89.5 146 ARG B N 1
ATOM 5763 C CA . ARG B 1 146 ? -9.508 -19.391 -28.531 1 89.5 146 ARG B CA 1
ATOM 5764 C C . ARG B 1 146 ? -8.367 -18.406 -28.719 1 89.5 146 ARG B C 1
ATOM 5766 O O . ARG B 1 146 ? -8.109 -17.562 -27.844 1 89.5 146 ARG B O 1
ATOM 5773 N N . GLU B 1 147 ? -7.867 -18.312 -29.859 1 86.12 147 GLU B N 1
ATOM 5774 C CA . GLU B 1 147 ? -6.742 -17.438 -30.172 1 86.12 147 GLU B CA 1
ATOM 5775 C C . GLU B 1 147 ? -7.172 -15.969 -30.203 1 86.12 147 GLU B C 1
ATOM 5777 O O . GLU B 1 147 ? -6.387 -15.078 -29.875 1 86.12 147 GLU B O 1
ATOM 5782 N N . ASP B 1 148 ? -8.352 -15.758 -30.625 1 86.62 148 ASP B N 1
ATOM 5783 C CA . ASP B 1 148 ? -8.867 -14.398 -30.656 1 86.62 148 ASP B CA 1
ATOM 5784 C C . ASP B 1 148 ? -8.938 -13.797 -29.25 1 86.62 148 ASP B C 1
ATOM 5786 O O . ASP B 1 148 ? -8.664 -12.609 -29.062 1 86.62 148 ASP B O 1
ATOM 5790 N N . CYS B 1 149 ? -9.242 -14.641 -28.312 1 87.69 149 CYS B N 1
ATOM 5791 C CA . CYS B 1 149 ? -9.305 -14.188 -26.922 1 87.69 149 CYS B CA 1
ATOM 5792 C C . CYS B 1 149 ? -7.91 -13.859 -26.391 1 87.69 149 CYS B C 1
ATOM 5794 O O . CYS B 1 149 ? -7.73 -12.883 -25.672 1 87.69 149 CYS B O 1
ATOM 5796 N N . ARG B 1 150 ? -7.008 -14.602 -26.828 1 83.62 150 ARG B N 1
ATOM 5797 C CA . ARG B 1 150 ? -5.633 -14.367 -26.422 1 83.62 150 ARG B CA 1
ATOM 5798 C C . ARG B 1 150 ? -5.133 -13.016 -26.922 1 83.62 150 ARG B C 1
ATOM 5800 O O . ARG B 1 150 ? -4.48 -12.281 -26.172 1 83.62 150 ARG B O 1
ATOM 5807 N N . ALA B 1 151 ? -5.473 -12.711 -28.078 1 83.44 151 ALA B N 1
ATOM 5808 C CA . ALA B 1 151 ? -5.023 -11.469 -28.703 1 83.44 151 ALA B CA 1
ATOM 5809 C C . ALA B 1 151 ? -5.719 -10.258 -28.078 1 83.44 151 ALA B C 1
ATOM 5811 O O . ALA B 1 151 ? -5.152 -9.164 -28.047 1 83.44 151 ALA B O 1
ATOM 5812 N N . SER B 1 152 ? -6.898 -10.516 -27.562 1 88.69 152 SER B N 1
ATOM 5813 C CA . SER B 1 152 ? -7.695 -9.398 -27.062 1 88.69 152 SER B CA 1
ATOM 5814 C C . SER B 1 152 ? -7.41 -9.141 -25.578 1 88.69 152 SER B C 1
ATOM 5816 O O . SER B 1 152 ? -7.797 -8.102 -25.047 1 88.69 152 SER B O 1
ATOM 5818 N N . ALA B 1 153 ? -6.785 -10.062 -24.938 1 89.94 153 ALA B N 1
ATOM 5819 C CA . ALA B 1 153 ? -6.559 -9.938 -23.5 1 89.94 153 ALA B CA 1
ATOM 5820 C C . ALA B 1 153 ? -5.801 -8.648 -23.172 1 89.94 153 ALA B C 1
ATOM 5822 O O . ALA B 1 153 ? -6.152 -7.941 -22.219 1 89.94 153 ALA B O 1
ATOM 5823 N N . HIS B 1 154 ? -4.848 -8.32 -24 1 87.19 154 HIS B N 1
ATOM 5824 C CA . HIS B 1 154 ? -4.031 -7.133 -23.766 1 87.19 154 HIS B CA 1
ATOM 5825 C C . HIS B 1 154 ? -4.848 -5.859 -23.938 1 87.19 154 HIS B C 1
ATOM 5827 O O . HIS B 1 154 ? -4.602 -4.863 -23.25 1 87.19 154 HIS B O 1
ATOM 5833 N N . VAL B 1 155 ? -5.773 -5.918 -24.828 1 92.25 155 VAL B N 1
ATOM 5834 C CA . VAL B 1 155 ? -6.629 -4.762 -25.062 1 92.25 155 VAL B CA 1
ATOM 5835 C C . VAL B 1 155 ? -7.496 -4.492 -23.844 1 92.25 155 VAL B C 1
ATOM 5837 O O . VAL B 1 155 ? -7.625 -3.346 -23.406 1 92.25 155 VAL B O 1
ATOM 5840 N N . PHE B 1 156 ? -8.062 -5.535 -23.312 1 95.31 156 PHE B N 1
ATOM 5841 C CA . PHE B 1 156 ? -8.906 -5.387 -22.125 1 95.31 156 PHE B CA 1
ATOM 5842 C C . PHE B 1 156 ? -8.078 -4.93 -20.922 1 95.31 156 PHE B C 1
ATOM 5844 O O . PHE B 1 156 ? -8.547 -4.141 -20.109 1 95.31 156 PHE B O 1
ATOM 5851 N N . PHE B 1 157 ? -6.848 -5.41 -20.906 1 93 157 PHE B N 1
ATOM 5852 C CA . PHE B 1 157 ? -5.949 -4.98 -19.844 1 93 157 PHE B CA 1
ATOM 5853 C C . PHE B 1 157 ? -5.688 -3.482 -19.922 1 93 157 PHE B C 1
ATOM 5855 O O . PHE B 1 157 ? -5.801 -2.773 -18.922 1 93 157 PHE B O 1
ATOM 5862 N N . ARG B 1 158 ? -5.348 -3.049 -21.016 1 90.06 158 ARG B N 1
ATOM 5863 C CA . ARG B 1 158 ? -5.031 -1.639 -21.219 1 90.06 158 ARG B CA 1
ATOM 5864 C C . ARG B 1 158 ? -6.238 -0.757 -20.906 1 90.06 158 ARG B C 1
ATOM 5866 O O . ARG B 1 158 ? -6.102 0.294 -20.281 1 90.06 158 ARG B O 1
ATOM 5873 N N . ARG B 1 159 ? -7.352 -1.2 -21.328 1 93.38 159 ARG B N 1
ATOM 5874 C CA . ARG B 1 159 ? -8.57 -0.431 -21.094 1 93.38 159 ARG B CA 1
ATOM 5875 C C . ARG B 1 159 ? -8.883 -0.362 -19.594 1 93.38 159 ARG B C 1
ATOM 5877 O O . ARG B 1 159 ? -9.164 0.715 -19.062 1 93.38 159 ARG B O 1
ATOM 5884 N N . ALA B 1 160 ? -8.883 -1.526 -18.953 1 94.19 160 ALA B N 1
ATOM 5885 C CA . ALA B 1 160 ? -9.156 -1.567 -17.516 1 94.19 160 ALA B CA 1
ATOM 5886 C C . ALA B 1 160 ? -8.156 -0.711 -16.75 1 94.19 160 ALA B C 1
ATOM 5888 O O . ALA B 1 160 ? -8.531 0.032 -15.844 1 94.19 160 ALA B O 1
ATOM 5889 N N . LYS B 1 161 ? -6.898 -0.807 -17.141 1 91.44 161 LYS B N 1
ATOM 5890 C CA . LYS B 1 161 ? -5.84 -0.062 -16.469 1 91.44 161 LYS B CA 1
ATOM 5891 C C . LYS B 1 161 ? -6.004 1.44 -16.672 1 91.44 161 LYS B C 1
ATOM 5893 O O . LYS B 1 161 ? -5.773 2.23 -15.758 1 91.44 161 LYS B O 1
ATOM 5898 N N . LEU B 1 162 ? -6.32 1.829 -17.859 1 89.25 162 LEU B N 1
ATOM 5899 C CA . LEU B 1 162 ? -6.539 3.238 -18.156 1 89.25 162 LEU B CA 1
ATOM 5900 C C . LEU B 1 162 ? -7.684 3.803 -17.328 1 89.25 162 LEU B C 1
ATOM 5902 O O . LEU B 1 162 ? -7.555 4.875 -16.734 1 89.25 162 LEU B O 1
ATOM 5906 N N . LEU B 1 163 ? -8.758 3.117 -17.297 1 91.12 163 LEU B N 1
ATOM 5907 C CA . LEU B 1 163 ? -9.914 3.549 -16.516 1 91.12 163 LEU B CA 1
ATOM 5908 C C . LEU B 1 163 ? -9.586 3.562 -15.023 1 91.12 163 LEU B C 1
ATOM 5910 O O . LEU B 1 163 ? -10.055 4.434 -14.289 1 91.12 163 LEU B O 1
ATOM 5914 N N . PHE B 1 164 ? -8.805 2.637 -14.664 1 91 164 PHE B N 1
ATOM 5915 C CA . PHE B 1 164 ? -8.336 2.543 -13.289 1 91 164 PHE B CA 1
ATOM 5916 C C . PHE B 1 164 ? -7.488 3.756 -12.922 1 91 164 PHE B C 1
ATOM 5918 O O . PHE B 1 164 ? -7.703 4.375 -11.875 1 91 164 PHE B O 1
ATOM 5925 N N . ASP B 1 165 ? -6.629 4.125 -13.742 1 86.25 165 ASP B N 1
ATOM 5926 C CA . ASP B 1 165 ? -5.688 5.207 -13.477 1 86.25 165 ASP B CA 1
ATOM 5927 C C . ASP B 1 165 ? -6.383 6.566 -13.523 1 86.25 165 ASP B C 1
ATOM 5929 O O . ASP B 1 165 ? -6.004 7.488 -12.797 1 86.25 165 ASP B O 1
ATOM 5933 N N . TYR B 1 166 ? -7.406 6.633 -14.305 1 84.25 166 TYR B N 1
ATOM 5934 C CA . TYR B 1 166 ? -8.133 7.891 -14.422 1 84.25 166 TYR B CA 1
ATOM 5935 C C . TYR B 1 166 ? -9.211 7.996 -13.344 1 84.25 166 TYR B C 1
ATOM 5937 O O . TYR B 1 166 ? -9.977 8.961 -13.312 1 84.25 166 TYR B O 1
ATOM 5945 N N . ARG B 1 167 ? -9.266 6.977 -12.547 1 84.19 167 ARG B N 1
ATOM 5946 C CA . ARG B 1 167 ? -10.242 6.973 -11.461 1 84.19 167 ARG B CA 1
ATOM 5947 C C . ARG B 1 167 ? -11.656 7.195 -12 1 84.19 167 ARG B C 1
ATOM 5949 O O . ARG B 1 167 ? -12.375 8.07 -11.523 1 84.19 167 ARG B O 1
ATOM 5956 N N . PHE B 1 168 ? -12.008 6.398 -12.898 1 82.25 168 PHE B N 1
ATOM 5957 C CA . PHE B 1 168 ? -13.258 6.547 -13.625 1 82.25 168 PHE B CA 1
ATOM 5958 C C . PHE B 1 168 ? -14.445 6.184 -12.742 1 82.25 168 PHE B C 1
ATOM 5960 O O . PHE B 1 168 ? -15.555 6.684 -12.945 1 82.25 168 PHE B O 1
ATOM 5967 N N . GLU B 1 169 ? -14.172 5.348 -11.766 1 78.19 169 GLU B N 1
ATOM 5968 C CA . GLU B 1 169 ? -15.266 4.824 -10.945 1 78.19 169 GLU B CA 1
ATOM 5969 C C . GLU B 1 169 ? -15.367 5.578 -9.617 1 78.19 169 GLU B C 1
ATOM 5971 O O . GLU B 1 169 ? -14.352 5.996 -9.055 1 78.19 169 GLU B O 1
ATOM 5976 N N . GLN B 1 170 ? -16.547 5.613 -9.156 1 74 170 GLN B N 1
ATOM 5977 C CA . GLN B 1 170 ? -16.781 6.289 -7.887 1 74 170 GLN B CA 1
ATOM 5978 C C . GLN B 1 170 ? -16.75 5.301 -6.723 1 74 170 GLN B C 1
ATOM 5980 O O . GLN B 1 170 ? -16.312 5.641 -5.621 1 74 170 GLN B O 1
ATOM 5985 N N . HIS B 1 171 ? -17.25 4.125 -7.043 1 76.75 171 HIS B N 1
ATOM 5986 C CA . HIS B 1 171 ? -17.25 3.121 -5.984 1 76.75 171 HIS B CA 1
ATOM 5987 C C . HIS B 1 171 ? -15.836 2.576 -5.754 1 76.75 171 HIS B C 1
ATOM 5989 O O . HIS B 1 171 ? -15.281 1.892 -6.613 1 76.75 171 HIS B O 1
ATOM 5995 N N . ARG B 1 172 ? -15.445 2.762 -4.586 1 81.44 172 ARG B N 1
ATOM 5996 C CA . ARG B 1 172 ? -14.031 2.521 -4.316 1 81.44 172 ARG B CA 1
ATOM 5997 C C . ARG B 1 172 ? -13.734 1.026 -4.25 1 81.44 172 ARG B C 1
ATOM 5999 O O . ARG B 1 172 ? -12.609 0.601 -4.531 1 81.44 172 ARG B O 1
ATOM 6006 N N . GLU B 1 173 ? -14.766 0.221 -3.912 1 89.44 173 GLU B N 1
ATOM 6007 C CA . GLU B 1 173 ? -14.547 -1.221 -3.855 1 89.44 173 GLU B CA 1
ATOM 6008 C C . GLU B 1 173 ? -14.156 -1.775 -5.223 1 89.44 173 GLU B C 1
ATOM 6010 O O . GLU B 1 173 ? -13.453 -2.781 -5.316 1 89.44 173 GLU B O 1
ATOM 6015 N N . THR B 1 174 ? -14.602 -1.075 -6.27 1 91.75 174 THR B N 1
ATOM 6016 C CA . THR B 1 174 ? -14.312 -1.492 -7.637 1 91.75 174 THR B CA 1
ATOM 6017 C C . THR B 1 174 ? -12.805 -1.477 -7.898 1 91.75 174 THR B C 1
ATOM 6019 O O . THR B 1 174 ? -12.289 -2.326 -8.625 1 91.75 174 THR B O 1
ATOM 6022 N N . TYR B 1 175 ? -12.133 -0.573 -7.316 1 93.12 175 TYR B N 1
ATOM 6023 C CA . TYR B 1 175 ? -10.695 -0.471 -7.543 1 93.12 175 TYR B CA 1
ATOM 6024 C C . TYR B 1 175 ? -9.961 -1.654 -6.922 1 93.12 175 TYR B C 1
ATOM 6026 O O . TYR B 1 175 ? -8.945 -2.111 -7.457 1 93.12 175 TYR B O 1
ATOM 6034 N N . LEU B 1 176 ? -10.469 -2.104 -5.828 1 96.25 176 LEU B N 1
ATOM 6035 C CA . LEU B 1 176 ? -9.93 -3.32 -5.234 1 96.25 176 LEU B CA 1
ATOM 6036 C C . LEU B 1 176 ? -10.172 -4.523 -6.137 1 96.25 176 LEU B C 1
ATOM 6038 O O . LEU B 1 176 ? -9.258 -5.301 -6.402 1 96.25 176 LEU B O 1
ATOM 6042 N N . GLN B 1 177 ? -11.344 -4.648 -6.617 1 97.56 177 GLN B N 1
ATOM 6043 C CA . GLN B 1 177 ? -11.711 -5.762 -7.488 1 97.56 177 GLN B CA 1
ATOM 6044 C C . GLN B 1 177 ? -10.898 -5.738 -8.781 1 97.56 177 GLN B C 1
ATOM 6046 O O . GLN B 1 177 ? -10.344 -6.762 -9.188 1 97.56 177 GLN B O 1
ATOM 6051 N N . VAL B 1 178 ? -10.844 -4.57 -9.367 1 97.06 178 VAL B N 1
ATOM 6052 C CA . VAL B 1 178 ? -10.133 -4.426 -10.633 1 97.06 178 VAL B CA 1
ATOM 6053 C C . VAL B 1 178 ? -8.648 -4.73 -10.438 1 97.06 178 VAL B C 1
ATOM 6055 O O . VAL B 1 178 ? -8.039 -5.434 -11.25 1 97.06 178 VAL B O 1
ATOM 6058 N N . ALA B 1 179 ? -8.062 -4.23 -9.383 1 96.25 179 ALA B N 1
ATOM 6059 C CA . ALA B 1 179 ? -6.652 -4.477 -9.109 1 96.25 179 ALA B CA 1
ATOM 6060 C C . ALA B 1 179 ? -6.363 -5.973 -9.008 1 96.25 179 ALA B C 1
ATOM 6062 O O . ALA B 1 179 ? -5.363 -6.453 -9.555 1 96.25 179 ALA B O 1
ATOM 6063 N N . LEU B 1 180 ? -7.164 -6.719 -8.359 1 96.94 180 LEU B N 1
ATOM 6064 C CA . LEU B 1 180 ? -6.977 -8.156 -8.219 1 96.94 180 LEU B CA 1
ATOM 6065 C C . LEU B 1 180 ? -7.113 -8.859 -9.57 1 96.94 180 LEU B C 1
ATOM 6067 O O . LEU B 1 180 ? -6.328 -9.75 -9.891 1 96.94 180 LEU B O 1
ATOM 6071 N N . LEU B 1 181 ? -8.078 -8.406 -10.312 1 97.06 181 LEU B N 1
ATOM 6072 C CA . LEU B 1 181 ? -8.312 -9.055 -11.602 1 97.06 181 LEU B CA 1
ATOM 6073 C C . LEU B 1 181 ? -7.207 -8.711 -12.594 1 97.06 181 LEU B C 1
ATOM 6075 O O . LEU B 1 181 ? -6.855 -9.531 -13.445 1 97.06 181 LEU B O 1
ATOM 6079 N N . LEU B 1 182 ? -6.621 -7.547 -12.484 1 95.12 182 LEU B N 1
ATOM 6080 C CA . LEU B 1 182 ? -5.539 -7.141 -13.367 1 95.12 182 LEU B CA 1
ATOM 6081 C C . LEU B 1 182 ? -4.312 -8.023 -13.172 1 95.12 182 LEU B C 1
ATOM 6083 O O . LEU B 1 182 ? -3.445 -8.094 -14.047 1 95.12 182 LEU B O 1
ATOM 6087 N N . THR B 1 183 ? -4.191 -8.703 -12.039 1 93.38 183 THR B N 1
ATOM 6088 C CA . THR B 1 183 ? -3.047 -9.562 -11.773 1 93.38 183 THR B CA 1
ATOM 6089 C C . THR B 1 183 ? -3.035 -10.758 -12.727 1 93.38 183 THR B C 1
ATOM 6091 O O . THR B 1 183 ? -2.023 -11.453 -12.852 1 93.38 183 THR B O 1
ATOM 6094 N N . TRP B 1 184 ? -4.117 -11 -13.414 1 90.81 184 TRP B N 1
ATOM 6095 C CA . TRP B 1 184 ? -4.211 -12.117 -14.352 1 90.81 184 TRP B CA 1
ATOM 6096 C C . TRP B 1 184 ? -3.408 -11.828 -15.617 1 90.81 184 TRP B C 1
ATOM 6098 O O . TRP B 1 184 ? -3.215 -12.719 -16.453 1 90.81 184 TRP B O 1
ATOM 6108 N N . GLN B 1 185 ? -2.938 -10.625 -15.797 1 82.56 185 GLN B N 1
ATOM 6109 C CA . GLN B 1 185 ? -2.057 -10.32 -16.922 1 82.56 185 GLN B CA 1
ATOM 6110 C C . GLN B 1 185 ? -0.782 -9.625 -16.453 1 82.56 185 GLN B C 1
ATOM 6112 O O . GLN B 1 185 ? 0.184 -9.508 -17.203 1 82.56 185 GLN B O 1
ATOM 6117 N N . CYS B 1 186 ? -0.703 -9.141 -15.312 1 63.25 186 CYS B N 1
ATOM 6118 C CA . CYS B 1 186 ? 0.434 -8.344 -14.859 1 63.25 186 CYS B CA 1
ATOM 6119 C C . CYS B 1 186 ? 1.624 -9.234 -14.523 1 63.25 186 CYS B C 1
ATOM 6121 O O . CYS B 1 186 ? 1.733 -9.742 -13.406 1 63.25 186 CYS B O 1
ATOM 6123 N N . ASP B 1 187 ? 2.381 -9.664 -15.625 1 61.66 187 ASP B N 1
ATOM 6124 C CA . ASP B 1 187 ? 3.342 -10.695 -15.227 1 61.66 187 ASP B CA 1
ATOM 6125 C C . ASP B 1 187 ? 4.773 -10.211 -15.438 1 61.66 187 ASP B C 1
ATOM 6127 O O . ASP B 1 187 ? 5.707 -11.016 -15.484 1 61.66 187 ASP B O 1
ATOM 6131 N N . ASN B 1 188 ? 4.902 -8.727 -15.32 1 62.81 188 ASN B N 1
ATOM 6132 C CA . ASN B 1 188 ? 6.312 -8.344 -15.367 1 62.81 188 ASN B CA 1
ATOM 6133 C C . ASN B 1 188 ? 6.938 -8.352 -13.969 1 62.81 188 ASN B C 1
ATOM 6135 O O . ASN B 1 188 ? 6.477 -7.645 -13.078 1 62.81 188 ASN B O 1
ATOM 6139 N N . LEU B 1 189 ? 7.785 -9.297 -13.781 1 62.66 189 LEU B N 1
ATOM 6140 C CA . LEU B 1 189 ? 8.398 -9.477 -12.469 1 62.66 189 LEU B CA 1
ATOM 6141 C C . LEU B 1 189 ? 9.258 -8.273 -12.102 1 62.66 189 LEU B C 1
ATOM 6143 O O . LEU B 1 189 ? 9.383 -7.922 -10.922 1 62.66 189 LEU B O 1
ATOM 6147 N N . GLU B 1 190 ? 9.711 -7.641 -13.086 1 64.75 190 GLU B N 1
ATOM 6148 C CA . GLU B 1 190 ? 10.781 -6.695 -12.797 1 64.75 190 GLU B CA 1
ATOM 6149 C C . GLU B 1 190 ? 10.227 -5.312 -12.477 1 64.75 190 GLU B C 1
ATOM 6151 O O . GLU B 1 190 ? 10.852 -4.539 -11.75 1 64.75 190 GLU B O 1
ATOM 6156 N N . ASP B 1 191 ? 9.094 -5.113 -12.953 1 73.25 191 ASP B N 1
ATOM 6157 C CA . ASP B 1 191 ? 8.586 -3.76 -12.742 1 73.25 191 ASP B CA 1
ATOM 6158 C C . ASP B 1 191 ? 7.805 -3.666 -11.43 1 73.25 191 ASP B C 1
ATOM 6160 O O . ASP B 1 191 ? 6.605 -3.943 -11.398 1 73.25 191 ASP B O 1
ATOM 6164 N N . ILE B 1 192 ? 8.438 -3.141 -10.445 1 77.38 192 ILE B N 1
ATOM 6165 C CA . ILE B 1 192 ? 7.918 -3.152 -9.078 1 77.38 192 ILE B CA 1
ATOM 6166 C C . ILE B 1 192 ? 6.758 -2.166 -8.961 1 77.38 192 ILE B C 1
ATOM 6168 O O . ILE B 1 192 ? 5.988 -2.221 -8 1 77.38 192 ILE B O 1
ATOM 6172 N N . VAL B 1 193 ? 6.566 -1.293 -9.898 1 74.06 193 VAL B N 1
ATOM 6173 C CA . VAL B 1 193 ? 5.508 -0.299 -9.766 1 74.06 193 VAL B CA 1
ATOM 6174 C C . VAL B 1 193 ? 4.289 -0.726 -10.586 1 74.06 193 VAL B C 1
ATOM 6176 O O . VAL B 1 193 ? 3.307 0.012 -10.68 1 74.06 193 VAL B O 1
ATOM 6179 N N . SER B 1 194 ? 4.355 -1.973 -11.109 1 77.5 194 SER B N 1
ATOM 6180 C CA . SER B 1 194 ? 3.213 -2.361 -11.93 1 77.5 194 SER B CA 1
ATOM 6181 C C . SER B 1 194 ? 2.963 -3.865 -11.852 1 77.5 194 SER B C 1
ATOM 6183 O O . SER B 1 194 ? 1.983 -4.367 -12.406 1 77.5 194 SER B O 1
ATOM 6185 N N . ASN B 1 195 ? 3.752 -4.547 -11.195 1 87 195 ASN B N 1
ATOM 6186 C CA . ASN B 1 195 ? 3.58 -5.996 -11.164 1 87 195 ASN B CA 1
ATOM 6187 C C . ASN B 1 195 ? 2.457 -6.406 -10.211 1 87 195 ASN B C 1
ATOM 6189 O O . ASN B 1 195 ? 1.765 -5.551 -9.656 1 87 195 ASN B O 1
ATOM 6193 N N . SER B 1 196 ? 2.254 -7.699 -10.133 1 91 196 SER B N 1
ATOM 6194 C CA . SER B 1 196 ? 1.143 -8.219 -9.344 1 91 196 SER B CA 1
ATOM 6195 C C . SER B 1 196 ? 1.307 -7.883 -7.863 1 91 196 SER B C 1
ATOM 6197 O O . SER B 1 196 ? 0.323 -7.617 -7.172 1 91 196 SER B O 1
ATOM 6199 N N . TRP B 1 197 ? 2.527 -7.945 -7.355 1 93.25 197 TRP B N 1
ATOM 6200 C CA . TRP B 1 197 ? 2.766 -7.594 -5.957 1 93.25 197 TRP B CA 1
ATOM 6201 C C . TRP B 1 197 ? 2.35 -6.152 -5.684 1 93.25 197 TRP B C 1
ATOM 6203 O O . TRP B 1 197 ? 1.724 -5.867 -4.66 1 93.25 197 TRP B O 1
ATOM 6213 N N . HIS B 1 198 ? 2.703 -5.262 -6.594 1 92.88 198 HIS B N 1
ATOM 6214 C CA . HIS B 1 198 ? 2.322 -3.859 -6.473 1 92.88 198 HIS B CA 1
ATOM 6215 C C . HIS B 1 198 ? 0.806 -3.695 -6.484 1 92.88 198 HIS B C 1
ATOM 6217 O O . HIS B 1 198 ? 0.246 -2.982 -5.648 1 92.88 198 HIS B O 1
ATOM 6223 N N . LEU B 1 199 ? 0.151 -4.363 -7.422 1 93.75 199 LEU B N 1
ATOM 6224 C CA . LEU B 1 199 ? -1.296 -4.246 -7.57 1 93.75 199 LEU B CA 1
ATOM 6225 C C . LEU B 1 199 ? -2.012 -4.754 -6.324 1 93.75 199 LEU B C 1
ATOM 6227 O O . LEU B 1 199 ? -2.996 -4.16 -5.879 1 93.75 199 LEU B O 1
ATOM 6231 N N . VAL B 1 200 ? -1.54 -5.832 -5.828 1 96.06 200 VAL B N 1
ATOM 6232 C CA . VAL B 1 200 ? -2.135 -6.375 -4.613 1 96.06 200 VAL B CA 1
ATOM 6233 C C . VAL B 1 200 ? -1.925 -5.402 -3.455 1 96.06 200 VAL B C 1
ATOM 6235 O O . VAL B 1 200 ? -2.791 -5.262 -2.59 1 96.06 200 VAL B O 1
ATOM 6238 N N . GLY B 1 201 ? -0.754 -4.754 -3.438 1 95.88 201 GLY B N 1
ATOM 6239 C CA . GLY B 1 201 ? -0.527 -3.711 -2.449 1 95.88 201 GLY B CA 1
ATOM 6240 C C . GLY B 1 201 ? -1.509 -2.559 -2.561 1 95.88 201 GLY B C 1
ATOM 6241 O O . GLY B 1 201 ? -2.039 -2.09 -1.551 1 95.88 201 GLY B O 1
ATOM 6242 N N . VAL B 1 202 ? -1.734 -2.145 -3.736 1 93.75 202 VAL B N 1
ATOM 6243 C CA . VAL B 1 202 ? -2.688 -1.068 -3.98 1 93.75 202 VAL B CA 1
ATOM 6244 C C . VAL B 1 202 ? -4.086 -1.505 -3.545 1 93.75 202 VAL B C 1
ATOM 6246 O O . VAL B 1 202 ? -4.809 -0.74 -2.904 1 93.75 202 VAL B O 1
ATOM 6249 N N . ALA B 1 203 ? -4.434 -2.715 -3.908 1 96.88 203 ALA B N 1
ATOM 6250 C CA . ALA B 1 203 ? -5.727 -3.254 -3.496 1 96.88 203 ALA B CA 1
ATOM 6251 C C . ALA B 1 203 ? -5.855 -3.275 -1.977 1 96.88 203 ALA B C 1
ATOM 6253 O O . ALA B 1 203 ? -6.914 -2.951 -1.432 1 96.88 203 ALA B O 1
ATOM 6254 N N . SER B 1 204 ? -4.801 -3.672 -1.323 1 97.38 204 SER B N 1
ATOM 6255 C CA . SER B 1 204 ? -4.812 -3.717 0.136 1 97.38 204 SER B CA 1
ATOM 6256 C C . SER B 1 204 ? -5 -2.324 0.73 1 97.38 204 SER B C 1
ATOM 6258 O O . SER B 1 204 ? -5.711 -2.16 1.725 1 97.38 204 SER B O 1
ATOM 6260 N N . ARG B 1 205 ? -4.32 -1.391 0.107 1 95.94 205 ARG B N 1
ATOM 6261 C CA . ARG B 1 205 ? -4.449 -0.015 0.577 1 95.94 205 ARG B CA 1
ATOM 6262 C C . ARG B 1 205 ? -5.887 0.475 0.456 1 95.94 205 ARG B C 1
ATOM 6264 O O . ARG B 1 205 ? -6.387 1.177 1.338 1 95.94 205 ARG B O 1
ATOM 6271 N N . VAL B 1 206 ? -6.527 0.147 -0.598 1 94.81 206 VAL B N 1
ATOM 6272 C CA . VAL B 1 206 ? -7.926 0.519 -0.807 1 94.81 206 VAL B CA 1
ATOM 6273 C C . VAL B 1 206 ? -8.805 -0.174 0.232 1 94.81 206 VAL B C 1
ATOM 6275 O O . VAL B 1 206 ? -9.695 0.448 0.81 1 94.81 206 VAL B O 1
ATOM 6278 N N . ALA B 1 207 ? -8.539 -1.404 0.492 1 96.88 207 ALA B N 1
ATOM 6279 C CA . ALA B 1 207 ? -9.32 -2.16 1.472 1 96.88 207 ALA B CA 1
ATOM 6280 C C . ALA B 1 207 ? -9.203 -1.538 2.859 1 96.88 207 ALA B C 1
ATOM 6282 O O . ALA B 1 207 ? -10.211 -1.361 3.553 1 96.88 207 ALA B O 1
ATOM 6283 N N . PHE B 1 208 ? -8 -1.167 3.258 1 96.12 208 PHE B N 1
ATOM 6284 C CA . PHE B 1 208 ? -7.797 -0.513 4.543 1 96.12 208 PHE B CA 1
ATOM 6285 C C . PHE B 1 208 ? -8.469 0.854 4.57 1 96.12 208 PHE B C 1
ATOM 6287 O O . PHE B 1 208 ? -9.016 1.263 5.598 1 96.12 208 PHE B O 1
ATOM 6294 N N . GLY B 1 209 ? -8.344 1.515 3.434 1 93.5 209 GLY B N 1
ATOM 6295 C CA . GLY B 1 209 ? -8.977 2.82 3.346 1 93.5 209 GLY B CA 1
ATOM 6296 C C . GLY B 1 209 ? -10.477 2.766 3.547 1 93.5 209 GLY B C 1
ATOM 6297 O O . GLY B 1 209 ? -11.062 3.674 4.145 1 93.5 209 GLY B O 1
ATOM 6298 N N . MET B 1 210 ? -11.055 1.702 3.119 1 92.62 210 MET B N 1
ATOM 6299 C CA . MET B 1 210 ? -12.508 1.54 3.229 1 92.62 210 MET B CA 1
ATOM 6300 C C . MET B 1 210 ? -12.883 0.936 4.578 1 92.62 210 MET B C 1
ATOM 6302 O O . MET B 1 210 ? -14.062 0.891 4.93 1 92.62 210 MET B O 1
ATOM 6306 N N . GLY B 1 211 ? -11.953 0.437 5.309 1 94.62 211 GLY B N 1
ATOM 6307 C CA . GLY B 1 211 ? -12.203 -0.155 6.613 1 94.62 211 GLY B CA 1
ATOM 6308 C C . GLY B 1 211 ? -12.648 -1.604 6.535 1 94.62 211 GLY B C 1
ATOM 6309 O O . GLY B 1 211 ? -13.312 -2.105 7.445 1 94.62 211 GLY B O 1
ATOM 6310 N N . MET B 1 212 ? -12.25 -2.316 5.469 1 95.94 212 MET B N 1
ATOM 6311 C CA . MET B 1 212 ? -12.672 -3.703 5.289 1 95.94 212 MET B CA 1
ATOM 6312 C C . MET B 1 212 ? -12.008 -4.609 6.324 1 95.94 212 MET B C 1
ATOM 6314 O O . MET B 1 212 ? -12.438 -5.75 6.52 1 95.94 212 MET B O 1
ATOM 6318 N N . HIS B 1 213 ? -10.93 -4.18 6.953 1 96.44 213 HIS B N 1
ATOM 6319 C CA . HIS B 1 213 ? -10.227 -4.969 7.965 1 96.44 213 HIS B CA 1
ATOM 6320 C C . HIS B 1 213 ? -10.984 -4.961 9.289 1 96.44 213 HIS B C 1
ATOM 6322 O O . HIS B 1 213 ? -10.617 -5.684 10.219 1 96.44 213 HIS B O 1
ATOM 6328 N N . ARG B 1 214 ? -12.023 -4.125 9.336 1 95.06 214 ARG B N 1
ATOM 6329 C CA . ARG B 1 214 ? -12.82 -4.035 10.555 1 95.06 214 ARG B CA 1
ATOM 6330 C C . ARG B 1 214 ? -14.195 -4.68 10.352 1 95.06 214 ARG B C 1
ATOM 6332 O O . ARG B 1 214 ? -14.758 -4.613 9.258 1 95.06 214 ARG B O 1
ATOM 6339 N N . GLU B 1 215 ? -14.727 -5.223 11.414 1 92.56 215 GLU B N 1
ATOM 6340 C CA . GLU B 1 215 ? -16.031 -5.875 11.336 1 92.56 215 GLU B CA 1
ATOM 6341 C C . GLU B 1 215 ? -17.125 -4.875 10.984 1 92.56 215 GLU B C 1
ATOM 6343 O O . GLU B 1 215 ? -17.156 -3.766 11.523 1 92.56 215 GLU B O 1
ATOM 6348 N N . THR B 1 216 ? -18.031 -5.242 10.156 1 92.5 216 THR B N 1
ATOM 6349 C CA . THR B 1 216 ? -19.047 -4.336 9.648 1 92.5 216 THR B CA 1
ATOM 6350 C C . THR B 1 216 ? -20.406 -4.629 10.297 1 92.5 216 THR B C 1
ATOM 6352 O O . THR B 1 216 ? -21.375 -3.904 10.078 1 92.5 216 THR B O 1
ATOM 6355 N N . ARG B 1 217 ? -20.594 -5.566 11.156 1 88.44 217 ARG B N 1
ATOM 6356 C CA . ARG B 1 217 ? -21.859 -6.004 11.742 1 88.44 217 ARG B CA 1
ATOM 6357 C C . ARG B 1 217 ? -22.547 -4.863 12.477 1 88.44 217 ARG B C 1
ATOM 6359 O O . ARG B 1 217 ? -23.75 -4.672 12.344 1 88.44 217 ARG B O 1
ATOM 6366 N N . PRO B 1 218 ? -21.75 -4.039 13.156 1 86.12 218 PRO B N 1
ATOM 6367 C CA . PRO B 1 218 ? -22.422 -2.959 13.891 1 86.12 218 PRO B CA 1
ATOM 6368 C C . PRO B 1 218 ? -22.922 -1.852 12.969 1 86.12 218 PRO B C 1
ATOM 6370 O O . PRO B 1 218 ? -23.719 -1.007 13.398 1 86.12 218 PRO B O 1
ATOM 6373 N N . SER B 1 219 ? -22.5 -1.87 11.742 1 86.56 219 SER B N 1
ATOM 6374 C CA . SER B 1 219 ? -22.891 -0.805 10.828 1 86.56 219 SER B CA 1
ATOM 6375 C C . SER B 1 219 ? -24.219 -1.109 10.148 1 86.56 219 SER B C 1
ATOM 6377 O O . SER B 1 219 ? -24.781 -2.195 10.328 1 86.56 219 SER B O 1
ATOM 6379 N N . THR B 1 220 ? -24.672 -0.13 9.422 1 85.25 220 THR B N 1
ATOM 6380 C CA . THR B 1 220 ? -25.922 -0.302 8.695 1 85.25 220 THR B CA 1
ATOM 6381 C C . THR B 1 220 ? -25.672 -0.594 7.223 1 85.25 220 THR B C 1
ATOM 6383 O O . THR B 1 220 ? -26.5 -0.28 6.367 1 85.25 220 THR B O 1
ATOM 6386 N N . LEU B 1 221 ? -24.562 -1.124 6.988 1 88.06 221 LEU B N 1
ATOM 6387 C CA . LEU B 1 221 ? -24.266 -1.562 5.633 1 88.06 221 LEU B CA 1
ATOM 6388 C C . LEU B 1 221 ? -25.25 -2.627 5.168 1 88.06 221 LEU B C 1
ATOM 6390 O O . LEU B 1 221 ? -25.703 -3.449 5.969 1 88.06 221 LEU B O 1
ATOM 6394 N N . ASN B 1 222 ? -25.578 -2.549 3.92 1 88.94 222 ASN B N 1
ATOM 6395 C CA . ASN B 1 222 ? -26.5 -3.561 3.404 1 88.94 222 ASN B CA 1
ATOM 6396 C C . ASN B 1 222 ? -25.875 -4.953 3.438 1 88.94 222 ASN B C 1
ATOM 6398 O O . ASN B 1 222 ? -24.656 -5.086 3.449 1 88.94 222 ASN B O 1
ATOM 6402 N N . ALA B 1 223 ? -26.703 -5.898 3.395 1 90.62 223 ALA B N 1
ATOM 6403 C CA . ALA B 1 223 ? -26.281 -7.285 3.576 1 90.62 223 ALA B CA 1
ATOM 6404 C C . ALA B 1 223 ? -25.344 -7.727 2.449 1 90.62 223 ALA B C 1
ATOM 6406 O O . ALA B 1 223 ? -24.406 -8.5 2.674 1 90.62 223 ALA B O 1
ATOM 6407 N N . LEU B 1 224 ? -25.609 -7.32 1.301 1 91.38 224 LEU B N 1
ATOM 6408 C CA . LEU B 1 224 ? -24.781 -7.691 0.156 1 91.38 224 LEU B CA 1
ATOM 6409 C C . LEU B 1 224 ? -23.359 -7.176 0.323 1 91.38 224 LEU B C 1
ATOM 6411 O O . LEU B 1 224 ? -22.406 -7.918 0.115 1 91.38 224 LEU B O 1
ATOM 6415 N N . ASP B 1 225 ? -23.266 -5.934 0.706 1 91.75 225 ASP B N 1
ATOM 6416 C CA . ASP B 1 225 ? -21.938 -5.348 0.906 1 91.75 225 ASP B CA 1
ATOM 6417 C C . ASP B 1 225 ? -21.188 -6.051 2.035 1 91.75 225 ASP B C 1
ATOM 6419 O O . ASP B 1 225 ? -19.984 -6.277 1.939 1 91.75 225 ASP B O 1
ATOM 6423 N N . LYS B 1 226 ? -21.875 -6.367 3.061 1 94 226 LYS B N 1
ATOM 6424 C CA . LYS B 1 226 ? -21.234 -7.043 4.188 1 94 226 LYS B CA 1
ATOM 6425 C C . LYS B 1 226 ? -20.656 -8.391 3.76 1 94 226 LYS B C 1
ATOM 6427 O O . LYS B 1 226 ? -19.516 -8.711 4.094 1 94 226 LYS B O 1
ATOM 6432 N N . ARG B 1 227 ? -21.375 -9.141 3.025 1 95.31 227 ARG B N 1
ATOM 6433 C CA . ARG B 1 227 ? -20.906 -10.445 2.553 1 95.31 227 ARG B CA 1
ATOM 6434 C C . ARG B 1 227 ? -19.766 -10.281 1.562 1 95.31 227 ARG B C 1
ATOM 6436 O O . ARG B 1 227 ? -18.75 -10.984 1.648 1 95.31 227 ARG B O 1
ATOM 6443 N N . GLN B 1 228 ? -19.953 -9.398 0.659 1 95.38 228 GLN B N 1
ATOM 6444 C CA . GLN B 1 228 ? -18.938 -9.18 -0.369 1 95.38 228 GLN B CA 1
ATOM 6445 C C . GLN B 1 228 ? -17.625 -8.711 0.245 1 95.38 228 GLN B C 1
ATOM 6447 O O . GLN B 1 228 ? -16.547 -9.117 -0.197 1 95.38 228 GLN B O 1
ATOM 6452 N N . TRP B 1 229 ? -17.672 -7.828 1.221 1 96.38 229 TRP B N 1
ATOM 6453 C CA . TRP B 1 229 ? -16.469 -7.297 1.847 1 96.38 229 TRP B CA 1
ATOM 6454 C C . TRP B 1 229 ? -15.68 -8.406 2.531 1 96.38 229 TRP B C 1
ATOM 6456 O O . TRP B 1 229 ? -14.445 -8.422 2.469 1 96.38 229 TRP B O 1
ATOM 6466 N N . VAL B 1 230 ? -16.375 -9.305 3.168 1 97.81 230 VAL B N 1
ATOM 6467 C CA . VAL B 1 230 ? -15.688 -10.414 3.824 1 97.81 230 VAL B CA 1
ATOM 6468 C C . VAL B 1 230 ? -15.016 -11.297 2.777 1 97.81 230 VAL B C 1
ATOM 6470 O O . VAL B 1 230 ? -13.852 -11.68 2.93 1 97.81 230 VAL B O 1
ATOM 6473 N N . ARG B 1 231 ? -15.703 -11.602 1.709 1 97.56 231 ARG B N 1
ATOM 6474 C CA . ARG B 1 231 ? -15.125 -12.406 0.636 1 97.56 231 ARG B CA 1
ATOM 6475 C C . ARG B 1 231 ? -13.906 -11.719 0.027 1 97.56 231 ARG B C 1
ATOM 6477 O O . ARG B 1 231 ? -12.867 -12.344 -0.165 1 97.56 231 ARG B O 1
ATOM 6484 N N . LEU B 1 232 ? -14.086 -10.453 -0.22 1 97.69 232 LEU B N 1
ATOM 6485 C CA . LEU B 1 232 ? -13.023 -9.688 -0.849 1 97.69 232 LEU B CA 1
ATOM 6486 C C . LEU B 1 232 ? -11.797 -9.617 0.056 1 97.69 232 LEU B C 1
ATOM 6488 O O . LEU B 1 232 ? -10.664 -9.742 -0.416 1 97.69 232 LEU B O 1
ATOM 6492 N N . TRP B 1 233 ? -12.016 -9.406 1.304 1 98.38 233 TRP B N 1
ATOM 6493 C CA . TRP B 1 233 ? -10.914 -9.289 2.256 1 98.38 233 TRP B CA 1
ATOM 6494 C C . TRP B 1 233 ? -10.062 -10.555 2.258 1 98.38 233 TRP B C 1
ATOM 6496 O O . TRP B 1 233 ? -8.836 -10.492 2.174 1 98.38 233 TRP B O 1
ATOM 6506 N N . TRP B 1 234 ? -10.672 -11.656 2.301 1 98.5 234 TRP B N 1
ATOM 6507 C CA . TRP B 1 234 ? -9.938 -12.914 2.408 1 98.5 234 TRP B CA 1
ATOM 6508 C C . TRP B 1 234 ? -9.336 -13.305 1.062 1 98.5 234 TRP B C 1
ATOM 6510 O O . TRP B 1 234 ? -8.258 -13.898 1.008 1 98.5 234 TRP B O 1
ATOM 6520 N N . CYS B 1 235 ? -10.047 -13.031 -0.065 1 97.94 235 CYS B N 1
ATOM 6521 C CA . CYS B 1 235 ? -9.422 -13.195 -1.371 1 97.94 235 CYS B CA 1
ATOM 6522 C C . CYS B 1 235 ? -8.156 -12.359 -1.482 1 97.94 235 CYS B C 1
ATOM 6524 O O . CYS B 1 235 ? -7.121 -12.844 -1.944 1 97.94 235 CYS B O 1
ATOM 6526 N N . LEU B 1 236 ? -8.289 -11.125 -1.046 1 98.5 236 LEU B N 1
ATOM 6527 C CA . LEU B 1 236 ? -7.152 -10.211 -1.048 1 98.5 236 LEU B CA 1
ATOM 6528 C C . LEU B 1 236 ? -6.012 -10.758 -0.196 1 98.5 236 LEU B C 1
ATOM 6530 O O . LEU B 1 236 ? -4.848 -10.695 -0.598 1 98.5 236 LEU B O 1
ATOM 6534 N N . PHE B 1 237 ? -6.352 -11.32 0.985 1 98.5 237 PHE B N 1
ATOM 6535 C CA . PHE B 1 237 ? -5.34 -11.883 1.875 1 98.5 237 PHE B CA 1
ATOM 6536 C C . PHE B 1 237 ? -4.621 -13.055 1.21 1 98.5 237 PHE B C 1
ATOM 6538 O O . PHE B 1 237 ? -3.398 -13.164 1.301 1 98.5 237 PHE B O 1
ATOM 6545 N N . GLN B 1 238 ? -5.355 -13.898 0.538 1 98 238 GLN B N 1
ATOM 6546 C CA . GLN B 1 238 ? -4.754 -15.023 -0.167 1 98 238 GLN B CA 1
ATOM 6547 C C . GLN B 1 238 ? -3.764 -14.547 -1.224 1 98 238 GLN B C 1
ATOM 6549 O O . GLN B 1 238 ? -2.645 -15.055 -1.309 1 98 238 GLN B O 1
ATOM 6554 N N . PHE B 1 239 ? -4.199 -13.578 -2.006 1 97.5 239 PHE B N 1
ATOM 6555 C CA . PHE B 1 239 ? -3.334 -13.016 -3.037 1 97.5 239 PHE B CA 1
ATOM 6556 C C . PHE B 1 239 ? -2.074 -12.422 -2.422 1 97.5 239 PHE B C 1
ATOM 6558 O O . PHE B 1 239 ? -0.973 -12.617 -2.938 1 97.5 239 PHE B O 1
ATOM 6565 N N . ASP B 1 240 ? -2.277 -11.711 -1.373 1 97.75 240 ASP B N 1
ATOM 6566 C CA . ASP B 1 240 ? -1.161 -11.039 -0.709 1 97.75 240 ASP B CA 1
ATOM 6567 C C . ASP B 1 240 ? -0.128 -12.055 -0.22 1 97.75 240 ASP B C 1
ATOM 6569 O O . ASP B 1 240 ? 1.077 -11.844 -0.37 1 97.75 240 ASP B O 1
ATOM 6573 N N . VAL B 1 241 ? -0.55 -13.148 0.335 1 97.75 241 VAL B N 1
ATOM 6574 C CA . VAL B 1 241 ? 0.348 -14.172 0.865 1 97.75 241 VAL B CA 1
ATOM 6575 C C . VAL B 1 241 ? 1.169 -14.773 -0.271 1 97.75 241 VAL B C 1
ATOM 6577 O O . VAL B 1 241 ? 2.396 -14.867 -0.179 1 97.75 241 VAL B O 1
ATOM 6580 N N . VAL B 1 242 ? 0.516 -15.133 -1.28 1 94.94 242 VAL B N 1
ATOM 6581 C CA . VAL B 1 242 ? 1.156 -15.875 -2.365 1 94.94 242 VAL B CA 1
ATOM 6582 C C . VAL B 1 242 ? 2.131 -14.961 -3.105 1 94.94 242 VAL B C 1
ATOM 6584 O O . VAL B 1 242 ? 3.264 -15.352 -3.395 1 94.94 242 VAL B O 1
ATOM 6587 N N . VAL B 1 243 ? 1.731 -13.727 -3.41 1 93.38 243 VAL B N 1
ATOM 6588 C CA . VAL B 1 243 ? 2.594 -12.836 -4.18 1 93.38 243 VAL B CA 1
ATOM 6589 C C . VAL B 1 243 ? 3.768 -12.383 -3.312 1 93.38 243 VAL B C 1
ATOM 6591 O O . VAL B 1 243 ? 4.883 -12.211 -3.811 1 93.38 243 VAL B O 1
ATOM 6594 N N . SER B 1 244 ? 3.488 -12.125 -2.068 1 95.44 244 SER B N 1
ATOM 6595 C CA . SER B 1 244 ? 4.578 -11.719 -1.184 1 95.44 244 SER B CA 1
ATOM 6596 C C . SER B 1 244 ? 5.621 -12.82 -1.052 1 95.44 244 SER B C 1
ATOM 6598 O O . SER B 1 244 ? 6.824 -12.547 -1.05 1 95.44 244 SER B O 1
ATOM 6600 N N . ALA B 1 245 ? 5.199 -14.039 -0.941 1 95.12 245 ALA B N 1
ATOM 6601 C CA . ALA B 1 245 ? 6.125 -15.172 -0.884 1 95.12 245 ALA B CA 1
ATOM 6602 C C . ALA B 1 245 ? 6.914 -15.305 -2.184 1 95.12 245 ALA B C 1
ATOM 6604 O O . ALA B 1 245 ? 8.133 -15.484 -2.164 1 95.12 245 ALA B O 1
ATOM 6605 N N . SER B 1 246 ? 6.223 -15.188 -3.289 1 92.5 246 SER B N 1
ATOM 6606 C CA . SER B 1 246 ? 6.832 -15.391 -4.598 1 92.5 246 SER B CA 1
ATOM 6607 C C . SER B 1 246 ? 7.855 -14.297 -4.906 1 92.5 246 SER B C 1
ATOM 6609 O O . SER B 1 246 ? 8.891 -14.57 -5.516 1 92.5 246 SER B O 1
ATOM 6611 N N . TYR B 1 247 ? 7.57 -13.102 -4.465 1 90.94 247 TYR B N 1
ATOM 6612 C CA . TYR B 1 247 ? 8.453 -11.984 -4.777 1 90.94 247 TYR B CA 1
ATOM 6613 C C . TYR B 1 247 ? 9.445 -11.734 -3.646 1 90.94 247 TYR B C 1
ATOM 6615 O O . TYR B 1 247 ? 10.398 -10.969 -3.803 1 90.94 247 TYR B O 1
ATOM 6623 N N . GLY B 1 248 ? 9.234 -12.391 -2.543 1 92.56 248 GLY B N 1
ATOM 6624 C CA . GLY B 1 248 ? 10.133 -12.227 -1.408 1 92.56 248 GLY B CA 1
ATOM 6625 C C . GLY B 1 248 ? 10.031 -10.852 -0.764 1 92.56 248 GLY B C 1
ATOM 6626 O O . GLY B 1 248 ? 11.039 -10.25 -0.405 1 92.56 248 GLY B O 1
ATOM 6627 N N . ARG B 1 249 ? 8.883 -10.352 -0.723 1 94 249 ARG B N 1
ATOM 6628 C CA . ARG B 1 249 ? 8.641 -9.031 -0.155 1 94 249 ARG B CA 1
ATOM 6629 C C . ARG B 1 249 ? 7.602 -9.102 0.961 1 94 249 ARG B C 1
ATOM 6631 O O . ARG B 1 249 ? 6.859 -10.078 1.068 1 94 249 ARG B O 1
ATOM 6638 N N . PRO B 1 250 ? 7.551 -8.094 1.814 1 93.56 250 PRO B N 1
ATOM 6639 C CA . PRO B 1 250 ? 6.629 -8.141 2.951 1 93.56 250 PRO B CA 1
ATOM 6640 C C . PRO B 1 250 ? 5.164 -8.094 2.523 1 93.56 250 PRO B C 1
ATOM 6642 O O . PRO B 1 250 ? 4.828 -7.449 1.525 1 93.56 250 PRO B O 1
ATOM 6645 N N . GLN B 1 251 ? 4.375 -8.734 3.314 1 96.19 251 GLN B N 1
ATOM 6646 C CA . GLN B 1 251 ? 2.93 -8.703 3.105 1 96.19 251 GLN B CA 1
ATOM 6647 C C . GLN B 1 251 ? 2.363 -7.32 3.428 1 96.19 251 GLN B C 1
ATOM 6649 O O . GLN B 1 251 ? 2.893 -6.609 4.285 1 96.19 251 GLN B O 1
ATOM 6654 N N . ALA B 1 252 ? 1.308 -6.98 2.74 1 96.5 252 ALA B N 1
ATOM 6655 C CA . ALA B 1 252 ? 0.596 -5.738 3.016 1 96.5 252 ALA B CA 1
ATOM 6656 C C . ALA B 1 252 ? -0.345 -5.895 4.207 1 96.5 252 ALA B C 1
ATOM 6658 O O . ALA B 1 252 ? -0.594 -4.934 4.941 1 96.5 252 ALA B O 1
ATOM 6659 N N . ILE B 1 253 ? -0.835 -7.09 4.402 1 97.31 253 ILE B N 1
ATOM 6660 C CA . ILE B 1 253 ? -1.87 -7.305 5.406 1 97.31 253 ILE B CA 1
ATOM 6661 C C . ILE B 1 253 ? -1.281 -8.047 6.602 1 97.31 253 ILE B C 1
ATOM 6663 O O . ILE B 1 253 ? -0.648 -9.094 6.438 1 97.31 253 ILE B O 1
ATOM 6667 N N . HIS B 1 254 ? -1.451 -7.469 7.75 1 94.38 254 HIS B N 1
ATOM 6668 C CA . HIS B 1 254 ? -1.192 -8.117 9.031 1 94.38 254 HIS B CA 1
ATOM 6669 C C . HIS B 1 254 ? -2.494 -8.445 9.758 1 94.38 254 HIS B C 1
ATOM 6671 O O . HIS B 1 254 ? -3.223 -7.535 10.164 1 94.38 254 HIS B O 1
ATOM 6677 N N . LEU B 1 255 ? -2.705 -9.672 9.961 1 93.94 255 LEU B N 1
ATOM 6678 C CA . LEU B 1 255 ? -4 -10.117 10.461 1 93.94 255 LEU B CA 1
ATOM 6679 C C . LEU B 1 255 ? -4.223 -9.633 11.891 1 93.94 255 LEU B C 1
ATOM 6681 O O . LEU B 1 255 ? -5.359 -9.586 12.367 1 93.94 255 LEU B O 1
ATOM 6685 N N . GLU B 1 256 ? -3.199 -9.273 12.562 1 90.69 256 GLU B N 1
ATOM 6686 C CA . GLU B 1 256 ? -3.328 -8.742 13.914 1 90.69 256 GLU B CA 1
ATOM 6687 C C . GLU B 1 256 ? -4.094 -7.418 13.914 1 90.69 256 GLU B C 1
ATOM 6689 O O . GLU B 1 256 ? -4.633 -7.008 14.945 1 90.69 256 GLU B O 1
ATOM 6694 N N . GLU B 1 257 ? -4.125 -6.812 12.805 1 91.31 257 GLU B N 1
ATOM 6695 C CA . GLU B 1 257 ? -4.797 -5.523 12.688 1 91.31 257 GLU B CA 1
ATOM 6696 C C . GLU B 1 257 ? -6.219 -5.684 12.156 1 91.31 257 GLU B C 1
ATOM 6698 O O . GLU B 1 257 ? -6.898 -4.695 11.875 1 91.31 257 GLU B O 1
ATOM 6703 N N . SER B 1 258 ? -6.652 -6.887 12.008 1 95.62 258 SER B N 1
ATOM 6704 C CA . SER B 1 258 ? -7.953 -7.121 11.391 1 95.62 258 SER B CA 1
ATOM 6705 C C . SER B 1 258 ? -8.859 -7.934 12.305 1 95.62 258 SER B C 1
ATOM 6707 O O . SER B 1 258 ? -8.398 -8.836 13.008 1 95.62 258 SER B O 1
ATOM 6709 N N . ASP B 1 259 ? -10.102 -7.582 12.406 1 95.69 259 ASP B N 1
ATOM 6710 C CA . ASP B 1 259 ? -11.102 -8.383 13.094 1 95.69 259 ASP B CA 1
ATOM 6711 C C . ASP B 1 259 ? -12.219 -8.805 12.141 1 95.69 259 ASP B C 1
ATOM 6713 O O . ASP B 1 259 ? -13.352 -9.039 12.57 1 95.69 259 ASP B O 1
ATOM 6717 N N . THR B 1 260 ? -11.914 -8.758 10.852 1 96.62 260 THR B N 1
ATOM 6718 C CA . THR B 1 260 ? -12.852 -9.273 9.859 1 96.62 260 THR B CA 1
ATOM 6719 C C . THR B 1 260 ? -13.195 -10.727 10.141 1 96.62 260 THR B C 1
ATOM 6721 O O . THR B 1 260 ? -12.305 -11.539 10.406 1 96.62 260 THR B O 1
ATOM 6724 N N . PRO B 1 261 ? -14.453 -11.062 10.07 1 96.62 261 PRO B N 1
ATOM 6725 C CA . PRO B 1 261 ? -14.828 -12.445 10.359 1 96.62 261 PRO B CA 1
ATOM 6726 C C . PRO B 1 261 ? -14.273 -13.438 9.344 1 96.62 261 PRO B C 1
ATOM 6728 O O . PRO B 1 261 ? -14.078 -13.086 8.18 1 96.62 261 PRO B O 1
ATOM 6731 N N . MET B 1 262 ? -14.109 -14.656 9.805 1 97.5 262 MET B N 1
ATOM 6732 C CA . MET B 1 262 ? -13.664 -15.727 8.914 1 97.5 262 MET B CA 1
ATOM 6733 C C . MET B 1 262 ? -14.742 -16.047 7.875 1 97.5 262 MET B C 1
ATOM 6735 O O . MET B 1 262 ? -15.93 -15.836 8.117 1 97.5 262 MET B O 1
ATOM 6739 N N . LEU B 1 263 ? -14.305 -16.547 6.758 1 97 263 LEU B N 1
ATOM 6740 C CA . LEU B 1 263 ? -15.219 -16.938 5.691 1 97 263 LEU B CA 1
ATOM 6741 C C . LEU B 1 263 ? -16.141 -18.062 6.152 1 97 263 LEU B C 1
ATOM 6743 O O . LEU B 1 263 ? -15.703 -18.969 6.852 1 97 263 LEU B O 1
ATOM 6747 N N . ASP B 1 264 ? -17.344 -17.906 5.766 1 95.62 264 ASP B N 1
ATOM 6748 C CA . ASP B 1 264 ? -18.328 -18.969 5.98 1 95.62 264 ASP B CA 1
ATOM 6749 C C . ASP B 1 264 ? -19.266 -19.094 4.781 1 95.62 264 ASP B C 1
ATOM 6751 O O . ASP B 1 264 ? -19.25 -18.25 3.879 1 95.62 264 ASP B O 1
ATOM 6755 N N . GLU B 1 265 ? -20.078 -20.109 4.723 1 95.62 265 GLU B N 1
ATOM 6756 C CA . GLU B 1 265 ? -20.938 -20.406 3.582 1 95.62 265 GLU B CA 1
ATOM 6757 C C . GLU B 1 265 ? -21.938 -19.281 3.334 1 95.62 265 GLU B C 1
ATOM 6759 O O . GLU B 1 265 ? -22.328 -19.016 2.189 1 95.62 265 GLU B O 1
ATOM 6764 N N . SER B 1 266 ? -22.312 -18.609 4.348 1 95.38 266 SER B N 1
ATOM 6765 C CA . SER B 1 266 ? -23.312 -17.547 4.223 1 95.38 266 SER B CA 1
ATOM 6766 C C . SER B 1 266 ? -22.781 -16.375 3.406 1 95.38 266 SER B C 1
ATOM 6768 O O . SER B 1 266 ? -23.562 -15.633 2.809 1 95.38 266 SER B O 1
ATOM 6770 N N . HIS B 1 267 ? -21.516 -16.266 3.396 1 96.5 267 HIS B N 1
ATOM 6771 C CA . HIS B 1 267 ? -20.906 -15.156 2.668 1 96.5 267 HIS B CA 1
ATOM 6772 C C . HIS B 1 267 ? -20.969 -15.383 1.162 1 96.5 267 HIS B C 1
ATOM 6774 O O . HIS B 1 267 ? -20.703 -14.477 0.38 1 96.5 267 HIS B O 1
ATOM 6780 N N . PHE B 1 268 ? -21.359 -16.531 0.691 1 96.88 268 PHE B N 1
ATOM 6781 C CA . PHE B 1 268 ? -21.344 -16.875 -0.727 1 96.88 268 PHE B CA 1
ATOM 6782 C C . PHE B 1 268 ? -22.734 -16.781 -1.323 1 96.88 268 PHE B C 1
ATOM 6784 O O . PHE B 1 268 ? -22.953 -17.188 -2.467 1 96.88 268 PHE B O 1
ATOM 6791 N N . GLN B 1 269 ? -23.609 -16.156 -0.461 1 94.12 269 GLN B N 1
ATOM 6792 C CA . GLN B 1 269 ? -24.906 -15.836 -1.051 1 94.12 269 GLN B CA 1
ATOM 6793 C C . GLN B 1 269 ? -24.75 -14.852 -2.207 1 94.12 269 GLN B C 1
ATOM 6795 O O . GLN B 1 269 ? -24.078 -13.82 -2.07 1 94.12 269 GLN B O 1
ATOM 6800 N N . GLY B 1 270 ? -25.141 -15.117 -3.355 1 92.19 270 GLY B N 1
ATOM 6801 C CA . GLY B 1 270 ? -25 -14.281 -4.535 1 92.19 270 GLY B CA 1
ATOM 6802 C C . GLY B 1 270 ? -23.984 -14.828 -5.527 1 92.19 270 GLY B C 1
ATOM 6803 O O . GLY B 1 270 ? -23.797 -14.25 -6.602 1 92.19 270 GLY B O 1
ATOM 6804 N N . ILE B 1 271 ? -23.312 -15.844 -5.113 1 96.25 271 ILE B N 1
ATOM 6805 C CA . ILE B 1 271 ? -22.359 -16.516 -5.98 1 96.25 271 ILE B CA 1
ATOM 6806 C C . ILE B 1 271 ? -22.906 -17.891 -6.379 1 96.25 271 ILE B C 1
ATOM 6808 O O . ILE B 1 271 ? -22.578 -18.906 -5.754 1 96.25 271 ILE B O 1
ATOM 6812 N N . PRO B 1 272 ? -23.625 -17.922 -7.473 1 93.25 272 PRO B N 1
ATOM 6813 C CA . PRO B 1 272 ? -24.141 -19.234 -7.887 1 93.25 272 PRO B CA 1
ATOM 6814 C C . PRO B 1 272 ? -23.031 -20.25 -8.117 1 93.25 272 PRO B C 1
ATOM 6816 O O . PRO B 1 272 ? -22.016 -19.938 -8.734 1 93.25 272 PRO B O 1
ATOM 6819 N N . ASP B 1 273 ? -23.125 -21.422 -7.547 1 92.88 273 ASP B N 1
ATOM 6820 C CA . ASP B 1 273 ? -22.188 -22.531 -7.68 1 92.88 273 ASP B CA 1
ATOM 6821 C C . ASP B 1 273 ? -20.812 -22.172 -7.109 1 92.88 273 ASP B C 1
ATOM 6823 O O . ASP B 1 273 ? -19.781 -22.609 -7.617 1 92.88 273 ASP B O 1
ATOM 6827 N N . GLY B 1 274 ? -20.891 -21.234 -6.203 1 94 274 GLY B N 1
ATOM 6828 C CA . GLY B 1 274 ? -19.641 -20.891 -5.535 1 94 274 GLY B CA 1
ATOM 6829 C C . GLY B 1 274 ? -19.031 -22.047 -4.766 1 94 274 GLY B C 1
ATOM 6830 O O . GLY B 1 274 ? -19.75 -22.844 -4.156 1 94 274 GLY B O 1
ATOM 6831 N N . ASN B 1 275 ? -17.719 -22.172 -4.875 1 95.31 275 ASN B N 1
ATOM 6832 C CA . ASN B 1 275 ? -17.016 -23.203 -4.105 1 95.31 275 ASN B CA 1
ATOM 6833 C C . ASN B 1 275 ? -16.578 -22.672 -2.744 1 95.31 275 ASN B C 1
ATOM 6835 O O . ASN B 1 275 ? -15.375 -22.469 -2.514 1 95.31 275 ASN B O 1
ATOM 6839 N N . ALA B 1 276 ? -17.453 -22.578 -1.858 1 96.69 276 ALA B N 1
ATOM 6840 C CA . ALA B 1 276 ? -17.219 -22.031 -0.528 1 96.69 276 ALA B CA 1
ATOM 6841 C C . ALA B 1 276 ? -16.203 -22.875 0.24 1 96.69 276 ALA B C 1
ATOM 6843 O O . ALA B 1 276 ? -15.344 -22.328 0.946 1 96.69 276 ALA B O 1
ATOM 6844 N N . THR B 1 277 ? -16.328 -24.172 0.07 1 97.19 277 THR B N 1
ATOM 6845 C CA . THR B 1 277 ? -15.414 -25.062 0.784 1 97.19 277 THR B CA 1
ATOM 6846 C C . THR B 1 277 ? -13.969 -24.797 0.385 1 97.19 277 THR B C 1
ATOM 6848 O O . THR B 1 277 ? -13.086 -24.734 1.242 1 97.19 277 THR B O 1
ATOM 6851 N N . PHE B 1 278 ? -13.773 -24.688 -0.89 1 97.5 278 PHE B N 1
ATOM 6852 C CA . PHE B 1 278 ? -12.422 -24.375 -1.365 1 97.5 278 PHE B CA 1
ATOM 6853 C C . PHE B 1 278 ? -11.938 -23.047 -0.801 1 97.5 278 PHE B C 1
ATOM 6855 O O . PHE B 1 278 ? -10.82 -22.953 -0.291 1 97.5 278 PHE B O 1
ATOM 6862 N N . ALA B 1 279 ? -12.75 -22.016 -0.914 1 97.88 279 ALA B N 1
ATOM 6863 C CA . ALA B 1 279 ? -12.352 -20.688 -0.489 1 97.88 279 ALA B CA 1
ATOM 6864 C C . ALA B 1 279 ? -12 -20.656 0.997 1 97.88 279 ALA B C 1
ATOM 6866 O O . ALA B 1 279 ? -11.016 -20.047 1.4 1 97.88 279 ALA B O 1
ATOM 6867 N N . ILE B 1 280 ? -12.758 -21.297 1.766 1 98.19 280 ILE B N 1
ATOM 6868 C CA . ILE B 1 280 ? -12.57 -21.344 3.211 1 98.19 280 ILE B CA 1
ATOM 6869 C C . ILE B 1 280 ? -11.281 -22.078 3.547 1 98.19 280 ILE B C 1
ATOM 6871 O O . ILE B 1 280 ? -10.445 -21.578 4.297 1 98.19 280 ILE B O 1
ATOM 6875 N N . GLU B 1 281 ? -11.078 -23.219 2.957 1 98.31 281 GLU B N 1
ATOM 6876 C CA . GLU B 1 281 ? -9.914 -24.047 3.283 1 98.31 281 GLU B CA 1
ATOM 6877 C C . GLU B 1 281 ? -8.625 -23.422 2.742 1 98.31 281 GLU B C 1
ATOM 6879 O O . GLU B 1 281 ? -7.582 -23.484 3.393 1 98.31 281 GLU B O 1
ATOM 6884 N N . HIS B 1 282 ? -8.727 -22.938 1.546 1 98.12 282 HIS B N 1
ATOM 6885 C CA . HIS B 1 282 ? -7.543 -22.266 0.997 1 98.12 282 HIS B CA 1
ATOM 6886 C C . HIS B 1 282 ? -7.141 -21.062 1.841 1 98.12 282 HIS B C 1
ATOM 6888 O O . HIS B 1 282 ? -5.949 -20.781 1.988 1 98.12 282 HIS B O 1
ATOM 6894 N N . THR B 1 283 ? -8.125 -20.344 2.396 1 98.38 283 THR B N 1
ATOM 6895 C CA . THR B 1 283 ? -7.844 -19.25 3.314 1 98.38 283 THR B CA 1
ATOM 6896 C C . THR B 1 283 ? -7.105 -19.75 4.551 1 98.38 283 THR B C 1
ATOM 6898 O O . THR B 1 283 ? -6.113 -19.156 4.977 1 98.38 283 THR B O 1
ATOM 6901 N N . LYS B 1 284 ? -7.578 -20.797 5.094 1 98.44 284 LYS B N 1
ATOM 6902 C CA . LYS B 1 284 ? -6.926 -21.375 6.266 1 98.44 284 LYS B CA 1
ATOM 6903 C C . LYS B 1 284 ? -5.48 -21.766 5.957 1 98.44 284 LYS B C 1
ATOM 6905 O O . LYS B 1 284 ? -4.586 -21.531 6.777 1 98.44 284 LYS B O 1
ATOM 6910 N N . LEU B 1 285 ? -5.328 -22.375 4.797 1 98.56 285 LEU B N 1
ATOM 6911 C CA . LEU B 1 285 ? -3.988 -22.766 4.367 1 98.56 285 LEU B CA 1
ATOM 6912 C C . LEU B 1 285 ? -3.076 -21.547 4.266 1 98.56 285 LEU B C 1
ATOM 6914 O O . LEU B 1 285 ? -1.936 -21.578 4.734 1 98.56 285 LEU B O 1
ATOM 6918 N N . CYS B 1 286 ? -3.58 -20.469 3.688 1 98.38 286 CYS B N 1
ATOM 6919 C CA . CYS B 1 286 ? -2.803 -19.25 3.531 1 98.38 286 CYS B CA 1
ATOM 6920 C C . CYS B 1 286 ? -2.484 -18.625 4.887 1 98.38 286 CYS B C 1
ATOM 6922 O O . CYS B 1 286 ? -1.414 -18.047 5.07 1 98.38 286 CYS B O 1
ATOM 6924 N N . ILE B 1 287 ? -3.367 -18.719 5.852 1 98.56 287 ILE B N 1
ATOM 6925 C CA . ILE B 1 287 ? -3.133 -18.188 7.191 1 98.56 287 ILE B CA 1
ATOM 6926 C C . ILE B 1 287 ? -1.966 -18.922 7.84 1 98.56 287 ILE B C 1
ATOM 6928 O O . ILE B 1 287 ? -1.073 -18.297 8.422 1 98.56 287 ILE B O 1
ATOM 6932 N N . ILE B 1 288 ? -1.983 -20.219 7.715 1 98.44 288 ILE B N 1
ATOM 6933 C CA . ILE B 1 288 ? -0.921 -21.047 8.281 1 98.44 288 ILE B CA 1
ATOM 6934 C C . ILE B 1 288 ? 0.423 -20.641 7.68 1 98.44 288 ILE B C 1
ATOM 6936 O O . ILE B 1 288 ? 1.389 -20.406 8.406 1 98.44 288 ILE B O 1
ATOM 6940 N N . PHE B 1 289 ? 0.453 -20.609 6.406 1 97.88 289 PHE B N 1
ATOM 6941 C CA . PHE B 1 289 ? 1.709 -20.312 5.73 1 97.88 289 PHE B CA 1
ATOM 6942 C C . PHE B 1 289 ? 2.162 -18.891 6.039 1 97.88 289 PHE B C 1
ATOM 6944 O O . PHE B 1 289 ? 3.355 -18.625 6.223 1 97.88 289 PHE B O 1
ATOM 6951 N N . SER B 1 290 ? 1.226 -17.953 6.004 1 98 290 SER B N 1
ATOM 6952 C CA . SER B 1 290 ? 1.551 -16.562 6.309 1 98 290 SER B CA 1
ATOM 6953 C C . SER B 1 290 ? 2.213 -16.438 7.676 1 98 290 SER B C 1
ATOM 6955 O O . SER B 1 290 ? 3.205 -15.719 7.828 1 98 290 SER B O 1
ATOM 6957 N N . ARG B 1 291 ? 1.725 -17.062 8.656 1 97 291 ARG B N 1
ATOM 6958 C CA . ARG B 1 291 ? 2.293 -17.047 10 1 97 291 ARG B CA 1
ATOM 6959 C C . ARG B 1 291 ? 3.707 -17.609 10.008 1 97 291 ARG B C 1
ATOM 6961 O O . ARG B 1 291 ? 4.605 -17.047 10.633 1 97 291 ARG B O 1
ATOM 6968 N N . ALA B 1 292 ? 3.875 -18.688 9.352 1 96.12 292 ALA B N 1
ATOM 6969 C CA . ALA B 1 292 ? 5.191 -19.328 9.281 1 96.12 292 ALA B CA 1
ATOM 6970 C C . ALA B 1 292 ? 6.191 -18.422 8.562 1 96.12 292 ALA B C 1
ATOM 6972 O O . ALA B 1 292 ? 7.328 -18.266 9.016 1 96.12 292 ALA B O 1
ATOM 6973 N N . MET B 1 293 ? 5.762 -17.922 7.461 1 95.38 293 MET B N 1
ATOM 6974 C CA . MET B 1 293 ? 6.613 -17.062 6.652 1 95.38 293 MET B CA 1
ATOM 6975 C C . MET B 1 293 ? 7.055 -15.836 7.445 1 95.38 293 MET B C 1
ATOM 6977 O O . MET B 1 293 ? 8.234 -15.492 7.453 1 95.38 293 MET B O 1
ATOM 6981 N N . LYS B 1 294 ? 6.176 -15.211 8.148 1 94 294 LYS B N 1
ATOM 6982 C CA . LYS B 1 294 ? 6.477 -14.016 8.922 1 94 294 LYS B CA 1
ATOM 6983 C C . LYS B 1 294 ? 7.469 -14.312 10.039 1 94 294 LYS B C 1
ATOM 6985 O O . LYS B 1 294 ? 8.398 -13.539 10.273 1 94 294 LYS B O 1
ATOM 6990 N N . ARG B 1 295 ? 7.301 -15.391 10.695 1 93.62 295 ARG B N 1
ATOM 6991 C CA . ARG B 1 295 ? 8.188 -15.766 11.789 1 93.62 295 ARG B CA 1
ATOM 6992 C C . ARG B 1 295 ? 9.586 -16.094 11.273 1 93.62 295 ARG B C 1
ATOM 6994 O O . ARG B 1 295 ? 10.578 -15.773 11.93 1 93.62 295 ARG B O 1
ATOM 7001 N N . ARG B 1 296 ? 9.602 -16.625 10.133 1 92.19 296 ARG B N 1
ATOM 7002 C CA . ARG B 1 296 ? 10.883 -17.062 9.586 1 92.19 296 ARG B CA 1
ATOM 7003 C C . ARG B 1 296 ? 11.688 -15.883 9.055 1 92.19 296 ARG B C 1
ATOM 7005 O O . ARG B 1 296 ? 12.922 -15.883 9.117 1 92.19 296 ARG B O 1
ATOM 7012 N N . VAL B 1 297 ? 10.992 -14.906 8.547 1 90.88 297 VAL B N 1
ATOM 7013 C CA . VAL B 1 297 ? 11.711 -13.836 7.867 1 90.88 297 VAL B CA 1
ATOM 7014 C C . VAL B 1 297 ? 11.922 -12.664 8.82 1 90.88 297 VAL B C 1
ATOM 7016 O O . VAL B 1 297 ? 12.523 -11.648 8.453 1 90.88 297 VAL B O 1
ATOM 7019 N N . THR B 1 298 ? 11.477 -12.812 10.016 1 89.69 298 THR B N 1
ATOM 7020 C CA . THR B 1 298 ? 11.68 -11.75 10.992 1 89.69 298 THR B CA 1
ATOM 7021 C C . THR B 1 298 ? 13.164 -11.445 11.156 1 89.69 298 THR B C 1
ATOM 7023 O O . THR B 1 298 ? 13.984 -12.359 11.266 1 89.69 298 THR B O 1
ATOM 7026 N N . LEU B 1 299 ? 13.602 -10.188 11.164 1 87.88 299 LEU B N 1
ATOM 7027 C CA . LEU B 1 299 ? 14.992 -9.742 11.156 1 87.88 299 LEU B CA 1
ATOM 7028 C C . LEU B 1 299 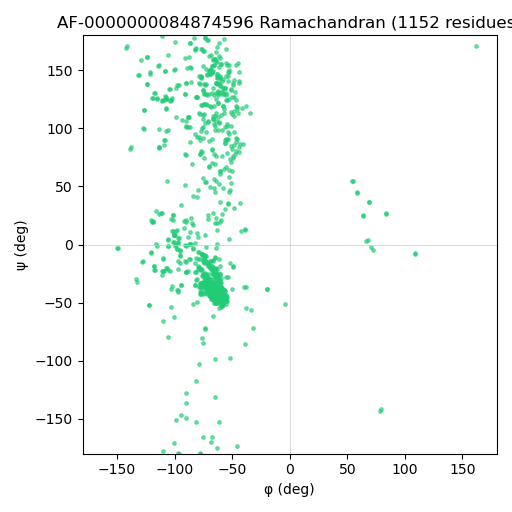? 15.719 -10.219 12.406 1 87.88 299 LEU B C 1
ATOM 7030 O O . LEU B 1 299 ? 16.891 -10.594 12.344 1 87.88 299 LEU B O 1
ATOM 7034 N N . LYS B 1 300 ? 15.141 -10.352 13.547 1 85.12 300 LYS B N 1
ATOM 7035 C CA . LYS B 1 300 ? 15.789 -10.719 14.805 1 85.12 300 LYS B CA 1
ATOM 7036 C C . LYS B 1 300 ? 15.609 -12.203 15.102 1 85.12 300 LYS B C 1
ATOM 7038 O O . LYS B 1 300 ? 15.992 -12.68 16.172 1 85.12 300 LYS B O 1
ATOM 7043 N N . ALA B 1 301 ? 15.148 -12.891 14.102 1 88.12 301 ALA B N 1
ATOM 7044 C CA . ALA B 1 301 ? 14.883 -14.305 14.336 1 88.12 301 ALA B CA 1
ATOM 7045 C C . ALA B 1 301 ? 16.188 -15.102 14.406 1 88.12 301 ALA B C 1
ATOM 7047 O O . ALA B 1 301 ? 17.062 -14.938 13.562 1 88.12 301 ALA B O 1
ATOM 7048 N N . THR B 1 302 ? 16.312 -15.867 15.414 1 89.75 302 THR B N 1
ATOM 7049 C CA . THR B 1 302 ? 17.438 -16.781 15.547 1 89.75 302 THR B CA 1
ATOM 7050 C C . THR B 1 302 ? 17.188 -18.062 14.758 1 89.75 302 THR B C 1
ATOM 7052 O O . THR B 1 302 ? 16.078 -18.297 14.273 1 89.75 302 THR B O 1
ATOM 7055 N N . GLU B 1 303 ? 18.203 -18.844 14.602 1 87.5 303 GLU B N 1
ATOM 7056 C CA . GLU B 1 303 ? 18.047 -20.125 13.93 1 87.5 303 GLU B CA 1
ATOM 7057 C C . GLU B 1 303 ? 17.078 -21.031 14.688 1 87.5 303 GLU B C 1
ATOM 7059 O O . GLU B 1 303 ? 16.328 -21.797 14.078 1 87.5 303 GLU B O 1
ATOM 7064 N N . ALA B 1 304 ? 17.125 -20.875 15.984 1 90.69 304 ALA B N 1
ATOM 7065 C CA . ALA B 1 304 ? 16.203 -21.641 16.812 1 90.69 304 ALA B CA 1
ATOM 7066 C C . ALA B 1 304 ? 14.758 -21.188 16.578 1 90.69 304 ALA B C 1
ATOM 7068 O O . ALA B 1 304 ? 13.844 -22.016 16.547 1 90.69 304 ALA B O 1
ATOM 7069 N N . ASP B 1 305 ? 14.539 -19.906 16.438 1 91.12 305 ASP B N 1
ATOM 7070 C CA . ASP B 1 305 ? 13.219 -19.375 16.141 1 91.12 305 ASP B CA 1
ATOM 7071 C C . ASP B 1 305 ? 12.695 -19.875 14.805 1 91.12 305 ASP B C 1
ATOM 7073 O O . ASP B 1 305 ? 11.523 -20.219 14.672 1 91.12 305 ASP B O 1
ATOM 7077 N N . ARG B 1 306 ? 13.578 -19.906 13.883 1 90.44 306 ARG B N 1
ATOM 7078 C CA . ARG B 1 306 ? 13.211 -20.344 12.539 1 90.44 306 ARG B CA 1
ATOM 7079 C C . ARG B 1 306 ? 12.859 -21.812 12.523 1 90.44 306 ARG B C 1
ATOM 7081 O O . ARG B 1 306 ? 11.906 -22.234 11.852 1 90.44 306 ARG B O 1
ATOM 7088 N N . ALA B 1 307 ? 13.672 -22.609 13.211 1 90.56 307 ALA B N 1
ATOM 7089 C CA . ALA B 1 307 ? 13.383 -24.031 13.32 1 90.56 307 ALA B CA 1
ATOM 7090 C C . ALA B 1 307 ? 12.039 -24.281 14.016 1 90.56 307 ALA B C 1
ATOM 7092 O O . ALA B 1 307 ? 11.273 -25.156 13.617 1 90.56 307 ALA B O 1
ATOM 7093 N N . ALA B 1 308 ? 11.812 -23.5 15.039 1 93.31 308 ALA B N 1
ATOM 7094 C CA . ALA B 1 308 ? 10.547 -23.625 15.766 1 93.31 308 ALA B CA 1
ATOM 7095 C C . ALA B 1 308 ? 9.367 -23.234 14.875 1 93.31 308 ALA B C 1
ATOM 7097 O O . ALA B 1 308 ? 8.305 -23.844 14.953 1 93.31 308 ALA B O 1
ATOM 7098 N N . ALA B 1 309 ? 9.562 -22.219 14.102 1 93.38 309 ALA B N 1
ATOM 7099 C CA . ALA B 1 309 ? 8.523 -21.781 13.18 1 93.38 309 ALA B CA 1
ATOM 7100 C C . ALA B 1 309 ? 8.203 -22.875 12.164 1 93.38 309 ALA B C 1
ATOM 7102 O O . ALA B 1 309 ? 7.031 -23.109 11.836 1 93.38 309 ALA B O 1
ATOM 7103 N N . THR B 1 310 ? 9.18 -23.531 11.656 1 93.38 310 THR B N 1
ATOM 7104 C CA . THR B 1 310 ? 8.984 -24.609 10.695 1 93.38 310 THR B CA 1
ATOM 7105 C C . THR B 1 310 ? 8.273 -25.797 11.336 1 93.38 310 THR B C 1
ATOM 7107 O O . THR B 1 310 ? 7.371 -26.375 10.734 1 93.38 310 THR B O 1
ATOM 7110 N N . LYS B 1 311 ? 8.68 -26.094 12.516 1 94.81 311 LYS B N 1
ATOM 7111 C CA . LYS B 1 311 ? 8.055 -27.203 13.227 1 94.81 311 LYS B CA 1
ATOM 7112 C C . LYS B 1 311 ? 6.57 -26.938 13.461 1 94.81 311 LYS B C 1
ATOM 7114 O O . LYS B 1 311 ? 5.738 -27.812 13.258 1 94.81 311 LYS B O 1
ATOM 7119 N N . GLN B 1 312 ? 6.309 -25.766 13.898 1 96.38 312 GLN B N 1
ATOM 7120 C CA . GLN B 1 312 ? 4.914 -25.391 14.125 1 96.38 312 GLN B CA 1
ATOM 7121 C C . GLN B 1 312 ? 4.121 -25.438 12.82 1 96.38 312 GLN B C 1
ATOM 7123 O O . GLN B 1 312 ? 2.973 -25.891 12.797 1 96.38 312 GLN B O 1
ATOM 7128 N N . ALA B 1 313 ? 4.68 -24.938 11.789 1 96.62 313 ALA B N 1
ATOM 7129 C CA . ALA B 1 313 ? 4.031 -24.969 10.484 1 96.62 313 ALA B CA 1
ATOM 7130 C C . ALA B 1 313 ? 3.762 -26.406 10.031 1 96.62 313 ALA B C 1
ATOM 7132 O O . ALA B 1 313 ? 2.699 -26.703 9.484 1 96.62 313 ALA B O 1
ATOM 7133 N N . ASP B 1 314 ? 4.703 -27.281 10.273 1 96.06 314 ASP B N 1
ATOM 7134 C CA . ASP B 1 314 ? 4.551 -28.688 9.914 1 96.06 314 ASP B CA 1
ATOM 7135 C C . ASP B 1 314 ? 3.357 -29.312 10.633 1 96.06 314 ASP B C 1
ATOM 7137 O O . ASP B 1 314 ? 2.58 -30.062 10.031 1 96.06 314 ASP B O 1
ATOM 7141 N N . GLU B 1 315 ? 3.309 -28.984 11.867 1 97.69 315 GLU B N 1
ATOM 7142 C CA . GLU B 1 315 ? 2.199 -29.531 12.648 1 97.69 315 GLU B CA 1
ATOM 7143 C C . GLU B 1 315 ? 0.858 -29.016 12.125 1 97.69 315 GLU B C 1
ATOM 7145 O O . GLU B 1 315 ? -0.086 -29.797 11.969 1 97.69 315 GLU B O 1
ATOM 7150 N N . GLU B 1 316 ? 0.788 -27.781 11.852 1 98.19 316 GLU B N 1
ATOM 7151 C CA . GLU B 1 316 ? -0.458 -27.188 11.375 1 98.19 316 GLU B CA 1
ATOM 7152 C C . GLU B 1 316 ? -0.805 -27.672 9.969 1 98.19 316 GLU B C 1
ATOM 7154 O O . GLU B 1 316 ? -1.974 -27.922 9.664 1 98.19 316 GLU B O 1
ATOM 7159 N N . LEU B 1 317 ? 0.178 -27.812 9.109 1 97.94 317 LEU B N 1
ATOM 7160 C CA . LEU B 1 317 ? -0.049 -28.281 7.75 1 97.94 317 LEU B CA 1
ATOM 7161 C C . LEU B 1 317 ? -0.481 -29.75 7.754 1 97.94 317 LEU B C 1
ATOM 7163 O O . LEU B 1 317 ? -1.331 -30.156 6.953 1 97.94 317 LEU B O 1
ATOM 7167 N N . ALA B 1 318 ? 0.15 -30.531 8.625 1 97.5 318 ALA B N 1
ATOM 7168 C CA . ALA B 1 318 ? -0.246 -31.922 8.75 1 97.5 318 ALA B CA 1
ATOM 7169 C C . ALA B 1 318 ? -1.699 -32.031 9.195 1 97.5 318 ALA B C 1
ATOM 7171 O O . ALA B 1 318 ? -2.455 -32.875 8.664 1 97.5 318 ALA B O 1
ATOM 7172 N N . GLU B 1 319 ? -2.025 -31.219 10.188 1 98.06 319 GLU B N 1
ATOM 7173 C CA . GLU B 1 319 ? -3.408 -31.219 10.656 1 98.06 319 GLU B CA 1
ATOM 7174 C C . GLU B 1 319 ? -4.359 -30.75 9.562 1 98.06 319 GLU B C 1
ATOM 7176 O O . GLU B 1 319 ? -5.453 -31.297 9.406 1 98.06 319 GLU B O 1
ATOM 7181 N N . PHE B 1 320 ? -4.031 -29.828 8.836 1 98.19 320 PHE B N 1
ATOM 7182 C CA . PHE B 1 320 ? -4.84 -29.25 7.766 1 98.19 320 PHE B CA 1
ATOM 7183 C C . PHE B 1 320 ? -5.164 -30.297 6.711 1 98.19 320 PHE B C 1
ATOM 7185 O O . PHE B 1 320 ? -6.328 -30.484 6.355 1 98.19 320 PHE B O 1
ATOM 7192 N N . ILE B 1 321 ? -4.129 -31 6.23 1 97.12 321 ILE B N 1
ATOM 7193 C CA . ILE B 1 321 ? -4.305 -31.922 5.117 1 97.12 321 ILE B CA 1
ATOM 7194 C C . ILE B 1 321 ? -5.102 -33.156 5.578 1 97.12 321 ILE B C 1
ATOM 7196 O O . ILE B 1 321 ? -5.859 -33.719 4.797 1 97.12 321 ILE B O 1
ATOM 7200 N N . THR B 1 322 ? -4.988 -33.5 6.832 1 96.44 322 THR B N 1
ATOM 7201 C CA . THR B 1 322 ? -5.703 -34.656 7.375 1 96.44 322 THR B CA 1
ATOM 7202 C C . THR B 1 322 ? -7.18 -34.312 7.582 1 96.44 322 THR B C 1
ATOM 7204 O O . THR B 1 322 ? -8.031 -35.219 7.535 1 96.44 322 THR B O 1
ATOM 7207 N N . GLN B 1 323 ? -7.492 -33.031 7.793 1 96.62 323 GLN B N 1
ATOM 7208 C CA . GLN B 1 323 ? -8.867 -32.625 8.078 1 96.62 323 GLN B CA 1
ATOM 7209 C C . GLN B 1 323 ? -9.547 -32.062 6.832 1 96.62 323 GLN B C 1
ATOM 7211 O O . GLN B 1 323 ? -10.664 -31.547 6.906 1 96.62 323 GLN B O 1
ATOM 7216 N N . LEU B 1 324 ? -8.883 -32.188 5.766 1 97 324 LEU B N 1
ATOM 7217 C CA . LEU B 1 324 ? -9.422 -31.641 4.527 1 97 324 LEU B CA 1
ATOM 7218 C C . LEU B 1 324 ? -10.727 -32.312 4.145 1 97 324 LEU B C 1
ATOM 7220 O O . LEU B 1 324 ? -10.812 -33.562 4.16 1 97 324 LEU B O 1
ATOM 7224 N N . PRO B 1 325 ? -11.766 -31.562 3.873 1 96.25 325 PRO B N 1
ATOM 7225 C CA . PRO B 1 325 ? -13.016 -32.156 3.402 1 96.25 325 PRO B CA 1
ATOM 7226 C C . PRO B 1 325 ? -12.812 -33.062 2.191 1 96.25 325 PRO B C 1
ATOM 7228 O O . PRO B 1 325 ? -11.93 -32.812 1.367 1 96.25 325 PRO B O 1
ATOM 7231 N N . GLN B 1 326 ? -13.688 -34.031 1.979 1 93.88 326 GLN B N 1
ATOM 7232 C CA . GLN B 1 326 ? -13.57 -35.031 0.938 1 93.88 326 GLN B CA 1
ATOM 7233 C C . GLN B 1 326 ? -13.586 -34.406 -0.451 1 93.88 326 GLN B C 1
ATOM 7235 O O . GLN B 1 326 ? -12.875 -34.844 -1.352 1 93.88 326 GLN B O 1
ATOM 7240 N N . SER B 1 327 ? -14.32 -33.375 -0.565 1 93.81 327 SER B N 1
ATOM 7241 C CA . SER B 1 327 ? -14.484 -32.75 -1.871 1 93.81 327 SER B CA 1
ATOM 7242 C C . SER B 1 327 ? -13.18 -32.094 -2.328 1 93.81 327 SER B C 1
ATOM 7244 O O . SER B 1 327 ? -13.008 -31.812 -3.514 1 93.81 327 SER B O 1
ATOM 7246 N N . LEU B 1 328 ? -12.227 -31.922 -1.38 1 96.69 328 LEU B N 1
ATOM 7247 C CA . LEU B 1 328 ? -11.008 -31.188 -1.726 1 96.69 328 LEU B CA 1
ATOM 7248 C C . LEU B 1 328 ? -9.797 -32.125 -1.652 1 96.69 328 LEU B C 1
ATOM 7250 O O . LEU B 1 328 ? -8.672 -31.688 -1.946 1 96.69 328 LEU B O 1
ATOM 7254 N N . GLN B 1 329 ? -10.016 -33.312 -1.308 1 96.06 329 GLN B N 1
ATOM 7255 C CA . GLN B 1 329 ? -8.906 -34.281 -1.301 1 96.06 329 GLN B CA 1
ATOM 7256 C C . GLN B 1 329 ? -8.414 -34.562 -2.719 1 96.06 329 GLN B C 1
ATOM 7258 O O . GLN B 1 329 ? -9.18 -34.438 -3.682 1 96.06 329 GLN B O 1
ATOM 7263 N N . LEU B 1 330 ? -7.195 -34.812 -2.834 1 93.25 330 LEU B N 1
ATOM 7264 C CA . LEU B 1 330 ? -6.602 -35.031 -4.148 1 93.25 330 LEU B CA 1
ATOM 7265 C C . LEU B 1 330 ? -7.047 -36.375 -4.715 1 93.25 330 LEU B C 1
ATOM 7267 O O . LEU B 1 330 ? -6.781 -37.438 -4.121 1 93.25 330 LEU B O 1
ATOM 7271 N N . PRO B 1 331 ? -7.684 -36.312 -5.824 1 88.5 331 PRO B N 1
ATOM 7272 C CA . PRO B 1 331 ? -8.086 -37.594 -6.445 1 88.5 331 PRO B CA 1
ATOM 7273 C C . PRO B 1 331 ? -6.93 -38.312 -7.129 1 88.5 331 PRO B C 1
ATOM 7275 O O . PRO B 1 331 ? -5.895 -37.688 -7.402 1 88.5 331 PRO B O 1
ATOM 7278 N N . PRO B 1 332 ? -7.117 -39.469 -7.465 1 81.25 332 PRO B N 1
ATOM 7279 C CA . PRO B 1 332 ? -6.039 -40.25 -8.078 1 81.25 332 PRO B CA 1
ATOM 7280 C C . PRO B 1 332 ? -5.707 -39.781 -9.492 1 81.25 332 PRO B C 1
ATOM 7282 O O . PRO B 1 332 ? -4.547 -39.844 -9.914 1 81.25 332 PRO B O 1
ATOM 7285 N N . SER B 1 333 ? -6.656 -39.312 -10.25 1 83.19 333 SER B N 1
ATOM 7286 C CA . SER B 1 333 ? -6.203 -39.062 -11.617 1 83.19 333 SER B CA 1
ATOM 7287 C C . SER B 1 333 ? -6.645 -37.688 -12.109 1 83.19 333 SER B C 1
ATOM 7289 O O . SER B 1 333 ? -5.922 -37.031 -12.867 1 83.19 333 SER B O 1
ATOM 7291 N N . GLU B 1 334 ? -7.691 -37.156 -11.75 1 91.5 334 GLU B N 1
ATOM 7292 C CA . GLU B 1 334 ? -8.164 -35.938 -12.406 1 91.5 334 GLU B CA 1
ATOM 7293 C C . GLU B 1 334 ? -8.688 -34.938 -11.391 1 91.5 334 GLU B C 1
ATOM 7295 O O . GLU B 1 334 ? -9.898 -34.75 -11.266 1 91.5 334 GLU B O 1
ATOM 7300 N N . PRO B 1 335 ? -7.734 -34.219 -10.867 1 94.12 335 PRO B N 1
ATOM 7301 C CA . PRO B 1 335 ? -8.203 -33.188 -9.953 1 94.12 335 PRO B CA 1
ATOM 7302 C C . PRO B 1 335 ? -8.852 -32 -10.688 1 94.12 335 PRO B C 1
ATOM 7304 O O . PRO B 1 335 ? -8.406 -31.625 -11.773 1 94.12 335 PRO B O 1
ATOM 7307 N N . ASN B 1 336 ? -9.945 -31.531 -10.133 1 92.31 336 ASN B N 1
ATOM 7308 C CA . ASN B 1 336 ? -10.523 -30.312 -10.695 1 92.31 336 ASN B CA 1
ATOM 7309 C C . ASN B 1 336 ? -9.656 -29.094 -10.383 1 92.31 336 ASN B C 1
ATOM 7311 O O . ASN B 1 336 ? -8.633 -29.203 -9.711 1 92.31 336 ASN B O 1
ATOM 7315 N N . SER B 1 337 ? -10.023 -28 -10.891 1 91.88 337 SER B N 1
ATOM 7316 C CA . SER B 1 337 ? -9.203 -26.797 -10.805 1 91.88 337 SER B CA 1
ATOM 7317 C C . SER B 1 337 ? -9.008 -26.359 -9.352 1 91.88 337 SER B C 1
ATOM 7319 O O . SER B 1 337 ? -7.945 -25.859 -8.984 1 91.88 337 SER B O 1
ATOM 7321 N N . TRP B 1 338 ? -9.969 -26.531 -8.492 1 94.75 338 TRP B N 1
ATOM 7322 C CA . TRP B 1 338 ? -9.891 -26.094 -7.102 1 94.75 338 TRP B CA 1
ATOM 7323 C C . TRP B 1 338 ? -9.055 -27.047 -6.27 1 94.75 338 TRP B C 1
ATOM 7325 O O . TRP B 1 338 ? -8.25 -26.625 -5.438 1 94.75 338 TRP B O 1
ATOM 7335 N N . GLN B 1 339 ? -9.25 -28.344 -6.527 1 95.88 339 GLN B N 1
ATOM 7336 C CA . GLN B 1 339 ? -8.375 -29.328 -5.91 1 95.88 339 GLN B CA 1
ATOM 7337 C C . GLN B 1 339 ? -6.918 -29.094 -6.297 1 95.88 339 GLN B C 1
ATOM 7339 O O . GLN B 1 339 ? -6.035 -29.109 -5.438 1 95.88 339 GLN B O 1
ATOM 7344 N N . ALA B 1 340 ? -6.77 -28.891 -7.586 1 96.19 340 ALA B N 1
ATOM 7345 C CA . ALA B 1 340 ? -5.422 -28.656 -8.094 1 96.19 340 ALA B CA 1
ATOM 7346 C C . ALA B 1 340 ? -4.797 -27.438 -7.43 1 96.19 340 ALA B C 1
ATOM 7348 O O . ALA B 1 340 ? -3.664 -27.5 -6.941 1 96.19 340 ALA B O 1
ATOM 7349 N N . THR B 1 341 ? -5.52 -26.312 -7.395 1 96.25 341 THR B N 1
ATOM 7350 C CA . THR B 1 341 ? -5.008 -25.062 -6.824 1 96.25 341 THR B CA 1
ATOM 7351 C C . THR B 1 341 ? -4.633 -25.266 -5.359 1 96.25 341 THR B C 1
ATOM 7353 O O . THR B 1 341 ? -3.57 -24.812 -4.922 1 96.25 341 THR B O 1
ATOM 7356 N N . LEU B 1 342 ? -5.477 -25.859 -4.598 1 97.5 342 LEU B N 1
ATOM 7357 C CA . LEU B 1 342 ? -5.242 -26.062 -3.172 1 97.5 342 LEU B CA 1
ATOM 7358 C C . LEU B 1 342 ? -4.004 -26.922 -2.939 1 97.5 342 LEU B C 1
ATOM 7360 O O . LEU B 1 342 ? -3.143 -26.578 -2.129 1 97.5 342 LEU B O 1
ATOM 7364 N N . HIS B 1 343 ? -3.873 -28 -3.652 1 97.56 343 HIS B N 1
ATOM 7365 C CA . HIS B 1 343 ? -2.766 -28.938 -3.441 1 97.56 343 HIS B CA 1
ATOM 7366 C C . HIS B 1 343 ? -1.47 -28.375 -4.027 1 97.56 343 HIS B C 1
ATOM 7368 O O . HIS B 1 343 ? -0.383 -28.656 -3.516 1 97.56 343 HIS B O 1
ATOM 7374 N N . LEU B 1 344 ? -1.603 -27.641 -5.113 1 97.56 344 LEU B N 1
ATOM 7375 C CA . LEU B 1 344 ? -0.419 -26.938 -5.598 1 97.56 344 LEU B CA 1
ATOM 7376 C C . LEU B 1 344 ? 0.106 -25.969 -4.543 1 97.56 344 LEU B C 1
ATOM 7378 O O . LEU B 1 344 ? 1.31 -25.938 -4.277 1 97.56 344 LEU B O 1
ATOM 7382 N N . SER B 1 345 ? -0.788 -25.234 -3.906 1 97.56 345 SER B N 1
ATOM 7383 C CA . SER B 1 345 ? -0.39 -24.297 -2.857 1 97.56 345 SER B CA 1
ATOM 7384 C C . SER B 1 345 ? 0.218 -25.031 -1.666 1 97.56 345 SER B C 1
ATOM 7386 O O . SER B 1 345 ? 1.278 -24.641 -1.169 1 97.56 345 SER B O 1
ATOM 7388 N N . TYR B 1 346 ? -0.477 -26.062 -1.276 1 98.19 346 TYR B N 1
ATOM 7389 C CA . TYR B 1 346 ? -0.028 -26.828 -0.124 1 98.19 346 TYR B CA 1
ATOM 7390 C C . TYR B 1 346 ? 1.377 -27.375 -0.347 1 98.19 346 TYR B C 1
ATOM 7392 O O . TYR B 1 346 ? 2.262 -27.188 0.493 1 98.19 346 TYR B O 1
ATOM 7400 N N . ASN B 1 347 ? 1.595 -28.031 -1.442 1 97.94 347 ASN B N 1
ATOM 7401 C CA . ASN B 1 347 ? 2.885 -28.656 -1.724 1 97.94 347 ASN B CA 1
ATOM 7402 C C . ASN B 1 347 ? 3.961 -27.609 -2.002 1 97.94 347 ASN B C 1
ATOM 7404 O O . ASN B 1 347 ? 5.129 -27.812 -1.67 1 97.94 347 ASN B O 1
ATOM 7408 N N . ASN B 1 348 ? 3.57 -26.516 -2.623 1 97.88 348 ASN B N 1
ATOM 7409 C CA . ASN B 1 348 ? 4.508 -25.406 -2.783 1 97.88 348 ASN B CA 1
ATOM 7410 C C . ASN B 1 348 ? 5.02 -24.906 -1.437 1 97.88 348 ASN B C 1
ATOM 7412 O O . ASN B 1 348 ? 6.219 -24.672 -1.272 1 97.88 348 ASN B O 1
ATOM 7416 N N . PHE B 1 349 ? 4.109 -24.75 -0.469 1 97.31 349 PHE B N 1
ATOM 7417 C CA . PHE B 1 349 ? 4.469 -24.266 0.858 1 97.31 349 PHE B CA 1
ATOM 7418 C C . PHE B 1 349 ? 5.414 -25.234 1.551 1 97.31 349 PHE B C 1
ATOM 7420 O O . PHE B 1 349 ? 6.355 -24.828 2.232 1 97.31 349 PHE B O 1
ATOM 7427 N N . LEU B 1 350 ? 5.195 -26.5 1.314 1 97.31 350 LEU B N 1
ATOM 7428 C CA . LEU B 1 350 ? 6.082 -27.5 1.883 1 97.31 350 LEU B CA 1
ATOM 7429 C C . LEU B 1 350 ? 7.496 -27.359 1.328 1 97.31 350 LEU B C 1
ATOM 7431 O O . LEU B 1 350 ? 8.469 -27.391 2.084 1 97.31 350 LEU B O 1
ATOM 7435 N N . ILE B 1 351 ? 7.625 -27.172 0.029 1 96.62 351 ILE B N 1
ATOM 7436 C CA . ILE B 1 351 ? 8.945 -27.031 -0.57 1 96.62 351 ILE B CA 1
ATOM 7437 C C . ILE B 1 351 ? 9.625 -25.766 -0.051 1 96.62 351 ILE B C 1
ATOM 7439 O O . ILE B 1 351 ? 10.797 -25.797 0.329 1 96.62 351 ILE B O 1
ATOM 7443 N N . LEU B 1 352 ? 8.906 -24.719 0.001 1 95.81 352 LEU B N 1
ATOM 7444 C CA . LEU B 1 352 ? 9.461 -23.438 0.416 1 95.81 352 LEU B CA 1
ATOM 7445 C C . LEU B 1 352 ? 9.945 -23.5 1.86 1 95.81 352 LEU B C 1
ATOM 7447 O O . LEU B 1 352 ? 10.93 -22.844 2.219 1 95.81 352 LEU B O 1
ATOM 7451 N N . LEU B 1 353 ? 9.312 -24.281 2.699 1 94.88 353 LEU B N 1
ATOM 7452 C CA . LEU B 1 353 ? 9.648 -24.359 4.117 1 94.88 353 LEU B CA 1
ATOM 7453 C C . LEU B 1 353 ? 10.836 -25.297 4.34 1 94.88 353 LEU B C 1
ATOM 7455 O O . LEU B 1 353 ? 11.594 -25.125 5.301 1 94.88 353 LEU B O 1
ATOM 7459 N N . HIS B 1 354 ? 11.047 -26.234 3.377 1 93.94 354 HIS B N 1
ATOM 7460 C CA . HIS B 1 354 ? 11.984 -27.297 3.709 1 93.94 354 HIS B CA 1
ATOM 7461 C C . HIS B 1 354 ? 13.164 -27.328 2.742 1 93.94 354 HIS B C 1
ATOM 7463 O O . HIS B 1 354 ? 14.117 -28.078 2.934 1 93.94 354 HIS B O 1
ATOM 7469 N N . ARG B 1 355 ? 13.133 -26.547 1.719 1 90.62 355 ARG B N 1
ATOM 7470 C CA . ARG B 1 355 ? 14.234 -26.578 0.757 1 90.62 355 ARG B CA 1
ATOM 7471 C C . ARG B 1 355 ? 15.547 -26.156 1.409 1 90.62 355 ARG B C 1
ATOM 7473 O O . ARG B 1 355 ? 15.555 -25.328 2.311 1 90.62 355 ARG B O 1
ATOM 7480 N N . PRO B 1 356 ? 16.562 -26.719 0.974 1 84.88 356 PRO B N 1
ATOM 7481 C CA . PRO B 1 356 ? 17.859 -26.391 1.56 1 84.88 356 PRO B CA 1
ATOM 7482 C C . PRO B 1 356 ? 18.328 -24.969 1.238 1 84.88 356 PRO B C 1
ATOM 7484 O O . PRO B 1 356 ? 18.094 -24.484 0.133 1 84.88 356 PRO B O 1
ATOM 7487 N N . ARG B 1 357 ? 19.031 -24.422 2.199 1 78.38 357 ARG B N 1
ATOM 7488 C CA . ARG B 1 357 ? 19.594 -23.094 1.976 1 78.38 357 ARG B CA 1
ATOM 7489 C C . ARG B 1 357 ? 20.703 -23.125 0.936 1 78.38 357 ARG B C 1
ATOM 7491 O O . ARG B 1 357 ? 21.453 -24.109 0.853 1 78.38 357 ARG B O 1
ATOM 7498 N N . PRO B 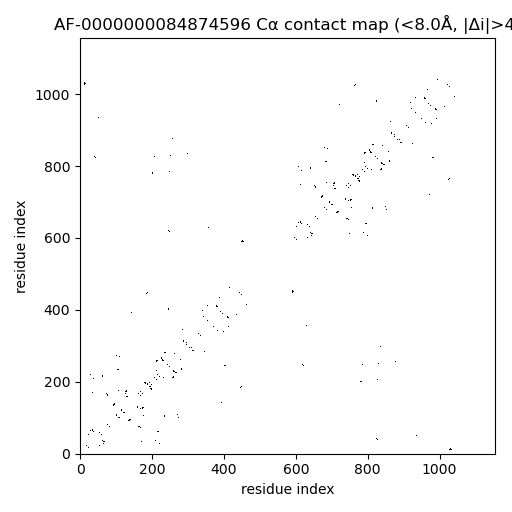1 358 ? 20.797 -21.969 0.24 1 71.94 358 PRO B N 1
ATOM 7499 C CA . PRO B 1 358 ? 21.875 -21.938 -0.757 1 71.94 358 PRO B CA 1
ATOM 7500 C C . PRO B 1 358 ? 23.266 -22.062 -0.134 1 71.94 358 PRO B C 1
ATOM 7502 O O . PRO B 1 358 ? 23.516 -21.5 0.936 1 71.94 358 PRO B O 1
ATOM 7505 N N . HIS B 1 359 ? 24.25 -22.703 -0.706 1 62.62 359 HIS B N 1
ATOM 7506 C CA . HIS B 1 359 ? 25.641 -22.922 -0.378 1 62.62 359 HIS B CA 1
ATOM 7507 C C . HIS B 1 359 ? 25.797 -23.781 0.878 1 62.62 359 HIS B C 1
ATOM 7509 O O . HIS B 1 359 ? 26.859 -23.797 1.495 1 62.62 359 HIS B O 1
ATOM 7515 N N . GLN B 1 360 ? 24.781 -24.219 1.402 1 53.81 360 GLN B N 1
ATOM 7516 C CA . GLN B 1 360 ? 24.984 -25.141 2.512 1 53.81 360 GLN B CA 1
ATOM 7517 C C . GLN B 1 360 ? 25.531 -26.484 2.018 1 53.81 360 GLN B C 1
ATOM 7519 O O . GLN B 1 360 ? 25.031 -27.031 1.033 1 53.81 360 GLN B O 1
ATOM 7524 N N . GLU B 1 361 ? 26.844 -26.625 2.297 1 49.75 361 GLU B N 1
ATOM 7525 C CA . GLU B 1 361 ? 27.375 -27.953 2.039 1 49.75 361 GLU B CA 1
ATOM 7526 C C . GLU B 1 361 ? 26.438 -29.031 2.588 1 49.75 361 GLU B C 1
ATOM 7528 O O . GLU B 1 361 ? 25.953 -28.922 3.719 1 49.75 361 GLU B O 1
ATOM 7533 N N . PRO B 1 362 ? 25.953 -29.828 1.679 1 47.44 362 PRO B N 1
ATOM 7534 C CA . PRO B 1 362 ? 25.078 -30.906 2.135 1 47.44 362 PRO B CA 1
ATOM 7535 C C . PRO B 1 362 ? 25.562 -31.547 3.434 1 47.44 362 PRO B C 1
ATOM 7537 O O . PRO B 1 362 ? 24.75 -32.031 4.227 1 47.44 362 PRO B O 1
ATOM 7540 N N . SER B 1 363 ? 26.844 -31.641 3.549 1 46.12 363 SER B N 1
ATOM 7541 C CA . SER B 1 363 ? 27.406 -32.344 4.707 1 46.12 363 SER B CA 1
ATOM 7542 C C . SER B 1 363 ? 27.031 -31.625 6.008 1 46.12 363 SER B C 1
ATOM 7544 O O . SER B 1 363 ? 27.188 -32.188 7.09 1 46.12 363 SER B O 1
ATOM 7546 N N . GLN B 1 364 ? 26.922 -30.422 5.965 1 45.41 364 GLN B N 1
ATOM 7547 C CA . GLN B 1 364 ? 26.672 -29.719 7.219 1 45.41 364 GLN B CA 1
ATOM 7548 C C . GLN B 1 364 ? 25.188 -29.719 7.559 1 45.41 364 GLN B C 1
ATOM 7550 O O . GLN B 1 364 ? 24.672 -28.75 8.125 1 45.41 364 GLN B O 1
ATOM 7555 N N . PHE B 1 365 ? 24.5 -30.531 6.961 1 44.19 365 PHE B N 1
ATOM 7556 C CA . PHE B 1 365 ? 23.109 -30.75 7.34 1 44.19 365 PHE B CA 1
ATOM 7557 C C . PHE B 1 365 ? 23 -31.109 8.812 1 44.19 365 PHE B C 1
ATOM 7559 O O . PHE B 1 365 ? 23.375 -32.219 9.219 1 44.19 365 PHE B O 1
ATOM 7566 N N . SER B 1 366 ? 23.281 -30.312 9.641 1 45.03 366 SER B N 1
ATOM 7567 C CA . SER B 1 366 ? 22.922 -30.688 11.008 1 45.03 366 SER B CA 1
ATOM 7568 C C . SER B 1 366 ? 21.484 -31.188 11.078 1 45.03 366 SER B C 1
ATOM 7570 O O . SER B 1 366 ? 20.594 -30.625 10.438 1 45.03 366 SER B O 1
ATOM 7572 N N . ALA B 1 367 ? 21.297 -32.531 11.422 1 44.31 367 ALA B N 1
ATOM 7573 C CA . ALA B 1 367 ? 20.047 -33.219 11.711 1 44.31 367 ALA B CA 1
ATOM 7574 C C . ALA B 1 367 ? 18.938 -32.219 12.086 1 44.31 367 ALA B C 1
ATOM 7576 O O . ALA B 1 367 ? 17.766 -32.469 11.773 1 44.31 367 ALA B O 1
ATOM 7577 N N . ASP B 1 368 ? 19.312 -31.234 12.805 1 46.28 368 ASP B N 1
ATOM 7578 C CA . ASP B 1 368 ? 18.344 -30.359 13.453 1 46.28 368 ASP B CA 1
ATOM 7579 C C . ASP B 1 368 ? 17.859 -29.266 12.492 1 46.28 368 ASP B C 1
ATOM 7581 O O . ASP B 1 368 ? 17.047 -28.422 12.867 1 46.28 368 ASP B O 1
ATOM 7585 N N . ALA B 1 369 ? 18.5 -29.344 11.273 1 51.56 369 ALA B N 1
ATOM 7586 C CA . ALA B 1 369 ? 18.219 -28.234 10.367 1 51.56 369 ALA B CA 1
ATOM 7587 C C . ALA B 1 369 ? 16.875 -28.438 9.664 1 51.56 369 ALA B C 1
ATOM 7589 O O . ALA B 1 369 ? 16.484 -29.578 9.383 1 51.56 369 ALA B O 1
ATOM 7590 N N . ALA B 1 370 ? 15.859 -27.516 9.648 1 59.03 370 ALA B N 1
ATOM 7591 C CA . ALA B 1 370 ? 14.531 -27.25 9.094 1 59.03 370 ALA B CA 1
ATOM 7592 C C . ALA B 1 370 ? 14.445 -27.719 7.641 1 59.03 370 ALA B C 1
ATOM 7594 O O . ALA B 1 370 ? 13.406 -27.547 6.988 1 59.03 370 ALA B O 1
ATOM 7595 N N . THR B 1 371 ? 15.461 -28.547 7.188 1 72.5 371 THR B N 1
ATOM 7596 C CA . THR B 1 371 ? 15.43 -28.969 5.793 1 72.5 371 THR B CA 1
ATOM 7597 C C . THR B 1 371 ? 15.125 -30.453 5.688 1 72.5 371 THR B C 1
ATOM 7599 O O . THR B 1 371 ? 15.656 -31.25 6.457 1 72.5 371 THR B O 1
ATOM 7602 N N . ASN B 1 372 ? 14.117 -30.766 4.984 1 85.31 372 ASN B N 1
ATOM 7603 C CA . ASN B 1 372 ? 13.695 -32.125 4.711 1 85.31 372 ASN B CA 1
ATOM 7604 C C . ASN B 1 372 ? 13.539 -32.406 3.217 1 85.31 372 ASN B C 1
ATOM 7606 O O . ASN B 1 372 ? 12.5 -32.094 2.635 1 85.31 372 ASN B O 1
ATOM 7610 N N . LEU B 1 373 ? 14.539 -33.031 2.652 1 87.31 373 LEU B N 1
ATOM 7611 C CA . LEU B 1 373 ? 14.562 -33.25 1.209 1 87.31 373 LEU B CA 1
ATOM 7612 C C . LEU B 1 373 ? 13.484 -34.219 0.787 1 87.31 373 LEU B C 1
ATOM 7614 O O . LEU B 1 373 ? 12.945 -34.125 -0.32 1 87.31 373 LEU B O 1
ATOM 7618 N N . SER B 1 374 ? 13.203 -35.156 1.637 1 90.38 374 SER B N 1
ATOM 7619 C CA . SER B 1 374 ? 12.172 -36.156 1.314 1 90.38 374 SER B CA 1
ATOM 7620 C C . SER B 1 374 ? 10.812 -35.469 1.146 1 90.38 374 SER B C 1
ATOM 7622 O O . SER B 1 374 ? 10.062 -35.812 0.229 1 90.38 374 SER B O 1
ATOM 7624 N N . ILE B 1 375 ? 10.555 -34.531 2.037 1 94.38 375 ILE B N 1
ATOM 7625 C CA . ILE B 1 375 ? 9.305 -33.781 1.948 1 94.38 375 ILE B CA 1
ATOM 7626 C C . ILE B 1 375 ? 9.266 -33 0.646 1 94.38 375 ILE B C 1
ATOM 7628 O O . ILE B 1 375 ? 8.242 -32.969 -0.049 1 94.38 375 ILE B O 1
ATOM 7632 N N . CYS B 1 376 ? 10.344 -32.406 0.325 1 95 376 CYS B N 1
ATOM 7633 C CA . CYS B 1 376 ? 10.43 -31.641 -0.901 1 95 376 CYS B CA 1
ATOM 7634 C C . CYS B 1 376 ? 10.234 -32.531 -2.129 1 95 376 CYS B C 1
ATOM 7636 O O . CYS B 1 376 ? 9.523 -32.156 -3.064 1 95 376 CYS B O 1
ATOM 7638 N N . ASN B 1 377 ? 10.82 -33.688 -2.148 1 93.69 377 ASN B N 1
ATOM 7639 C CA . ASN B 1 377 ? 10.711 -34.625 -3.275 1 93.69 377 ASN B CA 1
ATOM 7640 C C . ASN B 1 377 ? 9.273 -35.094 -3.463 1 93.69 377 ASN B C 1
ATOM 7642 O O . ASN B 1 377 ? 8.773 -35.125 -4.586 1 93.69 377 ASN B O 1
ATOM 7646 N N . ASP B 1 378 ? 8.688 -35.469 -2.375 1 95.62 378 ASP B N 1
ATOM 7647 C CA . ASP B 1 378 ? 7.301 -35.906 -2.447 1 95.62 378 ASP B CA 1
ATOM 7648 C C . ASP B 1 378 ? 6.383 -34.812 -2.963 1 95.62 378 ASP B C 1
ATOM 7650 O O . ASP B 1 378 ? 5.484 -35.062 -3.764 1 95.62 378 ASP B O 1
ATOM 7654 N N . ALA B 1 379 ? 6.609 -33.625 -2.432 1 97.5 379 ALA B N 1
ATOM 7655 C CA . ALA B 1 379 ? 5.824 -32.469 -2.869 1 97.5 379 ALA B CA 1
ATOM 7656 C C . ALA B 1 379 ? 6.027 -32.219 -4.359 1 97.5 379 ALA B C 1
ATOM 7658 O O . ALA B 1 379 ? 5.07 -31.906 -5.074 1 97.5 379 ALA B O 1
ATOM 7659 N N . ALA B 1 380 ? 7.227 -32.312 -4.816 1 97.25 380 ALA B N 1
ATOM 7660 C CA . ALA B 1 380 ? 7.539 -32.094 -6.227 1 97.25 380 ALA B CA 1
ATOM 7661 C C . ALA B 1 380 ? 6.836 -33.125 -7.117 1 97.25 380 ALA B C 1
ATOM 7663 O O . ALA B 1 380 ? 6.336 -32.781 -8.188 1 97.25 380 ALA B O 1
ATOM 7664 N N . VAL B 1 381 ? 6.852 -34.375 -6.672 1 96.31 381 VAL B N 1
ATOM 7665 C CA . VAL B 1 381 ? 6.191 -35.406 -7.426 1 96.31 381 VAL B CA 1
ATOM 7666 C C . VAL B 1 381 ? 4.699 -35.125 -7.555 1 96.31 381 VAL B C 1
ATOM 7668 O O . VAL B 1 381 ? 4.121 -35.25 -8.633 1 96.31 381 VAL B O 1
ATOM 7671 N N . THR B 1 382 ? 4.113 -34.688 -6.465 1 97.12 382 THR B N 1
ATOM 7672 C CA . THR B 1 382 ? 2.689 -34.375 -6.457 1 97.12 382 THR B CA 1
ATOM 7673 C C . THR B 1 382 ? 2.4 -33.188 -7.383 1 97.12 382 THR B C 1
ATOM 7675 O O . THR B 1 382 ? 1.446 -33.219 -8.164 1 97.12 382 THR B O 1
ATOM 7678 N N . ILE B 1 383 ? 3.146 -32.125 -7.277 1 97.81 383 ILE B N 1
ATOM 7679 C CA . ILE B 1 383 ? 2.988 -30.938 -8.117 1 97.81 383 ILE B CA 1
ATOM 7680 C C . ILE B 1 383 ? 3.078 -31.344 -9.594 1 97.81 383 ILE B C 1
ATOM 7682 O O . ILE B 1 383 ? 2.232 -30.953 -10.398 1 97.81 383 ILE B O 1
ATOM 7686 N N . ASN B 1 384 ? 4.098 -32.125 -9.898 1 97.19 384 ASN B N 1
ATOM 7687 C CA . ASN B 1 384 ? 4.285 -32.594 -11.273 1 97.19 384 ASN B CA 1
ATOM 7688 C C . ASN B 1 384 ? 3.078 -33.375 -11.773 1 97.19 384 ASN B C 1
ATOM 7690 O O . ASN B 1 384 ? 2.637 -33.188 -12.914 1 97.19 384 ASN B O 1
ATOM 7694 N N . SER B 1 385 ? 2.627 -34.25 -10.945 1 96.62 385 SER B N 1
ATOM 7695 C CA . SER B 1 385 ? 1.478 -35.062 -11.32 1 96.62 385 SER B CA 1
ATOM 7696 C C . SER B 1 385 ? 0.254 -34.188 -11.602 1 96.62 385 SER B C 1
ATOM 7698 O O . SER B 1 385 ? -0.486 -34.438 -12.555 1 96.62 385 SER B O 1
ATOM 7700 N N . ILE B 1 386 ? -0.003 -33.219 -10.836 1 96.94 386 ILE B N 1
ATOM 7701 C CA . ILE B 1 386 ? -1.141 -32.312 -11.008 1 96.94 386 ILE B CA 1
ATOM 7702 C C . ILE B 1 386 ? -0.993 -31.531 -12.312 1 96.94 386 ILE B C 1
ATOM 7704 O O . ILE B 1 386 ? -1.935 -31.453 -13.102 1 96.94 386 ILE B O 1
ATOM 7708 N N . PHE B 1 387 ? 0.172 -31.031 -12.555 1 96.62 387 PHE B N 1
ATOM 7709 C CA . PHE B 1 387 ? 0.406 -30.25 -13.766 1 96.62 387 PHE B CA 1
ATOM 7710 C C . PHE B 1 387 ? 0.263 -31.125 -15.008 1 96.62 387 PHE B C 1
ATOM 7712 O O . PHE B 1 387 ? -0.26 -30.672 -16.031 1 96.62 387 PHE B O 1
ATOM 7719 N N . GLU B 1 388 ? 0.758 -32.344 -14.914 1 95.62 388 GLU B N 1
ATOM 7720 C CA . GLU B 1 388 ? 0.612 -33.281 -16.031 1 95.62 388 GLU B CA 1
ATOM 7721 C C . GLU B 1 388 ? -0.859 -33.531 -16.359 1 95.62 388 GLU B C 1
ATOM 7723 O O . GLU B 1 388 ? -1.251 -33.562 -17.516 1 95.62 388 GLU B O 1
ATOM 7728 N N . SER B 1 389 ? -1.564 -33.688 -15.305 1 95.62 389 SER B N 1
ATOM 7729 C CA . SER B 1 389 ? -2.994 -33.938 -15.484 1 95.62 389 SER B CA 1
ATOM 7730 C C . SER B 1 389 ? -3.682 -32.719 -16.109 1 95.62 389 SER B C 1
ATOM 7732 O O . SER B 1 389 ? -4.469 -32.875 -17.047 1 95.62 389 SER B O 1
ATOM 7734 N N . LEU B 1 390 ? -3.396 -31.547 -15.617 1 94.56 390 LEU B N 1
ATOM 7735 C CA . LEU B 1 390 ? -4.004 -30.328 -16.125 1 94.56 390 LEU B CA 1
ATOM 7736 C C . LEU B 1 390 ? -3.58 -30.062 -17.562 1 94.56 390 LEU B C 1
ATOM 7738 O O . LEU B 1 390 ? -4.395 -29.641 -18.391 1 94.56 390 LEU B O 1
ATOM 7742 N N . ARG B 1 391 ? -2.338 -30.281 -17.844 1 93.94 391 ARG B N 1
ATOM 7743 C CA . ARG B 1 391 ? -1.813 -30.078 -19.203 1 93.94 391 ARG B CA 1
ATOM 7744 C C . ARG B 1 391 ? -2.494 -31.016 -20.188 1 93.94 391 ARG B C 1
ATOM 7746 O O . ARG B 1 391 ? -2.875 -30.594 -21.281 1 93.94 391 ARG B O 1
ATOM 7753 N N . SER B 1 392 ? -2.66 -32.219 -19.797 1 93.75 392 SER B N 1
ATOM 7754 C CA . SER B 1 392 ? -3.27 -33.219 -20.672 1 93.75 392 SER B CA 1
ATOM 7755 C C . SER B 1 392 ? -4.723 -32.875 -20.969 1 93.75 392 SER B C 1
ATOM 7757 O O . SER B 1 392 ? -5.238 -33.219 -22.031 1 93.75 392 SER B O 1
ATOM 7759 N N . ARG B 1 393 ? -5.336 -32.125 -20.078 1 92.31 393 ARG B N 1
ATOM 7760 C CA . ARG B 1 393 ? -6.738 -31.75 -20.25 1 92.31 393 ARG B CA 1
ATOM 7761 C C . ARG B 1 393 ? -6.879 -30.328 -20.781 1 92.31 393 ARG B C 1
ATOM 7763 O O . ARG B 1 393 ? -7.992 -29.812 -20.906 1 92.31 393 ARG B O 1
ATOM 7770 N N . ASN B 1 394 ? -5.832 -29.688 -21.031 1 89.56 394 ASN B N 1
ATOM 7771 C CA . ASN B 1 394 ? -5.789 -28.328 -21.547 1 89.56 394 ASN B CA 1
ATOM 7772 C C . ASN B 1 394 ? -6.516 -27.344 -20.625 1 89.56 394 ASN B C 1
ATOM 7774 O O . ASN B 1 394 ? -7.32 -26.531 -21.078 1 89.56 394 ASN B O 1
ATOM 7778 N N . THR B 1 395 ? -6.273 -27.469 -19.281 1 90.75 395 THR B N 1
ATOM 7779 C CA . THR B 1 395 ? -6.961 -26.641 -18.312 1 90.75 395 THR B CA 1
ATOM 7780 C C . THR B 1 395 ? -5.965 -25.797 -17.516 1 90.75 395 THR B C 1
ATOM 7782 O O . THR B 1 395 ? -6.293 -25.281 -16.453 1 90.75 395 THR B O 1
ATOM 7785 N N . LEU B 1 396 ? -4.773 -25.625 -18.047 1 90.75 396 LEU B N 1
ATOM 7786 C CA . LEU B 1 396 ? -3.742 -24.859 -17.344 1 90.75 396 LEU B CA 1
ATOM 7787 C C . LEU B 1 396 ? -4.141 -23.391 -17.25 1 90.75 396 LEU B C 1
ATOM 7789 O O . LEU B 1 396 ? -3.781 -22.703 -16.281 1 90.75 396 LEU B O 1
ATOM 7793 N N . CYS B 1 397 ? -4.941 -22.922 -18.141 1 86.69 397 CYS B N 1
ATOM 7794 C CA . CYS B 1 397 ? -5.301 -21.5 -18.203 1 86.69 397 CYS B CA 1
ATOM 7795 C C . CYS B 1 397 ? -6.316 -21.141 -17.125 1 86.69 397 CYS B C 1
ATOM 7797 O O . CYS B 1 397 ? -6.551 -19.969 -16.859 1 86.69 397 CYS B O 1
ATOM 7799 N N . ASP B 1 398 ? -6.828 -22.156 -16.453 1 85.69 398 ASP B N 1
ATOM 7800 C CA . ASP B 1 398 ? -7.777 -21.922 -15.367 1 85.69 398 ASP B CA 1
ATOM 7801 C C . ASP B 1 398 ? -7.059 -21.516 -14.086 1 85.69 398 ASP B C 1
ATOM 7803 O O . ASP B 1 398 ? -7.684 -21.031 -13.141 1 85.69 398 ASP B O 1
ATOM 7807 N N . LEU B 1 399 ? -5.789 -21.734 -14.188 1 87.69 399 LEU B N 1
ATOM 7808 C CA . LEU B 1 399 ? -5.023 -21.469 -12.969 1 87.69 399 LEU B CA 1
ATOM 7809 C C . LEU B 1 399 ? -4.539 -20.031 -12.93 1 87.69 399 LEU B C 1
ATOM 7811 O O . LEU B 1 399 ? -4.156 -19.469 -13.961 1 87.69 399 LEU B O 1
ATOM 7815 N N . TRP B 1 400 ? -4.629 -19.469 -11.773 1 85.88 400 TRP B N 1
ATOM 7816 C CA . TRP B 1 400 ? -4.121 -18.125 -11.547 1 85.88 400 TRP B CA 1
ATOM 7817 C C . TRP B 1 400 ? -2.596 -18.109 -11.508 1 85.88 400 TRP B C 1
ATOM 7819 O O . TRP B 1 400 ? -1.962 -19.172 -11.539 1 85.88 400 TRP B O 1
ATOM 7829 N N . MET B 1 401 ? -1.971 -16.938 -11.344 1 81.69 401 MET B N 1
ATOM 7830 C CA . MET B 1 401 ? -0.549 -16.625 -11.477 1 81.69 401 MET B CA 1
ATOM 7831 C C . MET B 1 401 ? 0.276 -17.438 -10.484 1 81.69 401 MET B C 1
ATOM 7833 O O . MET B 1 401 ? 1.37 -17.906 -10.812 1 81.69 401 MET B O 1
ATOM 7837 N N . PRO B 1 402 ? -0.158 -17.781 -9.328 1 82.5 402 PRO B N 1
ATOM 7838 C CA . PRO B 1 402 ? 0.671 -18.531 -8.375 1 82.5 402 PRO B CA 1
ATOM 7839 C C . PRO B 1 402 ? 1.103 -19.891 -8.906 1 82.5 402 PRO B C 1
ATOM 7841 O O . PRO B 1 402 ? 2.121 -20.438 -8.477 1 82.5 402 PRO B O 1
ATOM 7844 N N . SER B 1 403 ? 0.329 -20.438 -9.82 1 89.25 403 SER B N 1
ATOM 7845 C CA . SER B 1 403 ? 0.698 -21.734 -10.367 1 89.25 403 SER B CA 1
ATOM 7846 C C . SER B 1 403 ? 2.043 -21.656 -11.086 1 89.25 403 SER B C 1
ATOM 7848 O O . SER B 1 403 ? 2.816 -22.625 -11.055 1 89.25 403 SER B O 1
ATOM 7850 N N . MET B 1 404 ? 2.32 -20.625 -11.648 1 89.38 404 MET B N 1
ATOM 7851 C CA . MET B 1 404 ? 3.607 -20.438 -12.312 1 89.38 404 MET B CA 1
ATOM 7852 C C . MET B 1 404 ? 4.746 -20.422 -11.297 1 89.38 404 MET B C 1
ATOM 7854 O O . MET B 1 404 ? 5.824 -20.953 -11.555 1 89.38 404 MET B O 1
ATOM 7858 N N . HIS B 1 405 ? 4.473 -19.797 -10.258 1 91.31 405 HIS B N 1
ATOM 7859 C CA . HIS B 1 405 ? 5.496 -19.75 -9.219 1 91.31 405 HIS B CA 1
ATOM 7860 C C . HIS B 1 405 ? 5.695 -21.125 -8.586 1 91.31 405 HIS B C 1
ATOM 7862 O O . HIS B 1 405 ? 6.809 -21.469 -8.188 1 91.31 405 HIS B O 1
ATOM 7868 N N . VAL B 1 406 ? 4.594 -21.828 -8.5 1 96.19 406 VAL B N 1
ATOM 7869 C CA . VAL B 1 406 ? 4.699 -23.203 -8.008 1 96.19 406 VAL B CA 1
ATOM 7870 C C . VAL B 1 406 ? 5.559 -24.031 -8.961 1 96.19 406 VAL B C 1
ATOM 7872 O O . VAL B 1 406 ? 6.418 -24.797 -8.531 1 96.19 406 VAL B O 1
ATOM 7875 N N . LEU B 1 407 ? 5.285 -23.828 -10.219 1 95.62 407 LEU B N 1
ATOM 7876 C CA . LEU B 1 407 ? 6.074 -24.5 -11.242 1 95.62 407 LEU B CA 1
ATOM 7877 C C . LEU B 1 407 ? 7.543 -24.109 -11.141 1 95.62 407 LEU B C 1
ATOM 7879 O O . LEU B 1 407 ? 8.422 -24.969 -11.258 1 95.62 407 LEU B O 1
ATOM 7883 N N . PHE B 1 408 ? 7.793 -22.875 -10.945 1 93.69 408 PHE B N 1
ATOM 7884 C CA . PHE B 1 408 ? 9.148 -22.359 -10.773 1 93.69 408 PHE B CA 1
ATOM 7885 C C . PHE B 1 408 ? 9.828 -23.031 -9.586 1 93.69 408 PHE B C 1
ATOM 7887 O O . PHE B 1 408 ? 10.969 -23.484 -9.688 1 93.69 408 PHE B O 1
ATOM 7894 N N . THR B 1 409 ? 9.133 -23.094 -8.477 1 95.62 409 THR B N 1
ATOM 7895 C CA . THR B 1 409 ? 9.648 -23.719 -7.27 1 95.62 409 THR B CA 1
ATOM 7896 C C . THR B 1 409 ? 10.008 -25.172 -7.523 1 95.62 409 THR B C 1
ATOM 7898 O O . THR B 1 409 ? 11.086 -25.641 -7.133 1 95.62 409 THR B O 1
ATOM 7901 N N . CYS B 1 410 ? 9.133 -25.812 -8.172 1 96.38 410 CYS B N 1
ATOM 7902 C CA . CYS B 1 410 ? 9.32 -27.234 -8.438 1 96.38 410 CYS B CA 1
ATOM 7903 C C . CYS B 1 410 ? 10.477 -27.469 -9.398 1 96.38 410 CYS B C 1
ATOM 7905 O O . CYS B 1 410 ? 11.305 -28.359 -9.18 1 96.38 410 CYS B O 1
ATOM 7907 N N . LEU B 1 411 ? 10.555 -26.688 -10.43 1 94.5 411 LEU B N 1
ATOM 7908 C CA . LEU B 1 411 ? 11.633 -26.797 -11.406 1 94.5 411 LEU B CA 1
ATOM 7909 C C . LEU B 1 411 ? 12.984 -26.562 -10.742 1 94.5 411 LEU B C 1
ATOM 7911 O O . LEU B 1 411 ? 13.953 -27.266 -11.039 1 94.5 411 LEU B O 1
ATOM 7915 N N . LEU B 1 412 ? 13.039 -25.594 -9.93 1 91.56 412 LEU B N 1
ATOM 7916 C CA . LEU B 1 412 ? 14.289 -25.297 -9.227 1 91.56 412 LEU B CA 1
ATOM 7917 C C . LEU B 1 412 ? 14.703 -26.469 -8.336 1 91.56 412 LEU B C 1
ATOM 7919 O O . LEU B 1 412 ? 15.875 -26.828 -8.281 1 91.56 412 LEU B O 1
ATOM 7923 N N . HIS B 1 413 ? 13.766 -26.984 -7.633 1 92.19 413 HIS B N 1
ATOM 7924 C CA . HIS B 1 413 ? 14.062 -28.125 -6.766 1 92.19 413 HIS B CA 1
ATOM 7925 C C . HIS B 1 413 ? 14.562 -29.312 -7.574 1 92.19 413 HIS B C 1
ATOM 7927 O O . HIS B 1 413 ? 15.57 -29.922 -7.223 1 92.19 413 HIS B O 1
ATOM 7933 N N . VAL B 1 414 ? 13.906 -29.609 -8.633 1 93.38 414 VAL B N 1
ATOM 7934 C CA . VAL B 1 414 ? 14.25 -30.75 -9.461 1 93.38 414 VAL B CA 1
ATOM 7935 C C . VAL B 1 414 ? 15.594 -30.516 -10.148 1 93.38 414 VAL B C 1
ATOM 7937 O O . VAL B 1 414 ? 16.391 -31.438 -10.32 1 93.38 414 VAL B O 1
ATOM 7940 N N . ALA B 1 415 ? 15.82 -29.297 -10.5 1 88.31 415 ALA B N 1
ATOM 7941 C CA . ALA B 1 415 ? 17.094 -28.938 -11.141 1 88.31 415 ALA B CA 1
ATOM 7942 C C . ALA B 1 415 ? 18.266 -29.219 -10.211 1 88.31 415 ALA B C 1
ATOM 7944 O O . ALA B 1 415 ? 19.344 -29.609 -10.672 1 88.31 415 ALA B O 1
ATOM 7945 N N . THR B 1 416 ? 18.109 -28.969 -8.977 1 83.38 416 THR B N 1
ATOM 7946 C CA . THR B 1 416 ? 19.188 -29.203 -8.023 1 83.38 416 THR B CA 1
ATOM 7947 C C . THR B 1 416 ? 19.453 -30.703 -7.879 1 83.38 416 THR B C 1
ATOM 7949 O O . THR B 1 416 ? 20.547 -31.109 -7.508 1 83.38 416 THR B O 1
ATOM 7952 N N . GLU B 1 417 ? 18.484 -31.531 -8.234 1 85.19 417 GLU B N 1
ATOM 7953 C CA . GLU B 1 417 ? 18.594 -32.969 -8.062 1 85.19 417 GLU B CA 1
ATOM 7954 C C . GLU B 1 417 ? 19.078 -33.656 -9.344 1 85.19 417 GLU B C 1
ATOM 7956 O O . GLU B 1 417 ? 19.344 -34.844 -9.359 1 85.19 417 GLU B O 1
ATOM 7961 N N . LEU B 1 418 ? 19.219 -32.875 -10.375 1 86.19 418 LEU B N 1
ATOM 7962 C CA . LEU B 1 418 ? 19.656 -33.438 -11.648 1 86.19 418 LEU B CA 1
ATOM 7963 C C . LEU B 1 418 ? 21.062 -34 -11.539 1 86.19 418 LEU B C 1
ATOM 7965 O O . LEU B 1 418 ? 21.391 -34.969 -12.25 1 86.19 418 LEU B O 1
ATOM 7969 N N . ASN B 1 419 ? 21.844 -33.406 -10.617 1 81.44 419 ASN B N 1
ATOM 7970 C CA . ASN B 1 419 ? 23.234 -33.812 -10.484 1 81.44 419 ASN B CA 1
ATOM 7971 C C . ASN B 1 419 ? 23.422 -34.75 -9.281 1 81.44 419 ASN B C 1
ATOM 7973 O O . ASN B 1 419 ? 24.531 -34.844 -8.742 1 81.44 419 ASN B O 1
ATOM 7977 N N . SER B 1 420 ? 22.406 -35.312 -8.898 1 82.94 420 SER B N 1
ATOM 7978 C CA . SER B 1 420 ? 22.5 -36.25 -7.785 1 82.94 420 SER B CA 1
ATOM 7979 C C . SER B 1 420 ? 23.453 -37.406 -8.117 1 82.94 420 SER B C 1
ATOM 7981 O O . SER B 1 420 ? 23.469 -37.906 -9.25 1 82.94 420 SER B O 1
ATOM 7983 N N . PRO B 1 421 ? 24.297 -37.781 -7.176 1 86.31 421 PRO B N 1
ATOM 7984 C CA . PRO B 1 421 ? 25.203 -38.938 -7.398 1 86.31 421 PRO B CA 1
ATOM 7985 C C . PRO B 1 421 ? 24.469 -40.25 -7.59 1 86.31 421 PRO B C 1
ATOM 7987 O O . PRO B 1 421 ? 25.016 -41.188 -8.18 1 86.31 421 PRO B O 1
ATOM 7990 N N . ASN B 1 422 ? 23.312 -40.344 -7.09 1 89.06 422 ASN B N 1
ATOM 7991 C CA . ASN B 1 422 ? 22.469 -41.531 -7.301 1 89.06 422 ASN B CA 1
ATOM 7992 C C . ASN B 1 422 ? 21.828 -41.5 -8.68 1 89.06 422 ASN B C 1
ATOM 7994 O O . ASN B 1 422 ? 20.953 -40.688 -8.953 1 89.06 422 ASN B O 1
ATOM 7998 N N . PRO B 1 423 ? 22.25 -42.406 -9.516 1 89.25 423 PRO B N 1
ATOM 7999 C CA . PRO B 1 423 ? 21.766 -42.375 -10.898 1 89.25 423 PRO B CA 1
ATOM 8000 C C . PRO B 1 423 ? 20.25 -42.531 -11.008 1 89.25 423 PRO B C 1
ATOM 8002 O O . PRO B 1 423 ? 19.641 -42 -11.938 1 89.25 423 PRO B O 1
ATOM 8005 N N . LEU B 1 424 ? 19.688 -43.344 -10.109 1 90.31 424 LEU B N 1
ATOM 8006 C CA . LEU B 1 424 ? 18.234 -43.531 -10.141 1 90.31 424 LEU B CA 1
ATOM 8007 C C . LEU B 1 424 ? 17.531 -42.219 -9.852 1 90.31 424 LEU B C 1
ATOM 8009 O O . LEU B 1 424 ? 16.516 -41.906 -10.484 1 90.31 424 LEU B O 1
ATOM 8013 N N . VAL B 1 425 ? 18.078 -41.562 -8.906 1 86.94 425 VAL B N 1
ATOM 8014 C CA . VAL B 1 425 ? 17.516 -40.25 -8.539 1 86.94 425 VAL B CA 1
ATOM 8015 C C . VAL B 1 425 ? 17.734 -39.25 -9.672 1 86.94 425 VAL B C 1
ATOM 8017 O O . VAL B 1 425 ? 16.844 -38.469 -10 1 86.94 425 VAL B O 1
ATOM 8020 N N . ALA B 1 426 ? 18.797 -39.25 -10.25 1 89.12 426 ALA B N 1
ATOM 8021 C CA . ALA B 1 426 ? 19.141 -38.344 -11.344 1 89.12 426 ALA B CA 1
ATOM 8022 C C . ALA B 1 426 ? 18.234 -38.562 -12.547 1 89.12 426 ALA B C 1
ATOM 8024 O O . ALA B 1 426 ? 17.781 -37.625 -13.188 1 89.12 426 ALA B O 1
ATOM 8025 N N . ALA B 1 427 ? 18 -39.844 -12.844 1 91.88 427 ALA B N 1
ATOM 8026 C CA . ALA B 1 427 ? 17.141 -40.188 -13.977 1 91.88 427 ALA B CA 1
ATOM 8027 C C . ALA B 1 427 ? 15.703 -39.75 -13.734 1 91.88 427 ALA B C 1
ATOM 8029 O O . ALA B 1 427 ? 15.062 -39.188 -14.633 1 91.88 427 ALA B O 1
ATOM 8030 N N . LYS B 1 428 ? 15.203 -40.062 -12.594 1 92 428 LYS B N 1
ATOM 8031 C CA . LYS B 1 428 ? 13.852 -39.656 -12.227 1 92 428 LYS B CA 1
ATOM 8032 C C . LYS B 1 428 ? 13.711 -38.125 -12.297 1 92 428 LYS B C 1
ATOM 8034 O O . LYS B 1 428 ? 12.695 -37.625 -12.773 1 92 428 LYS B O 1
ATOM 8039 N N . SER B 1 429 ? 14.703 -37.469 -11.781 1 92 429 SER B N 1
ATOM 8040 C CA . SER B 1 429 ? 14.695 -36.031 -11.789 1 92 429 SER B CA 1
ATOM 8041 C C . SER B 1 429 ? 14.75 -35.469 -13.211 1 92 429 SER B C 1
ATOM 8043 O O . SER B 1 429 ? 14.117 -34.469 -13.516 1 92 429 SER B O 1
ATOM 8045 N N . SER B 1 430 ? 15.484 -36.094 -14.008 1 92.75 430 SER B N 1
ATOM 8046 C CA . SER B 1 430 ? 15.586 -35.656 -15.398 1 92.75 430 SER B CA 1
ATOM 8047 C C . SER B 1 430 ? 14.234 -35.781 -16.109 1 92.75 430 SER B C 1
ATOM 8049 O O . SER B 1 430 ? 13.836 -34.875 -16.844 1 92.75 430 SER B O 1
ATOM 8051 N N . ARG B 1 431 ? 13.586 -36.875 -15.898 1 95 431 ARG B N 1
ATOM 8052 C CA . ARG B 1 431 ? 12.266 -37.062 -16.5 1 95 431 ARG B CA 1
ATOM 8053 C C . ARG B 1 431 ? 11.273 -36.031 -15.984 1 95 431 ARG B C 1
ATOM 8055 O O . ARG B 1 431 ? 10.492 -35.469 -16.75 1 95 431 ARG B O 1
ATOM 8062 N N . MET B 1 432 ? 11.305 -35.844 -14.75 1 95.81 432 MET B N 1
ATOM 8063 C CA . MET B 1 432 ? 10.414 -34.875 -14.148 1 95.81 432 MET B CA 1
ATOM 8064 C C . MET B 1 432 ? 10.727 -33.469 -14.672 1 95.81 432 MET B C 1
ATOM 8066 O O . MET B 1 432 ? 9.812 -32.688 -14.93 1 95.81 432 MET B O 1
ATOM 8070 N N . PHE B 1 433 ? 11.977 -33.188 -14.734 1 95.12 433 PHE B N 1
ATOM 8071 C CA . PHE B 1 433 ? 12.414 -31.906 -15.25 1 95.12 433 PHE B CA 1
ATOM 8072 C C . PHE B 1 433 ? 11.859 -31.656 -16.656 1 95.12 433 PHE B C 1
ATOM 8074 O O . PHE B 1 433 ? 11.344 -30.578 -16.953 1 95.12 433 PHE B O 1
ATOM 8081 N N . ASP B 1 434 ? 11.914 -32.656 -17.453 1 95.38 434 ASP B N 1
ATOM 8082 C CA . ASP B 1 434 ? 11.414 -32.531 -18.812 1 95.38 434 ASP B CA 1
ATOM 8083 C C . ASP B 1 434 ? 9.898 -32.344 -18.844 1 95.38 434 ASP B C 1
ATOM 8085 O O . ASP B 1 434 ? 9.383 -31.562 -19.641 1 95.38 434 ASP B O 1
ATOM 8089 N N . SER B 1 435 ? 9.289 -33.031 -18 1 96.88 435 SER B N 1
ATOM 8090 C CA . SER B 1 435 ? 7.836 -32.906 -17.906 1 96.88 435 SER B CA 1
ATOM 8091 C C . SER B 1 435 ? 7.441 -31.5 -17.469 1 96.88 435 SER B C 1
ATOM 8093 O O . SER B 1 435 ? 6.527 -30.906 -18.031 1 96.88 435 SER B O 1
ATOM 8095 N N . LEU B 1 436 ? 8.094 -31.031 -16.469 1 96.75 436 LEU B N 1
ATOM 8096 C CA . LEU B 1 436 ? 7.812 -29.703 -15.953 1 96.75 436 LEU B CA 1
ATOM 8097 C C . LEU B 1 436 ? 8.148 -28.625 -16.984 1 96.75 436 LEU B C 1
ATOM 8099 O O . LEU B 1 436 ? 7.441 -27.625 -17.109 1 96.75 436 LEU B O 1
ATOM 8103 N N . LEU B 1 437 ? 9.188 -28.828 -17.688 1 95.06 437 LEU B N 1
ATOM 8104 C CA . LEU B 1 437 ? 9.57 -27.906 -18.75 1 95.06 437 LEU B CA 1
ATOM 8105 C C . LEU B 1 437 ? 8.508 -27.859 -19.844 1 95.06 437 LEU B C 1
ATOM 8107 O O . LEU B 1 437 ? 8.242 -26.797 -20.406 1 95.06 437 LEU B O 1
ATOM 8111 N N . HIS B 1 438 ? 8.023 -29 -20.094 1 96 438 HIS B N 1
ATOM 8112 C CA . HIS B 1 438 ? 6.941 -29.062 -21.062 1 96 438 HIS B CA 1
ATOM 8113 C C . HIS B 1 438 ? 5.73 -28.266 -20.594 1 96 438 HIS B C 1
ATOM 8115 O O . HIS B 1 438 ? 5.102 -27.547 -21.391 1 96 438 HIS B O 1
ATOM 8121 N N . THR B 1 439 ? 5.418 -28.438 -19.359 1 96.19 439 THR B N 1
ATOM 8122 C CA . THR B 1 439 ? 4.332 -27.656 -18.781 1 96.19 439 THR B CA 1
ATOM 8123 C C . THR B 1 439 ? 4.629 -26.156 -18.875 1 96.19 439 THR B C 1
ATOM 8125 O O . THR B 1 439 ? 3.744 -25.375 -19.203 1 96.19 439 THR B O 1
ATOM 8128 N N . LEU B 1 440 ? 5.828 -25.781 -18.562 1 94.25 440 LEU B N 1
ATOM 8129 C CA . LEU B 1 440 ? 6.242 -24.391 -18.625 1 94.25 440 LEU B CA 1
ATOM 8130 C C . LEU B 1 440 ? 6.113 -23.844 -20.031 1 94.25 440 LEU B C 1
ATOM 8132 O O . LEU B 1 440 ? 5.715 -22.688 -20.234 1 94.25 440 LEU B O 1
ATOM 8136 N N . ARG B 1 441 ? 6.453 -24.625 -21 1 94.19 441 ARG B N 1
ATOM 8137 C CA . ARG B 1 441 ? 6.32 -24.234 -22.391 1 94.19 441 ARG B CA 1
ATOM 8138 C C . ARG B 1 441 ? 4.863 -23.938 -22.75 1 94.19 441 ARG B C 1
ATOM 8140 O O . ARG B 1 441 ? 4.566 -22.969 -23.438 1 94.19 441 ARG B O 1
ATOM 8147 N N . GLU B 1 442 ? 4.047 -24.75 -22.234 1 92.31 442 GLU B N 1
ATOM 8148 C CA . GLU B 1 442 ? 2.627 -24.547 -22.5 1 92.31 442 GLU B CA 1
ATOM 8149 C C . GLU B 1 442 ? 2.119 -23.281 -21.828 1 92.31 442 GLU B C 1
ATOM 8151 O O . GLU B 1 442 ? 1.379 -22.5 -22.438 1 92.31 442 GLU B O 1
ATOM 8156 N N . ILE B 1 443 ? 2.504 -23.094 -20.641 1 90.56 443 ILE B N 1
ATOM 8157 C CA . ILE B 1 443 ? 2.047 -21.938 -19.859 1 90.56 443 ILE B CA 1
ATOM 8158 C C . ILE B 1 443 ? 2.645 -20.656 -20.438 1 90.56 443 ILE B C 1
ATOM 8160 O O . ILE B 1 443 ? 2.037 -19.594 -20.344 1 90.56 443 ILE B O 1
ATOM 8164 N N . SER B 1 444 ? 3.818 -20.719 -21.031 1 88.5 444 SER B N 1
ATOM 8165 C CA . SER B 1 444 ? 4.531 -19.562 -21.562 1 88.5 444 SER B CA 1
ATOM 8166 C C . SER B 1 444 ? 3.764 -18.922 -22.719 1 88.5 444 SER B C 1
ATOM 8168 O O . SER B 1 444 ? 4.027 -17.781 -23.078 1 88.5 444 SER B O 1
ATOM 8170 N N . GLN B 1 445 ? 2.781 -19.578 -23.172 1 84.38 445 GLN B N 1
ATOM 8171 C CA . GLN B 1 445 ? 1.968 -19.031 -24.25 1 84.38 445 GLN B CA 1
ATOM 8172 C C . GLN B 1 445 ? 1.005 -17.969 -23.734 1 84.38 445 GLN B C 1
ATOM 8174 O 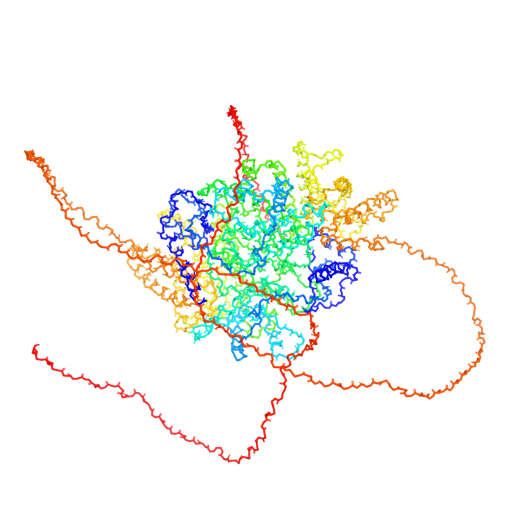O . GLN B 1 445 ? 0.552 -17.109 -24.5 1 84.38 445 GLN B O 1
ATOM 8179 N N . TYR B 1 446 ? 0.815 -18.125 -22.438 1 82.38 446 TYR B N 1
ATOM 8180 C CA . TYR B 1 446 ? -0.238 -17.266 -21.891 1 82.38 446 TYR B CA 1
ATOM 8181 C C . TYR B 1 446 ? 0.322 -16.297 -20.859 1 82.38 446 TYR B C 1
ATOM 8183 O O . TYR B 1 446 ? -0.323 -15.305 -20.531 1 82.38 446 TYR B O 1
ATOM 8191 N N . TRP B 1 447 ? 1.416 -16.641 -20.328 1 82.94 447 TRP B N 1
ATOM 8192 C CA . TRP B 1 447 ? 2.051 -15.797 -19.312 1 82.94 447 TRP B CA 1
ATOM 8193 C C . TRP B 1 447 ? 3.43 -15.336 -19.766 1 82.94 447 TRP B C 1
ATOM 8195 O O . TRP B 1 447 ? 4.289 -16.156 -20.109 1 82.94 447 TRP B O 1
ATOM 8205 N N . ILE B 1 448 ? 3.645 -14.055 -19.75 1 76.38 448 ILE B N 1
ATOM 8206 C CA . ILE B 1 448 ? 4.914 -13.508 -20.219 1 76.38 448 ILE B CA 1
ATOM 8207 C C . ILE B 1 448 ? 6.035 -13.938 -19.281 1 76.38 448 ILE B C 1
ATOM 8209 O O . ILE B 1 448 ? 7.156 -14.203 -19.719 1 76.38 448 ILE B O 1
ATOM 8213 N N . TYR B 1 449 ? 5.812 -13.992 -18.062 1 79 449 TYR B N 1
ATOM 8214 C CA . TYR B 1 449 ? 6.824 -14.406 -17.094 1 79 449 TYR B CA 1
ATOM 8215 C C . TYR B 1 449 ? 7.281 -15.836 -17.359 1 79 449 TYR B C 1
ATOM 8217 O O . TYR B 1 449 ? 8.453 -16.156 -17.188 1 79 449 TYR B O 1
ATOM 8225 N N . ALA B 1 450 ? 6.387 -16.656 -17.719 1 85.44 450 ALA B N 1
ATOM 8226 C CA . ALA B 1 450 ? 6.719 -18.047 -18.016 1 85.44 450 ALA B CA 1
ATOM 8227 C C . ALA B 1 450 ? 7.668 -18.156 -19.203 1 85.44 450 ALA B C 1
ATOM 8229 O O . ALA B 1 450 ? 8.508 -19.062 -19.266 1 85.44 450 ALA B O 1
ATOM 8230 N N . LYS B 1 451 ? 7.566 -17.188 -20.047 1 82.62 451 LYS B N 1
ATOM 8231 C CA . LYS B 1 451 ? 8.492 -17.156 -21.172 1 82.62 451 LYS B CA 1
ATOM 8232 C C . LYS B 1 451 ? 9.922 -16.875 -20.703 1 82.62 451 LYS B C 1
ATOM 8234 O O . LYS B 1 451 ? 10.875 -17.453 -21.203 1 82.62 451 LYS B O 1
ATOM 8239 N N . SER B 1 452 ? 9.977 -15.992 -19.828 1 80.44 452 SER B N 1
ATOM 8240 C CA . SER B 1 452 ? 11.281 -15.672 -19.266 1 80.44 452 SER B CA 1
ATOM 8241 C C . SER B 1 452 ? 11.867 -16.859 -18.516 1 80.44 452 SER B C 1
ATOM 8243 O O . SER B 1 452 ? 13.07 -17.125 -18.609 1 80.44 452 SER B O 1
ATOM 8245 N N . LEU B 1 453 ? 11.078 -17.547 -17.828 1 84.44 453 LEU B N 1
ATOM 8246 C CA . LEU B 1 453 ? 11.523 -18.719 -17.078 1 84.44 453 LEU B CA 1
ATOM 8247 C C . LEU B 1 453 ? 11.938 -19.844 -18.031 1 84.44 453 LEU B C 1
ATOM 8249 O O . LEU B 1 453 ? 12.898 -20.562 -17.75 1 84.44 453 LEU B O 1
ATOM 8253 N N . LEU B 1 454 ? 11.172 -19.922 -19.078 1 87.62 454 LEU B N 1
ATOM 8254 C CA . LEU B 1 454 ? 11.477 -20.953 -20.047 1 87.62 454 LEU B CA 1
ATOM 8255 C C . LEU B 1 454 ? 12.867 -20.766 -20.641 1 87.62 454 LEU B C 1
ATOM 8257 O O . LEU B 1 454 ? 13.625 -21.719 -20.781 1 87.62 454 LEU B O 1
ATOM 8261 N N . ARG B 1 455 ? 13.18 -19.562 -20.906 1 82.56 455 ARG B N 1
ATOM 8262 C CA . ARG B 1 455 ? 14.5 -19.25 -21.422 1 82.56 455 ARG B CA 1
ATOM 8263 C C . ARG B 1 455 ? 15.586 -19.594 -20.406 1 82.56 455 ARG B C 1
ATOM 8265 O O . ARG B 1 455 ? 16.656 -20.094 -20.781 1 82.56 455 ARG B O 1
ATOM 8272 N N . LEU B 1 456 ? 15.289 -19.359 -19.25 1 81.31 456 LEU B N 1
ATOM 8273 C CA . LEU B 1 456 ? 16.234 -19.625 -18.172 1 81.31 456 LEU B CA 1
ATOM 8274 C C . LEU B 1 456 ? 16.5 -21.125 -18.031 1 81.31 456 LEU B C 1
ATOM 8276 O O . LEU B 1 456 ? 17.656 -21.547 -17.922 1 81.31 456 LEU B O 1
ATOM 8280 N N . PHE B 1 457 ? 15.523 -21.922 -18.094 1 86.38 457 PHE B N 1
ATOM 8281 C CA . PHE B 1 457 ? 15.664 -23.344 -17.797 1 86.38 457 PHE B CA 1
ATOM 8282 C C . PHE B 1 457 ? 16.062 -24.125 -19.062 1 86.38 457 PHE B C 1
ATOM 8284 O O . PHE B 1 457 ? 16.594 -25.234 -18.969 1 86.38 457 PHE B O 1
ATOM 8291 N N . GLU B 1 458 ? 15.758 -23.531 -20.156 1 82 458 GLU B N 1
ATOM 8292 C CA . GLU B 1 458 ? 16.156 -24.203 -21.391 1 82 458 GLU B CA 1
ATOM 8293 C C . GLU B 1 458 ? 17.672 -24.109 -21.594 1 82 458 GLU B C 1
ATOM 8295 O O . GLU B 1 458 ? 18.25 -24.953 -22.297 1 82 458 GLU B O 1
ATOM 8300 N N . GLU B 1 459 ? 18.219 -23.094 -21.109 1 71.88 459 GLU B N 1
ATOM 8301 C CA . GLU B 1 459 ? 19.672 -23.078 -21.109 1 71.88 459 GLU B CA 1
ATOM 8302 C C . GLU B 1 459 ? 20.25 -24.078 -20.109 1 71.88 459 GLU B C 1
ATOM 8304 O O . GLU B 1 459 ? 20.797 -23.703 -19.078 1 71.88 459 GLU B O 1
ATOM 8309 N N . ARG B 1 460 ? 20.047 -25.438 -20.406 1 57.19 460 ARG B N 1
ATOM 8310 C CA . ARG B 1 460 ? 20.266 -26.609 -19.562 1 57.19 460 ARG B CA 1
ATOM 8311 C C . ARG B 1 460 ? 21.719 -26.672 -19.078 1 57.19 460 ARG B C 1
ATOM 8313 O O . ARG B 1 460 ? 21.984 -27.156 -17.984 1 57.19 460 ARG B O 1
ATOM 8320 N N . ALA B 1 461 ? 22.547 -26.297 -20.031 1 54.28 461 ALA B N 1
ATOM 8321 C CA . ALA B 1 461 ? 23.969 -26.328 -19.734 1 54.28 461 ALA B CA 1
ATOM 8322 C C . ALA B 1 461 ? 24.281 -25.625 -18.406 1 54.28 461 ALA B C 1
ATOM 8324 O O . ALA B 1 461 ? 25.25 -25.953 -17.734 1 54.28 461 ALA B O 1
ATOM 8325 N N . MET B 1 462 ? 23.359 -24.875 -18.078 1 60.81 462 MET B N 1
ATOM 8326 C CA . MET B 1 462 ? 23.531 -24.125 -16.844 1 60.81 462 MET B CA 1
ATOM 8327 C C . MET B 1 462 ? 23.281 -25 -15.625 1 60.81 462 MET B C 1
ATOM 8329 O O . MET B 1 462 ? 23.781 -24.719 -14.531 1 60.81 462 MET B O 1
ATOM 8333 N N . TRP B 1 463 ? 22.516 -26.109 -15.906 1 65.5 463 TRP B N 1
ATOM 8334 C CA . TRP B 1 463 ? 22.094 -26.891 -14.758 1 65.5 463 TRP B CA 1
ATOM 8335 C C . TRP B 1 463 ? 22.812 -28.234 -14.719 1 65.5 463 TRP B C 1
ATOM 8337 O O . TRP B 1 463 ? 22.75 -28.953 -13.719 1 65.5 463 TRP B O 1
ATOM 8347 N N . THR B 1 464 ? 23.562 -28.688 -15.828 1 59.78 464 THR B N 1
ATOM 8348 C CA . THR B 1 464 ? 24.281 -29.938 -15.883 1 59.78 464 THR B CA 1
ATOM 8349 C C . THR B 1 464 ? 25.797 -29.703 -15.805 1 59.78 464 THR B C 1
ATOM 8351 O O . THR B 1 464 ? 26.328 -28.844 -16.516 1 59.78 464 THR B O 1
ATOM 8354 N N . LYS B 1 465 ? 26.5 -29.812 -14.695 1 54.62 465 LYS B N 1
ATOM 8355 C CA . LYS B 1 465 ? 27.953 -29.828 -14.609 1 54.62 465 LYS B CA 1
ATOM 8356 C C . LYS B 1 465 ? 28.562 -30.797 -15.617 1 54.62 465 LYS B C 1
ATOM 8358 O O . LYS B 1 465 ? 28.297 -32 -15.57 1 54.62 465 LYS B O 1
ATOM 8363 N N . ARG B 1 466 ? 28.859 -30.641 -16.797 1 43.91 466 ARG B N 1
ATOM 8364 C CA . ARG B 1 466 ? 29.766 -31.578 -17.469 1 43.91 466 ARG B CA 1
ATOM 8365 C C . ARG B 1 466 ? 31.047 -31.781 -16.656 1 43.91 466 ARG B C 1
ATOM 8367 O O . ARG B 1 466 ? 31.672 -30.812 -16.234 1 43.91 466 ARG B O 1
ATOM 8374 N N . PRO B 1 467 ? 31.312 -32.969 -16.125 1 38.78 467 PRO B N 1
ATOM 8375 C CA . PRO B 1 467 ? 32.656 -33.219 -15.633 1 38.78 467 PRO B CA 1
ATOM 8376 C C . PRO B 1 467 ? 33.75 -32.781 -16.609 1 38.78 467 PRO B C 1
ATOM 8378 O O . PRO B 1 467 ? 33.719 -33.156 -17.781 1 38.78 467 PRO B O 1
ATOM 8381 N N . ARG B 1 468 ? 34.281 -31.641 -16.578 1 37.88 468 ARG B N 1
ATOM 8382 C CA . ARG B 1 468 ? 35.531 -31.453 -17.297 1 37.88 468 ARG B CA 1
ATOM 8383 C C . ARG B 1 468 ? 36.5 -32.594 -17 1 37.88 468 ARG B C 1
ATOM 8385 O O . ARG B 1 468 ? 36.906 -32.781 -15.852 1 37.88 468 ARG B O 1
ATOM 8392 N N . SER B 1 469 ? 36.562 -33.719 -17.656 1 30.84 469 SER B N 1
ATOM 8393 C CA . SER B 1 469 ? 37.688 -34.656 -17.75 1 30.84 469 SER B CA 1
ATOM 8394 C C . SER B 1 469 ? 39 -33.906 -17.953 1 30.84 469 SER B C 1
ATOM 8396 O O . SER B 1 469 ? 39.156 -33.188 -18.953 1 30.84 469 SER B O 1
ATOM 8398 N N . ARG B 1 470 ? 39.625 -33.5 -16.891 1 33.06 470 ARG B N 1
ATOM 8399 C CA . ARG B 1 470 ? 41.031 -33.156 -16.953 1 33.06 470 ARG B CA 1
ATOM 8400 C C . ARG B 1 470 ? 41.844 -34.312 -17.594 1 33.06 470 ARG B C 1
ATOM 8402 O O . ARG B 1 470 ? 42.062 -35.344 -16.969 1 33.06 470 ARG B O 1
ATOM 8409 N N . THR B 1 471 ? 41.875 -34.656 -18.891 1 29.52 471 THR B N 1
ATOM 8410 C CA . THR B 1 471 ? 42.938 -35.438 -19.547 1 29.52 471 THR B CA 1
ATOM 8411 C C . THR B 1 471 ? 44.312 -34.844 -19.25 1 29.52 471 THR B C 1
ATOM 8413 O O . THR B 1 471 ? 44.594 -33.688 -19.641 1 29.52 471 THR B O 1
ATOM 8416 N N . LEU B 1 472 ? 44.906 -35.25 -18.062 1 30.47 472 LEU B N 1
ATOM 8417 C CA . LEU B 1 472 ? 46.312 -35.125 -17.688 1 30.47 472 LEU B CA 1
ATOM 8418 C C . LEU B 1 472 ? 47.219 -35.688 -18.781 1 30.47 472 LEU B C 1
ATOM 8420 O O . LEU B 1 472 ? 47.375 -36.906 -18.906 1 30.47 472 LEU B O 1
ATOM 8424 N N . GLY B 1 473 ? 47.156 -35.344 -20.016 1 25.94 473 GLY B N 1
ATOM 8425 C CA . GLY B 1 473 ? 48.188 -35.906 -20.891 1 25.94 473 GLY B CA 1
ATOM 8426 C C . GLY B 1 473 ? 49.594 -35.625 -20.406 1 25.94 473 GLY B C 1
ATOM 8427 O O . GLY B 1 473 ? 49.812 -34.656 -19.688 1 25.94 473 GLY B O 1
ATOM 8428 N N . PRO B 1 474 ? 50.469 -36.688 -20.188 1 27.47 474 PRO B N 1
ATOM 8429 C CA . PRO B 1 474 ? 51.844 -36.719 -19.672 1 27.47 474 PRO B CA 1
ATOM 8430 C C . PRO B 1 474 ? 52.75 -35.719 -20.375 1 27.47 474 PRO B C 1
ATOM 8432 O O . PRO B 1 474 ? 52.906 -35.75 -21.594 1 27.47 474 PRO B O 1
ATOM 8435 N N . GLU B 1 475 ? 52.625 -34.5 -20.062 1 25.3 475 GLU B N 1
ATOM 8436 C CA . GLU B 1 475 ? 53.5 -33.562 -20.75 1 25.3 475 GLU B CA 1
ATOM 8437 C C . GLU B 1 475 ? 54.969 -33.938 -20.562 1 25.3 475 GLU B C 1
ATOM 8439 O O . GLU B 1 475 ? 55.438 -34.062 -19.438 1 25.3 475 GLU B O 1
ATOM 8444 N N . GLN B 1 476 ? 55.531 -34.844 -21.453 1 20.7 476 GLN B N 1
ATOM 8445 C CA . GLN B 1 476 ? 56.938 -35.156 -21.672 1 20.7 476 GLN B CA 1
ATOM 8446 C C . GLN B 1 476 ? 57.781 -33.906 -21.578 1 20.7 476 GLN B C 1
ATOM 8448 O O . GLN B 1 476 ? 57.469 -32.875 -22.172 1 20.7 476 GLN B O 1
ATOM 8453 N N . ARG B 1 477 ? 58.688 -34.031 -20.578 1 23.59 477 ARG B N 1
ATOM 8454 C CA . ARG B 1 477 ? 59.719 -33.062 -20.203 1 23.59 477 ARG B CA 1
ATOM 8455 C C . ARG B 1 477 ? 60.625 -32.719 -21.391 1 23.59 477 ARG B C 1
ATOM 8457 O O . ARG B 1 477 ? 61.625 -33.375 -21.609 1 23.59 477 ARG B O 1
ATOM 8464 N N . THR B 1 478 ? 60.094 -32.75 -22.688 1 21.06 478 THR B N 1
ATOM 8465 C CA . THR B 1 478 ? 61.188 -32.75 -23.641 1 21.06 478 THR B CA 1
ATOM 8466 C C . THR B 1 478 ? 62.219 -31.672 -23.281 1 21.06 478 THR B C 1
ATOM 8468 O O . THR B 1 478 ? 61.844 -30.625 -22.766 1 21.06 478 THR B O 1
ATOM 8471 N N . SER B 1 479 ? 63.5 -32.125 -23.281 1 20.97 479 SER B N 1
ATOM 8472 C CA . SER B 1 479 ? 64.875 -31.734 -23.047 1 20.97 479 SER B CA 1
ATOM 8473 C C . SER B 1 479 ? 65.188 -30.391 -23.688 1 20.97 479 SER B C 1
ATOM 8475 O O . SER B 1 479 ? 64.5 -29.984 -24.656 1 20.97 479 SER B O 1
ATOM 8477 N N . PRO B 1 480 ? 66.125 -29.641 -23.016 1 23.25 480 PRO B N 1
ATOM 8478 C CA . PRO B 1 480 ? 66.562 -28.25 -23.125 1 23.25 480 PRO B CA 1
ATOM 8479 C C . PRO B 1 480 ? 67.125 -27.922 -24.516 1 23.25 480 PRO B C 1
ATOM 8481 O O . PRO B 1 480 ? 67.688 -26.844 -24.734 1 23.25 480 PRO B O 1
ATOM 8484 N N . ASP B 1 481 ? 66.75 -28.75 -25.578 1 20.34 481 ASP B N 1
ATOM 8485 C CA . ASP B 1 481 ? 67.875 -28.656 -26.516 1 20.34 481 ASP B CA 1
ATOM 8486 C C . ASP B 1 481 ? 68.25 -27.203 -26.781 1 20.34 481 ASP B C 1
ATOM 8488 O O . ASP B 1 481 ? 67.438 -26.297 -26.703 1 20.34 481 ASP B O 1
ATOM 8492 N N . THR B 1 482 ? 69.625 -26.969 -26.797 1 19.92 482 THR B N 1
ATOM 8493 C CA . THR B 1 482 ? 70.625 -25.922 -26.781 1 19.92 482 THR B CA 1
ATOM 8494 C C . THR B 1 482 ? 70.5 -24.984 -27.969 1 19.92 482 THR B C 1
ATOM 8496 O O . THR B 1 482 ? 71.188 -23.969 -28.062 1 19.92 482 THR B O 1
ATOM 8499 N N . ASP B 1 483 ? 69.75 -25.5 -29.062 1 18.34 483 ASP B N 1
ATOM 8500 C CA . ASP B 1 483 ? 70.438 -25.203 -30.328 1 18.34 483 ASP B CA 1
ATOM 8501 C C . ASP B 1 483 ? 70.562 -23.703 -30.531 1 18.34 483 ASP B C 1
ATOM 8503 O O . ASP B 1 483 ? 69.875 -22.906 -29.891 1 18.34 483 ASP B O 1
ATOM 8507 N N . GLY B 1 484 ? 71.375 -23.312 -31.703 1 18.3 484 GLY B N 1
ATOM 8508 C CA . GLY B 1 484 ? 72.312 -22.406 -32.375 1 18.3 484 GLY B CA 1
ATOM 8509 C C . GLY B 1 484 ? 71.625 -21.234 -33.031 1 18.3 484 GLY B C 1
ATOM 8510 O O . GLY B 1 484 ? 70.875 -21.406 -34 1 18.3 484 GLY B O 1
ATOM 8511 N N . ALA B 1 485 ? 71.062 -20.297 -32.406 1 19.06 485 ALA B N 1
ATOM 8512 C CA . ALA B 1 485 ? 70 -19.406 -32.844 1 19.06 485 ALA B CA 1
ATOM 8513 C C . ALA B 1 485 ? 70.375 -18.719 -34.156 1 19.06 485 ALA B C 1
ATOM 8515 O O . ALA B 1 485 ? 71.375 -18.016 -34.25 1 19.06 485 ALA B O 1
ATOM 8516 N N . ASP B 1 486 ? 69.938 -19.219 -35.312 1 15.52 486 ASP B N 1
ATOM 8517 C CA . ASP B 1 486 ? 70.375 -18.797 -36.625 1 15.52 486 ASP B CA 1
ATOM 8518 C C . ASP B 1 486 ? 70.188 -17.281 -36.812 1 15.52 486 ASP B C 1
ATOM 8520 O O . ASP B 1 486 ? 69.375 -16.656 -36.125 1 15.52 486 ASP B O 1
ATOM 8524 N N . THR B 1 487 ? 71 -16.578 -37.781 1 16.27 487 THR B N 1
ATOM 8525 C CA . THR B 1 487 ? 71.688 -15.344 -38.156 1 16.27 487 THR B CA 1
ATOM 8526 C C . THR B 1 487 ? 70.688 -14.352 -38.75 1 16.27 487 THR B C 1
ATOM 8528 O O . THR B 1 487 ? 70.75 -13.148 -38.5 1 16.27 487 THR B O 1
ATOM 8531 N N . SER B 1 488 ? 69.75 -14.75 -39.812 1 15.79 488 SER B N 1
ATOM 8532 C CA . SER B 1 488 ? 69.938 -14.016 -41.062 1 15.79 488 SER B CA 1
ATOM 8533 C C . SER B 1 488 ? 69.375 -12.594 -40.938 1 15.79 488 SER B C 1
ATOM 8535 O O . SER B 1 488 ? 68.625 -12.273 -40 1 15.79 488 SER B O 1
ATOM 8537 N N . GLY B 1 489 ? 69.188 -11.836 -42.281 1 16.03 489 GLY B N 1
ATOM 8538 C CA . GLY B 1 489 ? 69.438 -10.672 -43.094 1 16.03 489 GLY B CA 1
ATOM 8539 C C . GLY B 1 489 ? 68.312 -9.656 -43.062 1 16.03 489 GLY B C 1
ATOM 8540 O O . GLY B 1 489 ? 67.188 -9.984 -42.719 1 16.03 489 GLY B O 1
ATOM 8541 N N . PHE B 1 490 ? 68.562 -8.359 -42.969 1 17.03 490 PHE B N 1
ATOM 8542 C CA . PHE B 1 490 ? 68 -7.031 -42.75 1 17.03 490 PHE B CA 1
ATOM 8543 C C . PHE B 1 490 ? 67 -6.684 -43.875 1 17.03 490 PHE B C 1
ATOM 8545 O O . PHE B 1 490 ? 66.25 -5.727 -43.75 1 17.03 490 PHE B O 1
ATOM 8552 N N . PRO B 1 491 ? 66.625 -7.484 -44.969 1 15.76 491 PRO B N 1
ATOM 8553 C CA . PRO B 1 491 ? 66.562 -6.582 -46.125 1 15.76 491 PRO B CA 1
ATOM 8554 C C . PRO B 1 491 ? 65.375 -5.648 -46.062 1 15.76 491 PRO B C 1
ATOM 8556 O O . PRO B 1 491 ? 64.312 -6.027 -45.531 1 15.76 491 PRO B O 1
ATOM 8559 N N . LEU B 1 492 ? 65.5 -4.312 -46.219 1 16.55 492 LEU B N 1
ATOM 8560 C CA . LEU B 1 492 ? 64.875 -3.01 -46.219 1 16.55 492 LEU B CA 1
ATOM 8561 C C . LEU B 1 492 ? 63.844 -2.926 -47.344 1 16.55 492 LEU B C 1
ATOM 8563 O O . LEU B 1 492 ? 63.125 -1.928 -47.469 1 16.55 492 LEU B O 1
ATOM 8567 N N . GLN B 1 493 ? 63.594 -3.887 -48.25 1 15.01 493 GLN B N 1
ATOM 8568 C CA . GLN B 1 493 ? 63.312 -3.316 -49.562 1 15.01 493 GLN B CA 1
ATOM 8569 C C . GLN B 1 493 ? 62 -2.555 -49.531 1 15.01 493 GLN B C 1
ATOM 8571 O O . GLN B 1 493 ? 61.156 -2.801 -48.688 1 15.01 493 GLN B O 1
ATOM 8576 N N . PRO B 1 494 ? 61.469 -2.24 -50.875 1 15.97 494 PRO B N 1
ATOM 8577 C CA . PRO B 1 494 ? 61.094 -1.127 -51.75 1 15.97 494 PRO B CA 1
ATOM 8578 C C . PRO B 1 494 ? 59.562 -0.941 -51.844 1 15.97 494 PRO B C 1
ATOM 8580 O O . PRO B 1 494 ? 59.094 0.178 -52.031 1 15.97 494 PRO B O 1
ATOM 8583 N N . ASN B 1 495 ? 58.625 -1.884 -51.594 1 15.56 495 ASN B N 1
ATOM 8584 C CA . ASN B 1 495 ? 57.781 -2.037 -52.781 1 15.56 495 ASN B CA 1
ATOM 8585 C C . ASN B 1 495 ? 56.75 -0.91 -52.875 1 15.56 495 ASN B C 1
ATOM 8587 O O . ASN B 1 495 ? 56.156 -0.515 -51.875 1 15.56 495 ASN B O 1
ATOM 8591 N N . PRO B 1 496 ? 56.344 -0.387 -54.156 1 16.55 496 PRO B N 1
ATOM 8592 C CA . PRO B 1 496 ? 55.781 0.758 -54.875 1 16.55 496 PRO B CA 1
ATOM 8593 C C . PRO B 1 496 ? 54.25 0.736 -54.938 1 16.55 496 PRO B C 1
ATOM 8595 O O . PRO B 1 496 ? 53.656 1.668 -55.469 1 16.55 496 PRO B O 1
ATOM 8598 N N . LEU B 1 497 ? 53.531 -0.083 -54.344 1 16.12 497 LEU B N 1
ATOM 8599 C CA . LEU B 1 497 ? 52.375 -0.402 -55.219 1 16.12 497 LEU B CA 1
ATOM 8600 C C . LEU B 1 497 ? 51.531 0.835 -55.438 1 16.12 497 LEU B C 1
ATOM 8602 O O . LEU B 1 497 ? 51.5 1.743 -54.625 1 16.12 497 LEU B O 1
ATOM 8606 N N . GLY B 1 498 ? 50.562 0.824 -56.469 1 15.92 498 GLY B N 1
ATOM 8607 C CA . GLY B 1 498 ? 49.938 1.444 -57.625 1 15.92 498 GLY B CA 1
ATOM 8608 C C . GLY B 1 498 ? 48.719 2.266 -57.25 1 15.92 498 GLY B C 1
ATOM 8609 O O . GLY B 1 498 ? 48.281 2.27 -56.094 1 15.92 498 GLY B O 1
ATOM 8610 N N . ASP B 1 499 ? 47.562 2.4 -58.125 1 16 499 ASP B N 1
ATOM 8611 C CA . ASP B 1 499 ? 46.906 3.41 -58.969 1 16 499 ASP B CA 1
ATOM 8612 C C . ASP B 1 499 ? 45.562 3.846 -58.344 1 16 499 ASP B C 1
ATOM 8614 O O . ASP B 1 499 ? 45.281 5.039 -58.281 1 16 499 ASP B O 1
ATOM 8618 N N . PRO B 1 500 ? 44.406 3.076 -58.156 1 16.45 500 PRO B N 1
ATOM 8619 C CA . PRO B 1 500 ? 43.281 3.375 -59.062 1 16.45 500 PRO B CA 1
ATOM 8620 C C . PRO B 1 500 ? 42.469 4.582 -58.625 1 16.45 500 PRO B C 1
ATOM 8622 O O . PRO B 1 500 ? 42.594 5.035 -57.469 1 16.45 500 PRO B O 1
ATOM 8625 N N . SER B 1 501 ? 41 4.637 -59.031 1 16.78 501 SER B N 1
ATOM 8626 C CA . SER B 1 501 ? 40.062 5.516 -59.75 1 16.78 501 SER B CA 1
ATOM 8627 C C . SER B 1 501 ? 39.25 6.363 -58.781 1 16.78 501 SER B C 1
ATOM 8629 O O . SER B 1 501 ? 39.219 6.07 -57.562 1 16.78 501 SER B O 1
ATOM 8631 N N . SER B 1 502 ? 37.75 6.844 -59.188 1 16.47 502 SER B N 1
ATOM 8632 C CA . SER B 1 502 ? 36.969 8.023 -59.531 1 16.47 502 SER B CA 1
ATOM 8633 C C . SER B 1 502 ? 35.938 8.297 -58.438 1 16.47 502 SER B C 1
ATOM 8635 O O . SER B 1 502 ? 35.062 7.453 -58.188 1 16.47 502 SER B O 1
ATOM 8637 N N . ILE B 1 503 ? 36 9.141 -57.469 1 16.44 503 ILE B N 1
ATOM 8638 C CA . ILE B 1 503 ? 35.281 9.531 -56.281 1 16.44 503 ILE B CA 1
ATOM 8639 C C . ILE B 1 503 ? 34.094 10.43 -56.656 1 16.44 503 ILE B C 1
ATOM 8641 O O . ILE B 1 503 ? 34.031 11.578 -56.219 1 16.44 503 ILE B O 1
ATOM 8645 N N . GLN B 1 504 ? 33.25 10.133 -57.656 1 15.23 504 GLN B N 1
ATOM 8646 C CA . GLN B 1 504 ? 32.531 11.297 -58.156 1 15.23 504 GLN B CA 1
ATOM 8647 C C . GLN B 1 504 ? 31.609 11.875 -57.094 1 15.23 504 GLN B C 1
ATOM 8649 O O . GLN B 1 504 ? 31.641 13.07 -56.812 1 15.23 504 GLN B O 1
ATOM 8654 N N . ASN B 1 505 ? 30.125 11.555 -57.062 1 16.05 505 ASN B N 1
ATOM 8655 C CA . ASN B 1 505 ? 29.109 12.484 -57.531 1 16.05 505 ASN B CA 1
ATOM 8656 C C . ASN B 1 505 ? 28.625 13.406 -56.406 1 16.05 505 ASN B C 1
ATOM 8658 O O . ASN B 1 505 ? 28.875 13.141 -55.25 1 16.05 505 ASN B O 1
ATOM 8662 N N . ALA B 1 506 ? 27.047 13.93 -56.469 1 16.06 506 ALA B N 1
ATOM 8663 C CA . ALA B 1 506 ? 26.234 15.133 -56.688 1 16.06 506 ALA B CA 1
ATOM 8664 C C . ALA B 1 506 ? 25.547 15.555 -55.406 1 16.06 506 ALA B C 1
ATOM 8666 O O . ALA B 1 506 ? 24.891 14.742 -54.75 1 16.06 506 ALA B O 1
ATOM 8667 N N . MET B 1 507 ? 25.641 16.797 -54.812 1 16.78 507 MET B N 1
ATOM 8668 C CA . MET B 1 507 ? 25.5 17.609 -53.594 1 16.78 507 MET B CA 1
ATOM 8669 C C . MET B 1 507 ? 24.062 18.109 -53.438 1 16.78 507 MET B C 1
ATOM 8671 O O . MET B 1 507 ? 23.75 18.844 -52.5 1 16.78 507 MET B O 1
ATOM 8675 N N . GLN B 1 508 ? 22.953 17.719 -54.156 1 15.88 508 GLN B N 1
ATOM 8676 C CA . GLN B 1 508 ? 22 18.797 -54.406 1 15.88 508 GLN B CA 1
ATOM 8677 C C . GLN B 1 508 ? 21.188 19.141 -53.188 1 15.88 508 GLN B C 1
ATOM 8679 O O . GLN B 1 508 ? 20.5 18.297 -52.625 1 15.88 508 GLN B O 1
ATOM 8684 N N . ILE B 1 509 ? 21.391 20.344 -52.469 1 17.66 509 ILE B N 1
ATOM 8685 C CA . ILE B 1 509 ? 21.062 20.859 -51.156 1 17.66 509 ILE B CA 1
ATOM 8686 C C . ILE B 1 509 ? 19.656 21.469 -51.188 1 17.66 509 ILE B C 1
ATOM 8688 O O . ILE B 1 509 ? 19.078 21.766 -50.125 1 17.66 509 ILE B O 1
ATOM 8692 N N . PRO B 1 510 ? 18.672 21.609 -52.188 1 16.55 510 PRO B N 1
ATOM 8693 C CA . PRO B 1 510 ? 18.203 22.969 -52.406 1 16.55 510 PRO B CA 1
ATOM 8694 C C . PRO B 1 510 ? 17.203 23.406 -51.344 1 16.55 510 PRO B C 1
ATOM 8696 O O . PRO B 1 510 ? 17.359 24.469 -50.719 1 16.55 510 PRO B O 1
ATOM 8699 N N . GLY B 1 511 ? 15.719 23.422 -51.719 1 16.78 511 GLY B N 1
ATOM 8700 C CA . GLY B 1 511 ? 14.734 24.484 -51.875 1 16.78 511 GLY B CA 1
ATOM 8701 C C . GLY B 1 511 ? 14.031 24.828 -50.562 1 16.78 511 GLY B C 1
ATOM 8702 O O . GLY B 1 511 ? 14.047 24.047 -49.625 1 16.78 511 GLY B O 1
ATOM 8703 N N . GLY B 1 512 ? 13.227 26.172 -50.25 1 17.53 512 GLY B N 1
ATOM 8704 C CA . GLY B 1 512 ? 13.055 27.375 -49.469 1 17.53 512 GLY B CA 1
ATOM 8705 C C . GLY B 1 512 ? 11.898 27.297 -48.5 1 17.53 512 GLY B C 1
ATOM 8706 O O . GLY B 1 512 ? 12.094 27.297 -47.281 1 17.53 512 GLY B O 1
ATOM 8707 N N . PRO B 1 513 ? 10.383 27.5 -48.844 1 17.16 513 PRO B N 1
ATOM 8708 C CA . PRO B 1 513 ? 9.602 28.703 -48.562 1 17.16 513 PRO B CA 1
ATOM 8709 C C . PRO B 1 513 ? 8.727 28.578 -47.312 1 17.16 513 PRO B C 1
ATOM 8711 O O . PRO B 1 513 ? 8.539 27.469 -46.812 1 17.16 513 PRO B O 1
ATOM 8714 N N . ALA B 1 514 ? 7.676 29.625 -46.938 1 18.69 514 ALA B N 1
ATOM 8715 C CA . ALA B 1 514 ? 7.09 30.547 -45.969 1 18.69 514 ALA B CA 1
ATOM 8716 C C . ALA B 1 514 ? 5.77 30.016 -45.438 1 18.69 514 ALA B C 1
ATOM 8718 O O . ALA B 1 514 ? 4.75 30.031 -46.125 1 18.69 514 ALA B O 1
ATOM 8719 N N . TYR B 1 515 ? 5.363 28.812 -44.812 1 16.12 515 TYR B N 1
ATOM 8720 C CA . TYR B 1 515 ? 4.059 28.172 -44.875 1 16.12 515 TYR B CA 1
ATOM 8721 C C . TYR B 1 515 ? 3.062 28.859 -43.969 1 16.12 515 TYR B C 1
ATOM 8723 O O . TYR B 1 515 ? 3.301 28.953 -42.75 1 16.12 515 TYR B O 1
ATOM 8731 N N . GLY B 1 516 ? 2.168 29.969 -44.281 1 18.06 516 GLY B N 1
ATOM 8732 C CA . GLY B 1 516 ? 1.246 30.969 -43.781 1 18.06 516 GLY B CA 1
ATOM 8733 C C . GLY B 1 516 ? -0.001 30.359 -43.156 1 18.06 516 GLY B C 1
ATOM 8734 O O . GLY B 1 516 ? -0.866 29.844 -43.875 1 18.06 516 GLY B O 1
ATOM 8735 N N . PHE B 1 517 ? -0.117 29.453 -42.188 1 17.3 517 PHE B N 1
ATOM 8736 C CA . PHE B 1 517 ? -1.346 28.688 -42.062 1 17.3 517 PHE B CA 1
ATOM 8737 C C . PHE B 1 517 ? -2.428 29.5 -41.344 1 17.3 517 PHE B C 1
ATOM 8739 O O . PHE B 1 517 ? -2.205 30.031 -40.25 1 17.3 517 PHE B O 1
ATOM 8746 N N . ASN B 1 518 ? -3.283 30.219 -42.031 1 18.36 518 ASN B N 1
ATOM 8747 C CA . ASN B 1 518 ? -4.312 31.203 -41.719 1 18.36 518 ASN B CA 1
ATOM 8748 C C . ASN B 1 518 ? -5.465 30.594 -40.938 1 18.36 518 ASN B C 1
ATOM 8750 O O . ASN B 1 518 ? -6.254 29.828 -41.469 1 18.36 518 ASN B O 1
ATOM 8754 N N . PHE B 1 519 ? -5.441 29.969 -39.844 1 17.11 519 PHE B N 1
ATOM 8755 C CA . PHE B 1 519 ? -6.559 29.125 -39.438 1 17.11 519 PHE B CA 1
ATOM 8756 C C . PHE B 1 519 ? -7.703 29.953 -38.875 1 17.11 519 PHE B C 1
ATOM 8758 O O . PHE B 1 519 ? -7.504 30.75 -37.969 1 17.11 519 PHE B O 1
ATOM 8765 N N . ASP B 1 520 ? -8.664 30.359 -39.688 1 18.17 520 ASP B N 1
ATOM 8766 C CA . ASP B 1 520 ? -9.797 31.25 -39.469 1 18.17 520 ASP B CA 1
ATOM 8767 C C . ASP B 1 520 ? -10.805 30.625 -38.5 1 18.17 520 ASP B C 1
ATOM 8769 O O . ASP B 1 520 ? -11.43 29.609 -38.844 1 18.17 520 ASP B O 1
ATOM 8773 N N . PHE B 1 521 ? -10.633 30.469 -37.344 1 17.66 521 PHE B N 1
ATOM 8774 C CA . PHE B 1 521 ? -11.422 29.641 -36.438 1 17.66 521 PHE B CA 1
ATOM 8775 C C . PHE B 1 521 ? -12.758 30.312 -36.125 1 17.66 521 PHE B C 1
ATOM 8777 O O . PHE B 1 521 ? -12.812 31.344 -35.469 1 17.66 521 PHE B O 1
ATOM 8784 N N . GLY B 1 522 ? -13.695 30.266 -37.156 1 17.09 522 GLY B N 1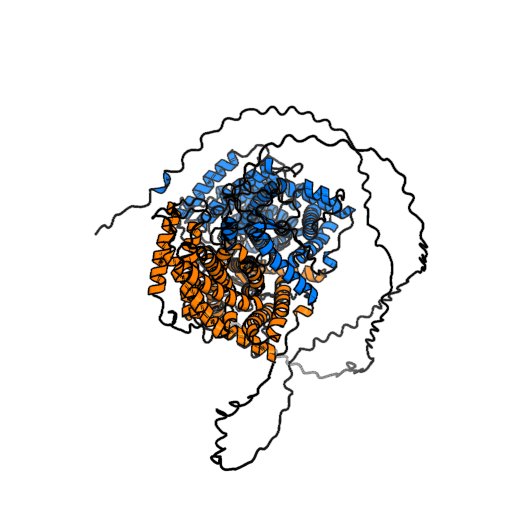
ATOM 8785 C CA . GLY B 1 522 ? -15.008 30.875 -37.031 1 17.09 522 GLY B CA 1
ATOM 8786 C C . GLY B 1 522 ? -15.773 30.422 -35.812 1 17.09 522 GLY B C 1
ATOM 8787 O O . GLY B 1 522 ? -15.484 29.359 -35.25 1 17.09 522 GLY B O 1
ATOM 8788 N N . GLY B 1 523 ? -16.609 31.281 -34.969 1 18.84 523 GLY B N 1
ATOM 8789 C CA . GLY B 1 523 ? -17.219 31.562 -33.656 1 18.84 523 GLY B CA 1
ATOM 8790 C C . GLY B 1 523 ? -18.438 30.719 -33.375 1 18.84 523 GLY B C 1
ATOM 8791 O O . GLY B 1 523 ? -18.797 30.516 -32.219 1 18.84 523 GLY B O 1
ATOM 8792 N N . GLY B 1 524 ? -19.328 30.312 -34.312 1 17.83 524 GLY B N 1
ATOM 8793 C CA . GLY B 1 524 ? -20.719 30.422 -33.906 1 17.83 524 GLY B CA 1
ATOM 8794 C C . GLY B 1 524 ? -21.25 29.172 -33.25 1 17.83 524 GLY B C 1
ATOM 8795 O O . GLY B 1 524 ? -21.453 28.156 -33.906 1 17.83 524 GLY B O 1
ATOM 8796 N N . LEU B 1 525 ? -20.672 28.547 -32.25 1 18.94 525 LEU B N 1
ATOM 8797 C CA . LEU B 1 525 ? -20.984 27.172 -31.844 1 18.94 525 LEU B CA 1
ATOM 8798 C C . LEU B 1 525 ? -22.422 27.078 -31.344 1 18.94 525 LEU B C 1
ATOM 8800 O O . LEU B 1 525 ? -22.828 27.828 -30.453 1 18.94 525 LEU B O 1
ATOM 8804 N N . GLY B 1 526 ? -23.328 26.531 -32.281 1 17.94 526 GLY B N 1
ATOM 8805 C CA . GLY B 1 526 ? -24.719 26.094 -32.156 1 17.94 526 GLY B CA 1
ATOM 8806 C C . GLY B 1 526 ? -24.891 25 -31.125 1 17.94 526 GLY B C 1
ATOM 8807 O O . GLY B 1 526 ? -24.141 24.016 -31.109 1 17.94 526 GLY B O 1
ATOM 8808 N N . SER B 1 527 ? -25.281 25.141 -29.938 1 18.94 527 SER B N 1
ATOM 8809 C CA . SER B 1 527 ? -25.406 24.406 -28.672 1 18.94 527 SER B CA 1
ATOM 8810 C C . SER B 1 527 ? -26.422 23.281 -28.766 1 18.94 527 SER B C 1
ATOM 8812 O O . SER B 1 527 ? -26.812 22.703 -27.766 1 18.94 527 SER B O 1
ATOM 8814 N N . GLN B 1 528 ? -26.734 22.625 -29.969 1 19.28 528 GLN B N 1
ATOM 8815 C CA . GLN B 1 528 ? -27.984 21.875 -29.844 1 19.28 528 GLN B CA 1
ATOM 8816 C C . GLN B 1 528 ? -27.75 20.531 -29.156 1 19.28 528 GLN B C 1
ATOM 8818 O O . GLN B 1 528 ? -27.609 19.5 -29.828 1 19.28 528 GLN B O 1
ATOM 8823 N N . ASP B 1 529 ? -27.031 20.266 -28.188 1 20.28 529 ASP B N 1
ATOM 8824 C CA . ASP B 1 529 ? -26.484 18.938 -27.953 1 20.28 529 ASP B CA 1
ATOM 8825 C C . ASP B 1 529 ? -27.547 17.984 -27.422 1 20.28 529 ASP B C 1
ATOM 8827 O O . ASP B 1 529 ? -27.812 17.953 -26.219 1 20.28 529 ASP B O 1
ATOM 8831 N N . ALA B 1 530 ? -28.672 17.734 -28.078 1 19.61 530 ALA B N 1
ATOM 8832 C CA . ALA B 1 530 ? -29.719 16.906 -27.5 1 19.61 530 ALA B CA 1
ATOM 8833 C C . ALA B 1 530 ? -29.203 15.492 -27.234 1 19.61 530 ALA B C 1
ATOM 8835 O O . ALA B 1 530 ? -28.641 14.844 -28.109 1 19.61 530 ALA B O 1
ATOM 8836 N N . GLN B 1 531 ? -28.938 15.109 -26.109 1 20.03 531 GLN B N 1
ATOM 8837 C CA . GLN B 1 531 ? -28.344 13.969 -25.406 1 20.03 531 GLN B CA 1
ATOM 8838 C C . GLN B 1 531 ? -29.141 12.695 -25.672 1 20.03 531 GLN B C 1
ATOM 8840 O O . GLN B 1 531 ? -30.219 12.492 -25.109 1 20.03 531 GLN B O 1
ATOM 8845 N N . GLN B 1 532 ? -29.188 12.258 -26.938 1 21.34 532 GLN B N 1
ATOM 8846 C CA . GLN B 1 532 ? -30.031 11.109 -27.25 1 21.34 532 GLN B CA 1
ATOM 8847 C C . GLN B 1 532 ? -29.547 9.859 -26.531 1 21.34 532 GLN B C 1
ATOM 8849 O O . GLN B 1 532 ? -28.359 9.594 -26.469 1 21.34 532 GLN B O 1
ATOM 8854 N N . GLY B 1 533 ? -30.281 9.328 -25.594 1 21.66 533 GLY B N 1
ATOM 8855 C CA . GLY B 1 533 ? -30.281 8.164 -24.734 1 21.66 533 GLY B CA 1
ATOM 8856 C C . GLY B 1 533 ? -30.031 6.863 -25.469 1 21.66 533 GLY B C 1
ATOM 8857 O O . GLY B 1 533 ? -30.531 6.664 -26.578 1 21.66 533 GLY B O 1
ATOM 8858 N N . LEU B 1 534 ? -28.781 6.441 -25.453 1 23.12 534 LEU B N 1
ATOM 8859 C CA . LEU B 1 534 ? -28.422 5.254 -26.234 1 23.12 534 LEU B CA 1
ATOM 8860 C C . LEU B 1 534 ? -29.359 4.09 -25.891 1 23.12 534 LEU B C 1
ATOM 8862 O O . LEU B 1 534 ? -29.312 3.553 -24.781 1 23.12 534 LEU B O 1
ATOM 8866 N N . SER B 1 535 ? -30.703 4.184 -26.188 1 21.58 535 SER B N 1
ATOM 8867 C CA . SER B 1 535 ? -31.656 3.111 -25.875 1 21.58 535 SER B CA 1
ATOM 8868 C C . SER B 1 535 ? -31.469 1.924 -26.828 1 21.58 535 SER B C 1
ATOM 8870 O O . SER B 1 535 ? -31.297 2.104 -28.031 1 21.58 535 SER B O 1
ATOM 8872 N N . TYR B 1 536 ? -30.891 0.889 -26.406 1 20.45 536 TYR B N 1
ATOM 8873 C CA . TYR B 1 536 ? -31.078 -0.289 -27.234 1 20.45 536 TYR B CA 1
ATOM 8874 C C . TYR B 1 536 ? -32.562 -0.515 -27.531 1 20.45 536 TYR B C 1
ATOM 8876 O O . TYR B 1 536 ? -33.344 -0.725 -26.609 1 20.45 536 TYR B O 1
ATOM 8884 N N . ASP B 1 537 ? -33.375 0.285 -28.391 1 19.95 537 ASP B N 1
ATOM 8885 C CA . ASP B 1 537 ? -34.781 0.228 -28.828 1 19.95 537 ASP B CA 1
ATOM 8886 C C . ASP B 1 537 ? -35.188 -1.197 -29.203 1 19.95 537 ASP B C 1
ATOM 8888 O O . ASP B 1 537 ? -34.344 -1.979 -29.656 1 19.95 537 ASP B O 1
ATOM 8892 N N . ALA B 1 538 ? -36.469 -1.625 -28.781 1 24.31 538 ALA B N 1
ATOM 8893 C CA . ALA B 1 538 ? -37.281 -2.82 -28.906 1 24.31 538 ALA B CA 1
ATOM 8894 C C . ALA B 1 538 ? -37.594 -3.123 -30.375 1 24.31 538 ALA B C 1
ATOM 8896 O O . ALA B 1 538 ? -38.406 -3.994 -30.672 1 24.31 538 ALA B O 1
ATOM 8897 N N . GLY B 1 539 ? -37.375 -2.271 -31.359 1 19.33 539 GLY B N 1
ATOM 8898 C CA . GLY B 1 539 ? -38.188 -2.479 -32.531 1 19.33 539 GLY B CA 1
ATOM 8899 C C . GLY B 1 539 ? -38.156 -3.9 -33.062 1 19.33 539 GLY B C 1
ATOM 8900 O O . GLY B 1 539 ? -38.594 -4.176 -34.156 1 19.33 539 GLY B O 1
ATOM 8901 N N . PHE B 1 540 ? -37.25 -4.762 -32.719 1 17.88 540 PHE B N 1
ATOM 8902 C CA . PHE B 1 540 ? -37.25 -5.719 -33.812 1 17.88 540 PHE B CA 1
ATOM 8903 C C . PHE B 1 540 ? -38.562 -6.473 -33.906 1 17.88 540 PHE B C 1
ATOM 8905 O O . PHE B 1 540 ? -39.031 -7.051 -32.906 1 17.88 540 PHE B O 1
ATOM 8912 N N . VAL B 1 541 ? -39.469 -6.191 -34.688 1 19.17 541 VAL B N 1
ATOM 8913 C CA . VAL B 1 541 ? -40.75 -6.723 -35.188 1 19.17 541 VAL B CA 1
ATOM 8914 C C . VAL B 1 541 ? -40.625 -8.219 -35.469 1 19.17 541 VAL B C 1
ATOM 8916 O O . VAL B 1 541 ? -40 -8.617 -36.438 1 19.17 541 VAL B O 1
ATOM 8919 N N . GLY B 1 542 ? -39.906 -9.023 -34.75 1 16.53 542 GLY B N 1
ATOM 8920 C CA . GLY B 1 542 ? -39.969 -10.297 -35.438 1 16.53 542 GLY B CA 1
ATOM 8921 C C . GLY B 1 542 ? -41.375 -10.688 -35.875 1 16.53 542 GLY B C 1
ATOM 8922 O O . GLY B 1 542 ? -42.344 -10.094 -35.406 1 16.53 542 GLY B O 1
ATOM 8923 N N . ASN B 1 543 ? -41.562 -12.062 -36.469 1 17.48 543 ASN B N 1
ATOM 8924 C CA . ASN B 1 543 ? -42.188 -12.953 -37.469 1 17.48 543 ASN B CA 1
ATOM 8925 C C . ASN B 1 543 ? -43.562 -13.438 -37 1 17.48 543 ASN B C 1
ATOM 8927 O O . ASN B 1 543 ? -43.812 -13.578 -35.812 1 17.48 543 ASN B O 1
ATOM 8931 N N . ASP B 1 544 ? -44.531 -13.523 -37.844 1 18.02 544 ASP B N 1
ATOM 8932 C CA . ASP B 1 544 ? -45.844 -14.023 -38.219 1 18.02 544 ASP B CA 1
ATOM 8933 C C . ASP B 1 544 ? -45.938 -15.531 -38 1 18.02 544 ASP B C 1
ATOM 8935 O O . ASP B 1 544 ? -47.062 -16.094 -37.969 1 18.02 544 ASP B O 1
ATOM 8939 N N . LEU B 1 545 ? -44.875 -16.5 -38.25 1 17.75 545 LEU B N 1
ATOM 8940 C CA . LEU B 1 545 ? -45.188 -17.625 -39.094 1 17.75 545 LEU B CA 1
ATOM 8941 C C . LEU B 1 545 ? -46.094 -18.609 -38.375 1 17.75 545 LEU B C 1
ATOM 8943 O O . LEU B 1 545 ? -45.906 -18.922 -37.219 1 17.75 545 LEU B O 1
ATOM 8947 N N . ASP B 1 546 ? -47.188 -19.031 -38.938 1 18.88 546 ASP B N 1
ATOM 8948 C CA . ASP B 1 546 ? -48.375 -19.859 -38.875 1 18.88 546 ASP B CA 1
ATOM 8949 C C . ASP B 1 546 ? -48.031 -21.344 -38.812 1 18.88 546 ASP B C 1
ATOM 8951 O O . ASP B 1 546 ? -48.875 -22.219 -38.938 1 18.88 546 ASP B O 1
ATOM 8955 N N . MET B 1 547 ? -46.812 -21.859 -38.375 1 18.69 547 MET B N 1
ATOM 8956 C CA . MET B 1 547 ? -46.656 -23.219 -38.875 1 18.69 547 MET B CA 1
ATOM 8957 C C . MET B 1 547 ? -47.75 -24.125 -38.312 1 18.69 547 MET B C 1
ATOM 8959 O O . MET B 1 547 ? -47.906 -24.219 -37.094 1 18.69 547 MET B O 1
ATOM 8963 N N . THR B 1 548 ? -48.688 -24.562 -39.094 1 19.47 548 THR B N 1
ATOM 8964 C CA . THR B 1 548 ? -49.844 -25.422 -39.125 1 19.47 548 THR B CA 1
ATOM 8965 C C . THR B 1 548 ? -49.469 -26.828 -38.656 1 19.47 548 THR B C 1
ATOM 8967 O O . THR B 1 548 ? -50.281 -27.516 -38.031 1 19.47 548 THR B O 1
ATOM 8970 N N . GLY B 1 549 ? -48.406 -27.469 -39.219 1 17.25 549 GLY B N 1
ATOM 8971 C CA . GLY B 1 549 ? -48.656 -28.797 -39.75 1 17.25 549 GLY B CA 1
ATOM 8972 C C . GLY B 1 549 ? -48.844 -29.844 -38.656 1 17.25 549 GLY B C 1
ATOM 8973 O O . GLY B 1 549 ? -48.469 -29.625 -37.531 1 17.25 549 GLY B O 1
ATOM 8974 N N . ASP B 1 550 ? -49.594 -30.875 -38.906 1 19.16 550 ASP B N 1
ATOM 8975 C CA . ASP B 1 550 ? -50.25 -32.062 -38.375 1 19.16 550 ASP B CA 1
ATOM 8976 C C . ASP B 1 550 ? -49.219 -33.062 -37.812 1 19.16 550 ASP B C 1
ATOM 8978 O O . ASP B 1 550 ? -49.5 -33.719 -36.812 1 19.16 550 ASP B O 1
ATOM 8982 N N . GLY B 1 551 ? -48.281 -33.375 -38.75 1 18.11 551 GLY B N 1
ATOM 8983 C CA . GLY B 1 551 ? -48.031 -34.812 -39 1 18.11 551 GLY B CA 1
ATOM 8984 C C . GLY B 1 551 ? -47.406 -35.5 -37.781 1 18.11 551 GLY B C 1
ATOM 8985 O O . GLY B 1 551 ? -46.906 -34.844 -36.875 1 18.11 551 GLY B O 1
ATOM 8986 N N . ASP B 1 552 ? -47.562 -36.812 -37.75 1 18.44 552 ASP B N 1
ATOM 8987 C CA . ASP B 1 552 ? -47.219 -38.062 -37.094 1 18.44 552 ASP B CA 1
ATOM 8988 C C . ASP B 1 552 ? -45.719 -38.219 -36.938 1 18.44 552 ASP B C 1
ATOM 8990 O O . ASP B 1 552 ? -44.969 -38.031 -37.875 1 18.44 552 ASP B O 1
ATOM 8994 N N . ALA B 1 553 ? -45.344 -37.938 -35.656 1 20.14 553 ALA B N 1
ATOM 8995 C CA . ALA B 1 553 ? -43.969 -37.938 -35.188 1 20.14 553 ALA B CA 1
ATOM 8996 C C . ALA B 1 553 ? -43.25 -39.25 -35.531 1 20.14 553 ALA B C 1
ATOM 8998 O O . ALA B 1 553 ? -43.312 -40.219 -34.75 1 20.14 553 ALA B O 1
ATOM 8999 N N . GLU B 1 554 ? -43.438 -39.719 -36.844 1 16.19 554 GLU B N 1
ATOM 9000 C CA . GLU B 1 554 ? -42.875 -41 -37.219 1 16.19 554 GLU B CA 1
ATOM 9001 C C . GLU B 1 554 ? -41.438 -41.125 -36.812 1 16.19 554 GLU B C 1
ATOM 9003 O O . GLU B 1 554 ? -40.719 -40.125 -36.75 1 16.19 554 GLU B O 1
ATOM 9008 N N . GLU B 1 555 ? -41.031 -42.344 -36.344 1 18.31 555 GLU B N 1
ATOM 9009 C CA . GLU B 1 555 ? -39.969 -43.062 -35.688 1 18.31 555 GLU B CA 1
ATOM 9010 C C . GLU B 1 555 ? -38.688 -43 -36.5 1 18.31 555 GLU B C 1
ATOM 9012 O O . GLU B 1 555 ? -37.656 -43.531 -36.094 1 18.31 555 GLU B O 1
ATOM 9017 N N . MET B 1 556 ? -38.625 -41.938 -37.469 1 16.23 556 MET B N 1
ATOM 9018 C CA . MET B 1 556 ? -37.75 -42.406 -38.562 1 16.23 556 MET B CA 1
ATOM 9019 C C . MET B 1 556 ? -36.438 -42.938 -38 1 16.23 556 MET B C 1
ATOM 9021 O O . MET B 1 556 ? -35.812 -42.312 -37.156 1 16.23 556 MET B O 1
ATOM 9025 N N . ASN B 1 557 ? -36.125 -44.156 -38.406 1 17.27 557 ASN B N 1
ATOM 9026 C CA . ASN B 1 557 ? -35.188 -45.281 -38.438 1 17.27 557 ASN B CA 1
ATOM 9027 C C . ASN B 1 557 ? -33.812 -44.812 -38.875 1 17.27 557 ASN B C 1
ATOM 9029 O O . ASN B 1 557 ? -32.969 -45.625 -39.281 1 17.27 557 ASN B O 1
ATOM 9033 N N . LEU B 1 558 ? -33.625 -43.406 -39.062 1 16.97 558 LEU B N 1
ATOM 9034 C CA . LEU B 1 558 ? -32.562 -43.25 -40.031 1 16.97 558 LEU B CA 1
ATOM 9035 C C . LEU B 1 558 ? -31.359 -44.125 -39.625 1 16.97 558 LEU B C 1
ATOM 9037 O O . LEU B 1 558 ? -31.062 -44.281 -38.438 1 16.97 558 LEU B O 1
ATOM 9041 N N . LEU B 1 559 ? -30.812 -44.719 -40.656 1 16.72 559 LEU B N 1
ATOM 9042 C CA . LEU B 1 559 ? -29.906 -45.812 -40.969 1 16.72 559 LEU B CA 1
ATOM 9043 C C . LEU B 1 559 ? -28.578 -45.656 -40.25 1 16.72 559 LEU B C 1
ATOM 9045 O O . LEU B 1 559 ? -28.219 -44.562 -39.844 1 16.72 559 LEU B O 1
ATOM 9049 N N . PRO B 1 560 ? -27.844 -46.719 -40.312 1 18.66 560 PRO B N 1
ATOM 9050 C CA . PRO B 1 560 ? -26.719 -47.438 -39.75 1 18.66 560 PRO B CA 1
ATOM 9051 C C . PRO B 1 560 ? -25.375 -46.781 -40.062 1 18.66 560 PRO B C 1
ATOM 9053 O O . PRO B 1 560 ? -24.312 -47.344 -39.719 1 18.66 560 PRO B O 1
ATOM 9056 N N . VAL B 1 561 ? -25.422 -45.406 -40.312 1 18.73 561 VAL B N 1
ATOM 9057 C CA . VAL B 1 561 ? -24.219 -45.219 -41.125 1 18.73 561 VAL B CA 1
ATOM 9058 C C . VAL B 1 561 ? -23 -45.812 -40.406 1 18.73 561 VAL B C 1
ATOM 9060 O O . VAL B 1 561 ? -22.797 -45.562 -39.219 1 18.73 561 VAL B O 1
ATOM 9063 N N . PRO B 1 562 ? -22.391 -46.656 -41.125 1 17.98 562 PRO B N 1
ATOM 9064 C CA . PRO B 1 562 ? -21.297 -47.594 -40.875 1 17.98 562 PRO B CA 1
ATOM 9065 C C . PRO B 1 562 ? -20.125 -46.969 -40.125 1 17.98 562 PRO B C 1
ATOM 9067 O O . PRO B 1 562 ? -20 -45.75 -40.062 1 17.98 562 PRO B O 1
ATOM 9070 N N . SER B 1 563 ? -19.438 -47.844 -39.469 1 18.39 563 SER B N 1
ATOM 9071 C CA . SER B 1 563 ? -18.281 -48.188 -38.625 1 18.39 563 SER B CA 1
ATOM 9072 C C . SER B 1 563 ? -16.984 -47.719 -39.281 1 18.39 563 SER B C 1
ATOM 9074 O O . SER B 1 563 ? -15.891 -48.094 -38.844 1 18.39 563 SER B O 1
ATOM 9076 N N . VAL B 1 564 ? -16.984 -46.531 -40 1 17.33 564 VAL B N 1
ATOM 9077 C CA . VAL B 1 564 ? -15.711 -46.438 -40.719 1 17.33 564 VAL B CA 1
ATOM 9078 C C . VAL B 1 564 ? -14.562 -46.625 -39.719 1 17.33 564 VAL B C 1
ATOM 9080 O O . VAL B 1 564 ? -14.305 -45.75 -38.875 1 17.33 564 VAL B O 1
ATOM 9083 N N . LEU B 1 565 ? -14.422 -47.844 -38.875 1 17.66 565 LEU B N 1
ATOM 9084 C CA . LEU B 1 565 ? -13.242 -48.594 -38.406 1 17.66 565 LEU B CA 1
ATOM 9085 C C . LEU B 1 565 ? -12.125 -48.5 -39.438 1 17.66 565 LEU B C 1
ATOM 9087 O O . LEU B 1 565 ? -10.969 -48.25 -39.094 1 17.66 565 LEU B O 1
ATOM 9091 N N . GLU B 1 566 ? -12.406 -49.281 -40.625 1 16.95 566 GLU B N 1
ATOM 9092 C CA . GLU B 1 566 ? -11.641 -50.219 -41.438 1 16.95 566 GLU B CA 1
ATOM 9093 C C . GLU B 1 566 ? -10.602 -49.5 -42.281 1 16.95 566 GLU B C 1
ATOM 9095 O O . GLU B 1 566 ? -9.477 -50 -42.438 1 16.95 566 GLU B O 1
ATOM 9100 N N . PHE B 1 567 ? -10.883 -48.781 -43.281 1 17.64 567 PHE B N 1
ATOM 9101 C CA . PHE B 1 567 ? -10.125 -49 -44.5 1 17.64 567 PHE B CA 1
ATOM 9102 C C . PHE B 1 567 ? -8.742 -48.375 -44.406 1 17.64 567 PHE B C 1
ATOM 9104 O O . PHE B 1 567 ? -7.812 -48.781 -45.094 1 17.64 567 PHE B O 1
ATOM 9111 N N . LEU B 1 568 ? -8.438 -47.188 -43.844 1 16.84 568 LEU B N 1
ATOM 9112 C CA . LEU B 1 568 ? -7.172 -46.75 -44.406 1 16.84 568 LEU B CA 1
ATOM 9113 C C . LEU B 1 568 ? -6.004 -47.562 -43.844 1 16.84 568 LEU B C 1
ATOM 9115 O O . LEU B 1 568 ? -5.559 -47.312 -42.719 1 16.84 568 LEU B O 1
ATOM 9119 N N . LEU B 1 569 ? -5.883 -49.062 -43.844 1 18.7 569 LEU B N 1
ATOM 9120 C CA . LEU B 1 569 ? -4.977 -50.219 -43.875 1 18.7 569 LEU B CA 1
ATOM 9121 C C . LEU B 1 569 ? -3.809 -49.969 -44.812 1 18.7 569 LEU B C 1
ATOM 9123 O O . LEU B 1 569 ? -2.656 -50.219 -44.469 1 18.7 569 LEU B O 1
ATOM 9127 N N . ALA B 1 570 ? -3.807 -50.219 -46.312 1 17.44 570 ALA B N 1
ATOM 9128 C CA . ALA B 1 570 ? -3.203 -51.062 -47.344 1 17.44 570 ALA B CA 1
ATOM 9129 C C . ALA B 1 570 ? -2.014 -50.344 -48 1 17.44 570 ALA B C 1
ATOM 9131 O O . ALA B 1 570 ? -1.42 -50.875 -48.938 1 17.44 570 ALA B O 1
ATOM 9132 N N . GLY B 1 571 ? -1.522 -49.344 -48.438 1 17.59 571 GLY B N 1
ATOM 9133 C CA . GLY B 1 571 ? -0.696 -49.406 -49.625 1 17.59 571 GLY B CA 1
ATOM 9134 C C . GLY B 1 571 ? 0.585 -50.219 -49.406 1 17.59 571 GLY B C 1
ATOM 9135 O O . GLY B 1 571 ? 0.718 -51.312 -49.906 1 17.59 571 GLY B O 1
ATOM 9136 N N . VAL B 1 572 ? 2.021 -49.719 -49.812 1 18.17 572 VAL B N 1
ATOM 9137 C CA . VAL B 1 572 ? 3.01 -49.875 -50.875 1 18.17 572 VAL B CA 1
ATOM 9138 C C . VAL B 1 572 ? 4.07 -50.875 -50.469 1 18.17 572 VAL B C 1
ATOM 9140 O O . VAL B 1 572 ? 4.59 -50.844 -49.375 1 18.17 572 VAL B O 1
ATOM 9143 N N . ASP B 1 573 ? 4.617 -52.031 -51.406 1 17.61 573 ASP B N 1
ATOM 9144 C CA . ASP B 1 573 ? 5.406 -53.094 -52.031 1 17.61 573 ASP B CA 1
ATOM 9145 C C . ASP B 1 573 ? 6.84 -52.625 -52.281 1 17.61 573 ASP B C 1
ATOM 9147 O O . ASP B 1 573 ? 7.793 -53.375 -52 1 17.61 573 ASP B O 1
ATOM 9151 N N . ASN B 1 574 ? 7.465 -52.094 -53.531 1 18.3 574 ASN B N 1
ATOM 9152 C CA . ASN B 1 574 ? 8.516 -52.594 -54.406 1 18.3 574 ASN B CA 1
ATOM 9153 C C . ASN B 1 574 ? 9.859 -52.688 -53.656 1 18.3 574 ASN B C 1
ATOM 9155 O O . ASN B 1 574 ? 10.039 -52.062 -52.625 1 18.3 574 ASN B O 1
ATOM 9159 N N . GLN B 1 575 ? 11.242 -53.156 -54.656 1 17.86 575 GLN B N 1
ATOM 9160 C CA . GLN B 1 575 ? 12.422 -53.688 -55.312 1 17.86 575 GLN B CA 1
ATOM 9161 C C . GLN B 1 575 ? 13.562 -52.688 -55.344 1 17.86 575 GLN B C 1
ATOM 9163 O O . GLN B 1 575 ? 14.641 -52.969 -55.875 1 17.86 575 GLN B O 1
ATOM 9168 N N . TYR B 1 576 ? 14.008 -51.562 -55.344 1 20.22 576 TYR B N 1
ATOM 9169 C CA . TYR B 1 576 ? 15.18 -51.469 -56.219 1 20.22 576 TYR B CA 1
ATOM 9170 C C . TYR B 1 576 ? 16.297 -52.375 -55.719 1 20.22 576 TYR B C 1
ATOM 9172 O O . TYR B 1 576 ? 16.438 -52.625 -54.531 1 20.22 576 TYR B O 1
ATOM 9180 N N . ASP B 1 577 ? 17.281 -53.125 -56.812 1 18.62 577 ASP B N 1
ATOM 9181 C CA . ASP B 1 577 ? 18.422 -53.562 -57.625 1 18.62 577 ASP B CA 1
ATOM 9182 C C . ASP B 1 577 ? 19.672 -52.75 -57.312 1 18.62 577 ASP B C 1
ATOM 9184 O O . ASP B 1 577 ? 20.781 -53.156 -57.594 1 18.62 577 ASP B O 1
ATOM 9188 N N . PHE B 1 578 ? 20.281 -51.625 -57.156 1 24.41 578 PHE B N 1
ATOM 9189 C CA . PHE B 1 578 ? 21.688 -51.938 -57 1 24.41 578 PHE B CA 1
ATOM 9190 C C . PHE B 1 578 ? 22.031 -52.219 -55.562 1 24.41 578 PHE B C 1
ATOM 9192 O O . PHE B 1 578 ? 21.453 -51.656 -54.625 1 24.41 578 PHE B O 1
#

Radius of gyration: 36.59 Å; Cα contacts (8 Å, |Δi|>4): 1377; chains: 2; bounding box: 144×91×101 Å

Foldseek 3Di:
DVVVVVVVVVVVVVFLCCVLVDQPAPPAFADPQFDKAFQDDPVGPSVVSCCVRHDDPLLNQAGIGTTDGDPQPQDDFDPLLVDDDDPVLLVQLLVQLLVQPCLQQVLDLQQVQVCVVVCPPPPDDDDSLLSLLSLLLSLLQCVLPDVVSLVCNVSSLVSSVRCLVRVRDDDLSSLLSSLQSSQQAQFDLPPCCGHNLNSLLVSLVSLVRNVLLEQNVSDSYDPLCNLSSLSSVLSSLLSQLLVCLLSVHDGNDDNVSGPRDQQDPVSCVSRVNHPSLLNRLLSVLSVLLNQLVCQLPPPPHDQVSNLVSLVSSVVSLVVSLVPRDPLLHDDDAADDPSNLQSLLSSLLSQLSQAPDDPPPDPVPPPPSHSHDLVSNVVSLVVNLRSLLRCVVVSRPSSDGPSNLSSLVSSLVSLLQQCPPPDVVSNVVSVVSNVSSLVSLVSCCSSHVNSVVVNVVVVVVCVSDPPPPPPPPPPPPPPDPDPPDDPDDDDPPDDDDDDDDDDPDDDDDDDDDDDPCPPPCPDDDPDDDDDDDDPPPPPPPDDDDPPPPDDPDPDDPDDPDDDDPPPDPPDPDDDDPDD/DVVVVVVVVVVVVVFLCCVLVDQPAPPAFADPQWDKAFQDDPVGPSVVSCCVRHDDPLLNQAGIGTTDGDPQPADDFDPLLVDDDDPVLLVQLLVQLLVQPCLQQVLDLQQVQVCVVVCVPPPDDDDSLLSLLSLLLSLLQCVLPDVVSLVCNVSSLVSSVRCLVRVRDDDLSSLLSSLQSSQQAQFDLPPCCGHNLNSLLVSLVSLVRNPLLEQNVSDSYDPLCNLSSLSSVLSSLLSQLLVCLLSVHDGNDDNVSGPRDQQDPVSCVSRVNRPSLLNRLSSVLSVLLNQLVCQQPPPPHDQVSNLVSLVSSVVSLVVSLVPRDPLLHDDDAADDPSNLQSLLSSLLSQLSQAPDDPPPDPVPPPPSHSHDLVSNVVSLVVNLRSLLRCVVVSRPSSDGPSNLSSLVSSLVSLLQQCPPPDVVSNVVSVVSNVSSLVSLVSCVSSHVNSVVVNVVVVVVVVSDPDPPPPPPDPPPPPDPPPDDPDDDDDDPDDDDDDDDDDPDDDDQPDDDDDCCPPPPPDDDDDPPCPPPDPPPDPPPPDDDDPPDDDDDPDPPPPDDPDDVPDDVPDDDDDDDDD

InterPro domains:
  IPR007219 Xylanolytic transcriptional activator, regulatory domain [PF04082] (96-283)
  IPR007219 Xylanolytic transcriptional activator, regulatory domain [SM00906] (196-269)
  IPR052073 Amide and Lactam Catabolism Regulators [PTHR47171] (28-462)

Nearest PDB structures (foldseek):
  8hmd-assembly1_C  TM=2.698E-01  e=9.717E-01  Tetrahymena thermophila
  7w5m-assembly1_A  TM=2.592E-01  e=5.413E+00  Arabidopsis thaliana
  8g9k-assembly1_A  TM=1.658E-01  e=3.181E+00  synthetic construct
  5hdt-assembly1_A  TM=1.696E-01  e=5.196E+00  Homo sapiens
  5diz-assembly1_A  TM=1.767E-01  e=5.196E+00  Arabidopsis thaliana